Protein AF-A0A2D7NIS0-F1 (afdb_monomer_lite)

Secondary structure (DSSP, 8-state):
--SSTTSHHHHTTTTSSSSS-SS-------------BSS--EEEEEEEEEEEEEEETTEEEEEEEEEEEE-BSSPEE--TTSS-S-EEEEEEEEEETTEEEEEEE-PEEEP-----B-SSSS-----BTTEE-TT-EEEEPHHHHT-GGGEE-GGG--TTT----SSPTTTT---STTTTSEEEEHHHHTT--EEEEEEEEE-HHHHHTT-TTS-EEEEEEEEEEETTEEEEEE-S--BTT--TTHHHHHH-TT-EEEEEEPTTS-EEEEEEEEEEEETTEEEEEEEEEESS-SS-EEEEEEE--TT--EEEEEEE-PPP-TT-----PPPEEEE-SSEEEEE---TTT-TTS--B-TTEEEEEEEEESSPEEEEEEEEEESS--SS-SEEEEEEEEET--------S-SSS-HHHHHHHTSS--TT-SSS-GGGS--------EEEEE---SSEEEEEEPTT-SS-EEEEETTTEEEEEETTTTEEEEEEE-TTTB--BTTBSEEEEEE-TTBTTTB-EEEEEEEBTTS-EEEEEEE-SBTTB--GGG-EEEEEE--SSSS--EEEEEE-TTSPEEEEE---S-GGGTT-TTT-TT--SSEEEEE-TTSTTT---TT-TTTT-TTS-TTEEEE--S---EEEE-TTT--EEEEE--SSSEEEEEEE-TT--S--B--TTTEETTEES--TT---GGGSPPPSEEEE--TT---EEEEEE---SS-GGGTT-EEEEETTT--EEEE-TTT--EEE-TTTTT-SS-S-SEEEEEE-TT--EEEEETTS-EEEE---------S-S---TT-SS--S-S-TT---S------TTSSGGGPEEPPSEEEEEETTS-B--SPPPPGGGSTT-----TT--BEEEEE--SS-EEEEEE---TT---EEEEEEESSSGGG-EEEEEES---S-SSPPTT--EEEEEEE-TT--EEEEEEEGGG---EEEEEEEEEEPPP-SS-SSS-HHHHHHTTSS--TTSSSS-HHHHHHHT-----S-S------S-----------SS-TT-----------GGG--HHHHHHHHT-TTS-TT-------HHHHHHHHHHHHHSS--B-TTSSBGGGSSSP-TT-SSS-HHHHHHHTSS--SS-SSS-GGG---S-TT--SSSSEESHHHHHHHHHTTTSSSTT-TT-SSS--HHHHHHHHHS-EEPP-

Foldseek 3Di:
DPPDVPPVVVVVVVVVPPPPPVPPPPDDDPDLQLDDAEFWAWAFQFQDAKDWLWDDDQKTFMFTKTKIWGSYPFWQFQDQQFLRWKKKKKWKWFAPPLDIATFWIFFIFTGHFAPFAQPRHPDTPDDGRGIRTRNGIRIDGRCSRQPQLRGAGPLQAQQLQRDGGPPGPPRHDDDPSRARGTMGGLVVLVVDGKMKMKMFMGGRRNSVSVNSQQHMKMFTWDWDDHDRDIDIDTDDTIDMSDHCVVVSCVVPVQKDKDWDQDDVFGIKIKIWHWDPPDQLKIKIKIKIAQARGAQFFFKKKFWAAFPKDKADKDKDWYDDDNDQQADPDTWDWDDDRTIIMTGWDACVVPVRYPTNHHPIMMMIMIMISFDKDKEWMKTATRHDDPADRIDIDIDIGGHDDYPPPVQLPPPARLQRCCVVVVADPLVRNSGGLQRPDDPLWFFAWAFQDFDAAQWFDWAADAPDQFKIWTDHQQAWIKIAGSVVRDIDTADHPNVFFDHDAQFGWHEKEFQNCPPPPFPKIWTWGQGPQRWTWIWIFGGPDPGYGDNVRIDTQDTADAPANYLQATAWDQFPVRWIKGAGALRDDQLSPVPQLVQQQHPHQAIFTFQPVPPPVRADPLALCPPPPRHDSRGQEGAAHRQRYWDAAPRFRKIWTWGWDDDWWTAIAIHGPPNSGYAHQQRPCDDALHGRDVPPDDDSVRHDGGPDIHTCDPQAHGKAFAYQAPASQNSNSHRWGWIAGFGVRWIWTAHSSPGDIGTSCVSNVDPPPFHGFNHWYAYNRRWIWTQGNSRIIITGGIRPPDDDQADPDDDDQDPDTDRDDDPDPDDDDPDDPDQFQDQVRAAEDDAFKDKDWQPPHQDDDDDDDCPQPPPAQQACAQWGKGKHKYAAQFKWFKKKWQFALPDAQKKKWKWWDDGPVGTDTDHIHRADDDDPRGDGRITMDTRDIDHHRIMMMMMMIHHNNDIGITIIRMHIDGDAPPQVPPPAHLQRCPVVVVFDDPPPPSGGVLNVVVVPHDDDPPPDDDDDDDDDDDDDDDDDDDPDPDPDDDDDDDDDDDPVPDDPVVVVVVVPDDPDDPPDDPPDDDPVNVVVVVVCVPPVHDADDPVPAHPVQQDDDPQVPPRGHLQVCPVVVVADDPPPPSGGPVNDPQQQLQPLVPPQFLDPVSLVVLVVQAQAQDSLCSVNPGGRDPVSNCSSVVRGTGHDD

Structure (mmCIF, N/CA/C/O backbone):
data_AF-A0A2D7NIS0-F1
#
_entry.id   AF-A0A2D7NIS0-F1
#
loop_
_atom_site.group_PDB
_atom_site.id
_atom_site.type_symbol
_atom_site.label_atom_id
_atom_site.label_alt_id
_atom_site.label_comp_id
_atom_site.label_asym_id
_atom_site.label_entity_id
_atom_site.label_seq_id
_atom_site.pdbx_PDB_ins_code
_atom_site.Cartn_x
_atom_site.Cartn_y
_atom_site.Cartn_z
_atom_site.occupancy
_atom_site.B_iso_or_equiv
_atom_site.auth_seq_id
_atom_site.auth_comp_id
_atom_site.auth_asym_id
_atom_site.auth_atom_id
_atom_site.pdbx_PDB_model_num
ATOM 1 N N . MET A 1 1 ? 32.900 6.017 43.086 1.00 39.84 1 MET A N 1
ATOM 2 C CA . MET A 1 1 ? 31.545 5.816 42.530 1.00 39.84 1 MET A CA 1
ATOM 3 C C . MET A 1 1 ? 31.538 6.342 41.102 1.00 39.84 1 MET A C 1
ATOM 5 O O . MET A 1 1 ? 30.977 7.388 40.827 1.00 39.84 1 MET A O 1
ATOM 9 N N . THR A 1 2 ? 32.268 5.654 40.222 1.00 32.59 2 THR A N 1
ATOM 10 C CA . THR A 1 2 ? 32.568 6.103 38.845 1.00 32.59 2 THR A CA 1
ATOM 11 C C . THR A 1 2 ? 32.889 4.880 37.969 1.00 32.59 2 THR A C 1
ATOM 13 O O . THR A 1 2 ? 33.807 4.901 37.162 1.00 32.59 2 THR A O 1
ATOM 16 N N . LYS A 1 3 ? 32.211 3.753 38.244 1.00 28.80 3 LYS A N 1
ATOM 17 C CA . LYS A 1 3 ? 32.426 2.429 37.626 1.00 28.80 3 LYS A CA 1
ATOM 18 C C . LYS A 1 3 ? 31.173 1.533 37.748 1.00 28.80 3 LYS A C 1
ATOM 20 O O . LYS A 1 3 ? 31.287 0.417 38.225 1.00 28.80 3 LYS A O 1
ATOM 25 N N . ILE A 1 4 ? 29.977 2.039 37.420 1.00 31.33 4 ILE A N 1
ATOM 26 C CA . ILE A 1 4 ? 28.753 1.208 37.232 1.00 31.33 4 ILE A CA 1
ATOM 27 C C . ILE A 1 4 ? 27.891 1.704 36.041 1.00 31.33 4 ILE A C 1
ATOM 29 O O . ILE A 1 4 ? 27.097 0.945 35.507 1.00 31.33 4 ILE A O 1
ATOM 33 N N . ILE A 1 5 ? 28.102 2.922 35.523 1.00 33.69 5 ILE A N 1
ATOM 34 C CA . ILE A 1 5 ? 27.289 3.479 34.418 1.00 33.69 5 ILE A CA 1
ATOM 35 C C . ILE A 1 5 ? 27.761 3.023 33.013 1.00 33.69 5 ILE A C 1
ATOM 37 O O . ILE A 1 5 ? 26.996 3.094 32.063 1.00 33.69 5 ILE A O 1
ATOM 41 N N . SER A 1 6 ? 28.957 2.439 32.866 1.00 34.81 6 SER A N 1
ATOM 42 C CA . SER A 1 6 ? 29.473 1.975 31.557 1.00 34.81 6 SER A CA 1
ATOM 43 C C . SER A 1 6 ? 29.146 0.518 31.189 1.00 34.81 6 SER A C 1
ATOM 45 O O . SER A 1 6 ? 29.735 0.006 30.249 1.00 34.81 6 SER A O 1
ATOM 47 N N . ILE A 1 7 ? 28.248 -0.170 31.908 1.00 32.56 7 ILE A N 1
ATOM 48 C CA . ILE A 1 7 ? 27.888 -1.573 31.596 1.00 32.56 7 ILE A CA 1
ATOM 49 C C . ILE A 1 7 ? 26.500 -1.696 30.938 1.00 32.56 7 ILE A C 1
ATOM 51 O O . ILE A 1 7 ? 26.264 -2.658 30.218 1.00 32.56 7 ILE A O 1
ATOM 55 N N . ARG A 1 8 ? 25.609 -0.696 31.057 1.00 32.91 8 ARG A N 1
ATOM 56 C CA . ARG A 1 8 ? 24.325 -0.700 30.321 1.00 32.91 8 ARG A CA 1
ATOM 57 C C . ARG A 1 8 ? 24.449 -0.279 28.851 1.00 32.91 8 ARG A C 1
ATOM 59 O O . ARG A 1 8 ? 23.704 -0.789 28.032 1.00 32.91 8 ARG A O 1
ATOM 66 N N . ALA A 1 9 ? 25.445 0.534 28.495 1.00 32.91 9 ALA A N 1
ATOM 67 C CA . ALA A 1 9 ? 25.721 0.886 27.096 1.00 32.91 9 ALA A CA 1
ATOM 68 C C . ALA A 1 9 ? 26.443 -0.227 26.303 1.00 32.91 9 ALA A C 1
ATOM 70 O O . ALA A 1 9 ? 26.541 -0.143 25.088 1.00 32.91 9 ALA A O 1
ATOM 71 N N . MET A 1 10 ? 26.953 -1.268 26.975 1.00 31.58 10 MET A N 1
ATOM 72 C CA . MET A 1 10 ? 27.679 -2.376 26.334 1.00 31.58 10 MET A CA 1
ATOM 73 C C . MET A 1 10 ? 26.841 -3.656 26.193 1.00 31.58 10 MET A C 1
ATOM 75 O O . MET A 1 10 ? 27.258 -4.559 25.480 1.00 31.58 10 MET A O 1
ATOM 79 N N . LEU A 1 11 ? 25.672 -3.736 26.846 1.00 30.30 11 LEU A N 1
ATOM 80 C CA . LEU A 1 11 ? 24.775 -4.895 26.747 1.00 30.30 11 LEU A CA 1
ATOM 81 C C . LEU A 1 11 ? 23.692 -4.727 25.666 1.00 30.30 11 LEU A C 1
ATOM 83 O O . LEU A 1 11 ? 23.258 -5.724 25.108 1.00 30.30 11 LEU A O 1
ATOM 87 N N . CYS A 1 12 ? 23.325 -3.493 25.295 1.00 30.47 12 CYS A N 1
ATOM 88 C CA . CYS A 1 12 ? 22.476 -3.242 24.118 1.00 30.47 12 CYS A CA 1
ATOM 89 C C . CYS A 1 12 ? 23.267 -3.247 22.796 1.00 30.47 12 CYS A C 1
ATOM 91 O O . CYS A 1 12 ? 22.673 -3.382 21.738 1.00 30.47 12 CYS A O 1
ATOM 93 N N . LEU A 1 13 ? 24.604 -3.175 22.844 1.00 30.67 13 LEU A N 1
ATOM 94 C CA . LEU A 1 13 ? 25.460 -3.233 21.651 1.00 30.67 13 LEU A CA 1
ATOM 95 C C . LEU A 1 13 ? 25.815 -4.670 21.218 1.00 30.67 13 LEU A C 1
ATOM 97 O O . LEU A 1 13 ? 26.502 -4.839 20.223 1.00 30.67 13 LEU A O 1
ATOM 101 N N . PHE A 1 14 ? 25.388 -5.700 21.959 1.00 28.09 14 PHE A N 1
ATOM 102 C CA . PHE A 1 14 ? 25.659 -7.109 21.626 1.00 28.09 14 PHE A CA 1
ATOM 103 C C . PHE A 1 14 ? 24.420 -7.898 21.175 1.00 28.09 14 PHE A C 1
ATOM 105 O O . PHE A 1 14 ? 24.591 -8.995 20.660 1.00 28.09 14 PHE A O 1
ATOM 112 N N . LEU A 1 15 ? 23.203 -7.352 21.314 1.00 29.92 15 LEU A N 1
ATOM 113 C CA . LEU A 1 15 ? 21.987 -7.944 20.727 1.00 29.92 15 LEU A CA 1
ATOM 114 C C . LEU A 1 15 ? 21.587 -7.325 19.377 1.00 29.92 15 LEU A C 1
ATOM 116 O O . LEU A 1 15 ? 20.781 -7.909 18.670 1.00 29.92 15 LEU A O 1
ATOM 120 N N . ALA A 1 16 ? 22.191 -6.202 18.978 1.00 30.14 16 ALA A N 1
ATOM 121 C CA . ALA A 1 16 ? 21.988 -5.588 17.661 1.00 30.14 16 ALA A CA 1
ATOM 122 C C . ALA A 1 16 ? 23.038 -6.026 16.611 1.00 30.14 16 ALA A C 1
ATOM 124 O O . ALA A 1 16 ? 23.167 -5.403 15.566 1.00 30.14 16 ALA A O 1
ATOM 125 N N . LEU A 1 17 ? 23.828 -7.071 16.892 1.00 27.75 17 LEU A N 1
ATOM 126 C CA . LEU A 1 17 ? 24.929 -7.537 16.030 1.00 27.75 17 LEU A CA 1
ATOM 127 C C . LEU A 1 17 ? 24.734 -8.956 15.464 1.00 27.75 17 LEU A C 1
ATOM 129 O O . LEU A 1 17 ? 25.684 -9.530 14.942 1.00 27.75 17 LEU A O 1
ATOM 133 N N . THR A 1 18 ? 23.522 -9.518 15.516 1.00 30.12 18 THR A N 1
ATOM 134 C CA . THR A 1 18 ? 23.212 -10.827 14.899 1.00 30.12 18 THR A CA 1
ATOM 135 C C . THR A 1 18 ? 22.091 -10.798 13.856 1.00 30.12 18 THR A C 1
ATOM 137 O O . THR A 1 18 ? 21.735 -11.853 13.356 1.00 30.12 18 THR A O 1
ATOM 140 N N . PHE A 1 19 ? 21.591 -9.624 13.453 1.00 31.38 19 PHE A N 1
ATOM 141 C CA . PHE A 1 19 ? 20.615 -9.488 12.353 1.00 31.38 19 PHE A CA 1
ATOM 142 C C . PHE A 1 19 ? 21.029 -8.446 11.296 1.00 31.38 19 PHE A C 1
ATOM 144 O O . PHE A 1 19 ? 20.211 -7.736 10.725 1.00 31.38 19 PHE A O 1
ATOM 151 N N . SER A 1 20 ? 22.332 -8.346 11.012 1.00 27.92 20 SER A N 1
ATOM 152 C CA . SER A 1 20 ? 22.842 -7.556 9.871 1.00 27.92 20 SER A CA 1
ATOM 153 C C . SER A 1 20 ? 24.064 -8.191 9.193 1.00 27.92 20 SER A C 1
ATOM 155 O O . SER A 1 20 ? 24.899 -7.496 8.624 1.00 27.92 20 SER A O 1
ATOM 157 N N . GLN A 1 21 ? 24.195 -9.522 9.243 1.00 25.72 21 GLN A N 1
ATOM 158 C CA . GLN A 1 21 ? 25.261 -10.264 8.547 1.00 25.72 21 GLN A CA 1
ATOM 159 C C . GLN A 1 21 ? 24.745 -11.222 7.461 1.00 25.72 21 GLN A C 1
ATOM 161 O O . GLN A 1 21 ? 25.315 -12.288 7.267 1.00 25.72 21 GLN A O 1
ATOM 166 N N . ILE A 1 22 ? 23.725 -10.816 6.695 1.00 31.45 22 ILE A N 1
ATOM 167 C CA . ILE A 1 22 ? 23.471 -11.397 5.356 1.00 31.45 22 ILE A CA 1
ATOM 168 C C . ILE A 1 22 ? 23.626 -10.359 4.222 1.00 31.45 22 ILE A C 1
ATOM 170 O O . ILE A 1 22 ? 23.687 -10.723 3.059 1.00 31.45 22 ILE A O 1
ATOM 174 N N . ALA A 1 23 ? 23.883 -9.081 4.523 1.00 31.22 23 ALA A N 1
ATOM 175 C CA . ALA A 1 23 ? 24.160 -8.067 3.496 1.00 31.22 23 ALA A CA 1
ATOM 176 C C . ALA A 1 23 ? 25.385 -7.203 3.841 1.00 31.22 23 ALA A C 1
ATOM 178 O O . ALA A 1 23 ? 25.325 -5.980 3.864 1.00 31.22 23 ALA A O 1
ATOM 179 N N . ALA A 1 24 ? 26.516 -7.830 4.175 1.00 27.89 24 ALA A N 1
ATOM 180 C CA . ALA A 1 24 ? 27.789 -7.120 4.334 1.00 27.89 24 ALA A CA 1
ATOM 181 C C . ALA A 1 24 ? 28.987 -8.072 4.208 1.00 27.89 24 ALA A C 1
ATOM 183 O O . ALA A 1 24 ? 29.762 -8.253 5.144 1.00 27.89 24 ALA A O 1
ATOM 184 N N . ASN A 1 25 ? 29.154 -8.671 3.030 1.00 24.33 25 ASN A N 1
ATOM 185 C CA . ASN A 1 25 ? 30.441 -9.221 2.598 1.00 24.33 25 ASN A CA 1
ATOM 186 C C . ASN A 1 25 ? 30.782 -8.738 1.178 1.00 24.33 25 ASN A C 1
ATOM 188 O O . ASN A 1 25 ? 31.209 -9.498 0.321 1.00 24.33 25 ASN A O 1
ATOM 192 N N . GLY A 1 26 ? 30.648 -7.429 0.938 1.00 28.77 26 GLY A N 1
ATOM 193 C CA . GLY A 1 26 ? 31.236 -6.740 -0.218 1.00 28.77 26 GLY A CA 1
ATOM 194 C C . GLY A 1 26 ? 32.748 -6.557 -0.048 1.00 28.77 26 GLY A C 1
ATOM 195 O O . GLY A 1 26 ? 33.260 -5.440 -0.044 1.00 28.77 26 GLY A O 1
ATOM 196 N N . GLY A 1 27 ? 33.466 -7.653 0.193 1.00 23.77 27 GLY A N 1
ATOM 197 C CA . GLY A 1 27 ? 34.920 -7.700 0.167 1.00 23.77 27 GLY A CA 1
ATOM 198 C C . GLY A 1 27 ? 35.365 -8.123 -1.223 1.00 23.77 27 GLY A C 1
ATOM 199 O O . GLY A 1 27 ? 35.201 -9.283 -1.581 1.00 23.77 27 GLY A O 1
ATOM 200 N N . GLY A 1 28 ? 35.938 -7.190 -1.986 1.00 32.56 28 GLY A N 1
ATOM 201 C CA . GLY A 1 28 ? 36.455 -7.433 -3.331 1.00 32.56 28 GLY A CA 1
ATOM 202 C C . GLY A 1 28 ? 37.303 -8.705 -3.422 1.00 32.56 28 GLY A C 1
ATOM 203 O O . GLY A 1 28 ? 38.434 -8.764 -2.935 1.00 32.56 28 GLY A O 1
ATOM 204 N N . GLY A 1 29 ? 36.749 -9.708 -4.091 1.00 24.38 29 GLY A N 1
ATOM 205 C CA . GLY A 1 29 ? 37.425 -10.923 -4.505 1.00 24.38 29 GLY A CA 1
ATOM 206 C C . GLY A 1 29 ? 37.015 -11.212 -5.938 1.00 24.38 29 GLY A C 1
ATOM 207 O O . GLY A 1 29 ? 35.857 -11.498 -6.200 1.00 24.38 29 GLY A O 1
ATOM 208 N N . GLY A 1 30 ? 37.960 -11.125 -6.876 1.00 35.66 30 GLY A N 1
ATOM 209 C CA . GLY A 1 30 ? 37.760 -11.674 -8.214 1.00 35.66 30 GLY A CA 1
ATOM 210 C C . GLY A 1 30 ? 37.543 -13.182 -8.093 1.00 35.66 30 GLY A C 1
ATOM 211 O O . GLY A 1 30 ? 38.508 -13.917 -7.881 1.00 35.66 30 GLY A O 1
ATOM 212 N N . GLY A 1 31 ? 36.285 -13.610 -8.165 1.00 33.28 31 GLY A N 1
ATOM 213 C CA . GLY A 1 31 ? 35.837 -14.989 -8.014 1.00 33.28 31 GLY A CA 1
ATOM 214 C C . GLY A 1 31 ? 35.049 -15.437 -9.239 1.00 33.28 31 GLY A C 1
ATOM 215 O O . GLY A 1 31 ? 34.304 -14.674 -9.841 1.00 33.28 31 GLY A O 1
ATOM 216 N N . THR A 1 32 ? 35.285 -16.672 -9.643 1.00 44.84 32 THR A N 1
ATOM 217 C CA . THR A 1 32 ? 34.716 -17.378 -10.795 1.00 44.84 32 THR A CA 1
ATOM 218 C C . THR A 1 32 ? 33.343 -17.995 -10.493 1.00 44.84 32 THR A C 1
ATOM 220 O O . THR A 1 32 ? 33.063 -19.067 -11.023 1.00 44.84 32 THR A O 1
ATOM 223 N N . ASP A 1 33 ? 32.535 -17.390 -9.616 1.00 58.03 33 ASP A N 1
ATOM 224 C CA . ASP A 1 33 ? 31.245 -17.974 -9.225 1.00 58.03 33 ASP A CA 1
ATOM 225 C C . ASP A 1 33 ? 30.223 -17.804 -10.348 1.00 58.03 33 ASP A C 1
ATOM 227 O O . ASP A 1 33 ? 30.035 -16.713 -10.893 1.00 58.03 33 ASP A O 1
ATOM 231 N N . CYS A 1 34 ? 29.637 -18.933 -10.729 1.00 69.00 34 CYS A N 1
ATOM 232 C CA . CYS A 1 34 ? 28.525 -19.062 -11.664 1.00 69.00 34 CYS A CA 1
ATOM 233 C C . CYS A 1 34 ? 27.409 -19.894 -11.032 1.00 69.00 34 CYS A C 1
ATOM 235 O O . CYS A 1 34 ? 26.770 -20.681 -11.715 1.00 69.00 34 CYS A O 1
ATOM 237 N N . ASP A 1 35 ? 27.238 -19.739 -9.723 1.00 60.69 35 ASP A N 1
ATOM 238 C CA . ASP A 1 35 ? 26.182 -20.360 -8.939 1.00 60.69 35 ASP A CA 1
ATOM 239 C C . ASP A 1 35 ? 25.510 -19.232 -8.151 1.00 60.69 35 ASP A C 1
ATOM 241 O O . ASP A 1 35 ? 26.180 -18.648 -7.298 1.00 60.69 35 ASP A O 1
ATOM 245 N N . ALA A 1 36 ? 24.237 -18.906 -8.422 1.00 60.88 36 ALA A N 1
ATOM 246 C CA . ALA A 1 36 ? 23.403 -18.185 -7.445 1.00 60.88 36 ALA A CA 1
ATOM 247 C C . ALA A 1 36 ? 21.906 -18.076 -7.790 1.00 60.88 36 ALA A C 1
ATOM 249 O O . ALA A 1 36 ? 21.095 -18.145 -6.870 1.00 60.88 36 ALA A O 1
ATOM 250 N N . ALA A 1 37 ? 21.516 -17.885 -9.054 1.00 69.12 37 ALA A N 1
ATOM 251 C CA . ALA A 1 37 ? 20.153 -17.452 -9.379 1.00 69.12 37 ALA A CA 1
ATOM 252 C C . ALA A 1 37 ? 19.314 -18.531 -10.081 1.00 69.12 37 ALA A C 1
ATOM 254 O O . ALA A 1 37 ? 19.756 -19.148 -11.050 1.00 69.12 37 ALA A O 1
ATOM 255 N N . THR A 1 38 ? 18.087 -18.747 -9.598 1.00 87.81 38 THR A N 1
ATOM 256 C CA . THR A 1 38 ? 17.116 -19.639 -10.253 1.00 87.81 38 THR A CA 1
ATOM 257 C C . THR A 1 38 ? 16.611 -18.991 -11.543 1.00 87.81 38 THR A C 1
ATOM 259 O O . THR A 1 38 ? 16.344 -17.792 -11.571 1.00 87.81 38 THR A O 1
ATOM 262 N N . GLY A 1 39 ? 16.458 -19.785 -12.603 1.00 93.56 39 GLY A N 1
ATOM 263 C CA . GLY A 1 39 ? 15.984 -19.317 -13.907 1.00 93.56 39 GLY A CA 1
ATOM 264 C C . GLY A 1 39 ? 17.111 -18.808 -14.805 1.00 93.56 39 GLY A C 1
ATOM 265 O O . GLY A 1 39 ? 18.270 -19.196 -14.645 1.00 93.56 39 GLY A O 1
ATOM 266 N N . ALA A 1 40 ? 16.768 -17.990 -15.797 1.00 94.06 40 ALA A N 1
ATOM 267 C CA . ALA A 1 40 ? 17.757 -17.385 -16.683 1.00 94.06 40 ALA A CA 1
ATOM 268 C C . ALA A 1 40 ? 18.361 -16.136 -16.012 1.00 94.06 40 ALA A C 1
ATOM 270 O O . ALA A 1 40 ? 17.632 -15.376 -15.379 1.00 94.06 40 ALA A O 1
ATOM 271 N N . ASP A 1 41 ? 19.677 -15.931 -16.122 1.00 95.06 41 ASP A N 1
ATOM 272 C CA . ASP A 1 41 ? 20.371 -14.795 -15.484 1.00 95.06 41 ASP A CA 1
ATOM 273 C C . ASP A 1 41 ? 21.512 -14.298 -16.380 1.00 95.06 41 ASP A C 1
ATOM 275 O O . ASP A 1 41 ? 22.512 -15.002 -16.562 1.00 95.06 41 ASP A O 1
ATOM 279 N N . VAL A 1 42 ? 21.358 -13.108 -16.973 1.00 95.31 42 VAL A N 1
ATOM 280 C CA . VAL A 1 42 ? 22.334 -12.508 -17.887 1.00 95.31 42 VAL A CA 1
ATOM 281 C C . VAL A 1 42 ? 23.078 -11.325 -17.285 1.00 95.31 42 VAL A C 1
ATOM 283 O O . VAL A 1 42 ? 22.613 -10.191 -17.227 1.00 95.31 42 VAL A O 1
ATOM 286 N N . ILE A 1 43 ? 24.368 -11.537 -17.059 1.00 95.56 43 ILE A N 1
ATOM 287 C CA . ILE A 1 43 ? 25.254 -10.498 -16.534 1.00 95.56 43 ILE A CA 1
ATOM 288 C C . ILE A 1 43 ? 26.267 -10.010 -17.573 1.00 95.56 43 ILE A C 1
ATOM 290 O O . ILE A 1 43 ? 26.601 -10.686 -18.557 1.00 95.56 43 ILE A O 1
ATOM 294 N N . VAL A 1 44 ? 26.866 -8.847 -17.306 1.00 97.12 44 VAL A N 1
ATOM 295 C CA . VAL A 1 44 ? 28.100 -8.418 -17.979 1.00 97.12 44 VAL A CA 1
ATOM 296 C C . VAL A 1 44 ? 29.311 -9.018 -17.256 1.00 97.12 44 VAL A C 1
ATOM 298 O O . VAL A 1 44 ? 29.788 -8.472 -16.263 1.00 97.12 44 VAL A O 1
ATOM 301 N N . GLY A 1 45 ? 29.875 -10.117 -17.757 1.00 94.12 45 GLY A N 1
ATOM 302 C CA . GLY A 1 45 ? 31.016 -10.763 -17.088 1.00 94.12 45 GLY A CA 1
ATOM 303 C C . GLY A 1 45 ? 32.372 -10.093 -17.298 1.00 94.12 45 GLY A C 1
ATOM 304 O O . GLY A 1 45 ? 33.242 -10.189 -16.436 1.00 94.12 45 GLY A O 1
ATOM 305 N N . ASP A 1 46 ? 32.590 -9.415 -18.428 1.00 96.38 46 ASP A N 1
ATOM 306 C CA . ASP A 1 46 ? 33.787 -8.590 -18.635 1.00 96.38 46 ASP A CA 1
ATOM 307 C C . ASP A 1 46 ? 33.544 -7.493 -19.678 1.00 96.38 46 ASP A C 1
ATOM 309 O O . ASP A 1 46 ? 32.880 -7.708 -20.694 1.00 96.38 46 ASP A O 1
ATOM 313 N N . LEU A 1 47 ? 34.154 -6.332 -19.444 1.00 97.75 47 LEU A N 1
ATOM 314 C CA . LEU A 1 47 ? 34.295 -5.231 -20.390 1.00 97.75 47 LEU A CA 1
ATOM 315 C C . LEU A 1 47 ? 35.713 -5.268 -20.973 1.00 97.75 47 LEU A C 1
ATOM 317 O O . LEU A 1 47 ? 36.645 -4.742 -20.361 1.00 97.75 47 LEU A O 1
ATOM 321 N N . TYR A 1 48 ? 35.910 -5.957 -22.100 1.00 96.12 48 TYR A N 1
ATOM 322 C CA . TYR A 1 48 ? 37.210 -6.569 -22.434 1.00 96.12 48 TYR A CA 1
ATOM 323 C C . TYR A 1 48 ? 37.997 -5.914 -23.586 1.00 96.12 48 TYR A C 1
ATOM 325 O O . TYR A 1 48 ? 39.212 -6.114 -23.691 1.00 96.12 48 TYR A O 1
ATOM 333 N N . ASP A 1 49 ? 37.355 -5.120 -24.447 1.00 97.75 49 ASP A N 1
ATOM 334 C CA . ASP A 1 49 ? 38.028 -4.312 -25.473 1.00 97.75 49 ASP A CA 1
ATOM 335 C C . ASP A 1 49 ? 37.342 -2.948 -25.687 1.00 97.75 49 ASP A C 1
ATOM 337 O O . ASP A 1 49 ? 36.287 -2.677 -25.122 1.00 97.75 49 ASP A O 1
ATOM 341 N N . VAL A 1 50 ? 37.974 -2.048 -26.453 1.00 98.12 50 VAL A N 1
ATOM 342 C CA . VAL A 1 50 ? 37.459 -0.695 -26.750 1.00 98.12 50 VAL A CA 1
ATOM 343 C C . VAL A 1 50 ? 37.696 -0.316 -28.208 1.00 98.12 50 VAL A C 1
ATOM 345 O O . VAL A 1 50 ? 38.644 -0.785 -28.840 1.00 98.12 50 VAL A O 1
ATOM 348 N N . THR A 1 51 ? 36.849 0.550 -28.762 1.00 97.81 51 THR A N 1
ATOM 349 C CA . THR A 1 51 ? 37.012 1.125 -30.107 1.00 97.81 51 THR A CA 1
ATOM 350 C C . THR A 1 51 ? 36.667 2.613 -30.112 1.00 97.81 51 THR A C 1
ATOM 352 O O . THR A 1 51 ? 35.585 3.002 -29.681 1.00 97.81 51 THR A O 1
ATOM 355 N N . ASP A 1 52 ? 37.561 3.436 -30.668 1.00 96.19 52 ASP A N 1
ATOM 356 C CA . ASP A 1 52 ? 37.349 4.873 -30.871 1.00 96.19 52 ASP A CA 1
ATOM 357 C C . ASP A 1 52 ? 36.781 5.141 -32.279 1.00 96.19 52 ASP A C 1
ATOM 359 O O . ASP A 1 52 ? 37.337 4.680 -33.281 1.00 96.19 52 ASP A O 1
ATOM 363 N N . TYR A 1 53 ? 35.717 5.942 -32.389 1.00 96.25 53 TYR A N 1
ATOM 364 C CA . TYR A 1 53 ? 35.058 6.263 -33.670 1.00 96.25 53 TYR A CA 1
ATOM 365 C C . TYR A 1 53 ? 35.283 7.709 -34.146 1.00 96.25 53 TYR A C 1
ATOM 367 O O . TYR A 1 53 ? 34.667 8.177 -35.111 1.00 96.25 53 TYR A O 1
ATOM 375 N N . GLY A 1 54 ? 36.212 8.416 -33.500 1.00 94.62 54 GLY A N 1
ATOM 376 C CA . GLY A 1 54 ? 36.552 9.802 -33.809 1.00 94.62 54 GLY A CA 1
ATOM 377 C C . GLY A 1 54 ? 35.537 10.798 -33.251 1.00 94.62 54 GLY A C 1
ATOM 378 O O . GLY A 1 54 ? 34.827 10.516 -32.286 1.00 94.62 54 GLY A O 1
ATOM 379 N N . SER A 1 55 ? 35.491 11.985 -33.856 1.00 96.19 55 SER A N 1
ATOM 380 C CA . SER A 1 55 ? 34.695 13.110 -33.362 1.00 96.19 55 SER A CA 1
ATOM 381 C C . SER A 1 55 ? 33.824 13.742 -34.442 1.00 96.19 55 SER A C 1
ATOM 383 O O . SER A 1 55 ? 34.232 13.848 -35.601 1.00 96.19 55 SER A O 1
ATOM 385 N N . VAL A 1 56 ? 32.656 14.239 -34.039 1.00 96.44 56 VAL A N 1
ATOM 386 C CA . VAL A 1 56 ? 31.812 15.139 -34.836 1.00 96.44 56 VAL A CA 1
ATOM 387 C C . VAL A 1 56 ? 31.408 16.300 -33.935 1.00 96.44 56 VAL A C 1
ATOM 389 O O . VAL A 1 56 ? 30.848 16.091 -32.865 1.00 96.44 56 VAL A O 1
ATOM 392 N N . GLY A 1 57 ? 31.714 17.527 -34.360 1.00 94.19 57 GLY A N 1
ATOM 393 C CA . GLY A 1 57 ? 31.497 18.707 -33.523 1.00 94.19 57 GLY A CA 1
ATOM 394 C C . GLY A 1 57 ? 32.356 18.673 -32.257 1.00 94.19 57 GLY A C 1
ATOM 395 O O . GLY A 1 57 ? 33.564 18.439 -32.333 1.00 94.19 57 GLY A O 1
ATOM 396 N N . ASP A 1 58 ? 31.724 18.917 -31.115 1.00 94.94 58 ASP A N 1
ATOM 397 C CA . ASP A 1 58 ? 32.309 18.916 -29.772 1.00 94.94 58 ASP A CA 1
ATOM 398 C C . ASP A 1 58 ? 32.210 17.553 -29.067 1.00 94.94 58 ASP A C 1
ATOM 400 O O . ASP A 1 58 ? 32.467 17.476 -27.869 1.00 94.94 58 ASP A O 1
ATOM 404 N N . ARG A 1 59 ? 31.848 16.477 -29.780 1.00 96.44 59 ARG A N 1
ATOM 405 C CA . ARG A 1 59 ? 31.694 15.132 -29.209 1.00 96.44 59 ARG A CA 1
ATOM 406 C C . ARG A 1 59 ? 32.650 14.121 -29.820 1.00 96.44 59 ARG A C 1
ATOM 408 O O . ARG A 1 59 ? 33.001 14.201 -31.000 1.00 96.44 59 ARG A O 1
ATOM 415 N N . SER A 1 60 ? 33.046 13.144 -29.013 1.00 96.62 60 SER A N 1
ATOM 416 C CA . SER A 1 60 ? 33.738 11.925 -29.444 1.00 96.62 60 SER A CA 1
ATOM 417 C C . SER A 1 60 ? 32.886 10.708 -29.139 1.00 96.62 60 SER A C 1
ATOM 419 O O . SER A 1 60 ? 32.163 10.727 -28.145 1.00 96.62 60 SER A O 1
ATOM 421 N N . ALA A 1 61 ? 32.994 9.665 -29.965 1.00 97.56 61 ALA A N 1
ATOM 422 C CA . ALA A 1 61 ? 32.333 8.393 -29.698 1.00 97.56 61 ALA A CA 1
ATOM 423 C C . ALA A 1 61 ? 33.296 7.238 -29.461 1.00 97.56 61 ALA A C 1
ATOM 425 O O . ALA A 1 61 ? 34.338 7.120 -30.114 1.00 97.56 61 ALA A O 1
ATOM 426 N N . PHE A 1 62 ? 32.849 6.350 -28.584 1.00 98.12 62 PHE A N 1
ATOM 427 C CA . PHE A 1 62 ? 33.526 5.136 -28.170 1.00 98.12 62 PHE A CA 1
ATOM 428 C C . PHE A 1 62 ? 32.566 3.942 -28.266 1.00 98.12 62 PHE A C 1
ATOM 430 O O . PHE A 1 62 ? 31.368 4.099 -28.508 1.00 98.12 62 PHE A O 1
ATOM 437 N N . ALA A 1 63 ? 33.105 2.744 -28.095 1.00 98.19 63 ALA A N 1
ATOM 438 C CA . ALA A 1 63 ? 32.359 1.543 -27.746 1.00 98.19 63 ALA A CA 1
ATOM 439 C C . ALA A 1 63 ? 33.272 0.615 -26.945 1.00 98.19 63 ALA A C 1
ATOM 441 O O . ALA A 1 63 ? 34.498 0.683 -27.081 1.00 98.19 63 ALA A O 1
ATOM 442 N N . VAL A 1 64 ? 32.665 -0.258 -26.155 1.00 98.00 64 VAL A N 1
ATOM 443 C CA . VAL A 1 64 ? 33.313 -1.224 -25.274 1.00 98.00 64 VAL A CA 1
ATOM 444 C C . VAL A 1 64 ? 32.759 -2.609 -25.599 1.00 98.00 64 VAL A C 1
ATOM 446 O O . VAL A 1 64 ? 31.562 -2.758 -25.855 1.00 98.00 64 VAL A O 1
ATOM 449 N N . GLY A 1 65 ? 33.622 -3.618 -25.662 1.00 97.62 65 GLY A N 1
ATOM 450 C CA . GLY A 1 65 ? 33.199 -5.002 -25.844 1.00 97.62 65 GLY A CA 1
ATOM 451 C C . GLY A 1 65 ? 32.733 -5.619 -24.540 1.00 97.62 65 GLY A C 1
ATOM 452 O O . GLY A 1 65 ? 33.282 -5.317 -23.484 1.00 97.62 65 GLY A O 1
ATOM 453 N N . THR A 1 66 ? 31.744 -6.498 -24.626 1.00 97.12 66 THR A N 1
ATOM 454 C CA . THR A 1 66 ? 31.076 -7.138 -23.492 1.00 97.12 66 THR A CA 1
ATOM 455 C C . THR A 1 66 ? 31.138 -8.655 -23.624 1.00 97.12 66 THR A C 1
ATOM 457 O O . THR A 1 66 ? 30.992 -9.201 -24.718 1.00 97.12 66 THR A O 1
ATOM 460 N N . TYR A 1 67 ? 31.311 -9.357 -22.509 1.00 95.19 67 TYR A N 1
ATOM 461 C CA . TYR A 1 67 ? 30.888 -10.752 -22.385 1.00 95.19 67 TYR A CA 1
ATOM 462 C C . TYR A 1 67 ? 29.507 -10.758 -21.743 1.00 95.19 67 TYR A C 1
ATOM 464 O O . TYR A 1 67 ? 29.368 -10.294 -20.616 1.00 95.19 67 TYR A O 1
ATOM 472 N N . SER A 1 68 ? 28.493 -11.222 -22.470 1.00 94.12 68 SER A N 1
ATOM 473 C CA . SER A 1 68 ? 27.270 -11.698 -21.811 1.00 94.12 68 SER A CA 1
ATOM 474 C C . SER A 1 68 ? 27.574 -13.048 -21.202 1.00 94.12 68 SER A C 1
ATOM 476 O O . SER A 1 68 ? 28.243 -13.850 -21.854 1.00 94.12 68 SER A O 1
ATOM 478 N N . CYS A 1 69 ? 27.122 -13.294 -19.985 1.00 94.25 69 CYS A N 1
ATOM 479 C CA . CYS A 1 69 ? 27.277 -14.587 -19.340 1.00 94.25 69 CYS A CA 1
ATOM 480 C C . CYS A 1 69 ? 25.926 -14.995 -18.797 1.00 94.25 69 CYS A C 1
ATOM 482 O O . CYS A 1 69 ? 25.323 -14.204 -18.082 1.00 94.25 69 CYS A O 1
ATOM 484 N N . ASN A 1 70 ? 25.493 -16.207 -19.126 1.00 94.81 70 ASN A N 1
ATOM 485 C CA . ASN A 1 70 ? 24.368 -16.806 -18.440 1.00 94.81 70 ASN A CA 1
ATOM 486 C C . ASN A 1 70 ? 24.892 -17.510 -17.183 1.00 94.81 70 ASN A C 1
ATOM 488 O O . ASN A 1 70 ? 25.570 -18.532 -17.312 1.00 94.81 70 ASN A O 1
ATOM 492 N N . ILE A 1 71 ? 24.655 -16.938 -16.004 1.00 93.38 71 ILE A N 1
ATOM 493 C CA . ILE A 1 71 ? 25.084 -17.511 -14.714 1.00 93.38 71 ILE A CA 1
ATOM 494 C C . ILE A 1 71 ? 23.929 -18.161 -13.937 1.00 93.38 71 ILE A C 1
ATOM 496 O O . ILE A 1 71 ? 24.130 -18.591 -12.803 1.00 93.38 71 ILE A O 1
ATOM 500 N N . GLY A 1 72 ? 22.745 -18.230 -14.551 1.00 92.50 72 GLY A N 1
ATOM 501 C CA . GLY A 1 72 ? 21.545 -18.814 -13.963 1.00 92.50 72 GLY A CA 1
ATOM 502 C C . GLY A 1 72 ? 21.489 -20.329 -14.125 1.00 92.50 72 GLY A C 1
ATOM 503 O O . GLY A 1 72 ? 22.432 -20.964 -14.600 1.00 92.50 72 GLY A O 1
ATOM 504 N N . THR A 1 73 ? 20.355 -20.920 -13.760 1.00 92.19 73 THR A N 1
ATOM 505 C CA . THR A 1 73 ? 20.117 -22.367 -13.865 1.00 92.19 73 THR A CA 1
ATOM 506 C C . THR A 1 73 ? 19.447 -22.795 -15.169 1.00 92.19 73 THR A C 1
ATOM 508 O O . THR A 1 73 ? 19.424 -23.989 -15.455 1.00 92.19 73 THR A O 1
ATOM 511 N N . GLU A 1 74 ? 18.927 -21.859 -15.970 1.00 93.62 74 GLU A N 1
ATOM 512 C CA . GLU A 1 74 ? 18.218 -22.148 -17.226 1.00 93.62 74 GLU A CA 1
ATOM 513 C C . GLU A 1 74 ? 18.846 -21.440 -18.442 1.00 93.62 74 GLU A C 1
ATOM 515 O O . GLU A 1 74 ? 19.466 -20.384 -18.295 1.00 93.62 74 GLU A O 1
ATOM 520 N N . PRO A 1 75 ? 18.720 -21.984 -19.670 1.00 94.12 75 PRO A N 1
ATOM 521 C CA . PRO A 1 75 ? 19.192 -21.314 -20.882 1.00 94.12 75 PRO A CA 1
ATOM 522 C C . PRO A 1 75 ? 18.478 -19.977 -21.136 1.00 94.12 75 PRO A C 1
ATOM 524 O O . PRO A 1 75 ? 17.253 -19.928 -21.148 1.00 94.12 75 PRO A O 1
ATOM 527 N N . LEU A 1 76 ? 19.245 -18.931 -21.455 1.00 94.94 76 LEU A N 1
ATOM 528 C CA . LEU A 1 76 ? 18.727 -17.603 -21.796 1.00 94.94 76 LEU A CA 1
ATOM 529 C C . LEU A 1 76 ? 18.393 -17.504 -23.294 1.00 94.94 76 LEU A C 1
ATOM 531 O O . LEU A 1 76 ? 19.169 -17.950 -24.145 1.00 94.94 76 LEU A O 1
ATOM 535 N N . GLU A 1 77 ? 17.279 -16.882 -23.649 1.00 96.56 77 GLU A N 1
ATOM 536 C CA . GLU A 1 77 ? 16.803 -16.703 -25.015 1.00 96.56 77 GLU A CA 1
ATOM 537 C C . GLU A 1 77 ? 17.659 -15.711 -25.827 1.00 96.56 77 GLU A C 1
ATOM 539 O O . GLU A 1 77 ? 18.079 -14.646 -25.377 1.00 96.56 77 GLU A O 1
ATOM 544 N N . TRP A 1 78 ? 17.944 -16.076 -27.083 1.00 96.06 78 TRP A N 1
ATOM 545 C CA . TRP A 1 78 ? 18.786 -15.308 -28.012 1.00 96.06 78 TRP A CA 1
ATOM 546 C C . TRP A 1 78 ? 18.230 -15.305 -29.445 1.00 96.06 78 TRP A C 1
ATOM 548 O O . TRP A 1 78 ? 18.950 -15.418 -30.448 1.00 96.06 78 TRP A O 1
ATOM 558 N N . ILE A 1 79 ? 16.909 -15.235 -29.563 1.00 94.75 79 ILE A N 1
ATOM 559 C CA . ILE A 1 79 ? 16.161 -15.413 -30.802 1.00 94.75 79 ILE A CA 1
ATOM 560 C C . ILE A 1 79 ? 16.146 -14.101 -31.602 1.00 94.75 79 ILE A C 1
ATOM 562 O O . ILE A 1 79 ? 15.393 -13.168 -31.350 1.00 94.75 79 ILE A O 1
ATOM 566 N N . SER A 1 80 ? 16.955 -14.040 -32.661 1.00 90.12 80 SER A N 1
ATOM 567 C CA . SER A 1 80 ? 17.080 -12.836 -33.509 1.00 90.12 80 SER A CA 1
ATOM 568 C C . SER A 1 80 ? 15.839 -12.484 -34.348 1.00 90.12 80 SER A C 1
ATOM 570 O O . SER A 1 80 ? 15.779 -11.404 -34.946 1.00 90.12 80 SER A O 1
ATOM 572 N N . SER A 1 81 ? 14.861 -13.391 -34.442 1.00 90.06 81 SER A N 1
ATOM 573 C CA . SER A 1 81 ? 13.645 -13.229 -35.251 1.00 90.06 81 SER A CA 1
ATOM 574 C C . SER A 1 81 ? 12.441 -12.647 -34.500 1.00 90.06 81 SER A C 1
ATOM 576 O O . SER A 1 81 ? 11.379 -12.514 -35.104 1.00 90.06 81 SER A O 1
ATOM 578 N N . ASN A 1 82 ? 12.579 -12.336 -33.211 1.00 93.94 82 ASN A N 1
ATOM 579 C CA . ASN A 1 82 ? 11.566 -11.690 -32.370 1.00 93.94 82 ASN A CA 1
ATOM 580 C C . ASN A 1 82 ? 12.262 -10.828 -31.290 1.00 93.94 82 ASN A C 1
ATOM 582 O O . ASN A 1 82 ? 13.462 -10.583 -31.393 1.00 93.94 82 ASN A O 1
ATOM 586 N N . ASN A 1 83 ? 11.527 -10.341 -30.289 1.00 93.00 83 ASN A N 1
ATOM 587 C CA . ASN A 1 83 ? 12.058 -9.571 -29.152 1.00 93.00 83 ASN A CA 1
ATOM 588 C C . ASN A 1 83 ? 12.648 -10.433 -28.016 1.00 93.00 83 ASN A C 1
ATOM 590 O O . ASN A 1 83 ? 13.080 -9.879 -27.013 1.00 93.00 83 ASN A O 1
ATOM 594 N N . LEU A 1 84 ? 12.730 -11.758 -28.173 1.00 94.75 84 LEU A N 1
ATOM 595 C CA . LEU A 1 84 ? 13.306 -12.669 -27.175 1.00 94.75 84 LEU A CA 1
ATOM 596 C C . LEU A 1 84 ? 14.822 -12.790 -27.371 1.00 94.75 84 LEU A C 1
ATOM 598 O O . LEU A 1 84 ? 15.361 -13.843 -27.715 1.00 94.75 84 LEU A O 1
ATOM 602 N N . HIS A 1 85 ? 15.507 -11.656 -27.255 1.00 94.81 85 HIS A N 1
ATOM 603 C CA . HIS A 1 85 ? 16.963 -11.579 -27.198 1.00 94.81 85 HIS A CA 1
ATOM 604 C C . HIS A 1 85 ? 17.397 -10.346 -26.401 1.00 94.81 85 HIS A C 1
ATOM 606 O O . HIS A 1 85 ? 16.709 -9.320 -26.436 1.00 94.81 85 HIS A O 1
ATOM 612 N N . PRO A 1 86 ? 18.564 -10.392 -25.743 1.00 96.50 86 PRO A N 1
ATOM 613 C CA . PRO A 1 86 ? 19.018 -9.286 -24.924 1.00 96.50 86 PRO A CA 1
ATOM 614 C C . PRO A 1 86 ? 19.409 -8.058 -25.741 1.00 96.50 86 PRO A C 1
ATOM 616 O O . PRO A 1 86 ? 19.901 -8.141 -26.878 1.00 96.50 86 PRO A O 1
ATOM 619 N N . VAL A 1 87 ? 19.278 -6.908 -25.091 1.00 97.06 87 VAL A N 1
ATOM 620 C CA . VAL A 1 87 ? 19.790 -5.621 -25.556 1.00 97.06 87 VAL A CA 1
ATOM 621 C C . VAL A 1 87 ? 20.872 -5.102 -24.612 1.00 97.06 87 VAL A C 1
ATOM 623 O O . VAL A 1 87 ? 20.823 -5.342 -23.409 1.00 97.06 87 VAL A O 1
ATOM 626 N N . ILE A 1 88 ? 21.874 -4.411 -25.161 1.00 97.00 88 ILE A N 1
ATOM 627 C CA . ILE A 1 88 ? 23.072 -3.991 -24.417 1.00 97.00 88 ILE A CA 1
ATOM 628 C C . ILE A 1 88 ? 23.207 -2.476 -24.442 1.00 97.00 88 ILE A C 1
ATOM 630 O O . ILE A 1 88 ? 23.384 -1.893 -25.518 1.00 97.00 88 ILE A O 1
ATOM 634 N N . SER A 1 89 ? 23.195 -1.848 -23.270 1.00 96.25 89 SER A N 1
ATOM 635 C CA . SER A 1 89 ? 23.526 -0.433 -23.111 1.00 96.25 89 SER A CA 1
ATOM 636 C C . SER A 1 89 ? 24.990 -0.260 -22.688 1.00 96.25 89 SER A C 1
ATOM 638 O O . SER A 1 89 ? 25.597 -1.156 -22.099 1.00 96.25 89 SER A O 1
ATOM 640 N N . GLN A 1 90 ? 25.583 0.883 -23.036 1.00 98.06 90 GLN A N 1
ATOM 641 C CA . GLN A 1 90 ? 26.911 1.289 -22.566 1.00 98.06 90 GLN A CA 1
ATOM 642 C C . GLN A 1 90 ? 26.886 2.744 -22.113 1.00 98.06 90 GLN A C 1
ATOM 644 O O . GLN A 1 90 ? 26.379 3.598 -22.851 1.00 98.06 90 GLN A O 1
ATOM 649 N N . ASN A 1 91 ? 27.520 3.026 -20.975 1.00 98.38 91 ASN A N 1
ATOM 650 C CA . ASN A 1 91 ? 27.588 4.356 -20.369 1.00 98.38 91 ASN A CA 1
ATOM 651 C C . ASN A 1 91 ? 29.032 4.727 -19.990 1.00 98.38 91 ASN A C 1
ATOM 653 O O . ASN A 1 91 ? 29.873 3.859 -19.750 1.00 98.38 91 ASN A O 1
ATOM 657 N N . LEU A 1 92 ? 29.336 6.028 -19.946 1.00 98.56 92 LEU A N 1
ATOM 658 C CA . LEU A 1 92 ? 30.627 6.572 -19.508 1.00 98.56 92 LEU A CA 1
ATOM 659 C C . LEU A 1 92 ? 30.408 7.526 -18.341 1.00 98.56 92 LEU A C 1
ATOM 661 O O . LEU A 1 92 ? 29.641 8.478 -18.465 1.00 98.56 92 LEU A O 1
ATOM 665 N N . TYR A 1 93 ? 31.170 7.341 -17.269 1.00 98.62 93 TYR A N 1
ATOM 666 C CA . TYR A 1 93 ? 31.113 8.180 -16.079 1.00 98.62 93 TYR A CA 1
ATOM 667 C C . TYR A 1 93 ? 32.478 8.784 -15.755 1.00 98.62 93 TYR A C 1
ATOM 669 O O . TYR A 1 93 ? 33.531 8.229 -16.090 1.00 98.62 93 TYR A O 1
ATOM 677 N N . GLN A 1 94 ? 32.458 9.924 -15.071 1.00 98.00 94 GLN A N 1
ATOM 678 C CA . GLN A 1 94 ? 33.628 10.574 -14.495 1.00 98.00 94 GLN A CA 1
ATOM 679 C C . GLN A 1 94 ? 33.419 10.782 -13.001 1.00 98.00 94 GLN A C 1
ATOM 681 O O . GLN A 1 94 ? 32.406 11.328 -12.579 1.00 98.00 94 GLN A O 1
ATOM 686 N N . ILE A 1 95 ? 34.421 10.398 -12.216 1.00 97.69 95 ILE A N 1
ATOM 687 C CA . ILE A 1 95 ? 34.489 10.651 -10.782 1.00 97.69 95 ILE A CA 1
ATOM 688 C C . ILE A 1 95 ? 35.570 11.696 -10.546 1.00 97.69 95 ILE A C 1
ATOM 690 O O . ILE A 1 95 ? 36.756 11.487 -10.848 1.00 97.69 95 ILE A O 1
ATOM 694 N N . LYS A 1 96 ? 35.151 12.852 -10.039 1.00 94.62 96 LYS A N 1
ATOM 695 C CA . LYS A 1 96 ? 36.016 14.010 -9.839 1.00 94.62 96 LYS A CA 1
ATOM 696 C C . LYS A 1 96 ? 35.450 14.924 -8.760 1.00 94.62 96 LYS A C 1
ATOM 698 O O . LYS A 1 96 ? 34.246 15.119 -8.671 1.00 94.62 96 LYS A O 1
ATOM 703 N N . ASP A 1 97 ? 36.346 15.492 -7.952 1.00 90.12 97 ASP A N 1
ATOM 704 C CA . ASP A 1 97 ? 36.025 16.501 -6.934 1.00 90.12 97 ASP A CA 1
ATOM 705 C C . ASP A 1 97 ? 34.889 16.079 -5.980 1.00 90.12 97 ASP A C 1
ATOM 707 O O . ASP A 1 97 ? 34.150 16.905 -5.459 1.00 90.12 97 ASP A O 1
ATOM 711 N N . GLY A 1 98 ? 34.787 14.772 -5.716 1.00 89.12 98 GLY A N 1
ATOM 712 C CA . GLY A 1 98 ? 33.795 14.199 -4.815 1.00 89.12 98 GLY A CA 1
ATOM 713 C C . GLY A 1 98 ? 32.439 13.884 -5.435 1.00 89.12 98 GLY A C 1
ATOM 714 O O . GLY A 1 98 ? 31.583 13.457 -4.682 1.00 89.12 98 GLY A O 1
ATOM 715 N N . SER A 1 99 ? 32.255 14.027 -6.746 1.00 95.12 99 SER A N 1
ATOM 716 C CA . SER A 1 99 ? 31.017 13.698 -7.463 1.00 95.12 99 SER A CA 1
ATOM 717 C C . SER A 1 99 ? 31.274 12.621 -8.521 1.00 95.12 99 SER A C 1
ATOM 719 O O . SER A 1 99 ? 32.377 12.557 -9.079 1.00 95.12 99 SER A O 1
ATOM 721 N N . ILE A 1 100 ? 30.267 11.793 -8.800 1.00 98.00 100 ILE A N 1
ATOM 722 C CA . ILE A 1 100 ? 30.199 10.923 -9.979 1.00 98.00 100 ILE A CA 1
ATOM 723 C C . ILE A 1 100 ? 29.197 11.504 -10.972 1.00 98.00 100 ILE A C 1
ATOM 725 O O . ILE A 1 100 ? 28.084 11.822 -10.583 1.00 98.00 100 ILE A O 1
ATOM 729 N N . LYS A 1 101 ? 29.571 11.625 -12.247 1.00 98.06 101 LYS A N 1
ATOM 730 C CA . LYS A 1 101 ? 28.704 12.175 -13.300 1.00 98.06 101 LYS A CA 1
ATOM 731 C C . LYS A 1 101 ? 28.685 11.275 -14.520 1.00 98.06 101 LYS A C 1
ATOM 733 O O . LYS A 1 101 ? 29.754 10.870 -14.985 1.00 98.06 101 LYS A O 1
ATOM 738 N N . GLN A 1 102 ? 27.504 11.005 -15.070 1.00 98.44 102 GLN A N 1
ATOM 739 C CA . GLN A 1 102 ? 27.377 10.321 -16.355 1.00 98.44 102 GLN A CA 1
ATOM 740 C C . GLN A 1 102 ? 27.642 11.303 -17.495 1.00 98.44 102 GLN A C 1
ATOM 742 O O . GLN A 1 102 ? 26.909 12.261 -17.692 1.00 98.44 102 GLN A O 1
ATOM 747 N N . LEU A 1 103 ? 28.705 11.073 -18.258 1.00 97.62 103 LEU A N 1
ATOM 748 C CA . LEU A 1 103 ? 29.129 11.958 -19.347 1.00 97.62 103 LEU A CA 1
ATOM 749 C C . LEU A 1 103 ? 28.566 11.560 -20.711 1.00 97.62 103 LEU A C 1
ATOM 751 O O . LEU A 1 103 ? 28.654 12.328 -21.671 1.00 97.62 103 LEU A O 1
ATOM 755 N N . GLY A 1 104 ? 28.091 10.324 -20.832 1.00 97.00 104 GLY A N 1
ATOM 756 C CA . GLY A 1 104 ? 27.630 9.786 -22.096 1.00 97.00 104 GLY A CA 1
ATOM 757 C C . GLY A 1 104 ? 26.901 8.467 -21.941 1.00 97.00 104 GLY A C 1
ATOM 758 O O . GLY A 1 104 ? 27.167 7.691 -21.022 1.00 97.00 104 GLY A O 1
ATOM 759 N N . GLN A 1 105 ? 26.029 8.216 -22.904 1.00 97.31 105 GLN A N 1
ATOM 760 C CA . GLN A 1 105 ? 25.277 6.981 -23.070 1.00 97.31 105 GLN A CA 1
ATOM 761 C C . GLN A 1 105 ? 25.314 6.551 -24.538 1.00 97.31 105 GLN A C 1
ATOM 763 O O . GLN A 1 105 ? 25.748 7.311 -25.405 1.00 97.31 105 GLN A O 1
ATOM 768 N N . SER A 1 106 ? 24.904 5.319 -24.814 1.00 97.31 106 SER A N 1
ATOM 769 C CA . SER A 1 106 ? 24.762 4.769 -26.164 1.00 97.31 106 SER A CA 1
ATOM 770 C C . SER A 1 106 ? 23.340 4.279 -26.402 1.00 97.31 106 SER A C 1
ATOM 772 O O . SER A 1 106 ? 22.586 4.027 -25.466 1.00 97.31 106 SER A O 1
ATOM 774 N N . TRP A 1 107 ? 22.990 4.121 -27.676 1.00 96.69 107 TRP A N 1
ATOM 775 C CA . TRP A 1 107 ? 21.849 3.301 -28.071 1.00 96.69 107 TRP A CA 1
ATOM 776 C C . TRP A 1 107 ? 22.165 1.815 -27.865 1.00 96.69 107 TRP A C 1
ATOM 778 O O . TRP A 1 107 ? 23.314 1.434 -27.631 1.00 96.69 107 TRP A O 1
ATOM 788 N N . LEU A 1 108 ? 21.150 0.967 -27.992 1.00 96.75 108 LEU A N 1
ATOM 789 C CA . LEU A 1 108 ? 21.206 -0.413 -27.536 1.00 96.75 108 LEU A CA 1
ATOM 790 C C . LEU A 1 108 ? 21.668 -1.385 -28.610 1.00 96.75 108 LEU A C 1
ATOM 792 O O . LEU A 1 108 ? 21.068 -1.474 -29.680 1.00 96.75 108 LEU A O 1
ATOM 796 N N . LYS A 1 109 ? 22.698 -2.179 -28.324 1.00 95.75 109 LYS A N 1
ATOM 797 C CA . LYS A 1 109 ? 23.085 -3.285 -29.202 1.00 95.75 109 LYS A CA 1
ATOM 798 C C . LYS A 1 109 ? 22.091 -4.434 -29.052 1.00 95.75 109 LYS A C 1
ATOM 800 O O . LYS A 1 109 ? 21.967 -4.979 -27.970 1.00 95.75 109 LYS A O 1
ATOM 805 N N . HIS A 1 110 ? 21.463 -4.857 -30.145 1.00 95.38 110 HIS A N 1
ATOM 806 C CA . HIS A 1 110 ? 20.634 -6.068 -30.154 1.00 95.38 110 HIS A CA 1
ATOM 807 C C . HIS A 1 110 ? 21.479 -7.334 -30.342 1.00 95.38 110 HIS A C 1
ATOM 809 O O . HIS A 1 110 ? 22.311 -7.408 -31.270 1.00 95.38 110 HIS A O 1
ATOM 815 N N . GLY A 1 111 ? 21.249 -8.326 -29.479 1.00 92.81 111 GLY A N 1
ATOM 816 C CA . GLY A 1 111 ? 21.736 -9.693 -29.634 1.00 92.81 111 GLY A CA 1
ATOM 817 C C . GLY A 1 111 ? 21.249 -10.323 -30.942 1.00 92.81 111 GLY A C 1
ATOM 818 O O . GLY A 1 111 ? 20.180 -10.000 -31.450 1.00 92.81 111 GLY A O 1
ATOM 819 N N . PHE A 1 112 ? 22.064 -11.181 -31.558 1.00 91.19 112 PHE A N 1
ATOM 820 C CA . PHE A 1 112 ? 21.671 -11.824 -32.823 1.00 91.19 112 PHE A CA 1
ATOM 821 C C . PHE A 1 112 ? 22.106 -13.283 -32.966 1.00 91.19 112 PHE A C 1
ATOM 823 O O . PHE A 1 112 ? 21.584 -13.987 -33.833 1.00 91.19 112 PHE A O 1
ATOM 830 N N . PHE A 1 113 ? 23.093 -13.719 -32.181 1.00 92.69 113 PHE A N 1
ATOM 831 C CA . PHE A 1 113 ? 23.630 -15.072 -32.235 1.00 92.69 113 PHE A CA 1
ATOM 832 C C . PHE A 1 113 ? 24.454 -15.357 -30.978 1.00 92.69 113 PHE A C 1
ATOM 834 O O . PHE A 1 113 ? 25.445 -14.667 -30.776 1.00 92.69 113 PHE A O 1
ATOM 841 N N . ALA A 1 114 ? 24.120 -16.402 -30.219 1.00 95.19 114 ALA A N 1
ATOM 842 C CA . ALA A 1 114 ? 24.864 -16.791 -29.020 1.00 95.19 114 ALA A CA 1
ATOM 843 C C . ALA A 1 114 ? 26.036 -17.756 -29.327 1.00 95.19 114 ALA A C 1
ATOM 845 O O . ALA A 1 114 ? 25.823 -18.871 -29.814 1.00 95.19 114 ALA A O 1
ATOM 846 N N . LEU A 1 115 ? 27.286 -17.354 -29.042 1.00 93.12 115 LEU A N 1
ATOM 847 C CA . LEU A 1 115 ? 28.510 -18.112 -29.377 1.00 93.12 115 LEU A CA 1
ATOM 848 C C . LEU A 1 115 ? 28.890 -19.270 -28.426 1.00 93.12 115 LEU A C 1
ATOM 850 O O . LEU A 1 115 ? 29.766 -20.054 -28.792 1.00 93.12 115 LEU A O 1
ATOM 854 N N . GLN A 1 116 ? 28.249 -19.418 -27.260 1.00 93.69 116 GLN A N 1
ATOM 855 C CA . GLN A 1 116 ? 28.460 -20.528 -26.304 1.00 93.69 116 GLN A CA 1
ATOM 856 C C . GLN A 1 116 ? 29.910 -20.704 -25.792 1.00 93.69 116 GLN A C 1
ATOM 858 O O . GLN A 1 116 ? 30.423 -21.820 -25.709 1.00 93.69 116 GLN A O 1
ATOM 863 N N . ASN A 1 117 ? 30.629 -19.620 -25.491 1.00 92.19 117 ASN A N 1
ATOM 864 C CA . ASN A 1 117 ? 32.009 -19.714 -25.007 1.00 92.19 117 ASN A CA 1
ATOM 865 C C . ASN A 1 117 ? 32.093 -19.914 -23.489 1.00 92.19 117 ASN A C 1
ATOM 867 O O . ASN A 1 117 ? 31.303 -19.376 -22.733 1.00 92.19 117 ASN A O 1
ATOM 871 N N . ASN A 1 118 ? 33.142 -20.585 -23.020 1.00 90.00 118 ASN A N 1
ATOM 872 C CA . ASN A 1 118 ? 33.408 -20.779 -21.592 1.00 90.00 118 ASN A CA 1
ATOM 873 C C . ASN A 1 118 ? 34.321 -19.669 -21.029 1.00 90.00 118 ASN A C 1
ATOM 875 O O . ASN A 1 118 ? 35.469 -19.934 -20.667 1.00 90.00 118 ASN A O 1
ATOM 879 N N . LEU A 1 119 ? 33.884 -18.404 -21.110 1.00 89.94 119 LEU A N 1
ATOM 880 C CA . LEU A 1 119 ? 34.709 -17.236 -20.741 1.00 89.94 119 LEU A CA 1
ATOM 881 C C . LEU A 1 119 ? 34.444 -16.712 -19.328 1.00 89.94 119 LEU A C 1
ATOM 883 O O . LEU A 1 119 ? 35.353 -16.131 -18.738 1.00 89.94 119 LEU A O 1
ATOM 887 N N . CYS A 1 120 ? 33.231 -16.900 -18.812 1.00 83.88 120 CYS A N 1
ATOM 888 C CA . CYS A 1 120 ? 32.820 -16.373 -17.510 1.00 83.88 120 CYS A CA 1
ATOM 889 C C . CYS A 1 120 ? 32.841 -17.451 -16.427 1.00 83.88 120 CYS A C 1
ATOM 891 O O . CYS A 1 120 ? 33.260 -17.181 -15.303 1.00 83.88 120 CYS A O 1
ATOM 893 N N . CYS A 1 121 ? 32.466 -18.675 -16.801 1.00 85.62 121 CYS A N 1
ATOM 894 C CA . CYS A 1 121 ? 32.335 -19.805 -15.896 1.00 85.62 121 CYS A CA 1
ATOM 895 C C . CYS A 1 121 ? 33.398 -20.876 -16.155 1.00 85.62 121 CYS A C 1
ATOM 897 O O . CYS A 1 121 ? 33.999 -20.918 -17.234 1.00 85.62 121 CYS A O 1
ATOM 899 N N . PRO A 1 122 ? 33.669 -21.755 -15.173 1.00 83.75 122 PRO A N 1
ATOM 900 C CA . PRO A 1 122 ? 34.537 -22.912 -15.376 1.00 83.75 122 PRO A CA 1
ATOM 901 C C . PRO A 1 122 ? 33.963 -23.923 -16.376 1.00 83.75 122 PRO A C 1
ATOM 903 O O . PRO A 1 122 ? 34.734 -24.611 -17.054 1.00 83.75 122 PRO A O 1
ATOM 906 N N . THR A 1 123 ? 32.636 -24.006 -16.473 1.00 85.88 123 THR A N 1
ATOM 907 C CA . THR A 1 123 ? 31.885 -24.908 -17.352 1.00 85.88 123 THR A CA 1
ATOM 908 C C . THR A 1 123 ? 30.801 -24.147 -18.108 1.00 85.88 123 THR A C 1
ATOM 910 O O . THR A 1 123 ? 30.198 -23.234 -17.562 1.00 85.88 123 THR A O 1
ATOM 913 N N . CYS A 1 124 ? 30.550 -24.563 -19.349 1.00 91.06 124 CYS A N 1
ATOM 914 C CA . CYS A 1 124 ? 29.494 -24.039 -20.210 1.00 91.06 124 CYS A CA 1
ATOM 915 C C . CYS A 1 124 ? 28.718 -25.236 -20.760 1.00 91.06 124 CYS A C 1
ATOM 917 O O . CYS A 1 124 ? 29.290 -26.065 -21.481 1.00 91.06 124 CYS A O 1
ATOM 919 N N . ASP A 1 125 ? 27.446 -25.334 -20.381 1.00 91.50 125 ASP A N 1
ATOM 920 C CA . ASP A 1 125 ? 26.506 -26.288 -20.951 1.00 91.50 125 ASP A CA 1
ATOM 921 C C . ASP A 1 125 ? 25.931 -25.698 -22.236 1.00 91.50 125 ASP A C 1
ATOM 923 O O . ASP A 1 125 ? 25.047 -24.846 -22.230 1.00 91.50 125 ASP A O 1
ATOM 927 N N . SER A 1 126 ? 26.537 -26.067 -23.363 1.00 86.19 126 SER A N 1
ATOM 928 C CA . SER A 1 126 ? 26.311 -25.385 -24.632 1.00 86.19 126 SER A CA 1
ATOM 929 C C . SER A 1 126 ? 24.863 -25.512 -25.109 1.00 86.19 126 SER A C 1
ATOM 931 O O . SER A 1 126 ? 24.408 -26.614 -25.418 1.00 86.19 126 SER A O 1
ATOM 933 N N . GLY A 1 127 ? 24.201 -24.368 -25.286 1.00 85.62 127 GLY A N 1
ATOM 934 C CA . GLY A 1 127 ? 22.890 -24.261 -25.918 1.00 85.62 127 GLY A CA 1
ATOM 935 C C . GLY A 1 127 ? 22.972 -24.243 -27.449 1.00 85.62 127 GLY A C 1
ATOM 936 O O . GLY A 1 127 ? 23.615 -25.076 -28.091 1.00 85.62 127 GLY A O 1
ATOM 937 N N . SER A 1 128 ? 22.320 -23.261 -28.072 1.00 92.00 128 SER A N 1
ATOM 938 C CA . SER A 1 128 ? 22.295 -23.102 -29.534 1.00 92.00 128 SER A CA 1
ATOM 939 C C . SER A 1 128 ? 22.579 -21.657 -29.945 1.00 92.00 128 SER A C 1
ATOM 941 O O . SER A 1 128 ? 22.781 -20.787 -29.110 1.00 92.00 128 SER A O 1
ATOM 943 N N . SER A 1 129 ? 22.549 -21.346 -31.241 1.00 90.44 129 SER A N 1
ATOM 944 C CA . SER A 1 129 ? 22.640 -19.948 -31.689 1.00 90.44 129 SER A CA 1
ATOM 945 C C . SER A 1 129 ? 21.513 -19.051 -31.168 1.00 90.44 129 SER A C 1
ATOM 947 O O . SER A 1 129 ? 21.659 -17.833 -31.198 1.00 90.44 129 SER A O 1
ATOM 949 N N . SER A 1 130 ? 20.397 -19.659 -30.761 1.00 95.25 130 SER A N 1
ATOM 950 C CA . SER A 1 130 ? 19.173 -18.996 -30.310 1.00 95.25 130 SER A CA 1
ATOM 951 C C . SER A 1 130 ? 18.961 -19.083 -28.799 1.00 95.25 130 SER A C 1
ATOM 953 O O . SER A 1 130 ? 17.953 -18.578 -28.332 1.00 95.25 130 SER A O 1
ATOM 955 N N . TYR A 1 131 ? 19.880 -19.717 -28.064 1.00 95.25 131 TYR A N 1
ATOM 956 C CA . TYR A 1 131 ? 19.810 -19.866 -26.609 1.00 95.25 131 TYR A CA 1
ATOM 957 C C . TYR A 1 131 ? 21.223 -19.853 -26.026 1.00 95.25 131 TYR A C 1
ATOM 959 O O . TYR A 1 131 ? 22.021 -20.721 -26.392 1.00 95.25 131 TYR A O 1
ATOM 967 N N . LEU A 1 132 ? 21.551 -18.910 -25.144 1.00 96.44 132 LEU A N 1
ATOM 968 C CA . LEU A 1 132 ? 22.803 -18.916 -24.390 1.00 96.44 132 LEU A CA 1
ATOM 969 C C . LEU A 1 132 ? 22.689 -19.911 -23.234 1.00 96.44 132 LEU A C 1
ATOM 971 O O . LEU A 1 132 ? 21.939 -19.702 -22.287 1.00 96.44 132 LEU A O 1
ATOM 975 N N . GLY A 1 133 ? 23.416 -21.019 -23.345 1.00 94.31 133 GLY A N 1
ATOM 976 C CA . GLY A 1 133 ? 23.360 -22.094 -22.364 1.00 94.31 133 GLY A CA 1
ATOM 977 C C . GLY A 1 133 ? 23.948 -21.710 -21.007 1.00 94.31 133 GLY A C 1
ATOM 978 O O . GLY A 1 133 ? 24.658 -20.710 -20.882 1.00 94.31 133 GLY A O 1
ATOM 979 N N . VAL A 1 134 ? 23.645 -22.515 -19.995 1.00 93.06 134 VAL A N 1
ATOM 980 C CA . VAL A 1 134 ? 24.049 -22.277 -18.605 1.00 93.06 134 VAL A CA 1
ATOM 981 C C . VAL A 1 134 ? 25.572 -22.268 -18.474 1.00 93.06 134 VAL A C 1
ATOM 983 O O . VAL A 1 134 ? 26.277 -23.130 -19.007 1.00 93.06 134 VAL A O 1
ATOM 986 N N . GLY A 1 135 ? 26.100 -21.250 -17.802 1.00 91.62 135 GLY A N 1
ATOM 987 C CA . GLY A 1 135 ? 27.533 -21.005 -17.652 1.00 91.62 135 GLY A CA 1
ATOM 988 C C . GLY A 1 135 ? 28.242 -20.550 -18.937 1.00 91.62 135 GLY A C 1
ATOM 989 O O . GLY A 1 135 ? 29.461 -20.338 -18.956 1.00 91.62 135 GLY A O 1
ATOM 990 N N . CYS A 1 136 ? 27.516 -20.399 -20.045 1.00 94.38 136 CYS A N 1
ATOM 991 C CA . CYS A 1 136 ? 28.087 -19.977 -21.313 1.00 94.38 136 CYS A CA 1
ATOM 992 C C . CYS A 1 136 ? 28.116 -18.458 -21.459 1.00 94.38 136 CYS A C 1
ATOM 994 O O . CYS A 1 136 ? 27.362 -17.714 -20.838 1.00 94.38 136 CYS A O 1
ATOM 996 N N . ALA A 1 137 ? 28.992 -18.003 -22.351 1.00 94.81 137 ALA A N 1
ATOM 997 C CA . ALA A 1 137 ? 29.212 -16.603 -22.644 1.00 94.81 137 ALA A CA 1
ATOM 998 C C . ALA A 1 137 ? 29.136 -16.295 -24.141 1.00 94.81 137 ALA A C 1
ATOM 1000 O O . ALA A 1 137 ? 29.711 -17.018 -24.964 1.00 94.81 137 ALA A O 1
ATOM 1001 N N . ASP A 1 138 ? 28.510 -15.176 -24.498 1.00 95.31 138 ASP A N 1
ATOM 1002 C CA . ASP A 1 138 ? 28.539 -14.630 -25.854 1.00 95.31 138 ASP A CA 1
ATOM 1003 C C . ASP A 1 138 ? 29.325 -13.299 -25.894 1.00 95.31 138 ASP A C 1
ATOM 1005 O O . ASP A 1 138 ? 28.857 -12.271 -25.386 1.00 95.31 138 ASP A O 1
ATOM 1009 N N . PRO A 1 139 ? 30.565 -13.299 -26.434 1.00 93.81 139 PRO A N 1
ATOM 1010 C CA . PRO A 1 139 ? 31.404 -12.112 -26.494 1.00 93.81 139 PRO A CA 1
ATOM 1011 C C . PRO A 1 139 ? 31.067 -11.210 -27.688 1.00 93.81 139 PRO A C 1
ATOM 1013 O O . PRO A 1 139 ? 31.304 -11.560 -28.849 1.00 93.81 139 PRO A O 1
ATOM 1016 N N . TYR A 1 140 ? 30.646 -9.980 -27.402 1.00 94.75 140 TYR A N 1
ATOM 1017 C CA . TYR A 1 140 ? 30.531 -8.910 -28.387 1.00 94.75 140 TYR A CA 1
ATOM 1018 C C . TYR A 1 140 ? 31.746 -7.992 -28.323 1.00 94.75 140 TYR A C 1
ATOM 1020 O O . TYR A 1 140 ? 31.978 -7.320 -27.326 1.00 94.75 140 TYR A O 1
ATOM 1028 N N . SER A 1 141 ? 32.499 -7.889 -29.419 1.00 96.50 141 SER A N 1
ATOM 1029 C CA . SER A 1 141 ? 33.566 -6.877 -29.513 1.00 96.50 141 SER A CA 1
ATOM 1030 C C . SER A 1 141 ? 33.009 -5.454 -29.507 1.00 96.50 141 SER A C 1
ATOM 1032 O O . SER A 1 141 ? 31.906 -5.214 -30.006 1.00 96.50 141 SER A O 1
ATOM 1034 N N . ALA A 1 142 ? 33.818 -4.481 -29.088 1.00 97.25 142 ALA A N 1
ATOM 1035 C CA . ALA A 1 142 ? 33.515 -3.053 -29.196 1.00 97.25 142 ALA A CA 1
ATOM 1036 C C . ALA A 1 142 ? 33.125 -2.631 -30.628 1.00 97.25 142 ALA A C 1
ATOM 1038 O O . ALA A 1 142 ? 32.330 -1.713 -30.837 1.00 97.25 142 ALA A O 1
ATOM 1039 N N . GLY A 1 143 ? 33.648 -3.320 -31.647 1.00 96.19 143 GLY A N 1
ATOM 1040 C CA . GLY A 1 143 ? 33.241 -3.131 -33.040 1.00 96.19 143 GLY A CA 1
ATOM 1041 C C . GLY A 1 143 ? 31.778 -3.509 -33.302 1.00 96.19 143 GLY A C 1
ATOM 1042 O O . GLY A 1 143 ? 31.071 -2.790 -34.007 1.00 96.19 143 GLY A O 1
ATOM 1043 N N . LEU A 1 144 ? 31.315 -4.621 -32.723 1.00 95.00 144 LEU A N 1
ATOM 1044 C CA . LEU A 1 144 ? 29.927 -5.083 -32.828 1.00 95.00 144 LEU A CA 1
ATOM 1045 C C . LEU A 1 144 ? 28.989 -4.220 -31.983 1.00 95.00 144 LEU A C 1
ATOM 1047 O O . LEU A 1 144 ? 27.953 -3.795 -32.493 1.00 95.00 144 LEU A O 1
ATOM 1051 N N . ASN A 1 145 ? 29.385 -3.913 -30.747 1.00 96.62 145 ASN A N 1
ATOM 1052 C CA . ASN A 1 145 ? 28.642 -3.045 -29.831 1.00 96.62 145 ASN A CA 1
ATOM 1053 C C . ASN A 1 145 ? 28.554 -1.598 -30.332 1.00 96.62 145 ASN A C 1
ATOM 1055 O O . ASN A 1 145 ? 27.603 -0.893 -30.031 1.00 96.62 145 ASN A O 1
ATOM 1059 N N . GLY A 1 146 ? 29.513 -1.145 -31.142 1.00 95.75 146 GLY A N 1
ATOM 1060 C CA . GLY A 1 146 ? 29.473 0.155 -31.814 1.00 95.75 146 GLY A CA 1
ATOM 1061 C C . GLY A 1 146 ? 28.937 0.109 -33.250 1.00 95.75 146 GLY A C 1
ATOM 1062 O O . GLY A 1 146 ? 29.069 1.099 -33.980 1.00 95.75 146 GLY A O 1
ATOM 1063 N N . SER A 1 147 ? 28.391 -1.012 -33.724 1.00 95.25 147 SER A N 1
ATOM 1064 C CA . SER A 1 147 ? 27.911 -1.124 -35.105 1.00 95.25 147 SER A CA 1
ATOM 1065 C C . SER A 1 147 ? 26.534 -0.482 -35.264 1.00 95.25 147 SER A C 1
ATOM 1067 O O . SER A 1 147 ? 25.537 -1.042 -34.824 1.00 95.25 147 SER A O 1
ATOM 1069 N N . GLN A 1 148 ? 26.459 0.653 -35.967 1.00 94.38 148 GLN A N 1
ATOM 1070 C CA . GLN A 1 148 ? 25.219 1.432 -36.137 1.00 94.38 148 GLN A CA 1
ATOM 1071 C C . GLN A 1 148 ? 24.032 0.620 -36.659 1.00 94.38 148 GLN A C 1
ATOM 1073 O O . GLN A 1 148 ? 22.902 0.884 -36.272 1.00 94.38 148 GLN A O 1
ATOM 1078 N N . THR A 1 149 ? 24.272 -0.389 -37.500 1.00 89.75 149 THR A N 1
ATOM 1079 C CA . THR A 1 149 ? 23.184 -1.202 -38.052 1.00 89.75 149 THR A CA 1
ATOM 1080 C C . THR A 1 149 ? 22.522 -2.116 -37.018 1.00 89.75 149 THR A C 1
ATOM 1082 O O . THR A 1 149 ? 21.437 -2.615 -37.274 1.00 89.75 149 THR A O 1
ATOM 1085 N N . GLY A 1 150 ? 23.153 -2.345 -35.864 1.00 88.38 150 GLY A N 1
ATOM 1086 C CA . GLY A 1 150 ? 22.612 -3.159 -34.775 1.00 88.38 150 GLY A CA 1
ATOM 1087 C C . GLY A 1 150 ? 22.239 -2.363 -33.527 1.00 88.38 150 GLY A C 1
ATOM 1088 O O . GLY A 1 150 ? 22.102 -2.992 -32.483 1.00 88.38 150 GLY A O 1
ATOM 1089 N N . LEU A 1 151 ? 22.151 -1.028 -33.626 1.00 95.19 151 LEU A N 1
ATOM 1090 C CA . LEU A 1 151 ? 21.830 -0.136 -32.511 1.00 95.19 151 LEU A CA 1
ATOM 1091 C C . LEU A 1 151 ? 20.372 0.348 -32.578 1.00 95.19 151 LEU A C 1
ATOM 1093 O O . LEU A 1 151 ? 20.019 1.118 -33.481 1.00 95.19 151 LEU A O 1
ATOM 1097 N N . GLY A 1 152 ? 19.556 -0.108 -31.629 1.00 94.81 152 GLY A N 1
ATOM 1098 C CA . GLY A 1 152 ? 18.152 0.261 -31.434 1.00 94.81 152 GLY A CA 1
ATOM 1099 C C . GLY A 1 152 ? 17.959 1.332 -30.349 1.00 94.81 152 GLY A C 1
ATOM 1100 O O . GLY A 1 152 ? 18.875 1.586 -29.562 1.00 94.81 152 GLY A O 1
ATOM 1101 N N . PRO A 1 153 ? 16.813 2.022 -30.336 1.00 93.81 153 PRO A N 1
ATOM 1102 C CA . PRO A 1 153 ? 16.521 3.092 -29.389 1.00 93.81 153 PRO A CA 1
ATOM 1103 C C . PRO A 1 153 ? 16.373 2.573 -27.958 1.00 93.81 153 PRO A C 1
ATOM 1105 O O . PRO A 1 153 ? 15.776 1.529 -27.715 1.00 93.81 153 PRO A O 1
ATOM 1108 N N . LYS A 1 154 ? 16.879 3.348 -26.996 1.00 93.00 154 LYS A N 1
ATOM 1109 C CA . LYS A 1 154 ? 16.779 3.023 -25.568 1.00 93.00 154 LYS A CA 1
ATOM 1110 C C . LYS A 1 154 ? 15.353 3.172 -25.024 1.00 93.00 154 LYS A C 1
ATOM 1112 O O . LYS A 1 154 ? 14.928 2.398 -24.178 1.00 93.00 154 LYS A O 1
ATOM 1117 N N . PHE A 1 155 ? 14.614 4.148 -25.547 1.00 92.06 155 PHE A N 1
ATOM 1118 C CA . PHE A 1 155 ? 13.285 4.540 -25.071 1.00 92.06 155 PHE A CA 1
ATOM 1119 C C . PHE A 1 155 ? 12.145 3.571 -25.416 1.00 92.06 155 PHE A C 1
ATOM 1121 O O . PHE A 1 155 ? 11.036 3.770 -24.939 1.00 92.06 155 PHE A O 1
ATOM 1128 N N . GLU A 1 156 ? 12.387 2.563 -26.256 1.00 93.62 156 GLU A N 1
ATOM 1129 C CA . GLU A 1 156 ? 11.378 1.549 -26.609 1.00 93.62 156 GLU A CA 1
ATOM 1130 C C . GLU A 1 156 ? 11.417 0.321 -25.699 1.00 93.62 156 GLU A C 1
ATOM 1132 O O . GLU A 1 156 ? 10.573 -0.565 -25.823 1.00 93.62 156 GLU A O 1
ATOM 1137 N N . VAL A 1 157 ? 12.421 0.243 -24.827 1.00 95.19 157 VAL A N 1
ATOM 1138 C CA . VAL A 1 157 ? 12.627 -0.892 -23.935 1.00 95.19 157 VAL A CA 1
ATOM 1139 C C . VAL A 1 157 ? 12.047 -0.556 -22.580 1.00 95.19 157 VAL A C 1
ATOM 1141 O O . VAL A 1 157 ? 12.477 0.421 -21.968 1.00 95.19 157 VAL A O 1
ATOM 1144 N N . ASN A 1 158 ? 11.127 -1.398 -22.115 1.00 95.88 158 ASN A N 1
ATOM 1145 C CA . ASN A 1 158 ? 10.761 -1.459 -20.713 1.00 95.88 158 ASN A CA 1
ATOM 1146 C C . ASN A 1 158 ? 11.884 -2.221 -19.980 1.00 95.88 158 ASN A C 1
ATOM 1148 O O . ASN A 1 158 ? 12.042 -3.426 -20.182 1.00 95.88 158 ASN A O 1
ATOM 1152 N N . PRO A 1 159 ? 12.699 -1.540 -19.166 1.00 94.50 159 PRO A N 1
ATOM 1153 C CA . PRO A 1 159 ? 13.881 -2.119 -18.535 1.00 94.50 159 PRO A CA 1
ATOM 1154 C C . PRO A 1 159 ? 13.554 -3.061 -17.371 1.00 94.50 159 PRO A C 1
ATOM 1156 O O . PRO A 1 159 ? 14.387 -3.898 -17.041 1.00 94.50 159 PRO A O 1
ATOM 1159 N N . HIS A 1 160 ? 12.368 -2.937 -16.767 1.00 94.44 160 HIS A N 1
ATOM 1160 C CA . HIS A 1 160 ? 11.936 -3.776 -15.652 1.00 94.44 160 HIS A CA 1
ATOM 1161 C C . HIS A 1 160 ? 11.511 -5.165 -16.134 1.00 94.44 160 HIS A C 1
ATOM 1163 O O . HIS A 1 160 ? 11.831 -6.160 -15.500 1.00 94.44 160 HIS A O 1
ATOM 1169 N N . THR A 1 161 ? 10.824 -5.229 -17.278 1.00 95.19 161 THR A N 1
ATOM 1170 C CA . THR A 1 161 ? 10.308 -6.483 -17.865 1.00 95.19 161 THR A CA 1
ATOM 1171 C C . THR A 1 161 ? 11.170 -7.029 -19.001 1.00 95.19 161 THR A C 1
ATOM 1173 O O . THR A 1 161 ? 10.949 -8.139 -19.470 1.00 95.19 161 THR A O 1
ATOM 1176 N N . GLY A 1 162 ? 12.091 -6.223 -19.526 1.00 94.44 162 GLY A N 1
ATOM 1177 C CA . GLY A 1 162 ? 12.883 -6.532 -20.713 1.00 94.44 162 GLY A CA 1
ATOM 1178 C C . GLY A 1 162 ? 12.121 -6.507 -22.041 1.00 94.44 162 GLY A C 1
ATOM 1179 O O . GLY A 1 162 ? 12.705 -6.812 -23.081 1.00 94.44 162 GLY A O 1
ATOM 1180 N N . VAL A 1 163 ? 10.842 -6.120 -22.040 1.00 95.50 163 VAL A N 1
ATOM 1181 C CA . VAL A 1 163 ? 9.989 -6.110 -23.235 1.00 95.50 163 VAL A CA 1
ATOM 1182 C C . VAL A 1 163 ? 10.271 -4.888 -24.110 1.00 95.50 163 VAL A C 1
ATOM 1184 O O . VAL A 1 163 ? 10.382 -3.759 -23.632 1.00 95.50 163 VAL A O 1
ATOM 1187 N N . TYR A 1 164 ? 10.325 -5.107 -25.425 1.00 95.38 164 TYR A N 1
ATOM 1188 C CA . TYR A 1 164 ? 10.422 -4.055 -26.439 1.00 95.38 164 TYR A CA 1
ATOM 1189 C C . TYR A 1 164 ? 9.744 -4.477 -27.757 1.00 95.38 164 TYR A C 1
ATOM 1191 O O . TYR A 1 164 ? 9.558 -5.678 -28.002 1.00 95.38 164 TYR A O 1
ATOM 1199 N N . PRO A 1 165 ? 9.351 -3.523 -28.626 1.00 94.06 165 PRO A N 1
ATOM 1200 C CA . PRO A 1 165 ? 8.720 -3.821 -29.908 1.00 94.06 165 PRO A CA 1
ATOM 1201 C C . PRO A 1 165 ? 9.682 -4.519 -30.878 1.00 94.06 165 PRO A C 1
ATOM 1203 O O . PRO A 1 165 ? 10.857 -4.167 -30.984 1.00 94.06 165 PRO A O 1
ATOM 1206 N N . TYR A 1 166 ? 9.165 -5.478 -31.654 1.00 90.94 166 TYR A N 1
ATOM 1207 C CA . TYR A 1 166 ? 9.925 -6.145 -32.713 1.00 90.94 166 TYR A CA 1
ATOM 1208 C C . TYR A 1 166 ? 9.307 -5.942 -34.108 1.00 90.94 166 TYR A C 1
ATOM 1210 O O . TYR A 1 166 ? 8.120 -6.213 -34.296 1.00 90.94 166 TYR A O 1
ATOM 1218 N N . PRO A 1 167 ? 10.111 -5.575 -35.126 1.00 89.25 167 PRO A N 1
ATOM 1219 C CA . PRO A 1 167 ? 11.501 -5.127 -35.014 1.00 89.25 167 PRO A CA 1
ATOM 1220 C C . PRO A 1 167 ? 11.588 -3.757 -34.320 1.00 89.25 167 PRO A C 1
ATOM 1222 O O . PRO A 1 167 ? 10.722 -2.912 -34.542 1.00 89.25 167 PRO A O 1
ATOM 1225 N N . ALA A 1 168 ? 12.650 -3.529 -33.539 1.00 88.12 168 ALA A N 1
ATOM 1226 C CA . ALA A 1 168 ? 12.914 -2.226 -32.924 1.00 88.12 168 ALA A CA 1
ATOM 1227 C C . ALA A 1 168 ? 12.987 -1.127 -33.994 1.00 88.12 168 ALA A C 1
ATOM 1229 O O . ALA A 1 168 ? 13.489 -1.362 -35.109 1.00 88.12 168 ALA A O 1
ATOM 1230 N N . THR A 1 169 ? 12.495 0.074 -33.685 1.00 88.31 169 THR A N 1
ATOM 1231 C CA . THR A 1 169 ? 12.503 1.144 -34.684 1.00 88.31 169 THR A CA 1
ATOM 1232 C C . THR A 1 169 ? 13.921 1.624 -34.959 1.00 88.31 169 THR A C 1
ATOM 1234 O O . THR A 1 169 ? 14.850 1.435 -34.175 1.00 88.31 169 THR A O 1
ATOM 1237 N N . ASP A 1 170 ? 14.127 2.192 -36.150 1.00 85.06 170 ASP A N 1
ATOM 1238 C CA . ASP A 1 170 ? 15.411 2.764 -36.574 1.00 85.06 170 ASP A CA 1
ATOM 1239 C C . ASP A 1 170 ? 16.603 1.766 -36.564 1.00 85.06 170 ASP A C 1
ATOM 1241 O O . ASP A 1 170 ? 17.753 2.129 -36.842 1.00 85.06 170 ASP A O 1
ATOM 1245 N N . LEU A 1 171 ? 16.344 0.478 -36.320 1.00 85.00 171 LEU A N 1
ATOM 1246 C CA . LEU A 1 171 ? 17.309 -0.604 -36.446 1.00 85.00 171 LEU A CA 1
ATOM 1247 C C . LEU A 1 171 ? 17.776 -0.688 -37.908 1.00 85.00 171 LEU A C 1
ATOM 1249 O O . LEU A 1 171 ? 16.985 -0.568 -38.843 1.00 85.00 171 LEU A O 1
ATOM 1253 N N . ASN A 1 172 ? 19.072 -0.913 -38.129 1.00 85.31 172 ASN A N 1
ATOM 1254 C CA . ASN A 1 172 ? 19.744 -0.876 -39.439 1.00 85.31 172 ASN A CA 1
ATOM 1255 C C . ASN A 1 172 ? 19.993 0.511 -40.064 1.00 85.31 172 ASN A C 1
ATOM 1257 O O . ASN A 1 172 ? 20.644 0.573 -41.112 1.00 85.31 172 ASN A O 1
ATOM 1261 N N . ASN A 1 173 ? 19.586 1.616 -39.433 1.00 87.94 173 ASN A N 1
ATOM 1262 C CA . ASN A 1 173 ? 19.910 2.953 -39.936 1.00 87.94 173 ASN A CA 1
ATOM 1263 C C . ASN A 1 173 ? 21.303 3.435 -39.502 1.00 87.94 173 ASN A C 1
ATOM 1265 O O . ASN A 1 173 ? 21.778 3.179 -38.396 1.00 87.94 173 ASN A O 1
ATOM 1269 N N . THR A 1 174 ? 21.976 4.157 -40.403 1.00 92.62 174 THR A N 1
ATOM 1270 C CA . THR A 1 174 ? 23.334 4.689 -40.201 1.00 92.62 174 THR A CA 1
ATOM 1271 C C . THR A 1 174 ? 23.381 6.196 -40.413 1.00 92.62 174 THR A C 1
ATOM 1273 O O . THR A 1 174 ? 22.653 6.727 -41.251 1.00 92.62 174 THR A O 1
ATOM 1276 N N . GLY A 1 175 ? 24.302 6.871 -39.729 1.00 93.06 175 GLY A N 1
ATOM 1277 C CA . GLY A 1 175 ? 24.473 8.320 -39.765 1.00 93.06 175 GLY A CA 1
ATOM 1278 C C . GLY A 1 175 ? 25.938 8.736 -39.882 1.00 93.06 175 GLY A C 1
ATOM 1279 O O . GLY A 1 175 ? 26.741 8.108 -40.572 1.00 93.06 175 GLY A O 1
ATOM 1280 N N . ASN A 1 176 ? 26.300 9.834 -39.215 1.00 95.56 176 ASN A N 1
ATOM 1281 C CA . ASN A 1 176 ? 27.697 10.265 -39.121 1.00 95.56 176 ASN A CA 1
ATOM 1282 C C . ASN A 1 176 ? 28.544 9.257 -38.309 1.00 95.56 176 ASN A C 1
ATOM 1284 O O . ASN A 1 176 ? 28.028 8.285 -37.764 1.00 95.56 176 ASN A O 1
ATOM 1288 N N . SER A 1 177 ? 29.855 9.480 -38.194 1.00 94.38 177 SER A N 1
ATOM 1289 C CA . SER A 1 177 ? 30.765 8.528 -37.541 1.00 94.38 177 SER A CA 1
ATOM 1290 C C . SER A 1 177 ? 30.550 8.337 -36.036 1.00 94.38 177 SER A C 1
ATOM 1292 O O . SER A 1 177 ? 31.111 7.397 -35.490 1.00 94.38 177 SER A O 1
ATOM 1294 N N . ILE A 1 178 ? 29.759 9.162 -35.352 1.00 96.69 178 ILE A N 1
ATOM 1295 C CA . ILE A 1 178 ? 29.491 9.015 -33.910 1.00 96.69 178 ILE A CA 1
ATOM 1296 C C . ILE A 1 178 ? 28.043 8.613 -33.603 1.00 96.69 178 ILE A C 1
ATOM 1298 O O . ILE A 1 178 ? 27.741 8.256 -32.473 1.00 96.69 178 ILE A O 1
ATOM 1302 N N . TYR A 1 179 ? 27.172 8.623 -34.615 1.00 96.81 179 TYR A N 1
ATOM 1303 C CA . TYR A 1 179 ? 25.743 8.331 -34.505 1.00 96.81 179 TYR A CA 1
ATOM 1304 C C . TYR A 1 179 ? 25.468 7.024 -33.746 1.00 96.81 179 TYR A C 1
ATOM 1306 O O . TYR A 1 179 ? 26.114 6.012 -34.041 1.00 96.81 179 TYR A O 1
ATOM 1314 N N . LYS A 1 180 ? 24.526 7.080 -32.789 1.00 96.44 180 LYS A N 1
ATOM 1315 C CA . LYS A 1 180 ? 24.054 6.001 -31.892 1.00 96.44 180 LYS A CA 1
ATOM 1316 C C . LYS A 1 180 ? 25.070 5.426 -30.897 1.00 96.44 180 LYS A C 1
ATOM 1318 O O . LYS A 1 180 ? 24.694 4.707 -29.981 1.00 96.44 180 LYS A O 1
ATOM 1323 N N . ARG A 1 181 ? 26.356 5.724 -31.055 1.00 97.50 181 ARG A N 1
ATOM 1324 C CA . ARG A 1 181 ? 27.429 5.190 -30.202 1.00 97.50 181 ARG A CA 1
ATOM 1325 C C . ARG A 1 181 ? 27.505 5.932 -28.872 1.00 97.50 181 ARG A C 1
ATOM 1327 O O . ARG A 1 181 ? 26.886 6.980 -28.733 1.00 97.50 181 ARG A O 1
ATOM 1334 N N . LEU A 1 182 ? 28.326 5.422 -27.953 1.00 98.00 182 LEU A N 1
ATOM 1335 C CA . LEU A 1 182 ? 28.618 6.066 -26.673 1.00 98.00 182 LEU A CA 1
ATOM 1336 C C . LEU A 1 182 ? 29.310 7.410 -26.913 1.00 98.00 182 LEU A C 1
ATOM 1338 O O . LEU A 1 182 ? 30.497 7.432 -27.244 1.00 98.00 182 LEU A O 1
ATOM 1342 N N . GLN A 1 183 ? 28.574 8.516 -26.794 1.00 97.44 183 GLN A N 1
ATOM 1343 C CA . GLN A 1 183 ? 29.073 9.862 -27.090 1.00 97.44 183 GLN A CA 1
ATOM 1344 C C . GLN A 1 183 ? 29.324 10.670 -25.819 1.00 97.44 183 GLN A C 1
ATOM 1346 O O . GLN A 1 183 ? 28.463 10.742 -24.954 1.00 97.44 183 GLN A O 1
ATOM 1351 N N . ALA A 1 184 ? 30.459 11.368 -25.761 1.00 96.19 184 ALA A N 1
ATOM 1352 C CA . ALA A 1 184 ? 30.792 12.289 -24.672 1.00 96.19 184 ALA A CA 1
ATOM 1353 C C . ALA A 1 184 ? 31.374 13.605 -25.210 1.00 96.19 184 ALA A C 1
ATOM 1355 O O . ALA A 1 184 ? 32.058 13.617 -26.246 1.00 96.19 184 ALA A O 1
ATOM 1356 N N . ARG A 1 185 ? 31.115 14.722 -24.516 1.00 95.62 185 ARG A N 1
ATOM 1357 C CA . ARG A 1 185 ? 31.605 16.050 -24.919 1.00 95.62 185 ARG A CA 1
ATOM 1358 C C . ARG A 1 185 ? 33.092 16.221 -24.623 1.00 95.62 185 ARG A C 1
ATOM 1360 O O . ARG A 1 185 ? 33.608 15.806 -23.589 1.00 95.62 185 ARG A O 1
ATOM 1367 N N . HIS A 1 186 ? 33.799 16.920 -25.508 1.00 95.88 186 HIS A N 1
ATOM 1368 C CA . HIS A 1 186 ? 35.221 17.243 -25.347 1.00 95.88 186 HIS A CA 1
ATOM 1369 C C . HIS A 1 186 ? 35.490 18.084 -24.100 1.00 95.88 186 HIS A C 1
ATOM 1371 O O . HIS A 1 186 ? 36.569 17.960 -23.521 1.00 95.88 186 HIS A O 1
ATOM 1377 N N . SER A 1 187 ? 34.535 18.932 -23.698 1.00 94.00 187 SER A N 1
ATOM 1378 C CA . SER A 1 187 ? 34.628 19.729 -22.474 1.00 94.00 187 SER A CA 1
ATOM 1379 C C . SER A 1 187 ? 34.798 18.849 -21.247 1.00 94.00 187 SER A C 1
ATOM 1381 O O . SER A 1 187 ? 35.632 19.174 -20.412 1.00 94.00 187 SER A O 1
ATOM 1383 N N . ASP A 1 188 ? 34.089 17.726 -21.172 1.00 93.75 188 ASP A N 1
ATOM 1384 C CA . ASP A 1 188 ? 34.039 16.884 -19.974 1.00 93.75 188 ASP A CA 1
ATOM 1385 C C . ASP A 1 188 ? 35.215 15.911 -19.943 1.00 93.75 188 ASP A C 1
ATOM 1387 O O . ASP A 1 188 ? 35.881 15.752 -18.918 1.00 93.75 188 ASP A O 1
ATOM 1391 N N . LEU A 1 189 ? 35.589 15.369 -21.108 1.00 94.25 189 LEU A N 1
ATOM 1392 C CA . LEU A 1 189 ? 36.796 14.549 -21.253 1.00 94.25 189 LEU A CA 1
ATOM 1393 C C . LEU A 1 189 ? 38.073 15.339 -20.904 1.00 94.25 189 LEU A C 1
ATOM 1395 O O . LEU A 1 189 ? 39.015 14.788 -20.333 1.00 94.25 189 LEU A O 1
ATOM 1399 N N . ALA A 1 190 ? 38.112 16.641 -21.208 1.00 92.81 190 ALA A N 1
ATOM 1400 C CA . ALA A 1 190 ? 39.259 17.503 -20.916 1.00 92.81 190 ALA A CA 1
ATOM 1401 C C . ALA A 1 190 ? 39.427 17.848 -19.428 1.00 92.81 190 ALA A C 1
ATOM 1403 O O . ALA A 1 190 ? 40.496 18.322 -19.037 1.00 92.81 190 ALA A O 1
ATOM 1404 N N . GLN A 1 191 ? 38.409 17.615 -18.594 1.00 87.69 191 GLN A N 1
ATOM 1405 C CA . GLN A 1 191 ? 38.453 17.947 -17.170 1.00 87.69 191 GLN A CA 1
ATOM 1406 C C . GLN A 1 191 ? 39.355 17.015 -16.346 1.00 87.69 191 GLN A C 1
ATOM 1408 O O . GLN A 1 191 ? 39.753 17.405 -15.243 1.00 87.69 191 GLN A O 1
ATOM 1413 N N . GLY A 1 192 ? 39.705 15.834 -16.873 1.00 87.75 192 GLY A N 1
ATOM 1414 C CA . GLY A 1 192 ? 40.422 14.787 -16.136 1.00 87.75 192 GLY A CA 1
ATOM 1415 C C . GLY A 1 192 ? 39.577 14.170 -15.012 1.00 87.75 192 GLY A C 1
ATOM 1416 O O . GLY A 1 192 ? 38.417 14.514 -14.855 1.00 87.75 192 GLY A O 1
ATOM 1417 N N . GLY A 1 193 ? 40.149 13.262 -14.221 1.00 93.06 193 GLY A N 1
ATOM 1418 C CA . GLY A 1 193 ? 39.426 12.514 -13.179 1.00 93.06 193 GLY A CA 1
ATOM 1419 C C . GLY A 1 193 ? 39.626 11.008 -13.330 1.00 93.06 193 GLY A C 1
ATOM 1420 O O . GLY A 1 193 ? 40.425 10.577 -14.166 1.00 93.06 193 GLY A O 1
ATOM 1421 N N . GLN A 1 194 ? 38.925 10.221 -12.514 1.00 97.06 194 GLN A N 1
ATOM 1422 C CA . GLN A 1 194 ? 38.786 8.785 -12.763 1.00 97.06 194 GLN A CA 1
ATOM 1423 C C . GLN A 1 194 ? 37.619 8.584 -13.723 1.00 97.06 194 GLN A C 1
ATOM 1425 O O . GLN A 1 194 ? 36.573 9.199 -13.542 1.00 97.06 194 GLN A O 1
ATOM 1430 N N . PHE A 1 195 ? 37.797 7.755 -14.745 1.00 98.19 195 PHE A N 1
ATOM 1431 C CA . PHE A 1 195 ? 36.728 7.424 -15.679 1.00 98.19 195 PHE A CA 1
ATOM 1432 C C . PHE A 1 195 ? 36.393 5.947 -15.546 1.00 98.19 195 PHE A C 1
ATOM 1434 O O . PHE A 1 195 ? 37.296 5.116 -15.423 1.00 98.19 195 PHE A O 1
ATOM 1441 N N . VAL A 1 196 ? 35.106 5.628 -15.602 1.00 98.56 196 VAL A N 1
ATOM 1442 C CA . VAL A 1 196 ? 34.616 4.250 -15.642 1.00 98.56 196 VAL A CA 1
ATOM 1443 C C . VAL A 1 196 ? 33.619 4.109 -16.781 1.00 98.56 196 VAL A C 1
ATOM 1445 O O . VAL A 1 196 ? 32.882 5.047 -17.085 1.00 98.56 196 VAL A O 1
ATOM 1448 N N . VAL A 1 197 ? 33.628 2.956 -17.435 1.00 98.56 197 VAL A N 1
ATOM 1449 C CA . VAL A 1 197 ? 32.598 2.568 -18.404 1.00 98.56 197 VAL A CA 1
ATOM 1450 C C . VAL A 1 197 ? 31.740 1.478 -17.806 1.00 98.56 197 VAL A C 1
ATOM 1452 O O . VAL A 1 197 ? 32.241 0.648 -17.054 1.00 98.56 197 VAL A O 1
ATOM 1455 N N . GLU A 1 198 ? 30.471 1.491 -18.166 1.00 98.62 198 GLU A N 1
ATOM 1456 C CA . GLU A 1 198 ? 29.472 0.517 -17.750 1.00 98.62 198 GLU A CA 1
ATOM 1457 C C . GLU A 1 198 ? 28.919 -0.183 -18.983 1.00 98.62 198 GLU A C 1
ATOM 1459 O O . GLU A 1 198 ? 28.756 0.452 -20.031 1.00 98.62 198 GLU A O 1
ATOM 1464 N N . GLY A 1 199 ? 28.632 -1.470 -18.847 1.00 98.12 199 GLY A N 1
ATOM 1465 C CA . GLY A 1 199 ? 27.718 -2.180 -19.729 1.00 98.12 199 GLY A CA 1
ATOM 1466 C C . GLY A 1 199 ? 26.548 -2.706 -18.910 1.00 98.12 199 GLY A C 1
ATOM 1467 O O . GLY A 1 199 ? 26.748 -3.071 -17.754 1.00 98.12 199 GLY A O 1
ATOM 1468 N N . GLN A 1 200 ? 25.369 -2.788 -19.518 1.00 97.88 200 GLN A N 1
ATOM 1469 C CA . GLN A 1 200 ? 24.190 -3.391 -18.898 1.00 97.88 200 GLN A CA 1
ATOM 1470 C C . GLN A 1 200 ? 23.419 -4.209 -19.932 1.00 97.88 200 GLN A C 1
ATOM 1472 O O . GLN A 1 200 ? 23.198 -3.726 -21.049 1.00 97.88 200 GLN A O 1
ATOM 1477 N N . TYR A 1 201 ? 23.013 -5.420 -19.556 1.00 97.56 201 TYR A N 1
ATOM 1478 C CA . TYR A 1 201 ? 22.076 -6.233 -20.329 1.00 97.56 201 TYR A CA 1
ATOM 1479 C C . TYR A 1 201 ? 20.644 -6.045 -19.831 1.00 97.56 201 TYR A C 1
ATOM 1481 O O . TYR A 1 201 ? 20.406 -5.847 -18.646 1.00 97.56 201 TYR A O 1
ATOM 1489 N N . ILE A 1 202 ? 19.691 -6.116 -20.754 1.00 97.62 202 ILE A N 1
ATOM 1490 C CA . ILE A 1 202 ? 18.262 -6.213 -20.458 1.00 97.62 202 ILE A CA 1
ATOM 1491 C C . ILE A 1 202 ? 17.720 -7.384 -21.281 1.00 97.62 202 ILE A C 1
ATOM 1493 O O . ILE A 1 202 ? 17.917 -7.404 -22.502 1.00 97.62 202 ILE A O 1
ATOM 1497 N N . ALA A 1 203 ? 17.075 -8.348 -20.625 1.00 96.62 203 ALA A N 1
ATOM 1498 C CA . ALA A 1 203 ? 16.461 -9.523 -21.241 1.00 96.62 203 ALA A CA 1
ATOM 1499 C C . ALA A 1 203 ? 15.145 -9.874 -20.535 1.00 96.62 203 ALA A C 1
ATOM 1501 O O . ALA A 1 203 ? 14.978 -9.600 -19.350 1.00 96.62 203 ALA A O 1
ATOM 1502 N N . GLN A 1 204 ? 14.195 -10.431 -21.285 1.00 96.62 204 GLN A N 1
ATOM 1503 C CA . GLN A 1 204 ? 12.829 -10.641 -20.803 1.00 96.62 204 GLN A CA 1
ATOM 1504 C C . GLN A 1 204 ? 12.702 -11.856 -19.878 1.00 96.62 204 GLN A C 1
ATOM 1506 O O . GLN A 1 204 ? 12.005 -11.802 -18.874 1.00 96.62 204 GLN A O 1
ATOM 1511 N N . ASP A 1 205 ? 13.364 -12.952 -20.220 1.00 95.94 205 ASP A N 1
ATOM 1512 C CA . ASP A 1 205 ? 13.420 -14.198 -19.455 1.00 95.94 205 ASP A CA 1
ATOM 1513 C C . ASP A 1 205 ? 14.269 -14.074 -18.182 1.00 95.94 205 ASP A C 1
ATOM 1515 O O . ASP A 1 205 ? 13.935 -14.662 -17.155 1.00 95.94 205 ASP A O 1
ATOM 1519 N N . ASP A 1 206 ? 15.306 -13.242 -18.229 1.00 95.81 206 ASP A N 1
ATOM 1520 C CA . ASP A 1 206 ? 16.061 -12.786 -17.060 1.00 95.81 206 ASP A CA 1
ATOM 1521 C C . ASP A 1 206 ? 15.187 -11.992 -16.073 1.00 95.81 206 ASP A C 1
ATOM 1523 O O . ASP A 1 206 ? 15.093 -12.334 -14.893 1.00 95.81 206 ASP A O 1
ATOM 1527 N N . ALA A 1 207 ? 14.457 -10.991 -16.577 1.00 94.00 207 ALA A N 1
ATOM 1528 C CA . ALA A 1 207 ? 13.523 -10.204 -15.779 1.00 94.00 207 ALA A CA 1
ATOM 1529 C C . ALA A 1 207 ? 12.356 -11.039 -15.232 1.00 94.00 207 ALA A C 1
ATOM 1531 O O . ALA A 1 207 ? 11.969 -10.889 -14.075 1.00 94.00 207 ALA A O 1
ATOM 1532 N N . ALA A 1 208 ? 11.813 -11.958 -16.034 1.00 94.12 208 ALA A N 1
ATOM 1533 C CA . ALA A 1 208 ? 10.775 -12.890 -15.598 1.00 94.12 208 ALA A CA 1
ATOM 1534 C C . ALA A 1 208 ? 11.271 -13.858 -14.509 1.00 94.12 208 ALA A C 1
ATOM 1536 O O . ALA A 1 208 ? 10.468 -14.332 -13.708 1.00 94.12 208 ALA A O 1
ATOM 1537 N N . SER A 1 209 ? 12.580 -14.125 -14.466 1.00 93.00 209 SER A N 1
ATOM 1538 C CA . SER A 1 209 ? 13.228 -14.927 -13.422 1.00 93.00 209 SER A CA 1
ATOM 1539 C C . SER A 1 209 ? 13.591 -14.108 -12.174 1.00 93.00 209 SER A C 1
ATOM 1541 O O . SER A 1 209 ? 14.056 -14.679 -11.193 1.00 93.00 209 SER A O 1
ATOM 1543 N N . GLY A 1 210 ? 13.366 -12.788 -12.181 1.00 92.38 210 GLY A N 1
ATOM 1544 C CA . GLY A 1 210 ? 13.667 -11.899 -11.056 1.00 92.38 210 GLY A CA 1
ATOM 1545 C C . GLY A 1 210 ? 15.139 -11.484 -10.940 1.00 92.38 210 GLY A C 1
ATOM 1546 O O . GLY A 1 210 ? 15.538 -10.974 -9.892 1.00 92.38 210 GLY A O 1
ATOM 1547 N N . ASN A 1 211 ? 15.943 -11.683 -11.991 1.00 94.19 211 ASN A N 1
ATOM 1548 C CA . ASN A 1 211 ? 17.396 -11.476 -11.954 1.00 94.19 211 ASN A CA 1
ATOM 1549 C C . ASN A 1 211 ? 17.854 -10.111 -12.501 1.00 94.19 211 ASN A C 1
ATOM 1551 O O . ASN A 1 211 ? 19.003 -9.730 -12.328 1.00 94.19 211 ASN A O 1
ATOM 1555 N N . GLN A 1 212 ? 16.944 -9.274 -13.004 1.00 92.44 212 GLN A N 1
ATOM 1556 C CA . GLN A 1 212 ? 17.226 -8.021 -13.723 1.00 92.44 212 GLN A CA 1
ATOM 1557 C C . GLN A 1 212 ? 18.089 -6.965 -13.002 1.00 92.44 212 GLN A C 1
ATOM 1559 O O . GLN A 1 212 ? 18.501 -5.972 -13.615 1.00 92.44 212 GLN A O 1
ATOM 1564 N N . ASN A 1 213 ? 18.326 -7.111 -11.697 1.00 93.81 213 ASN A N 1
ATOM 1565 C CA . ASN A 1 213 ? 19.044 -6.144 -10.866 1.00 93.81 213 ASN A CA 1
ATOM 1566 C C . ASN A 1 213 ? 20.573 -6.342 -10.849 1.00 93.81 213 ASN A C 1
ATOM 1568 O O . ASN A 1 213 ? 21.282 -5.417 -10.446 1.00 93.81 213 ASN A O 1
ATOM 1572 N N . ASN A 1 214 ? 21.103 -7.487 -11.300 1.00 93.62 214 ASN A N 1
ATOM 1573 C CA . ASN A 1 214 ? 22.550 -7.769 -11.335 1.00 93.62 214 ASN A CA 1
ATOM 1574 C C . ASN A 1 214 ? 23.171 -7.599 -12.748 1.00 93.62 214 ASN A C 1
ATOM 1576 O O . ASN A 1 214 ? 24.370 -7.795 -12.941 1.00 93.62 214 ASN A O 1
ATOM 1580 N N . ASN A 1 215 ? 22.398 -7.146 -13.740 1.00 94.56 215 ASN A N 1
ATOM 1581 C CA . ASN A 1 215 ? 22.803 -7.163 -15.155 1.00 94.56 215 ASN A CA 1
ATOM 1582 C C . ASN A 1 215 ? 23.825 -6.091 -15.574 1.00 94.56 215 ASN A C 1
ATOM 1584 O O . ASN A 1 215 ? 24.160 -5.983 -16.761 1.00 94.56 215 ASN A O 1
ATOM 1588 N N . SER A 1 216 ? 24.289 -5.251 -14.646 1.00 97.06 216 SER A N 1
ATOM 1589 C CA . SER A 1 216 ? 25.219 -4.148 -14.916 1.00 97.06 216 SER A CA 1
ATOM 1590 C C . SER A 1 216 ? 26.602 -4.434 -14.346 1.00 97.06 216 SER A C 1
ATOM 1592 O O . SER A 1 216 ? 26.725 -4.999 -13.269 1.00 97.06 216 SER A O 1
ATOM 1594 N N . SER A 1 217 ? 27.646 -4.014 -15.056 1.00 98.12 217 SER A N 1
ATOM 1595 C CA . SER A 1 217 ? 29.034 -4.104 -14.592 1.00 98.12 217 SER A CA 1
ATOM 1596 C C . SER A 1 217 ? 29.822 -2.886 -15.040 1.00 98.12 217 SER A C 1
ATOM 1598 O O . SER A 1 217 ? 29.622 -2.388 -16.155 1.00 98.12 217 SER A O 1
ATOM 1600 N N . TRP A 1 218 ? 30.798 -2.453 -14.240 1.00 98.44 218 TRP A N 1
ATOM 1601 C CA . TRP A 1 218 ? 31.661 -1.320 -14.581 1.00 98.44 218 TRP A CA 1
ATOM 1602 C C . TRP A 1 218 ? 33.152 -1.669 -14.613 1.00 98.44 218 TRP A C 1
ATOM 1604 O O . TRP A 1 218 ? 33.636 -2.591 -13.959 1.00 98.44 218 TRP A O 1
ATOM 1614 N N . ARG A 1 219 ? 33.931 -0.908 -15.392 1.00 98.38 219 ARG A N 1
ATOM 1615 C CA . ARG A 1 219 ? 35.394 -1.040 -15.467 1.00 98.38 219 ARG A CA 1
ATOM 1616 C C . ARG A 1 219 ? 36.088 0.321 -15.538 1.00 98.38 219 ARG A C 1
ATOM 1618 O O . ARG A 1 219 ? 35.656 1.182 -16.308 1.00 98.38 219 ARG A O 1
ATOM 1625 N N . PRO A 1 220 ? 37.207 0.526 -14.815 1.00 98.44 220 PRO A N 1
ATOM 1626 C CA . PRO A 1 220 ? 38.045 1.707 -14.993 1.00 98.44 220 PRO A CA 1
ATOM 1627 C C . PRO A 1 220 ? 38.559 1.865 -16.430 1.00 98.44 220 PRO A C 1
ATOM 1629 O O . PRO A 1 220 ? 39.002 0.906 -17.065 1.00 98.44 220 PRO A O 1
ATOM 1632 N N . VAL A 1 221 ? 38.600 3.100 -16.929 1.00 98.19 221 VAL A N 1
ATOM 1633 C CA . VAL A 1 221 ? 39.208 3.435 -18.224 1.00 98.19 221 VAL A CA 1
ATOM 1634 C C . VAL A 1 221 ? 40.108 4.661 -18.133 1.00 98.19 221 VAL A C 1
ATOM 1636 O O . VAL A 1 221 ? 39.895 5.589 -17.359 1.00 98.19 221 VAL A O 1
ATOM 1639 N N . GLY A 1 222 ? 41.145 4.675 -18.961 1.00 97.00 222 GLY A N 1
ATOM 1640 C CA . GLY A 1 222 ? 41.966 5.844 -19.218 1.00 97.00 222 GLY A CA 1
ATOM 1641 C C . GLY A 1 222 ? 41.448 6.574 -20.448 1.00 97.00 222 GLY A C 1
ATOM 1642 O O . GLY A 1 222 ? 41.471 6.010 -21.542 1.00 97.00 222 GLY A O 1
ATOM 1643 N N . ILE A 1 223 ? 41.047 7.832 -20.275 1.00 96.31 223 ILE A N 1
ATOM 1644 C CA . ILE A 1 223 ? 40.733 8.749 -21.371 1.00 96.31 223 ILE A CA 1
ATOM 1645 C C . ILE A 1 223 ? 41.924 9.674 -21.599 1.00 96.31 223 ILE A C 1
ATOM 1647 O O . ILE A 1 223 ? 42.406 10.335 -20.678 1.00 96.31 223 ILE A O 1
ATOM 1651 N N . SER A 1 224 ? 42.405 9.740 -22.839 1.00 94.38 224 SER A N 1
ATOM 1652 C CA . SER A 1 224 ? 43.472 10.667 -23.215 1.00 94.38 224 SER A CA 1
ATOM 1653 C C . SER A 1 224 ? 43.240 11.258 -24.599 1.00 94.38 224 SER A C 1
ATOM 1655 O O . SER A 1 224 ? 42.722 10.593 -25.498 1.00 94.38 224 SER A O 1
ATOM 1657 N N . GLY A 1 225 ? 43.607 12.524 -24.780 1.00 91.94 225 GLY A N 1
ATOM 1658 C CA . GLY A 1 225 ? 43.368 13.217 -26.037 1.00 91.94 225 GLY A CA 1
ATOM 1659 C C . GLY A 1 225 ? 43.326 14.730 -25.905 1.00 91.94 225 GLY A C 1
ATOM 1660 O O . GLY A 1 225 ? 43.525 15.288 -24.828 1.00 91.94 225 GLY A O 1
ATOM 1661 N N . SER A 1 226 ? 43.113 15.397 -27.037 1.00 89.50 226 SER A N 1
ATOM 1662 C CA . SER A 1 226 ? 42.790 16.827 -27.099 1.00 89.50 226 SER A CA 1
ATOM 1663 C C . SER A 1 226 ? 42.193 17.187 -28.462 1.00 89.50 226 SER A C 1
ATOM 1665 O O . SER A 1 226 ? 42.444 16.513 -29.467 1.00 89.50 226 SER A O 1
ATOM 1667 N N . GLY A 1 227 ? 41.427 18.281 -28.518 1.00 87.38 227 GLY A N 1
ATOM 1668 C CA . GLY A 1 227 ? 40.754 18.708 -29.747 1.00 87.38 227 GLY A CA 1
ATOM 1669 C C . GLY A 1 227 ? 39.785 17.632 -30.242 1.00 87.38 227 GLY A C 1
ATOM 1670 O O . GLY A 1 227 ? 38.929 17.198 -29.489 1.00 87.38 227 GLY A O 1
ATOM 1671 N N . THR A 1 228 ? 39.944 17.176 -31.485 1.00 88.75 228 THR A N 1
ATOM 1672 C CA . THR A 1 228 ? 39.107 16.130 -32.108 1.00 88.75 228 THR A CA 1
ATOM 1673 C C . THR A 1 228 ? 39.729 14.729 -32.054 1.00 88.75 228 THR A C 1
ATOM 1675 O O . THR A 1 228 ? 39.320 13.853 -32.810 1.00 88.75 228 THR A O 1
ATOM 1678 N N . ASN A 1 229 ? 40.788 14.528 -31.262 1.00 92.19 229 ASN A N 1
ATOM 1679 C CA . ASN A 1 229 ? 41.492 13.249 -31.162 1.00 92.19 229 ASN A CA 1
ATOM 1680 C C . ASN A 1 229 ? 41.456 12.778 -29.709 1.00 92.19 229 ASN A C 1
ATOM 1682 O O . ASN A 1 229 ? 42.289 13.199 -28.902 1.00 92.19 229 ASN A O 1
ATOM 1686 N N . TRP A 1 230 ? 40.489 11.921 -29.400 1.00 95.75 230 TRP A N 1
ATOM 1687 C CA . TRP A 1 230 ? 40.301 11.302 -28.092 1.00 95.75 230 TRP A CA 1
ATOM 1688 C C . TRP A 1 230 ? 40.397 9.789 -28.216 1.00 95.75 230 TRP A C 1
ATOM 1690 O O . TRP A 1 230 ? 39.992 9.233 -29.233 1.00 95.75 230 TRP A O 1
ATOM 1700 N N . SER A 1 231 ? 40.953 9.157 -27.189 1.00 95.81 231 SER A N 1
ATOM 1701 C CA . SER A 1 231 ? 41.159 7.714 -27.123 1.00 95.81 231 SER A CA 1
ATOM 1702 C C . SER A 1 231 ? 40.790 7.175 -25.750 1.00 95.81 231 SER A C 1
ATOM 1704 O O . SER A 1 231 ? 41.106 7.807 -24.733 1.00 95.81 231 SER A O 1
ATOM 1706 N N . MET A 1 232 ? 40.146 6.011 -25.744 1.00 97.31 232 MET A N 1
ATOM 1707 C CA . MET A 1 232 ? 39.836 5.236 -24.548 1.00 97.31 232 MET A CA 1
ATOM 1708 C C . MET A 1 232 ? 40.781 4.035 -24.428 1.00 97.31 232 MET A C 1
ATOM 1710 O O . MET A 1 232 ? 41.194 3.432 -25.416 1.00 97.31 232 MET A O 1
ATOM 1714 N N . SER A 1 233 ? 41.143 3.676 -23.198 1.00 97.19 233 SER A N 1
ATOM 1715 C CA . SER A 1 233 ? 41.942 2.486 -22.895 1.00 97.19 233 SER A CA 1
ATOM 1716 C C . SER A 1 233 ? 41.426 1.810 -21.631 1.00 97.19 233 SER A C 1
ATOM 1718 O O . SER A 1 233 ? 41.158 2.491 -20.648 1.00 97.19 233 SER A O 1
ATOM 1720 N N . LEU A 1 234 ? 41.309 0.484 -21.629 1.00 96.94 234 LEU A N 1
ATOM 1721 C CA . LEU A 1 234 ? 40.881 -0.255 -20.440 1.00 96.94 234 LEU A CA 1
ATOM 1722 C C . LEU A 1 234 ? 41.934 -0.200 -19.332 1.00 96.94 234 LEU A C 1
ATOM 1724 O O . LEU A 1 234 ? 43.136 -0.281 -19.597 1.00 96.94 234 LEU A O 1
ATOM 1728 N N . GLN A 1 235 ? 41.475 -0.085 -18.091 1.00 96.00 235 GLN A N 1
ATOM 1729 C CA . GLN A 1 235 ? 42.289 -0.100 -16.880 1.00 96.00 235 GLN A CA 1
ATOM 1730 C C . GLN A 1 235 ? 41.658 -1.064 -15.862 1.00 96.00 235 GLN A C 1
ATOM 1732 O O . GLN A 1 235 ? 40.459 -1.326 -15.899 1.00 96.00 235 GLN A O 1
ATOM 1737 N N . GLY A 1 236 ? 42.464 -1.618 -14.953 1.00 93.38 236 GLY A N 1
ATOM 1738 C CA . GLY A 1 236 ? 41.962 -2.523 -13.906 1.00 93.38 236 GLY A CA 1
ATOM 1739 C C . GLY A 1 236 ? 41.218 -3.755 -14.444 1.00 93.38 236 GLY A C 1
ATOM 1740 O O . GLY A 1 236 ? 41.395 -4.134 -15.604 1.00 93.38 236 GLY A O 1
ATOM 1741 N N . SER A 1 237 ? 40.414 -4.387 -13.591 1.00 94.50 237 SER A N 1
ATOM 1742 C CA . SER A 1 237 ? 39.460 -5.450 -13.932 1.00 94.50 237 SER A CA 1
ATOM 1743 C C . SER A 1 237 ? 38.029 -4.910 -13.907 1.00 94.50 237 SER A C 1
ATOM 1745 O O . SER A 1 237 ? 37.761 -3.914 -13.233 1.00 94.50 237 SER A O 1
ATOM 1747 N N . THR A 1 238 ? 37.121 -5.578 -14.616 1.00 96.81 238 THR A N 1
ATOM 1748 C CA . THR A 1 238 ? 35.676 -5.336 -14.494 1.00 96.81 238 THR A CA 1
ATOM 1749 C C . THR A 1 238 ? 35.216 -5.692 -13.081 1.00 96.81 238 THR A C 1
ATOM 1751 O O . THR A 1 238 ? 35.646 -6.712 -12.541 1.00 96.81 238 THR A O 1
ATOM 1754 N N . GLN A 1 239 ? 34.398 -4.833 -12.480 1.00 96.94 239 GLN A N 1
ATOM 1755 C CA . GLN A 1 239 ? 33.583 -5.169 -11.318 1.00 96.94 239 GLN A CA 1
ATOM 1756 C C . GLN A 1 239 ? 32.273 -5.733 -11.864 1.00 96.94 239 GLN A C 1
ATOM 1758 O O . GLN A 1 239 ? 31.548 -5.019 -12.555 1.00 96.94 239 GLN A O 1
ATOM 1763 N N . ARG A 1 240 ? 32.073 -7.040 -11.680 1.00 94.12 240 ARG A N 1
ATOM 1764 C CA . ARG A 1 240 ? 30.919 -7.776 -12.208 1.00 94.12 240 ARG A CA 1
ATOM 1765 C C . ARG A 1 240 ? 29.697 -7.540 -11.329 1.00 94.12 240 ARG A C 1
ATOM 1767 O O . ARG A 1 240 ? 29.878 -7.448 -10.119 1.00 94.12 240 ARG A O 1
ATOM 1774 N N . GLU A 1 241 ? 28.514 -7.503 -11.943 1.00 94.50 241 GLU A N 1
ATOM 1775 C CA . GLU A 1 241 ? 27.217 -7.412 -11.245 1.00 94.50 241 GLU A CA 1
ATOM 1776 C C . GLU A 1 241 ? 27.118 -6.168 -10.351 1.00 94.50 241 GLU A C 1
ATOM 1778 O O . GLU A 1 241 ? 26.418 -6.121 -9.342 1.00 94.50 241 GLU A O 1
ATOM 1783 N N . ASP A 1 242 ? 27.880 -5.144 -10.728 1.00 95.69 242 ASP A N 1
ATOM 1784 C CA . ASP A 1 242 ? 28.056 -3.921 -9.984 1.00 95.69 242 ASP A CA 1
ATOM 1785 C C . ASP A 1 242 ? 27.751 -2.719 -10.896 1.00 95.69 242 ASP A C 1
ATOM 1787 O O . ASP A 1 242 ? 28.469 -2.501 -11.881 1.00 95.69 242 ASP A O 1
ATOM 1791 N N . PRO A 1 243 ? 26.701 -1.923 -10.618 1.00 97.19 243 PRO A N 1
ATOM 1792 C CA . PRO A 1 243 ? 26.383 -0.733 -11.396 1.00 97.19 243 PRO A CA 1
ATOM 1793 C C . PRO A 1 243 ? 27.374 0.408 -11.132 1.00 97.19 243 PRO A C 1
ATOM 1795 O O . PRO A 1 243 ? 27.935 0.566 -10.045 1.00 97.19 243 PRO A O 1
ATOM 1798 N N . ALA A 1 244 ? 27.597 1.257 -12.136 1.00 97.56 244 ALA A N 1
ATOM 1799 C CA . ALA A 1 244 ? 28.685 2.232 -12.115 1.00 97.56 244 ALA A CA 1
ATOM 1800 C C . ALA A 1 244 ? 28.582 3.297 -11.016 1.00 97.56 244 ALA A C 1
ATOM 1802 O O . ALA A 1 244 ? 29.620 3.848 -10.636 1.00 97.56 244 ALA A O 1
ATOM 1803 N N . ILE A 1 245 ? 27.397 3.574 -10.454 1.00 98.38 245 ILE A N 1
ATOM 1804 C CA . ILE A 1 245 ? 27.278 4.454 -9.282 1.00 98.38 245 ILE A CA 1
ATOM 1805 C C . ILE A 1 245 ? 28.119 3.960 -8.097 1.00 98.38 245 ILE A C 1
ATOM 1807 O O . ILE A 1 245 ? 28.695 4.776 -7.371 1.00 98.38 245 ILE A O 1
ATOM 1811 N N . ARG A 1 246 ? 28.307 2.641 -7.941 1.00 98.19 246 ARG A N 1
ATOM 1812 C CA . ARG A 1 246 ? 29.134 2.076 -6.862 1.00 98.19 246 ARG A CA 1
ATOM 1813 C C . ARG A 1 246 ? 30.622 2.347 -7.036 1.00 98.19 246 ARG A C 1
ATOM 1815 O O . ARG A 1 246 ? 31.355 2.383 -6.044 1.00 98.19 246 ARG A O 1
ATOM 1822 N N . ALA A 1 247 ? 31.071 2.673 -8.251 1.00 98.06 247 ALA A N 1
ATOM 1823 C CA . ALA A 1 247 ? 32.426 3.163 -8.473 1.00 98.06 247 ALA A CA 1
ATOM 1824 C C . ALA A 1 247 ? 32.702 4.452 -7.677 1.00 98.06 247 ALA A C 1
ATOM 1826 O O . ALA A 1 247 ? 33.838 4.689 -7.263 1.00 98.06 247 ALA A O 1
ATOM 1827 N N . TRP A 1 248 ? 31.678 5.274 -7.412 1.00 98.25 248 TRP A N 1
ATOM 1828 C CA . TRP A 1 248 ? 31.821 6.474 -6.587 1.00 98.25 248 TRP A CA 1
ATOM 1829 C C . TRP A 1 248 ? 32.296 6.127 -5.177 1.00 98.25 248 TRP A C 1
ATOM 1831 O O . TRP A 1 248 ? 33.303 6.674 -4.729 1.00 98.25 248 TRP A O 1
ATOM 1841 N N . LYS A 1 249 ? 31.643 5.149 -4.539 1.00 96.88 249 LYS A N 1
ATOM 1842 C CA . LYS A 1 249 ? 32.035 4.627 -3.227 1.00 96.88 249 LYS A CA 1
ATOM 1843 C C . LYS A 1 249 ? 33.367 3.887 -3.270 1.00 96.88 249 LYS A C 1
ATOM 1845 O O . LYS A 1 249 ? 34.176 4.052 -2.368 1.00 96.88 249 LYS A O 1
ATOM 1850 N N . TYR A 1 250 ? 33.641 3.138 -4.340 1.00 96.19 250 TYR A N 1
ATOM 1851 C CA . TYR A 1 250 ? 34.928 2.459 -4.524 1.00 96.19 250 TYR A CA 1
ATOM 1852 C C . TYR A 1 250 ? 36.124 3.430 -4.517 1.00 96.19 250 TYR A C 1
ATOM 1854 O O . TYR A 1 250 ? 37.185 3.116 -3.977 1.00 96.19 250 TYR A O 1
ATOM 1862 N N . TYR A 1 251 ? 35.982 4.608 -5.135 1.00 96.00 251 TYR A N 1
ATOM 1863 C CA . TYR A 1 251 ? 37.037 5.628 -5.148 1.00 96.00 251 TYR A CA 1
ATOM 1864 C C . TYR A 1 251 ? 36.975 6.593 -3.957 1.00 96.00 251 TYR A C 1
ATOM 1866 O O . TYR A 1 251 ? 37.950 7.313 -3.714 1.00 96.00 251 TYR A O 1
ATOM 1874 N N . ASP A 1 252 ? 35.859 6.619 -3.229 1.00 95.25 252 ASP A N 1
ATOM 1875 C CA . ASP A 1 252 ? 35.631 7.493 -2.088 1.00 95.25 252 ASP A CA 1
ATOM 1876 C C . ASP A 1 252 ? 34.733 6.828 -1.033 1.00 95.25 252 ASP A C 1
ATOM 1878 O O . ASP A 1 252 ? 33.506 6.902 -1.086 1.00 95.25 252 ASP A O 1
ATOM 1882 N N . ASP A 1 253 ? 35.361 6.223 -0.022 1.00 93.38 253 ASP A N 1
ATOM 1883 C CA . ASP A 1 253 ? 34.669 5.474 1.035 1.00 93.38 253 ASP A CA 1
ATOM 1884 C C . ASP A 1 253 ? 33.650 6.310 1.837 1.00 93.38 253 ASP A C 1
ATOM 1886 O O . ASP A 1 253 ? 32.798 5.735 2.518 1.00 93.38 253 ASP A O 1
ATOM 1890 N N . SER A 1 254 ? 33.729 7.650 1.773 1.00 93.69 254 SER A N 1
ATOM 1891 C CA . SER A 1 254 ? 32.799 8.558 2.462 1.00 93.69 254 SER A CA 1
ATOM 1892 C C . SER A 1 254 ? 31.425 8.673 1.799 1.00 93.69 254 SER A C 1
ATOM 1894 O O . SER A 1 254 ? 30.526 9.271 2.384 1.00 93.69 254 SER A O 1
ATOM 1896 N N . VAL A 1 255 ? 31.263 8.112 0.601 1.00 97.12 255 VAL A N 1
ATOM 1897 C CA . VAL A 1 255 ? 29.986 8.067 -0.115 1.00 97.12 255 VAL A CA 1
ATOM 1898 C C . VAL A 1 255 ? 29.052 7.048 0.537 1.00 97.12 255 VAL A C 1
ATOM 1900 O O . VAL A 1 255 ? 29.431 5.897 0.792 1.00 97.12 255 VAL A O 1
ATOM 1903 N N . GLU A 1 256 ? 27.813 7.462 0.765 1.00 95.19 256 GLU A N 1
ATOM 1904 C CA . GLU A 1 256 ? 26.697 6.596 1.139 1.00 95.19 256 GLU A CA 1
ATOM 1905 C C . GLU A 1 256 ? 25.908 6.222 -0.118 1.00 95.19 256 GLU A C 1
ATOM 1907 O O . GLU A 1 256 ? 25.739 7.059 -1.002 1.00 95.19 256 GLU A O 1
ATOM 1912 N N . LEU A 1 257 ? 25.470 4.966 -0.215 1.00 95.81 257 LEU A N 1
ATOM 1913 C CA . LEU A 1 257 ? 24.653 4.449 -1.313 1.00 95.81 257 LEU A CA 1
ATOM 1914 C C . LEU A 1 257 ? 23.512 3.634 -0.717 1.00 95.81 257 LEU A C 1
ATOM 1916 O O . LEU A 1 257 ? 23.756 2.833 0.187 1.00 95.81 257 LEU A O 1
ATOM 1920 N N . VAL A 1 258 ? 22.314 3.827 -1.252 1.00 93.31 258 VAL A N 1
ATOM 1921 C CA . VAL A 1 258 ? 21.096 3.128 -0.853 1.00 93.31 258 VAL A CA 1
ATOM 1922 C C . VAL A 1 258 ? 20.420 2.586 -2.101 1.00 93.31 258 VAL A C 1
ATOM 1924 O O . VAL A 1 258 ? 20.146 3.335 -3.040 1.00 93.31 258 VAL A O 1
ATOM 1927 N N . ASP A 1 259 ? 20.184 1.281 -2.095 1.00 93.94 259 ASP A N 1
ATOM 1928 C CA . ASP A 1 259 ? 19.422 0.577 -3.118 1.00 93.94 259 ASP A CA 1
ATOM 1929 C C . ASP A 1 259 ? 17.936 0.690 -2.754 1.00 93.94 259 ASP A C 1
ATOM 1931 O O . ASP A 1 259 ? 17.545 0.308 -1.652 1.00 93.94 259 ASP A O 1
ATOM 1935 N N . HIS A 1 260 ? 17.121 1.238 -3.654 1.00 91.75 260 HIS A N 1
ATOM 1936 C CA . HIS A 1 260 ? 15.690 1.464 -3.447 1.00 91.75 260 HIS A CA 1
ATOM 1937 C C . HIS A 1 260 ? 14.876 0.740 -4.520 1.00 91.75 260 HIS A C 1
ATOM 1939 O O . HIS A 1 260 ? 14.846 1.160 -5.681 1.00 91.75 260 HIS A O 1
ATOM 1945 N N . GLN A 1 261 ? 14.256 -0.377 -4.141 1.00 90.69 261 GLN A N 1
ATOM 1946 C CA . GLN A 1 261 ? 13.403 -1.166 -5.028 1.00 90.69 261 GLN A CA 1
ATOM 1947 C C . GLN A 1 261 ? 12.004 -0.549 -5.076 1.00 90.69 261 GLN A C 1
ATOM 1949 O O . GLN A 1 261 ? 11.337 -0.474 -4.048 1.00 90.69 261 GLN A O 1
ATOM 1954 N N . LEU A 1 262 ? 11.548 -0.147 -6.262 1.00 83.69 262 LEU A N 1
ATOM 1955 C CA . LEU A 1 262 ? 10.186 0.352 -6.444 1.00 83.69 262 LEU A CA 1
ATOM 1956 C C . LEU A 1 262 ? 9.182 -0.804 -6.467 1.00 83.69 262 LEU A C 1
ATOM 1958 O O . LEU A 1 262 ? 9.459 -1.874 -7.019 1.00 83.69 262 LEU A O 1
ATOM 1962 N N . GLN A 1 263 ? 8.004 -0.594 -5.878 1.00 75.12 263 GLN A N 1
ATOM 1963 C CA . GLN A 1 263 ? 6.966 -1.620 -5.808 1.00 75.12 263 GLN A CA 1
ATOM 1964 C C . GLN A 1 263 ? 6.502 -2.019 -7.216 1.00 75.12 263 GLN A C 1
ATOM 1966 O O . GLN A 1 263 ? 6.028 -1.183 -7.979 1.00 75.12 263 GLN A O 1
ATOM 1971 N N . GLN A 1 264 ? 6.634 -3.310 -7.549 1.00 77.31 264 GLN A N 1
ATOM 1972 C CA . GLN A 1 264 ? 6.307 -3.857 -8.878 1.00 77.31 264 GLN A CA 1
ATOM 1973 C C . GLN A 1 264 ? 6.967 -3.092 -10.053 1.00 77.31 264 GLN A C 1
ATOM 1975 O O . GLN A 1 264 ? 6.436 -3.062 -11.162 1.00 77.31 264 GLN A O 1
ATOM 1980 N N . ASP A 1 265 ? 8.123 -2.465 -9.814 1.00 90.06 265 ASP A N 1
ATOM 1981 C CA . ASP A 1 265 ? 8.944 -1.798 -10.829 1.00 90.06 265 ASP A CA 1
ATOM 1982 C C . ASP A 1 265 ? 10.438 -2.013 -10.500 1.00 90.06 265 ASP A C 1
ATOM 1984 O O . ASP A 1 265 ? 10.797 -2.867 -9.688 1.00 90.06 265 ASP A O 1
ATOM 1988 N N . GLY A 1 266 ? 11.344 -1.330 -11.198 1.00 91.75 266 GLY A N 1
ATOM 1989 C CA . GLY A 1 266 ? 12.788 -1.517 -11.078 1.00 91.75 266 GLY A CA 1
ATOM 1990 C C . GLY A 1 266 ? 13.476 -0.851 -9.879 1.00 91.75 266 GLY A C 1
ATOM 1991 O O . GLY A 1 266 ? 12.882 -0.175 -9.043 1.00 91.75 266 GLY A O 1
ATOM 1992 N N . LEU A 1 267 ? 14.789 -1.047 -9.834 1.00 95.75 267 LEU A N 1
ATOM 1993 C CA . LEU A 1 267 ? 15.738 -0.540 -8.858 1.00 95.75 267 LEU A CA 1
ATOM 1994 C C . LEU A 1 267 ? 16.240 0.867 -9.219 1.00 95.75 267 LEU A C 1
ATOM 1996 O O . LEU A 1 267 ? 16.704 1.141 -10.335 1.00 95.75 267 LEU A O 1
ATOM 2000 N N . VAL A 1 268 ? 16.235 1.742 -8.217 1.00 97.75 268 VAL A N 1
ATOM 2001 C CA . VAL A 1 268 ? 16.891 3.052 -8.229 1.00 97.75 268 VAL A CA 1
ATOM 2002 C C . VAL A 1 268 ? 17.946 3.075 -7.128 1.00 97.75 268 VAL A C 1
ATOM 2004 O O . VAL A 1 268 ? 17.709 2.600 -6.025 1.00 97.75 268 VAL A O 1
ATOM 2007 N N . ILE A 1 269 ? 19.124 3.627 -7.406 1.00 98.25 269 ILE A N 1
ATOM 2008 C CA . ILE A 1 269 ? 20.211 3.726 -6.425 1.00 98.25 269 ILE A CA 1
ATOM 2009 C C . ILE A 1 269 ? 20.462 5.198 -6.123 1.00 98.25 269 ILE A C 1
ATOM 2011 O O . ILE A 1 269 ? 20.821 5.970 -7.018 1.00 98.25 269 ILE A O 1
ATOM 2015 N N . VAL A 1 270 ? 20.291 5.583 -4.858 1.00 98.44 270 VAL A N 1
ATOM 2016 C CA . VAL A 1 270 ? 20.512 6.948 -4.369 1.00 98.44 270 VAL A CA 1
ATOM 2017 C C . VAL A 1 270 ? 21.842 7.005 -3.634 1.00 98.44 270 VAL A C 1
ATOM 2019 O O . VAL A 1 270 ? 22.091 6.255 -2.695 1.00 98.44 270 VAL A O 1
ATOM 2022 N N . GLY A 1 271 ? 22.710 7.915 -4.055 1.00 97.69 271 GLY A N 1
ATOM 2023 C CA . GLY A 1 271 ? 23.993 8.176 -3.426 1.00 97.69 271 GLY A CA 1
ATOM 2024 C C . GLY A 1 271 ? 24.088 9.575 -2.848 1.00 97.69 271 GLY A C 1
ATOM 2025 O O . GLY A 1 271 ? 23.575 10.526 -3.439 1.00 97.69 271 GLY A O 1
ATOM 2026 N N . SER A 1 272 ? 24.802 9.716 -1.732 1.00 97.44 272 SER A N 1
ATOM 2027 C CA . SER A 1 272 ? 25.125 11.015 -1.145 1.00 97.44 272 SER A CA 1
ATOM 2028 C C . SER A 1 272 ? 26.585 11.116 -0.725 1.00 97.44 272 SER A C 1
ATOM 2030 O O . SER A 1 272 ? 27.246 10.138 -0.361 1.00 97.44 272 SER A O 1
ATOM 2032 N N . LYS A 1 273 ? 27.082 12.350 -0.737 1.00 96.44 273 LYS A N 1
ATOM 2033 C CA . LYS A 1 273 ? 28.345 12.729 -0.127 1.00 96.44 273 LYS A CA 1
ATOM 2034 C C . LYS A 1 273 ? 28.235 14.113 0.483 1.00 96.44 273 LYS A C 1
ATOM 2036 O O . LYS A 1 273 ? 27.806 15.064 -0.172 1.00 96.44 273 LYS A O 1
ATOM 2041 N N . VAL A 1 274 ? 28.736 14.249 1.708 1.00 95.75 274 VAL A N 1
ATOM 2042 C CA . VAL A 1 274 ? 28.787 15.538 2.394 1.00 95.75 274 VAL A CA 1
ATOM 2043 C C . VAL A 1 274 ? 30.221 16.040 2.535 1.00 95.75 274 VAL A C 1
ATOM 2045 O O . VAL A 1 274 ? 31.109 15.342 3.022 1.00 95.75 274 VAL A O 1
ATOM 2048 N N . ILE A 1 275 ? 30.457 17.277 2.098 1.00 93.69 275 ILE A N 1
ATOM 2049 C CA . ILE A 1 275 ? 31.769 17.928 2.091 1.00 93.69 275 ILE A CA 1
ATOM 2050 C C . ILE A 1 275 ? 31.722 19.138 3.024 1.00 93.69 275 ILE A C 1
ATOM 2052 O O . ILE A 1 275 ? 31.040 20.121 2.747 1.00 93.69 275 ILE A O 1
ATOM 2056 N N . GLU A 1 276 ? 32.478 19.109 4.120 1.00 93.62 276 GLU A N 1
ATOM 2057 C CA . GLU A 1 276 ? 32.650 20.291 4.971 1.00 93.62 276 GLU A CA 1
ATOM 2058 C C . GLU A 1 276 ? 33.605 21.292 4.292 1.00 93.62 276 GLU A C 1
ATOM 2060 O O . GLU A 1 276 ? 34.804 21.043 4.156 1.00 93.62 276 GLU A O 1
ATOM 2065 N N . ASN A 1 277 ? 33.079 22.444 3.866 1.00 91.25 277 ASN A N 1
ATOM 2066 C CA . ASN A 1 277 ? 33.863 23.489 3.194 1.00 91.25 277 ASN A CA 1
ATOM 2067 C C . ASN A 1 277 ? 34.660 24.334 4.199 1.00 91.25 277 ASN A C 1
ATOM 2069 O O . ASN A 1 277 ? 35.783 24.775 3.941 1.00 91.25 277 ASN A O 1
ATOM 2073 N N . SER A 1 278 ? 34.026 24.616 5.337 1.00 88.50 278 SER A N 1
ATOM 2074 C CA . SER A 1 278 ? 34.555 25.355 6.484 1.00 88.50 278 SER A CA 1
ATOM 2075 C C . SER A 1 278 ? 33.618 25.147 7.675 1.00 88.50 278 SER A C 1
ATOM 2077 O O . SER A 1 278 ? 32.490 24.702 7.489 1.00 88.50 278 SER A O 1
ATOM 2079 N N . THR A 1 279 ? 34.043 25.510 8.887 1.00 86.06 279 THR A N 1
ATOM 2080 C CA . THR A 1 279 ? 33.193 25.389 10.080 1.00 86.06 279 THR A CA 1
ATOM 2081 C C . THR A 1 279 ? 31.852 26.104 9.882 1.00 86.06 279 THR A C 1
ATOM 2083 O O . THR A 1 279 ? 31.829 27.330 9.756 1.00 86.06 279 THR A O 1
ATOM 2086 N N . GLY A 1 280 ? 30.753 25.344 9.889 1.00 86.19 280 GLY A N 1
ATOM 2087 C CA . GLY A 1 280 ? 29.402 25.873 9.678 1.00 86.19 280 GLY A CA 1
ATOM 2088 C C . GLY A 1 280 ? 28.968 25.978 8.211 1.00 86.19 280 GLY A C 1
ATOM 2089 O O . GLY A 1 280 ? 28.055 26.741 7.923 1.00 86.19 280 GLY A O 1
ATOM 2090 N N . SER A 1 281 ? 29.634 25.294 7.274 1.00 94.25 281 SER A N 1
ATOM 2091 C CA . SER A 1 281 ? 29.223 25.241 5.866 1.00 94.25 281 SER A CA 1
ATOM 2092 C C . SER A 1 281 ? 29.550 23.889 5.235 1.00 94.25 281 SER A C 1
ATOM 2094 O O . SER A 1 281 ? 30.715 23.485 5.182 1.00 94.25 281 SER A O 1
ATOM 2096 N N . TRP A 1 282 ? 28.526 23.242 4.683 1.00 96.00 282 TRP A N 1
ATOM 2097 C CA . TRP A 1 282 ? 28.587 21.915 4.077 1.00 96.00 282 TRP A CA 1
ATOM 2098 C C . TRP A 1 282 ? 28.022 21.942 2.660 1.00 96.00 282 TRP A C 1
ATOM 2100 O O . TRP A 1 282 ? 27.033 22.621 2.397 1.00 96.00 282 TRP A O 1
ATOM 2110 N N . THR A 1 283 ? 28.656 21.216 1.745 1.00 96.56 283 THR A N 1
ATOM 2111 C CA . THR A 1 283 ? 28.106 20.907 0.423 1.00 96.56 283 THR A CA 1
ATOM 2112 C C . THR A 1 283 ? 27.563 19.489 0.446 1.00 96.56 283 THR A C 1
ATOM 2114 O O . THR A 1 283 ? 28.300 18.569 0.796 1.00 96.56 283 THR A O 1
ATOM 2117 N N . TYR A 1 284 ? 26.302 19.334 0.058 1.00 96.88 284 TYR A N 1
ATOM 2118 C CA . TYR A 1 284 ? 25.665 18.042 -0.162 1.00 96.88 284 TYR A CA 1
ATOM 2119 C C . TYR A 1 284 ? 25.685 17.777 -1.660 1.00 96.88 284 TYR A C 1
ATOM 2121 O O . TYR A 1 284 ? 25.242 18.621 -2.440 1.00 96.88 284 TYR A O 1
ATOM 2129 N N . GLU A 1 285 ? 26.244 16.638 -2.042 1.00 98.06 285 GLU A N 1
ATOM 2130 C CA . GLU A 1 285 ? 26.253 16.121 -3.404 1.00 98.06 285 GLU A CA 1
ATOM 2131 C C . GLU A 1 285 ? 25.441 14.829 -3.409 1.00 98.06 285 GLU A C 1
ATOM 2133 O O . GLU A 1 285 ? 25.752 13.913 -2.650 1.00 98.06 285 GLU A O 1
ATOM 2138 N N . TYR A 1 286 ? 24.428 14.757 -4.263 1.00 98.56 286 TYR A N 1
ATOM 2139 C CA . TYR A 1 286 ? 23.629 13.561 -4.493 1.00 98.56 286 TYR A CA 1
ATOM 2140 C C . TYR A 1 286 ? 23.800 13.083 -5.932 1.00 98.56 286 TYR A C 1
ATOM 2142 O O . TYR A 1 286 ? 23.989 13.885 -6.853 1.00 98.56 286 TYR A O 1
ATOM 2150 N N . ALA A 1 287 ? 23.716 11.773 -6.119 1.00 98.69 287 ALA A N 1
ATOM 2151 C CA . ALA A 1 287 ? 23.663 11.120 -7.418 1.00 98.69 287 ALA A CA 1
ATOM 2152 C C . ALA A 1 287 ? 22.559 10.067 -7.380 1.00 98.69 287 ALA A C 1
ATOM 2154 O O . ALA A 1 287 ? 22.510 9.288 -6.435 1.00 98.69 287 ALA A O 1
ATOM 2155 N N . ILE A 1 288 ? 21.689 10.030 -8.382 1.00 98.81 288 ILE A N 1
ATOM 2156 C CA . ILE A 1 288 ? 20.616 9.035 -8.463 1.00 98.81 288 ILE A CA 1
ATOM 2157 C C . ILE A 1 288 ? 20.769 8.306 -9.783 1.00 98.81 288 ILE A C 1
ATOM 2159 O O . ILE A 1 288 ? 20.675 8.946 -10.828 1.00 98.81 288 ILE A O 1
ATOM 2163 N N . GLN A 1 289 ? 21.020 6.998 -9.736 1.00 98.69 289 GLN A N 1
ATOM 2164 C CA . GLN A 1 289 ? 21.024 6.134 -10.914 1.00 98.69 289 GLN A CA 1
ATOM 2165 C C . GLN A 1 289 ? 19.696 5.382 -10.974 1.00 98.69 289 GLN A C 1
ATOM 2167 O O . GLN A 1 289 ? 19.395 4.593 -10.083 1.00 98.69 289 GLN A O 1
ATOM 2172 N N . ASN A 1 290 ? 18.918 5.596 -12.033 1.00 98.38 290 ASN A N 1
ATOM 2173 C CA . ASN A 1 290 ? 17.814 4.698 -12.355 1.00 98.38 290 ASN A CA 1
ATOM 2174 C C . ASN A 1 290 ? 18.411 3.497 -13.099 1.00 98.38 290 ASN A C 1
ATOM 2176 O O . ASN A 1 290 ? 18.853 3.646 -14.240 1.00 98.38 290 ASN A O 1
ATOM 2180 N N . LEU A 1 291 ? 18.484 2.330 -12.453 1.00 97.06 291 LEU A N 1
ATOM 2181 C CA . LEU A 1 291 ? 19.094 1.151 -13.062 1.00 97.06 291 LEU A CA 1
ATOM 2182 C C . LEU A 1 291 ? 18.149 0.528 -14.092 1.00 97.06 291 LEU A C 1
ATOM 2184 O O . LEU A 1 291 ? 18.549 0.323 -15.241 1.00 97.06 291 LEU A O 1
ATOM 2188 N N . ASN A 1 292 ? 16.909 0.246 -13.688 1.00 96.62 292 ASN A N 1
ATOM 2189 C CA . ASN A 1 292 ? 15.933 -0.469 -14.512 1.00 96.62 292 ASN A CA 1
ATOM 2190 C C . ASN A 1 292 ? 14.457 -0.170 -14.156 1.00 96.62 292 ASN A C 1
ATOM 2192 O O . ASN A 1 292 ? 13.593 -0.985 -14.462 1.00 96.62 292 ASN A O 1
ATOM 2196 N N . SER A 1 293 ? 14.139 0.978 -13.545 1.00 95.75 293 SER A N 1
ATOM 2197 C CA . SER A 1 293 ? 12.747 1.418 -13.348 1.00 95.75 293 SER A CA 1
ATOM 2198 C C . SER A 1 293 ? 12.168 2.024 -14.625 1.00 95.75 293 SER A C 1
ATOM 2200 O O . SER A 1 293 ? 12.741 2.956 -15.210 1.00 95.75 293 SER A O 1
ATOM 2202 N N . GLU A 1 294 ? 10.992 1.534 -15.019 1.00 94.44 294 GLU A N 1
ATOM 2203 C CA . GLU A 1 294 ? 10.224 2.079 -16.137 1.00 94.44 294 GLU A CA 1
ATOM 2204 C C . GLU A 1 294 ? 9.454 3.344 -15.742 1.00 94.44 294 GLU A C 1
ATOM 2206 O O . GLU A 1 294 ? 9.271 4.235 -16.590 1.00 94.44 294 GLU A O 1
ATOM 2211 N N . ARG A 1 295 ? 9.041 3.460 -14.467 1.00 93.75 295 ARG A N 1
ATOM 2212 C CA . ARG A 1 295 ? 8.309 4.631 -13.964 1.00 93.75 295 ARG A CA 1
ATOM 2213 C C . ARG A 1 295 ? 9.146 5.904 -13.982 1.00 93.75 295 ARG A C 1
ATOM 2215 O O . ARG A 1 295 ? 8.579 6.969 -14.213 1.00 93.75 295 ARG A O 1
ATOM 2222 N N . ALA A 1 296 ? 10.474 5.796 -13.867 1.00 96.69 296 ALA A N 1
ATOM 2223 C CA . ALA A 1 296 ? 11.423 6.917 -13.902 1.00 96.69 296 ALA A CA 1
ATOM 2224 C C . ALA A 1 296 ? 11.166 7.989 -12.818 1.00 96.69 296 ALA A C 1
ATOM 2226 O O . ALA A 1 296 ? 10.152 7.971 -12.130 1.00 96.69 296 ALA A O 1
ATOM 2227 N N . ILE A 1 297 ? 12.092 8.941 -12.644 1.00 98.12 297 ILE A N 1
ATOM 2228 C CA . ILE A 1 297 ? 11.975 9.998 -11.615 1.00 98.12 297 ILE A CA 1
ATOM 2229 C C . ILE A 1 297 ? 11.799 11.370 -12.276 1.00 98.12 297 ILE A C 1
ATOM 2231 O O . ILE A 1 297 ? 12.517 11.695 -13.224 1.00 98.12 297 ILE A O 1
ATOM 2235 N N . ARG A 1 298 ? 10.880 12.193 -11.758 1.00 95.81 298 ARG A N 1
ATOM 2236 C CA . ARG A 1 298 ? 10.630 13.582 -12.201 1.00 95.81 298 ARG A CA 1
ATOM 2237 C C . ARG A 1 298 ? 10.978 14.653 -11.176 1.00 95.81 298 ARG A C 1
ATOM 2239 O O . ARG A 1 298 ? 11.073 15.829 -11.529 1.00 95.81 298 ARG A O 1
ATOM 2246 N N . SER A 1 299 ? 11.096 14.280 -9.905 1.00 95.56 299 SER A N 1
ATOM 2247 C CA . SER A 1 299 ? 11.448 15.230 -8.856 1.00 95.56 299 SER A CA 1
ATOM 2248 C C . SER A 1 299 ? 12.315 14.616 -7.776 1.00 95.56 299 SER A C 1
ATOM 2250 O O . SER A 1 299 ? 12.168 13.445 -7.442 1.00 95.56 299 SER A O 1
ATOM 2252 N N . PHE A 1 300 ? 13.183 15.441 -7.202 1.00 98.00 300 PHE A N 1
ATOM 2253 C CA . PHE A 1 300 ? 14.034 15.084 -6.078 1.00 98.00 300 PHE A CA 1
ATOM 2254 C C . PHE A 1 300 ? 13.930 16.160 -5.005 1.00 98.00 300 PHE A C 1
ATOM 2256 O O . PHE A 1 300 ? 14.187 17.330 -5.291 1.00 98.00 300 PHE A O 1
ATOM 2263 N N . THR A 1 301 ? 13.552 15.777 -3.788 1.00 94.25 301 THR A N 1
ATOM 2264 C CA . THR A 1 301 ? 13.355 16.703 -2.668 1.00 94.25 301 THR A CA 1
ATOM 2265 C C . THR A 1 301 ? 14.253 16.321 -1.505 1.00 94.25 301 THR A C 1
ATOM 2267 O O . THR A 1 301 ? 14.201 15.199 -1.012 1.00 94.25 301 THR A O 1
ATOM 2270 N N . VAL A 1 302 ? 15.050 17.276 -1.037 1.00 94.25 302 VAL A N 1
ATOM 2271 C CA . VAL A 1 302 ? 15.928 17.122 0.122 1.00 94.25 302 VAL A CA 1
ATOM 2272 C C . VAL A 1 302 ? 15.395 17.996 1.254 1.00 94.25 302 VAL A C 1
ATOM 2274 O O . VAL A 1 302 ? 15.343 19.218 1.077 1.00 94.25 302 VAL A O 1
ATOM 2277 N N . PRO A 1 303 ? 15.005 17.433 2.411 1.00 85.25 303 PRO A N 1
ATOM 2278 C CA . PRO A 1 303 ? 14.585 18.236 3.553 1.00 85.25 303 PRO A CA 1
ATOM 2279 C C . PRO A 1 303 ? 15.762 19.041 4.113 1.00 85.25 303 PRO A C 1
ATOM 2281 O O . PRO A 1 303 ? 16.911 18.607 4.063 1.00 85.25 303 PRO A O 1
ATOM 2284 N N . ILE A 1 304 ? 15.478 20.224 4.654 1.00 80.75 304 ILE A N 1
ATOM 2285 C CA . ILE A 1 304 ? 16.454 21.084 5.331 1.00 80.75 304 ILE A CA 1
ATOM 2286 C C . ILE A 1 304 ? 15.857 21.669 6.609 1.00 80.75 304 ILE A C 1
ATOM 2288 O O . ILE A 1 304 ? 14.659 21.950 6.680 1.00 80.75 304 ILE A O 1
ATOM 2292 N N . THR A 1 305 ? 16.695 21.931 7.614 1.00 76.06 305 THR A N 1
ATOM 2293 C CA . THR A 1 305 ? 16.244 22.639 8.821 1.00 76.06 305 THR A CA 1
ATOM 2294 C C . THR A 1 305 ? 15.629 24.001 8.472 1.00 76.06 305 THR A C 1
ATOM 2296 O O . THR A 1 305 ? 16.255 24.789 7.751 1.00 76.06 305 THR A O 1
ATOM 2299 N N . PRO A 1 306 ? 14.461 24.350 9.047 1.00 76.06 306 PRO A N 1
ATOM 2300 C CA . PRO A 1 306 ? 13.868 25.664 8.870 1.00 76.06 306 PRO A CA 1
ATOM 2301 C C . PRO A 1 306 ? 14.823 26.820 9.172 1.00 76.06 306 PRO A C 1
ATOM 2303 O O . PRO A 1 306 ? 15.362 26.945 10.272 1.00 76.06 306 PRO A O 1
ATOM 2306 N N . GLY A 1 307 ? 15.006 27.698 8.183 1.00 75.06 307 GLY A N 1
ATOM 2307 C CA . GLY A 1 307 ? 15.885 28.866 8.282 1.00 75.06 307 GLY A CA 1
ATOM 2308 C C . GLY A 1 307 ? 17.353 28.615 7.923 1.00 75.06 307 GLY A C 1
ATOM 2309 O O . GLY A 1 307 ? 18.150 29.549 8.038 1.00 75.06 307 GLY A O 1
ATOM 2310 N N . ALA A 1 308 ? 17.710 27.408 7.469 1.00 86.00 308 ALA A N 1
ATOM 2311 C CA . ALA A 1 308 ? 19.017 27.137 6.882 1.00 86.00 308 ALA A CA 1
ATOM 2312 C C . ALA A 1 308 ? 19.236 27.977 5.611 1.00 86.00 308 ALA A C 1
ATOM 2314 O O . ALA A 1 308 ? 18.341 28.158 4.782 1.00 86.00 308 ALA A O 1
ATOM 2315 N N . ASN A 1 309 ? 20.446 28.500 5.440 1.00 92.25 309 ASN A N 1
ATOM 2316 C CA . ASN A 1 309 ? 20.832 29.238 4.246 1.00 92.25 309 ASN A CA 1
ATOM 2317 C C . ASN A 1 309 ? 21.245 28.246 3.159 1.00 92.25 309 ASN A C 1
ATOM 2319 O O . ASN A 1 309 ? 22.204 27.505 3.352 1.00 92.25 309 ASN A O 1
ATOM 2323 N N . VAL A 1 310 ? 20.584 28.261 2.002 1.00 94.62 310 VAL A N 1
ATOM 2324 C CA . VAL A 1 310 ? 20.925 27.418 0.842 1.00 94.62 310 VAL A CA 1
ATOM 2325 C C . VAL A 1 310 ? 21.511 28.271 -0.278 1.00 94.62 310 VAL A C 1
ATOM 2327 O O . VAL A 1 310 ? 20.969 29.317 -0.624 1.00 94.62 310 VAL A O 1
ATOM 2330 N N . ASN A 1 311 ? 22.632 27.833 -0.848 1.00 95.19 311 ASN A N 1
ATOM 2331 C CA . ASN A 1 311 ? 23.325 28.489 -1.957 1.00 95.19 311 ASN A CA 1
ATOM 2332 C C . ASN A 1 311 ? 23.927 27.446 -2.911 1.00 95.19 311 ASN A C 1
ATOM 2334 O O . ASN A 1 311 ? 23.990 26.268 -2.583 1.00 95.19 311 ASN A O 1
ATOM 2338 N N . ASN A 1 312 ? 24.443 27.892 -4.061 1.00 94.75 312 ASN A N 1
ATOM 2339 C CA . ASN A 1 312 ? 25.168 27.048 -5.024 1.00 94.75 312 ASN A CA 1
ATOM 2340 C C . ASN A 1 312 ? 24.378 25.809 -5.484 1.00 94.75 312 ASN A C 1
ATOM 2342 O O . ASN A 1 312 ? 24.936 24.717 -5.525 1.00 94.75 312 ASN A O 1
ATOM 2346 N N . LEU A 1 313 ? 23.094 25.986 -5.811 1.00 96.88 313 LEU A N 1
ATOM 2347 C CA . LEU A 1 313 ? 22.267 24.928 -6.394 1.00 96.88 313 LEU A CA 1
ATOM 2348 C C . LEU A 1 313 ? 22.925 24.413 -7.684 1.00 96.88 313 LEU A C 1
ATOM 2350 O O . LEU A 1 313 ? 23.223 25.197 -8.589 1.00 96.88 313 LEU A O 1
ATOM 2354 N N . GLY A 1 314 ? 23.165 23.111 -7.736 1.00 96.31 314 GLY A N 1
ATOM 2355 C CA . GLY A 1 314 ? 23.745 22.383 -8.850 1.00 96.31 314 GLY A CA 1
ATOM 2356 C C . GLY A 1 314 ? 22.785 21.310 -9.345 1.00 96.31 314 GLY A C 1
ATOM 2357 O O . GLY A 1 314 ? 22.070 20.688 -8.561 1.00 96.31 314 GLY A O 1
ATOM 2358 N N . PHE A 1 315 ? 22.781 21.118 -10.657 1.00 98.00 315 PHE A N 1
ATOM 2359 C CA . PHE A 1 315 ? 22.095 20.039 -11.354 1.00 98.00 315 PHE A CA 1
ATOM 2360 C C . PHE A 1 315 ? 22.996 19.569 -12.499 1.00 98.00 315 PHE A C 1
ATOM 2362 O O . PHE A 1 315 ? 23.756 20.372 -13.055 1.00 98.00 315 PHE A O 1
ATOM 2369 N N . HIS A 1 316 ? 22.962 18.279 -12.811 1.00 96.75 316 HIS A N 1
ATOM 2370 C CA . HIS A 1 316 ? 23.614 17.724 -13.991 1.00 96.75 316 HIS A CA 1
ATOM 2371 C C . HIS A 1 316 ? 22.889 16.455 -14.438 1.00 96.75 316 HIS A C 1
ATOM 2373 O O . HIS A 1 316 ? 22.702 15.537 -13.641 1.00 96.75 316 HIS A O 1
ATOM 2379 N N . ASP A 1 317 ? 22.578 16.384 -15.722 1.00 96.44 317 ASP A N 1
ATOM 2380 C CA . ASP A 1 317 ? 22.009 15.250 -16.438 1.00 96.44 317 ASP A CA 1
ATOM 2381 C C . ASP A 1 317 ? 22.941 14.787 -17.574 1.00 96.44 317 ASP A C 1
ATOM 2383 O O . ASP A 1 317 ? 23.969 15.401 -17.870 1.00 96.44 317 ASP A O 1
ATOM 2387 N N . VAL A 1 318 ? 22.607 13.658 -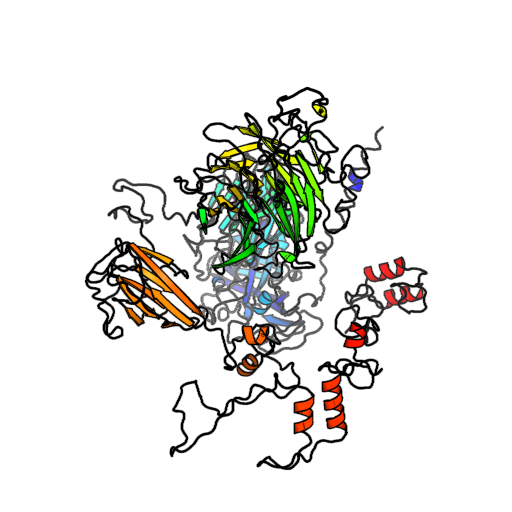18.200 1.00 95.38 318 VAL A N 1
ATOM 2388 C CA . VAL A 1 318 ? 23.304 13.167 -19.396 1.00 95.38 318 VAL A CA 1
ATOM 2389 C C . VAL A 1 318 ? 22.585 13.655 -20.652 1.00 95.38 318 VAL A C 1
ATOM 2391 O O . VAL A 1 318 ? 21.363 13.620 -20.735 1.00 95.38 318 VAL A O 1
ATOM 2394 N N . ASP A 1 319 ? 23.334 14.059 -21.680 1.00 91.69 319 ASP A N 1
ATOM 2395 C CA . ASP A 1 319 ? 22.710 14.486 -22.933 1.00 91.69 319 ASP A CA 1
ATOM 2396 C C . ASP A 1 319 ? 22.073 13.308 -23.693 1.00 91.69 319 ASP A C 1
ATOM 2398 O O . ASP A 1 319 ? 22.736 12.304 -23.987 1.00 91.69 319 ASP A O 1
ATOM 2402 N N . TYR A 1 320 ? 20.835 13.499 -24.146 1.00 94.25 320 TYR A N 1
ATOM 2403 C CA . TYR A 1 320 ? 20.233 12.691 -25.204 1.00 94.25 320 TYR A CA 1
ATOM 2404 C C . TYR A 1 320 ? 20.815 13.051 -26.574 1.00 94.25 320 TYR A C 1
ATOM 2406 O O . TYR A 1 320 ? 21.239 14.185 -26.838 1.00 94.25 320 TYR A O 1
ATOM 2414 N N . HIS A 1 321 ? 20.883 12.078 -27.481 1.00 94.56 321 HIS A N 1
ATOM 2415 C CA . HIS A 1 321 ? 21.515 12.297 -28.778 1.00 94.56 321 HIS A CA 1
ATOM 2416 C C . HIS A 1 321 ? 20.974 11.394 -29.879 1.00 94.56 321 HIS A C 1
ATOM 2418 O O . HIS A 1 321 ? 20.286 10.408 -29.653 1.00 94.56 321 HIS A O 1
ATOM 2424 N N . SER A 1 322 ? 21.409 11.650 -31.113 1.00 93.00 322 SER A N 1
ATOM 2425 C CA . SER A 1 322 ? 21.080 10.795 -32.264 1.00 93.00 322 SER A CA 1
ATOM 2426 C C . SER A 1 322 ? 19.578 10.724 -32.579 1.00 93.00 322 SER A C 1
ATOM 2428 O O . SER A 1 322 ? 19.158 9.807 -33.274 1.00 93.00 322 SER A O 1
ATOM 2430 N N . GLY A 1 323 ? 18.805 11.733 -32.158 1.00 88.00 323 GLY A N 1
ATOM 2431 C CA . GLY A 1 323 ? 17.382 11.865 -32.482 1.00 88.00 323 GLY A CA 1
ATOM 2432 C C . GLY A 1 323 ? 16.432 11.235 -31.466 1.00 88.00 323 GLY A C 1
ATOM 2433 O O . GLY A 1 323 ? 15.292 10.973 -31.827 1.00 88.00 323 GLY A O 1
ATOM 2434 N N . GLU A 1 324 ? 16.889 10.981 -30.237 1.00 91.38 324 GLU A N 1
ATOM 2435 C CA . GLU A 1 324 ? 15.990 10.674 -29.118 1.00 91.38 324 GLU A CA 1
ATOM 2436 C C . GLU A 1 324 ? 14.970 11.813 -28.916 1.00 91.38 324 GLU A C 1
ATOM 2438 O O . GLU A 1 324 ? 15.337 12.977 -29.108 1.00 91.38 324 GLU A O 1
ATOM 2443 N N . PRO A 1 325 ? 13.705 11.490 -28.582 1.00 92.50 325 PRO A N 1
ATOM 2444 C CA . PRO A 1 325 ? 12.606 12.459 -28.581 1.00 92.50 325 PRO A CA 1
ATOM 2445 C C . PRO A 1 325 ? 12.602 13.382 -27.357 1.00 92.50 325 PRO A C 1
ATOM 2447 O O . PRO A 1 325 ? 11.864 14.358 -27.345 1.00 92.50 325 PRO A O 1
ATOM 2450 N N . PHE A 1 326 ? 13.422 13.081 -26.351 1.00 95.12 326 PHE A N 1
ATOM 2451 C CA . PHE A 1 326 ? 13.344 13.716 -25.045 1.00 95.12 326 PHE A CA 1
ATOM 2452 C C . PHE A 1 326 ? 13.894 15.140 -25.016 1.00 95.12 326 PHE A C 1
ATOM 2454 O O . PHE A 1 326 ? 14.909 15.465 -25.646 1.00 95.12 326 PHE A O 1
ATOM 2461 N N . ASP A 1 327 ? 13.247 15.960 -24.199 1.00 93.44 327 ASP A N 1
ATOM 2462 C CA . ASP A 1 327 ? 13.674 17.307 -23.886 1.00 93.44 327 ASP A CA 1
ATOM 2463 C C . ASP A 1 327 ? 15.023 17.314 -23.171 1.00 93.44 327 ASP A C 1
ATOM 2465 O O . ASP A 1 327 ? 15.345 16.463 -22.344 1.00 93.44 327 ASP A O 1
ATOM 2469 N N . THR A 1 328 ? 15.811 18.343 -23.466 1.00 90.69 328 THR A N 1
ATOM 2470 C CA . THR A 1 328 ? 17.134 18.568 -22.866 1.00 90.69 328 THR A CA 1
ATOM 2471 C C . THR A 1 328 ? 17.111 19.748 -21.893 1.00 90.69 328 THR A C 1
ATOM 2473 O O . THR A 1 328 ? 18.095 20.479 -21.788 1.00 90.69 328 THR A O 1
ATOM 2476 N N . ALA A 1 329 ? 15.949 20.052 -21.311 1.00 93.44 329 ALA A N 1
ATOM 2477 C CA . ALA A 1 329 ? 15.802 21.144 -20.358 1.00 93.44 329 ALA A CA 1
ATOM 2478 C C . ALA A 1 329 ? 16.201 20.670 -18.955 1.00 93.44 329 ALA A C 1
ATOM 2480 O O . ALA A 1 329 ? 15.611 19.728 -18.424 1.00 93.44 329 ALA A O 1
ATOM 2481 N N . ASP A 1 330 ? 17.195 21.327 -18.359 1.00 95.00 330 ASP A N 1
ATOM 2482 C CA . ASP A 1 330 ? 17.632 21.066 -16.986 1.00 95.00 330 ASP A CA 1
ATOM 2483 C C . ASP A 1 330 ? 16.481 21.235 -15.979 1.00 95.00 330 ASP A C 1
ATOM 2485 O O . ASP A 1 330 ? 15.617 22.106 -16.136 1.00 95.00 330 ASP A O 1
ATOM 2489 N N . TRP A 1 331 ? 16.503 20.448 -14.899 1.00 97.44 331 TRP A N 1
ATOM 2490 C CA . TRP A 1 331 ? 15.485 20.536 -13.851 1.00 97.44 331 TRP A CA 1
ATOM 2491 C C . TRP A 1 331 ? 15.551 21.873 -13.123 1.00 97.44 331 TRP A C 1
ATOM 2493 O O . TRP A 1 331 ? 16.623 22.388 -12.789 1.00 97.44 331 TRP A O 1
ATOM 2503 N N . SER A 1 332 ? 14.378 22.417 -12.814 1.00 93.62 332 SER A N 1
ATOM 2504 C CA . SER A 1 332 ? 14.278 23.659 -12.063 1.00 93.62 332 SER A CA 1
ATOM 2505 C C . SER A 1 332 ? 14.414 23.384 -10.567 1.00 93.62 332 SER A C 1
ATOM 2507 O O . SER A 1 332 ? 13.756 22.494 -10.033 1.00 93.62 332 SER A O 1
ATOM 2509 N N . ALA A 1 333 ? 15.276 24.146 -9.893 1.00 94.69 333 ALA A N 1
ATOM 2510 C CA . ALA A 1 333 ? 15.481 24.044 -8.453 1.00 94.69 333 ALA A CA 1
ATOM 2511 C C . ALA A 1 333 ? 14.673 25.118 -7.711 1.00 94.69 333 ALA A C 1
ATOM 2513 O O . ALA A 1 333 ? 14.760 26.304 -8.041 1.00 94.69 333 ALA A O 1
ATOM 2514 N N . GLN A 1 334 ? 13.941 24.717 -6.677 1.00 91.62 334 GLN A N 1
ATOM 2515 C CA . GLN A 1 334 ? 13.211 25.584 -5.757 1.00 91.62 334 GLN A CA 1
ATOM 2516 C C . GLN A 1 334 ? 13.686 25.335 -4.325 1.00 91.62 334 GLN A C 1
ATOM 2518 O O . GLN A 1 334 ? 13.897 24.199 -3.911 1.00 91.62 334 GLN A O 1
ATOM 2523 N N . VAL A 1 335 ? 13.857 26.412 -3.558 1.00 90.44 335 VAL A N 1
ATOM 2524 C CA . VAL A 1 335 ? 14.190 26.344 -2.129 1.00 90.44 335 VAL A CA 1
ATOM 2525 C C . VAL A 1 335 ? 12.981 26.839 -1.351 1.00 90.44 335 VAL A C 1
ATOM 2527 O O . VAL A 1 335 ? 12.587 27.999 -1.493 1.00 90.44 335 VAL A O 1
ATOM 2530 N N . THR A 1 336 ? 12.399 25.972 -0.530 1.00 80.75 336 THR A N 1
ATOM 2531 C CA . THR A 1 336 ? 11.329 26.327 0.407 1.00 80.75 336 THR A CA 1
ATOM 2532 C C . THR A 1 336 ? 11.913 26.587 1.797 1.00 80.75 336 THR A C 1
ATOM 2534 O O . THR A 1 336 ? 13.125 26.549 2.008 1.00 80.75 336 THR A O 1
ATOM 2537 N N . SER A 1 337 ? 11.060 26.868 2.785 1.00 75.56 337 SER A N 1
ATOM 2538 C CA . SER A 1 337 ? 11.517 27.015 4.170 1.00 75.56 337 SER A CA 1
ATOM 2539 C C . SER A 1 337 ? 12.072 25.724 4.770 1.00 75.56 337 SER A C 1
ATOM 2541 O O . SER A 1 337 ? 12.811 25.817 5.739 1.00 75.56 337 SER A O 1
ATOM 2543 N N . ASN A 1 338 ? 11.699 24.558 4.243 1.00 78.81 338 ASN A N 1
ATOM 2544 C CA . ASN A 1 338 ? 11.976 23.238 4.817 1.00 78.81 338 ASN A CA 1
ATOM 2545 C C . ASN A 1 338 ? 12.573 22.236 3.816 1.00 78.81 338 ASN A C 1
ATOM 2547 O O . ASN A 1 338 ? 12.826 21.099 4.195 1.00 78.81 338 ASN A O 1
ATOM 2551 N N . SER A 1 339 ? 12.787 22.611 2.553 1.00 87.38 339 SER A N 1
ATOM 2552 C CA . SER A 1 339 ? 13.339 21.696 1.551 1.00 87.38 339 SER A CA 1
ATOM 2553 C C . SER A 1 339 ? 14.068 22.410 0.414 1.00 87.38 339 SER A C 1
ATOM 2555 O O . SER A 1 339 ? 13.887 23.607 0.174 1.00 87.38 339 SER A O 1
ATOM 2557 N N . VAL A 1 340 ? 14.875 21.642 -0.310 1.00 92.44 340 VAL A N 1
ATOM 2558 C CA . VAL A 1 340 ? 15.372 21.974 -1.644 1.00 92.44 340 VAL A CA 1
ATOM 2559 C C . VAL A 1 340 ? 14.823 20.932 -2.605 1.00 92.44 340 VAL A C 1
ATOM 2561 O O . VAL A 1 340 ? 15.041 19.740 -2.401 1.00 92.44 340 VAL A O 1
ATOM 2564 N N . GLN A 1 341 ? 14.117 21.369 -3.640 1.00 94.31 341 GLN A N 1
ATOM 2565 C CA . GLN A 1 341 ? 13.456 20.488 -4.593 1.00 94.31 341 GLN A CA 1
ATOM 2566 C C . GLN A 1 341 ? 13.905 20.795 -6.019 1.00 94.31 341 GLN A C 1
ATOM 2568 O O . GLN A 1 341 ? 13.909 21.953 -6.429 1.00 94.31 341 GLN A O 1
ATOM 2573 N N . TRP A 1 342 ? 14.226 19.758 -6.789 1.00 98.31 342 TRP A N 1
ATOM 2574 C CA . TRP A 1 342 ? 14.397 19.828 -8.238 1.00 98.31 342 TRP A CA 1
ATOM 2575 C C . TRP A 1 342 ? 13.230 19.128 -8.918 1.00 98.31 342 TRP A C 1
ATOM 2577 O O . TRP A 1 342 ? 12.842 18.044 -8.490 1.00 98.31 342 TRP A O 1
ATOM 2587 N N . THR A 1 343 ? 12.682 19.733 -9.969 1.00 95.44 343 THR A N 1
ATOM 2588 C CA . THR A 1 343 ? 11.528 19.207 -10.715 1.00 95.44 343 THR A CA 1
ATOM 2589 C C . THR A 1 343 ? 11.688 19.415 -12.219 1.00 95.44 343 THR A C 1
ATOM 2591 O O . THR A 1 343 ? 12.254 20.419 -12.667 1.00 95.44 343 THR A O 1
ATOM 2594 N N . THR A 1 344 ? 11.142 18.474 -12.987 1.00 96.19 344 THR A N 1
ATOM 2595 C CA . THR A 1 344 ? 10.781 18.638 -14.402 1.00 96.19 344 THR A CA 1
ATOM 2596 C C . THR A 1 344 ? 9.260 18.541 -14.576 1.00 96.19 344 THR A C 1
ATOM 2598 O O . THR A 1 344 ? 8.531 18.395 -13.589 1.00 96.19 344 THR A O 1
ATOM 2601 N N . ASP A 1 345 ? 8.781 18.654 -15.814 1.00 91.94 345 ASP A N 1
ATOM 2602 C CA . ASP A 1 345 ? 7.358 18.545 -16.142 1.00 91.94 345 ASP A CA 1
ATOM 2603 C C . ASP A 1 345 ? 6.791 17.168 -15.745 1.00 91.94 345 ASP A C 1
ATOM 2605 O O . ASP A 1 345 ? 7.508 16.170 -15.626 1.00 91.94 345 ASP A O 1
ATOM 2609 N N . THR A 1 346 ? 5.478 17.098 -15.527 1.00 88.06 346 THR A N 1
ATOM 2610 C CA . THR A 1 346 ? 4.786 15.826 -15.281 1.00 88.06 346 THR A CA 1
ATOM 2611 C C . THR A 1 346 ? 4.638 15.032 -16.578 1.00 88.06 346 THR A C 1
ATOM 2613 O O . THR A 1 346 ? 4.623 15.605 -17.669 1.00 88.06 346 THR A O 1
ATOM 2616 N N . TYR A 1 347 ? 4.467 13.711 -16.470 1.00 88.56 347 TYR A N 1
ATOM 2617 C CA . TYR A 1 347 ? 4.248 12.862 -17.645 1.00 88.56 347 TYR A CA 1
ATOM 2618 C C . TYR A 1 347 ? 2.989 13.254 -18.427 1.00 88.56 347 TYR A C 1
ATOM 2620 O O . TYR A 1 347 ? 3.012 13.249 -19.654 1.00 88.56 347 TYR A O 1
ATOM 2628 N N . ALA A 1 348 ? 1.921 13.655 -17.729 1.00 83.50 348 ALA A N 1
ATOM 2629 C CA . ALA A 1 348 ? 0.681 14.114 -18.354 1.00 83.50 348 ALA A CA 1
ATOM 2630 C C . ALA A 1 348 ? 0.877 15.390 -19.190 1.00 83.50 348 ALA A C 1
ATOM 2632 O O . ALA A 1 348 ? 0.331 15.494 -20.287 1.00 83.50 348 ALA A O 1
ATOM 2633 N N . SER A 1 349 ? 1.677 16.344 -18.701 1.00 90.50 349 SER A N 1
ATOM 2634 C CA . SER A 1 349 ? 1.946 17.593 -19.420 1.00 90.50 349 SER A CA 1
ATOM 2635 C C . SER A 1 349 ? 2.945 17.407 -20.559 1.00 90.50 349 SER A C 1
ATOM 2637 O O . SER A 1 349 ? 2.818 18.039 -21.608 1.00 90.50 349 SER A O 1
ATOM 2639 N N . ASN A 1 350 ? 3.962 16.571 -20.347 1.00 94.69 350 ASN A N 1
ATOM 2640 C CA . ASN A 1 350 ? 5.048 16.374 -21.294 1.00 94.69 350 ASN A CA 1
ATOM 2641 C C . ASN A 1 350 ? 5.660 14.966 -21.144 1.00 94.69 350 ASN A C 1
ATOM 2643 O O . ASN A 1 350 ? 6.588 14.770 -20.355 1.00 94.69 350 ASN A O 1
ATOM 2647 N N . PRO A 1 351 ? 5.194 13.975 -21.926 1.00 92.38 351 PRO A N 1
ATOM 2648 C CA . PRO A 1 351 ? 5.749 12.619 -21.909 1.00 92.38 351 PRO A CA 1
ATOM 2649 C C . PRO A 1 351 ? 7.237 12.556 -22.278 1.00 92.38 351 PRO A C 1
ATOM 2651 O O . PRO A 1 351 ? 7.946 11.638 -21.844 1.00 92.38 351 PRO A O 1
ATOM 2654 N N . ASP A 1 352 ? 7.702 13.544 -23.047 1.00 95.81 352 ASP A N 1
ATOM 2655 C CA . ASP A 1 352 ? 9.076 13.695 -23.518 1.00 95.81 352 ASP A CA 1
ATOM 2656 C C . ASP A 1 352 ? 9.948 14.518 -22.559 1.00 95.81 352 ASP A C 1
ATOM 2658 O O . ASP A 1 352 ? 11.122 14.742 -22.852 1.00 95.81 352 ASP A O 1
ATOM 2662 N N . ALA A 1 353 ? 9.429 14.913 -21.390 1.00 96.00 353 ALA A N 1
ATOM 2663 C CA . ALA A 1 353 ? 10.188 15.654 -20.392 1.00 96.00 353 ALA A CA 1
ATOM 2664 C C . ALA A 1 353 ? 11.502 14.950 -20.028 1.00 96.00 353 ALA A C 1
ATOM 2666 O O . ALA A 1 353 ? 11.658 13.724 -20.154 1.00 96.00 353 ALA A O 1
ATOM 2667 N N . ASN A 1 354 ? 12.438 15.749 -19.517 1.00 96.38 354 ASN A N 1
ATOM 2668 C CA . ASN A 1 354 ? 13.770 15.318 -19.116 1.00 96.38 354 ASN A CA 1
ATOM 2669 C C . ASN A 1 354 ? 13.754 14.477 -17.821 1.00 96.38 354 ASN A C 1
ATOM 2671 O O . ASN A 1 354 ? 14.454 14.784 -16.866 1.00 96.38 354 ASN A O 1
ATOM 2675 N N . ALA A 1 355 ? 12.932 13.436 -17.734 1.00 97.44 355 ALA A N 1
ATOM 2676 C CA . ALA A 1 355 ? 12.889 12.543 -16.582 1.00 97.44 355 ALA A CA 1
ATOM 2677 C C . ALA A 1 355 ? 14.193 11.731 -16.443 1.00 97.44 355 ALA A C 1
ATOM 2679 O O . ALA A 1 355 ? 14.859 11.426 -17.436 1.00 97.44 355 ALA A O 1
ATOM 2680 N N . LEU A 1 356 ? 14.529 11.316 -15.217 1.00 98.06 356 LEU A N 1
ATOM 2681 C CA . LEU A 1 356 ? 15.619 10.375 -14.937 1.00 98.06 356 LEU A CA 1
ATOM 2682 C C . LEU A 1 356 ? 15.191 8.962 -15.366 1.00 98.06 356 LEU A C 1
ATOM 2684 O O . LEU A 1 356 ? 14.618 8.188 -14.590 1.00 98.06 356 LEU A O 1
ATOM 2688 N N . ARG A 1 357 ? 15.409 8.658 -16.645 1.00 96.75 357 ARG A N 1
ATOM 2689 C CA . ARG A 1 357 ? 15.057 7.381 -17.281 1.00 96.75 357 ARG A CA 1
ATOM 2690 C C . ARG A 1 357 ? 16.086 6.293 -16.991 1.00 96.75 357 ARG A C 1
ATOM 2692 O O . ARG A 1 357 ? 17.183 6.561 -16.520 1.00 96.75 357 ARG A O 1
ATOM 2699 N N . TRP A 1 358 ? 15.733 5.050 -17.288 1.00 96.69 358 TRP A N 1
ATOM 2700 C CA . TRP A 1 358 ? 16.589 3.912 -16.980 1.00 96.69 358 TRP A CA 1
ATOM 2701 C C . TRP A 1 358 ? 17.963 3.983 -17.648 1.00 96.69 358 TRP A C 1
ATOM 2703 O O . TRP A 1 358 ? 18.147 4.555 -18.731 1.00 96.69 358 TRP A O 1
ATOM 2713 N N . GLY A 1 359 ? 18.951 3.396 -16.980 1.00 95.44 359 GLY A N 1
ATOM 2714 C CA . GLY A 1 359 ? 20.354 3.431 -17.363 1.00 95.44 359 GLY A CA 1
ATOM 2715 C C . GLY A 1 359 ? 20.932 4.848 -17.433 1.00 95.44 359 GLY A C 1
ATOM 2716 O O . GLY A 1 359 ? 21.859 5.067 -18.222 1.00 95.44 359 GLY A O 1
ATOM 2717 N N . THR A 1 360 ? 20.352 5.823 -16.722 1.00 97.69 360 THR A N 1
ATOM 2718 C CA . THR A 1 360 ? 20.927 7.166 -16.572 1.00 97.69 360 THR A CA 1
ATOM 2719 C C . THR A 1 360 ? 21.123 7.559 -15.105 1.00 97.69 360 THR A C 1
ATOM 2721 O O . THR A 1 360 ? 20.550 6.948 -14.201 1.00 97.69 360 THR A O 1
ATOM 2724 N N . LEU A 1 361 ? 21.997 8.543 -14.868 1.00 98.56 361 LEU A N 1
ATOM 2725 C CA . LEU A 1 361 ? 22.364 9.053 -13.549 1.00 98.56 361 LEU A CA 1
ATOM 2726 C C . LEU A 1 361 ? 22.360 10.578 -13.539 1.00 98.56 361 LEU A C 1
ATOM 2728 O O . LEU A 1 361 ? 23.092 11.198 -14.317 1.00 98.56 361 LEU A O 1
ATOM 2732 N N . TYR A 1 362 ? 21.563 11.177 -12.649 1.00 98.56 362 TYR A N 1
ATOM 2733 C CA . TYR A 1 362 ? 21.485 12.635 -12.468 1.00 98.56 362 TYR A CA 1
ATOM 2734 C C . TYR A 1 362 ? 22.102 13.042 -11.132 1.00 98.56 362 TYR A C 1
ATOM 2736 O O . TYR A 1 362 ? 22.094 12.277 -10.165 1.00 98.56 362 TYR A O 1
ATOM 2744 N N . ASN A 1 363 ? 22.635 14.260 -11.077 1.00 98.56 363 ASN A N 1
ATOM 2745 C CA . ASN A 1 363 ? 23.257 14.820 -9.885 1.00 98.56 363 ASN A CA 1
ATOM 2746 C C . ASN A 1 363 ? 22.532 16.064 -9.395 1.00 98.56 363 ASN A C 1
ATOM 2748 O O . ASN A 1 363 ? 22.117 16.912 -10.186 1.00 98.56 363 ASN A O 1
ATOM 2752 N N . PHE A 1 364 ? 22.504 16.212 -8.075 1.00 98.44 364 PHE A N 1
ATOM 2753 C CA . PHE A 1 364 ? 21.889 17.335 -7.381 1.00 98.44 364 PHE A CA 1
ATOM 2754 C C . PHE A 1 364 ? 22.839 17.814 -6.297 1.00 98.44 364 PHE A C 1
ATOM 2756 O O . PHE A 1 364 ? 23.384 17.002 -5.549 1.00 98.44 364 PHE A O 1
ATOM 2763 N N . SER A 1 365 ? 23.056 19.120 -6.186 1.00 97.62 365 SER A N 1
ATOM 2764 C CA . SER A 1 365 ? 23.923 19.626 -5.127 1.00 97.62 365 SER A CA 1
ATOM 2765 C C . SER A 1 365 ? 23.579 21.013 -4.648 1.00 97.62 365 SER A C 1
ATOM 2767 O O . SER A 1 365 ? 22.929 21.799 -5.332 1.00 97.62 365 SER A O 1
ATOM 2769 N N . PHE A 1 366 ? 23.992 21.307 -3.422 1.00 97.44 366 PHE A N 1
ATOM 2770 C CA . PHE A 1 366 ? 23.863 22.629 -2.832 1.00 97.44 366 PHE A CA 1
ATOM 2771 C C . PHE A 1 366 ? 24.787 22.785 -1.633 1.00 97.44 366 PHE A C 1
ATOM 2773 O O . PHE A 1 366 ? 25.228 21.818 -1.012 1.00 97.44 366 PHE A O 1
ATOM 2780 N N . THR A 1 367 ? 25.073 24.034 -1.286 1.00 96.94 367 THR A N 1
ATOM 2781 C CA . THR A 1 367 ? 25.800 24.403 -0.074 1.00 96.94 367 THR A CA 1
ATOM 2782 C C . THR A 1 367 ? 24.835 24.976 0.954 1.00 96.94 367 THR A C 1
ATOM 2784 O O . THR A 1 367 ? 24.062 25.881 0.637 1.00 96.94 367 THR A O 1
ATOM 2787 N N . THR A 1 368 ? 24.930 24.520 2.200 1.00 95.19 368 THR A N 1
ATOM 2788 C CA . THR A 1 368 ? 24.148 25.054 3.317 1.00 95.19 368 THR A CA 1
ATOM 2789 C C . THR A 1 368 ? 24.951 25.182 4.611 1.00 95.19 368 THR A C 1
ATOM 2791 O O . THR A 1 368 ? 26.053 24.646 4.731 1.00 95.19 368 THR A O 1
ATOM 2794 N N . ASP A 1 369 ? 24.436 25.959 5.560 1.00 93.06 369 ASP A N 1
ATOM 2795 C CA . ASP A 1 369 ? 24.948 26.095 6.926 1.00 93.06 369 ASP A CA 1
ATOM 2796 C C . ASP A 1 369 ? 24.273 25.140 7.929 1.00 93.06 369 ASP A C 1
ATOM 2798 O O . ASP A 1 369 ? 24.518 25.242 9.132 1.00 93.06 369 ASP A O 1
ATOM 2802 N N . ALA A 1 370 ? 23.473 24.188 7.444 1.00 90.00 370 ALA A N 1
ATOM 2803 C CA . ALA A 1 370 ? 22.953 23.070 8.224 1.00 90.00 370 ALA A CA 1
ATOM 2804 C C . ALA A 1 370 ? 23.924 21.872 8.211 1.00 90.00 370 ALA A C 1
ATOM 2806 O O . ALA A 1 370 ? 24.372 21.412 7.153 1.00 90.00 370 ALA A O 1
ATOM 2807 N N . SER A 1 371 ? 24.265 21.377 9.405 1.00 88.00 371 SER A N 1
ATOM 2808 C CA . SER A 1 371 ? 25.195 20.257 9.592 1.00 88.00 371 SER A CA 1
ATOM 2809 C C . SER A 1 371 ? 24.593 18.921 9.149 1.00 88.00 371 SER A C 1
ATOM 2811 O O . SER A 1 371 ? 23.384 18.775 9.261 1.00 88.00 371 SER A O 1
ATOM 2813 N N . PRO A 1 372 ? 25.392 17.931 8.728 1.00 89.50 372 PRO A N 1
ATOM 2814 C CA . PRO A 1 372 ? 24.874 16.650 8.243 1.00 89.50 372 PRO A CA 1
ATOM 2815 C C . PRO A 1 372 ? 24.214 15.842 9.349 1.00 89.50 372 PRO A C 1
ATOM 2817 O O . PRO A 1 372 ? 24.689 15.871 10.487 1.00 89.50 372 PRO A O 1
ATOM 2820 N N . ASP A 1 373 ? 23.158 15.120 8.992 1.00 82.56 373 ASP A N 1
ATOM 2821 C CA . ASP A 1 373 ? 22.532 14.081 9.809 1.00 82.56 373 ASP A CA 1
ATOM 2822 C C . ASP A 1 373 ? 21.727 13.115 8.922 1.00 82.56 373 ASP A C 1
ATOM 2824 O O . ASP A 1 373 ? 21.595 13.337 7.721 1.00 82.56 373 ASP A O 1
ATOM 2828 N N . ASN A 1 374 ? 21.152 12.068 9.504 1.00 74.19 374 ASN A N 1
ATOM 2829 C CA . ASN A 1 374 ? 20.280 11.133 8.800 1.00 74.19 374 ASN A CA 1
ATOM 2830 C C . ASN A 1 374 ? 18.876 11.734 8.606 1.00 74.19 374 ASN A C 1
ATOM 2832 O O . ASN A 1 374 ? 18.285 12.258 9.551 1.00 74.19 374 ASN A O 1
ATOM 2836 N N . GLY A 1 375 ? 18.322 11.619 7.399 1.00 69.88 375 GLY A N 1
ATOM 2837 C CA . GLY A 1 375 ? 16.930 11.969 7.097 1.00 69.88 375 GLY A CA 1
ATOM 2838 C C . GLY A 1 375 ? 16.467 11.352 5.778 1.00 69.88 375 GLY A C 1
ATOM 2839 O O . GLY A 1 375 ? 17.247 10.686 5.107 1.00 69.88 375 GLY A O 1
ATOM 2840 N N . SER A 1 376 ? 15.210 11.562 5.393 1.00 79.50 376 SER A N 1
ATOM 2841 C CA . SER A 1 376 ? 14.660 10.964 4.169 1.00 79.50 376 SER A CA 1
ATOM 2842 C C . SER A 1 376 ? 14.566 11.983 3.041 1.00 79.50 376 SER A C 1
ATOM 2844 O O . SER A 1 376 ? 13.985 13.055 3.208 1.00 79.50 376 SER A O 1
ATOM 2846 N N . VAL A 1 377 ? 15.132 11.656 1.883 1.00 87.75 377 VAL A N 1
ATOM 2847 C CA . VAL A 1 377 ? 14.891 12.389 0.632 1.00 87.75 377 VAL A CA 1
ATOM 2848 C C . VAL A 1 377 ? 13.674 11.800 -0.077 1.00 87.75 377 VAL A C 1
ATOM 2850 O O . VAL A 1 377 ? 13.381 10.621 0.096 1.00 87.75 377 VAL A O 1
ATOM 2853 N N . LEU A 1 378 ? 12.972 12.608 -0.874 1.00 87.00 378 LEU A N 1
ATOM 2854 C CA . LEU A 1 378 ? 11.782 12.173 -1.613 1.00 87.00 378 LEU A CA 1
ATOM 2855 C C . LEU A 1 378 ? 12.059 12.128 -3.115 1.00 87.00 378 LEU A C 1
ATOM 2857 O O . LEU A 1 378 ? 12.542 13.114 -3.688 1.00 87.00 378 LEU A O 1
ATOM 2861 N N . LEU A 1 379 ? 11.714 11.014 -3.755 1.00 92.56 379 LEU A N 1
ATOM 2862 C CA . LEU A 1 379 ? 11.753 10.822 -5.201 1.00 92.56 379 LEU A CA 1
ATOM 2863 C C . LEU A 1 379 ? 10.317 10.856 -5.728 1.00 92.56 379 LEU A C 1
ATOM 2865 O O . LEU A 1 379 ? 9.517 10.011 -5.362 1.00 92.56 379 LEU A O 1
ATOM 2869 N N . GLY A 1 380 ? 9.973 11.814 -6.585 1.00 87.88 380 GLY A N 1
ATOM 2870 C CA . GLY A 1 380 ? 8.672 11.793 -7.264 1.00 87.88 380 GLY A CA 1
ATOM 2871 C C . GLY A 1 380 ? 8.777 11.018 -8.566 1.00 87.88 380 GLY A C 1
ATOM 2872 O O . GLY A 1 380 ? 9.617 11.361 -9.407 1.00 87.88 380 GLY A O 1
ATOM 2873 N N . LEU A 1 381 ? 7.935 10.004 -8.740 1.00 91.19 381 LEU A N 1
ATOM 2874 C CA . LEU A 1 381 ? 7.913 9.156 -9.925 1.00 91.19 381 LEU A CA 1
ATOM 2875 C C . LEU A 1 381 ? 7.302 9.899 -11.118 1.00 91.19 381 LEU A C 1
ATOM 2877 O O . LEU A 1 381 ? 6.465 10.797 -10.975 1.00 91.19 381 LEU A O 1
ATOM 2881 N N . PHE A 1 382 ? 7.813 9.603 -12.313 1.00 95.00 382 PHE A N 1
ATOM 2882 C CA . PHE A 1 382 ? 7.433 10.316 -13.529 1.00 95.00 382 PHE A CA 1
ATOM 2883 C C . PHE A 1 382 ? 6.176 9.727 -14.164 1.00 95.00 382 PHE A C 1
ATOM 2885 O O . PHE A 1 382 ? 5.231 10.475 -14.408 1.00 95.00 382 PHE A O 1
ATOM 2892 N N . LYS A 1 383 ? 6.159 8.415 -14.424 1.00 89.06 383 LYS A N 1
ATOM 2893 C CA . LYS A 1 383 ? 4.993 7.708 -14.962 1.00 89.06 383 LYS A CA 1
ATOM 2894 C C . LYS A 1 383 ? 4.134 7.134 -13.827 1.00 89.06 383 LYS A C 1
ATOM 2896 O O . LYS A 1 383 ? 4.692 6.638 -12.842 1.00 89.06 383 LYS A O 1
ATOM 2901 N N . PRO A 1 384 ? 2.801 7.129 -13.996 1.00 79.12 384 PRO A N 1
ATOM 2902 C CA . PRO A 1 384 ? 1.913 6.425 -13.079 1.00 79.12 384 PRO A CA 1
ATOM 2903 C C . PRO A 1 384 ? 2.195 4.917 -13.111 1.00 79.12 384 PRO A C 1
ATOM 2905 O O . PRO A 1 384 ? 2.687 4.386 -14.111 1.00 79.12 384 PRO A O 1
ATOM 2908 N N . GLY A 1 385 ? 1.881 4.227 -12.022 1.00 72.12 385 GLY A N 1
ATOM 2909 C CA . GLY A 1 385 ? 2.054 2.783 -11.894 1.00 72.12 385 GLY A CA 1
ATOM 2910 C C . GLY A 1 385 ? 1.597 2.282 -10.523 1.00 72.12 385 GLY A C 1
ATOM 2911 O O . GLY A 1 385 ? 1.173 3.095 -9.705 1.00 72.12 385 GLY A O 1
ATOM 2912 N N . PRO A 1 386 ? 1.662 0.964 -10.273 1.00 55.34 386 PRO A N 1
ATOM 2913 C CA . PRO A 1 386 ? 1.379 0.395 -8.958 1.00 55.34 386 PRO A CA 1
ATOM 2914 C C . PRO A 1 386 ? 2.354 0.941 -7.903 1.00 55.34 386 PRO A C 1
ATOM 2916 O O . PRO A 1 386 ? 3.538 1.130 -8.189 1.00 55.34 386 PRO A O 1
ATOM 2919 N N . GLY A 1 387 ? 1.850 1.176 -6.692 1.00 58.19 387 GLY A N 1
ATOM 2920 C CA . GLY A 1 387 ? 2.601 1.775 -5.585 1.00 58.19 387 GLY A CA 1
ATOM 2921 C C . GLY A 1 387 ? 2.574 3.308 -5.572 1.00 58.19 387 GLY A C 1
ATOM 2922 O O . GLY A 1 387 ? 1.978 3.931 -6.456 1.00 58.19 387 GLY A O 1
ATOM 2923 N N . PRO A 1 388 ? 3.217 3.940 -4.578 1.00 56.16 388 PRO A N 1
ATOM 2924 C CA . PRO A 1 388 ? 3.117 5.379 -4.368 1.00 56.16 388 PRO A CA 1
ATOM 2925 C C . PRO A 1 388 ? 3.740 6.170 -5.529 1.00 56.16 388 PRO A C 1
ATOM 2927 O O . PRO A 1 388 ? 4.628 5.696 -6.235 1.00 56.16 388 PRO A O 1
ATOM 2930 N N . ASP A 1 389 ? 3.272 7.401 -5.754 1.00 73.81 389 ASP A N 1
ATOM 2931 C CA . ASP A 1 389 ? 3.872 8.334 -6.728 1.00 73.81 389 ASP A CA 1
ATOM 2932 C C . ASP A 1 389 ? 5.090 9.083 -6.162 1.00 73.81 389 ASP A C 1
ATOM 2934 O O . ASP A 1 389 ? 5.799 9.788 -6.892 1.00 73.81 389 ASP A O 1
ATOM 2938 N N . VAL A 1 390 ? 5.336 8.947 -4.857 1.00 74.44 390 VAL A N 1
ATOM 2939 C CA . VAL A 1 390 ? 6.468 9.537 -4.148 1.00 74.44 390 VAL A CA 1
ATOM 2940 C C . VAL A 1 390 ? 7.102 8.487 -3.248 1.00 74.44 390 VAL A C 1
ATOM 2942 O O . VAL A 1 390 ? 6.433 7.857 -2.444 1.00 74.44 390 VAL A O 1
ATOM 2945 N N . GLU A 1 391 ? 8.413 8.344 -3.366 1.00 81.00 391 GLU A N 1
ATOM 2946 C CA . GLU A 1 391 ? 9.210 7.330 -2.686 1.00 81.00 391 GLU A CA 1
ATOM 2947 C C . GLU A 1 391 ? 10.172 7.996 -1.706 1.00 81.00 391 GLU A C 1
ATOM 2949 O O . GLU A 1 391 ? 10.793 9.012 -2.036 1.00 81.00 391 GLU A O 1
ATOM 2954 N N . SER A 1 392 ? 10.318 7.433 -0.508 1.00 81.44 392 SER A N 1
ATOM 2955 C CA . SER A 1 392 ? 11.206 7.977 0.522 1.00 81.44 392 SER A CA 1
ATOM 2956 C C . SER A 1 392 ? 12.480 7.141 0.662 1.00 81.44 392 SER A C 1
ATOM 2958 O O . SER A 1 392 ? 12.432 5.915 0.698 1.00 81.44 392 SER A O 1
ATOM 2960 N N . VAL A 1 393 ? 13.640 7.803 0.731 1.00 82.00 393 VAL A N 1
ATOM 2961 C CA . VAL A 1 393 ? 14.947 7.132 0.837 1.00 82.00 393 VAL A CA 1
ATOM 2962 C C . VAL A 1 393 ? 15.763 7.737 1.972 1.00 82.00 393 VAL A C 1
ATOM 2964 O O . VAL A 1 393 ? 16.078 8.928 1.955 1.00 82.00 393 VAL A O 1
ATOM 2967 N N . LEU A 1 394 ? 16.131 6.917 2.959 1.00 82.62 394 LEU A N 1
ATOM 2968 C CA . LEU A 1 394 ? 16.926 7.340 4.113 1.00 82.62 394 LEU A CA 1
ATOM 2969 C C . LEU A 1 394 ? 18.395 7.542 3.719 1.00 82.62 394 LEU A C 1
ATOM 2971 O O . LEU A 1 394 ? 19.062 6.595 3.320 1.00 82.62 394 LEU A O 1
ATOM 2975 N N . ILE A 1 395 ? 18.916 8.761 3.855 1.00 88.50 395 ILE A N 1
ATOM 2976 C CA . ILE A 1 395 ? 20.295 9.112 3.493 1.00 88.50 395 ILE A CA 1
ATOM 2977 C C . ILE A 1 395 ? 20.775 10.358 4.270 1.00 88.50 395 ILE A C 1
ATOM 2979 O O . ILE A 1 395 ? 20.006 10.984 5.002 1.00 88.50 395 ILE A O 1
ATOM 2983 N N . GLN A 1 396 ? 22.048 10.758 4.163 1.00 89.00 396 GLN A N 1
ATOM 2984 C CA . GLN A 1 396 ? 22.493 12.039 4.739 1.00 89.00 396 GLN A CA 1
ATOM 2985 C C . GLN A 1 396 ? 21.686 13.235 4.199 1.00 89.00 396 GLN A C 1
ATOM 2987 O O . GLN A 1 396 ? 21.648 13.457 2.993 1.00 89.00 396 GLN A O 1
ATOM 2992 N N . THR A 1 397 ? 21.147 14.069 5.093 1.00 90.44 397 THR A N 1
ATOM 2993 C CA . THR A 1 397 ? 20.440 15.329 4.804 1.00 90.44 397 THR A CA 1
ATOM 2994 C C . THR A 1 397 ? 20.926 16.478 5.711 1.00 90.44 397 THR A C 1
ATOM 2996 O O . THR A 1 397 ? 21.580 16.241 6.733 1.00 90.44 397 THR A O 1
ATOM 2999 N N . PRO A 1 398 ? 20.671 17.756 5.362 1.00 89.12 398 PRO A N 1
ATOM 3000 C CA . PRO A 1 398 ? 21.070 18.880 6.199 1.00 89.12 398 PRO A CA 1
ATOM 3001 C C . PRO A 1 398 ? 20.183 19.119 7.420 1.00 89.12 398 PRO A C 1
ATOM 3003 O O . PRO A 1 398 ? 19.083 19.665 7.336 1.00 89.12 398 PRO A O 1
ATOM 3006 N N . GLY A 1 399 ? 20.778 18.879 8.584 1.00 68.69 399 GLY A N 1
ATOM 3007 C CA . GLY A 1 399 ? 20.396 19.509 9.836 1.00 68.69 399 GLY A CA 1
ATOM 3008 C C . GLY A 1 399 ? 19.470 18.693 10.716 1.00 68.69 399 GLY A C 1
ATOM 3009 O O . GLY A 1 399 ? 18.658 19.267 11.442 1.00 68.69 399 GLY A O 1
ATOM 3010 N N . GLY A 1 400 ? 19.661 17.378 10.721 1.00 52.28 400 GLY A N 1
ATOM 3011 C CA . GLY A 1 400 ? 19.556 16.606 11.954 1.00 52.28 400 GLY A CA 1
ATOM 3012 C C . GLY A 1 400 ? 18.381 16.875 12.831 1.00 52.28 400 GLY A C 1
ATOM 3013 O O . GLY A 1 400 ? 18.490 17.133 14.027 1.00 52.28 400 GLY A O 1
ATOM 3014 N N . THR A 1 401 ? 17.243 16.851 12.178 1.00 39.22 401 THR A N 1
ATOM 3015 C CA . THR A 1 401 ? 15.987 16.608 12.826 1.00 39.22 401 THR A CA 1
ATOM 3016 C C . THR A 1 401 ? 15.501 15.411 12.052 1.00 39.22 401 THR A C 1
ATOM 3018 O O . THR A 1 401 ? 15.176 15.543 10.873 1.00 39.22 401 THR A O 1
ATOM 3021 N N . ILE A 1 402 ? 15.573 14.242 12.693 1.00 38.94 402 ILE A N 1
ATOM 3022 C CA . ILE A 1 402 ? 14.778 13.073 12.321 1.00 38.94 402 ILE A CA 1
ATOM 3023 C C . ILE A 1 402 ? 13.453 13.623 11.803 1.00 38.94 402 ILE A C 1
ATOM 3025 O O . ILE A 1 402 ? 12.899 14.532 12.437 1.00 38.94 402 ILE A O 1
ATOM 3029 N N . GLY A 1 403 ? 13.018 13.153 10.637 1.00 41.53 403 GLY A N 1
ATOM 3030 C CA . GLY A 1 403 ? 11.655 13.351 10.183 1.00 41.53 403 GLY A CA 1
ATOM 3031 C C . GLY A 1 403 ? 10.719 12.798 11.249 1.00 41.53 403 GLY A C 1
ATOM 3032 O O . GLY A 1 403 ? 10.283 11.667 11.163 1.00 41.53 403 GLY A O 1
ATOM 3033 N N . PHE A 1 404 ? 10.461 13.588 12.287 1.00 43.06 404 PHE A N 1
ATOM 3034 C CA . PHE A 1 404 ? 9.266 13.517 13.091 1.00 43.06 404 PHE A CA 1
ATOM 3035 C C . PHE A 1 404 ? 8.200 14.154 12.213 1.00 43.06 404 PHE A C 1
ATOM 3037 O O . PHE A 1 404 ? 7.844 15.322 12.376 1.00 43.06 404 PHE A O 1
ATOM 3044 N N . ILE A 1 405 ? 7.751 13.397 11.221 1.00 53.84 405 ILE A N 1
ATOM 3045 C CA . ILE A 1 405 ? 6.315 13.234 11.180 1.00 53.84 405 ILE A CA 1
ATOM 3046 C C . ILE A 1 405 ? 6.109 12.126 12.229 1.00 53.84 405 ILE A C 1
ATOM 3048 O O . ILE A 1 405 ? 6.596 11.010 12.086 1.00 53.84 405 ILE A O 1
ATOM 3052 N N . ASP A 1 406 ? 5.780 12.602 13.428 1.00 53.28 406 ASP A N 1
ATOM 3053 C CA . ASP A 1 406 ? 5.157 11.864 14.533 1.00 53.28 406 ASP A CA 1
ATOM 3054 C C . ASP A 1 406 ? 3.868 12.648 14.727 1.00 53.28 406 ASP A C 1
ATOM 3056 O O . ASP A 1 406 ? 3.749 13.565 15.550 1.00 53.28 406 ASP A O 1
ATOM 3060 N N . CYS A 1 407 ? 3.002 12.473 13.749 1.00 54.12 407 CYS A N 1
ATOM 3061 C CA . CYS A 1 407 ? 1.798 13.265 13.598 1.00 54.12 407 CYS A CA 1
ATOM 3062 C C . CYS A 1 407 ? 0.782 12.962 14.707 1.00 54.12 407 CYS A C 1
ATOM 3064 O O . CYS A 1 407 ? 0.049 13.863 15.120 1.00 54.12 407 CYS A O 1
ATOM 3066 N N . ASN A 1 408 ? 0.791 11.732 15.231 1.00 56.50 408 ASN A N 1
ATOM 3067 C CA . ASN A 1 408 ? -0.052 11.290 16.339 1.00 56.50 408 ASN A CA 1
ATOM 3068 C C . ASN A 1 408 ? 0.560 11.628 17.723 1.00 56.50 408 ASN A C 1
ATOM 3070 O O . ASN A 1 408 ? -0.124 11.549 18.746 1.00 56.50 408 ASN A O 1
ATOM 3074 N N . GLY A 1 409 ? 1.816 12.086 17.770 1.00 50.66 409 GLY A N 1
ATOM 3075 C CA . GLY A 1 409 ? 2.501 12.580 18.963 1.00 50.66 409 GLY A CA 1
ATOM 3076 C C . GLY A 1 409 ? 2.843 11.495 19.986 1.00 50.66 409 GLY A C 1
ATOM 3077 O O . GLY A 1 409 ? 3.015 11.811 21.173 1.00 50.66 409 GLY A O 1
ATOM 3078 N N . ASN A 1 410 ? 2.895 10.228 19.569 1.00 57.28 410 ASN A N 1
ATOM 3079 C CA . ASN A 1 410 ? 3.071 9.085 20.461 1.00 57.28 410 ASN A CA 1
ATOM 3080 C C . ASN A 1 410 ? 4.551 8.820 20.824 1.00 57.28 410 ASN A C 1
ATOM 3082 O O . ASN A 1 410 ? 4.840 8.040 21.739 1.00 57.28 410 ASN A O 1
ATOM 3086 N N . GLY A 1 411 ? 5.492 9.531 20.189 1.00 46.31 411 GLY A N 1
ATOM 3087 C CA . GLY A 1 411 ? 6.930 9.418 20.425 1.00 46.31 411 GLY A CA 1
ATOM 3088 C C . GLY A 1 411 ? 7.638 8.326 19.613 1.00 46.31 411 GLY A C 1
ATOM 3089 O O . GLY A 1 411 ? 8.844 8.136 19.815 1.00 46.31 411 GLY A O 1
ATOM 3090 N N . THR A 1 412 ? 6.916 7.646 18.723 1.00 53.34 412 THR A N 1
ATOM 3091 C CA . THR A 1 412 ? 7.385 6.785 17.628 1.00 53.34 412 THR A CA 1
ATOM 3092 C C . THR A 1 412 ? 7.312 7.600 16.326 1.00 53.34 412 THR A C 1
ATOM 3094 O O . THR A 1 412 ? 6.557 8.561 16.247 1.00 53.34 412 THR A O 1
ATOM 3097 N N . SER A 1 413 ? 8.159 7.325 15.328 1.00 56.91 413 SER A N 1
ATOM 3098 C CA . SER A 1 413 ? 8.019 8.016 14.034 1.00 56.91 413 SER A CA 1
ATOM 3099 C C . SER A 1 413 ? 6.903 7.372 13.219 1.00 56.91 413 SER A C 1
ATOM 3101 O O . SER A 1 413 ? 6.735 6.166 13.308 1.00 56.91 413 SER A O 1
ATOM 3103 N N . ASP A 1 414 ? 6.212 8.134 12.380 1.00 56.22 414 ASP A N 1
ATOM 3104 C CA . ASP A 1 414 ? 5.174 7.651 11.461 1.00 56.22 414 ASP A CA 1
ATOM 3105 C C . ASP A 1 414 ? 5.592 6.399 10.675 1.00 56.22 414 ASP A C 1
ATOM 3107 O O . ASP A 1 414 ? 4.863 5.416 10.589 1.00 56.22 414 ASP A O 1
ATOM 3111 N N . PHE A 1 415 ? 6.823 6.395 10.160 1.00 53.09 415 PHE A N 1
ATOM 3112 C CA . PHE A 1 415 ? 7.393 5.245 9.461 1.00 53.09 415 PHE A CA 1
ATOM 3113 C C . PHE A 1 415 ? 7.636 4.046 10.394 1.00 53.09 415 PHE A C 1
ATOM 3115 O O . PHE A 1 415 ? 7.378 2.900 10.021 1.00 53.09 415 PHE A O 1
ATOM 3122 N N . ASP A 1 416 ? 8.143 4.284 11.607 1.00 56.78 416 ASP A N 1
ATOM 3123 C CA . ASP A 1 416 ? 8.322 3.229 12.612 1.00 56.78 416 ASP A CA 1
ATOM 3124 C C . ASP A 1 416 ? 6.963 2.704 13.114 1.00 56.78 416 ASP A C 1
ATOM 3126 O O . ASP A 1 416 ? 6.838 1.518 13.407 1.00 56.78 416 ASP A O 1
ATOM 3130 N N . ASP A 1 417 ? 5.936 3.551 13.173 1.00 63.84 417 ASP A N 1
ATOM 3131 C CA . ASP A 1 417 ? 4.562 3.204 13.538 1.00 63.84 417 ASP A CA 1
ATOM 3132 C C . ASP A 1 417 ? 3.922 2.323 12.461 1.00 63.84 417 ASP A C 1
ATOM 3134 O O . ASP A 1 417 ? 3.414 1.251 12.781 1.00 63.84 417 ASP A O 1
ATOM 3138 N N . ILE A 1 418 ? 4.028 2.694 11.184 1.00 58.91 418 ILE A N 1
ATOM 3139 C CA . ILE A 1 418 ? 3.529 1.882 10.062 1.00 58.91 418 ILE A CA 1
ATOM 3140 C C . ILE A 1 418 ? 4.277 0.544 9.991 1.00 58.91 418 ILE A C 1
ATOM 3142 O O . ILE A 1 418 ? 3.670 -0.526 9.966 1.00 58.91 418 ILE A O 1
ATOM 3146 N N . SER A 1 419 ? 5.614 0.575 10.020 1.00 51.62 419 SER A N 1
ATOM 3147 C CA . SER A 1 419 ? 6.438 -0.636 9.878 1.00 51.62 419 SER A CA 1
ATOM 3148 C C . SER A 1 419 ? 6.358 -1.589 11.076 1.00 51.62 419 SER A C 1
ATOM 3150 O O . SER A 1 419 ? 6.618 -2.785 10.924 1.00 51.62 419 SER A O 1
ATOM 3152 N N . SER A 1 420 ? 5.981 -1.094 12.259 1.00 54.19 420 SER A N 1
ATOM 3153 C CA . SER A 1 420 ? 5.725 -1.922 13.444 1.00 54.19 420 SER A CA 1
ATOM 3154 C C . SER A 1 420 ? 4.258 -2.338 13.608 1.00 54.19 420 SER A C 1
ATOM 3156 O O . SER A 1 420 ? 3.961 -3.124 14.511 1.00 54.19 420 SER A O 1
ATOM 3158 N N . GLY A 1 421 ? 3.355 -1.854 12.744 1.00 55.22 421 GLY A N 1
ATOM 3159 C CA . GLY A 1 421 ? 1.908 -2.079 12.833 1.00 55.22 421 GLY A CA 1
ATOM 3160 C C . GLY A 1 421 ? 1.204 -1.260 13.925 1.00 55.22 421 GLY A C 1
ATOM 3161 O O . GLY A 1 421 ? 0.070 -1.572 14.291 1.00 55.22 421 GLY A O 1
ATOM 3162 N N . GLY A 1 422 ? 1.870 -0.241 14.474 1.00 55.50 422 GLY A N 1
ATOM 3163 C CA . GLY A 1 422 ? 1.308 0.727 15.420 1.00 55.50 422 GLY A CA 1
ATOM 3164 C C . GLY A 1 422 ? 0.277 1.667 14.788 1.00 55.50 422 GLY A C 1
ATOM 3165 O O . GLY A 1 422 ? -0.708 2.007 15.447 1.00 55.50 422 GLY A O 1
ATOM 3166 N N . SER A 1 423 ? 0.447 1.982 13.502 1.00 65.50 423 SER A N 1
ATOM 3167 C CA . SER A 1 423 ? -0.469 2.805 12.704 1.00 65.50 423 SER A CA 1
ATOM 3168 C C . SER A 1 423 ? -0.779 2.156 11.360 1.00 65.50 423 SER A C 1
ATOM 3170 O O . SER A 1 423 ? 0.005 1.356 10.852 1.00 65.50 423 SER A O 1
ATOM 3172 N N . SER A 1 424 ? -1.952 2.466 10.805 1.00 65.12 424 SER A N 1
ATOM 3173 C CA . SER A 1 424 ? -2.352 2.011 9.467 1.00 65.12 424 SER A CA 1
ATOM 3174 C C . SER A 1 424 ? -1.888 3.025 8.420 1.00 65.12 424 SER A C 1
ATOM 3176 O O . SER A 1 424 ? -1.864 4.218 8.697 1.00 65.12 424 SER A O 1
ATOM 3178 N N . ASP A 1 425 ? -1.455 2.529 7.264 1.00 57.72 425 ASP A N 1
ATOM 3179 C CA . ASP A 1 425 ? -1.121 3.312 6.066 1.00 57.72 425 ASP A CA 1
ATOM 3180 C C . ASP A 1 425 ? -1.797 2.615 4.891 1.00 57.72 425 ASP A C 1
ATOM 3182 O O . ASP A 1 425 ? -1.200 1.879 4.100 1.00 57.72 425 ASP A O 1
ATOM 3186 N N . CYS A 1 426 ? -3.115 2.721 4.892 1.00 55.44 426 CYS A N 1
ATOM 3187 C CA . CYS A 1 426 ? -3.985 1.968 4.016 1.00 55.44 426 CYS A CA 1
ATOM 3188 C C . CYS A 1 426 ? -3.888 2.410 2.555 1.00 55.44 426 CYS A C 1
ATOM 3190 O O . CYS A 1 426 ? -4.155 1.612 1.654 1.00 55.44 426 CYS A O 1
ATOM 3192 N N . ASN A 1 427 ? -3.477 3.655 2.305 1.00 47.62 427 ASN A N 1
ATOM 3193 C CA . ASN A 1 427 ? -3.199 4.154 0.960 1.00 47.62 427 ASN A CA 1
ATOM 3194 C C . ASN A 1 427 ? -1.711 4.036 0.560 1.00 47.62 427 ASN A C 1
ATOM 3196 O O . ASN A 1 427 ? -1.343 4.443 -0.547 1.00 47.62 427 ASN A O 1
ATOM 3200 N N . ALA A 1 428 ? -0.886 3.427 1.422 1.00 47.19 428 ALA A N 1
ATOM 3201 C CA . ALA A 1 428 ? 0.538 3.167 1.232 1.00 47.19 428 ALA A CA 1
ATOM 3202 C C . ALA A 1 428 ? 1.361 4.419 0.875 1.00 47.19 428 ALA A C 1
ATOM 3204 O O . ALA A 1 428 ? 2.363 4.332 0.154 1.00 47.19 428 ALA A O 1
ATOM 3205 N N . ASN A 1 429 ? 0.938 5.596 1.339 1.00 50.00 429 ASN A N 1
ATOM 3206 C CA . ASN A 1 429 ? 1.621 6.858 1.070 1.00 50.00 429 ASN A CA 1
ATOM 3207 C C . ASN A 1 429 ? 2.703 7.194 2.113 1.00 50.00 429 ASN A C 1
ATOM 3209 O O . ASN A 1 429 ? 3.351 8.242 2.011 1.00 50.00 429 ASN A O 1
ATOM 3213 N N . SER A 1 430 ? 2.938 6.289 3.071 1.00 51.06 430 SER A N 1
ATOM 3214 C CA . SER A 1 430 ? 3.921 6.409 4.152 1.00 51.06 430 SER A CA 1
ATOM 3215 C C . SER A 1 430 ? 3.632 7.529 5.156 1.00 51.06 430 SER A C 1
ATOM 3217 O O . SER A 1 430 ? 4.542 7.974 5.863 1.00 51.06 430 SER A O 1
ATOM 3219 N N . VAL A 1 431 ? 2.376 7.970 5.230 1.00 58.28 431 VAL A N 1
ATOM 3220 C CA . VAL A 1 431 ? 1.809 8.810 6.286 1.00 58.28 431 VAL A CA 1
ATOM 3221 C C . VAL A 1 431 ? 0.749 7.970 7.007 1.00 58.28 431 VAL A C 1
ATOM 3223 O O . VAL A 1 431 ? -0.106 7.397 6.345 1.00 58.28 431 VAL A O 1
ATOM 3226 N N . PRO A 1 432 ? 0.781 7.862 8.345 1.00 66.00 432 PRO A N 1
ATOM 3227 C CA . PRO A 1 432 ? -0.270 7.207 9.099 1.00 66.00 432 PRO A CA 1
ATOM 3228 C C . PRO A 1 432 ? -1.627 7.788 8.720 1.00 66.00 432 PRO A C 1
ATOM 3230 O O . PRO A 1 432 ? -1.788 9.009 8.702 1.00 66.00 432 PRO A O 1
ATOM 3233 N N . ASP A 1 433 ? -2.604 6.931 8.450 1.00 60.03 433 ASP A N 1
ATOM 3234 C CA . ASP A 1 433 ? -3.944 7.338 8.026 1.00 60.03 433 ASP A CA 1
ATOM 3235 C C . ASP A 1 433 ? -4.560 8.341 9.025 1.00 60.03 433 ASP A C 1
ATOM 3237 O O . ASP A 1 433 ? -5.182 9.329 8.641 1.00 60.03 433 ASP A O 1
ATOM 3241 N N . GLU A 1 434 ? -4.306 8.159 10.330 1.00 59.09 434 GLU A N 1
ATOM 3242 C CA . GLU A 1 434 ? -4.751 9.067 11.404 1.00 59.09 434 GLU A CA 1
ATOM 3243 C C . GLU A 1 434 ? -4.137 10.483 11.358 1.00 59.09 434 GLU A C 1
ATOM 3245 O O . GLU A 1 434 ? -4.478 11.355 12.164 1.00 59.09 434 GLU A O 1
ATOM 3250 N N . CYS A 1 435 ? -3.202 10.702 10.443 1.00 55.72 435 CYS A N 1
ATOM 3251 C CA . CYS A 1 435 ? -2.404 11.908 10.297 1.00 55.72 435 CYS A CA 1
ATOM 3252 C C . CYS A 1 435 ? -2.558 12.593 8.953 1.00 55.72 435 CYS A C 1
ATOM 3254 O O . CYS A 1 435 ? -1.976 13.659 8.713 1.00 55.72 435 CYS A O 1
ATOM 3256 N N . GLU A 1 436 ? -3.377 12.005 8.099 1.00 55.31 436 GLU A N 1
ATOM 3257 C CA . GLU A 1 436 ? -3.834 12.632 6.886 1.00 55.31 436 GLU A CA 1
ATOM 3258 C C . GLU A 1 436 ? -4.792 13.760 7.265 1.00 55.31 436 GLU A C 1
ATOM 3260 O O . GLU A 1 436 ? -5.810 13.575 7.934 1.00 55.31 436 GLU A O 1
ATOM 3265 N N . GLY A 1 437 ? -4.406 14.988 6.915 1.00 42.53 437 GLY A N 1
ATOM 3266 C CA . GLY A 1 437 ? -5.228 16.158 7.178 1.00 42.53 437 GLY A CA 1
ATOM 3267 C C . GLY A 1 437 ? -6.573 16.037 6.468 1.00 42.53 437 GLY A C 1
ATOM 3268 O O . GLY A 1 437 ? -6.625 15.699 5.290 1.00 42.53 437 GLY A O 1
ATOM 3269 N N . VAL A 1 438 ? -7.641 16.371 7.190 1.00 36.31 438 VAL A N 1
ATOM 3270 C CA . VAL A 1 438 ? -9.012 16.439 6.679 1.00 36.31 438 VAL A CA 1
ATOM 3271 C C . VAL A 1 438 ? -9.078 17.484 5.556 1.00 36.31 438 VAL A C 1
ATOM 3273 O O . VAL A 1 438 ? -9.154 18.686 5.824 1.00 36.31 438 VAL A O 1
ATOM 3276 N N . GLU A 1 439 ? -9.024 17.064 4.292 1.00 38.00 439 GLU A N 1
ATOM 3277 C CA . GLU A 1 439 ? -9.827 17.766 3.294 1.00 38.00 439 GLU A CA 1
ATOM 3278 C C . GLU A 1 439 ? -11.274 17.374 3.600 1.00 38.00 439 GLU A C 1
ATOM 3280 O O . GLU A 1 439 ? -11.565 16.184 3.684 1.00 38.00 439 GLU A O 1
ATOM 3285 N N . ASP A 1 440 ? -12.126 18.366 3.900 1.00 42.88 440 ASP A N 1
ATOM 3286 C CA . ASP A 1 440 ? -13.567 18.210 4.166 1.00 42.88 440 ASP A CA 1
ATOM 3287 C C . ASP A 1 440 ? -14.163 17.232 3.140 1.00 42.88 440 ASP A C 1
ATOM 3289 O O . ASP A 1 440 ? -14.408 17.606 1.991 1.00 42.88 440 ASP A O 1
ATOM 3293 N N . GLY A 1 441 ? -14.337 15.978 3.548 1.00 52.12 441 GLY A N 1
ATOM 3294 C CA . GLY A 1 441 ? -14.812 14.894 2.703 1.00 52.12 441 GLY A CA 1
ATOM 3295 C C . GLY A 1 441 ? -16.105 14.364 3.285 1.00 52.12 441 GLY A C 1
ATOM 3296 O O . GLY A 1 441 ? -16.175 14.054 4.477 1.00 52.12 441 GLY A O 1
ATOM 3297 N N . LEU A 1 442 ? -17.146 14.282 2.464 1.00 62.59 442 LEU A N 1
ATOM 3298 C CA . LEU A 1 442 ? -18.367 13.605 2.863 1.00 62.59 442 LEU A CA 1
ATOM 3299 C C . LEU A 1 442 ? -18.047 12.115 3.120 1.00 62.59 442 LEU A C 1
ATOM 3301 O O . LEU A 1 442 ? -17.145 11.517 2.535 1.00 62.59 442 LEU A O 1
ATOM 3305 N N . LEU A 1 443 ? -18.805 11.499 4.015 1.00 72.31 443 LEU A N 1
ATOM 3306 C CA . LEU A 1 443 ? -18.786 10.081 4.360 1.00 72.31 443 LEU A CA 1
ATOM 3307 C C . LEU A 1 443 ? -20.112 9.441 3.915 1.00 72.31 443 LEU A C 1
ATOM 3309 O O . LEU A 1 443 ? -20.938 9.095 4.763 1.00 72.31 443 LEU A O 1
ATOM 3313 N N . PRO A 1 444 ? -20.406 9.350 2.604 1.00 74.25 444 PRO A N 1
ATOM 3314 C CA . PRO A 1 444 ? -21.693 8.861 2.141 1.00 74.25 444 PRO A CA 1
ATOM 3315 C C . PRO A 1 444 ? -22.041 7.479 2.708 1.00 74.25 444 PRO A C 1
ATOM 3317 O O . PRO A 1 444 ? -21.192 6.678 3.102 1.00 74.25 444 PRO A O 1
ATOM 3320 N N . LEU A 1 445 ? -23.343 7.210 2.758 1.00 81.06 445 LEU A N 1
ATOM 3321 C CA . LEU A 1 445 ? -23.888 5.962 3.270 1.00 81.06 445 LEU A CA 1
ATOM 3322 C C . LEU A 1 445 ? -24.399 5.104 2.117 1.00 81.06 445 LEU A C 1
ATOM 3324 O O . LEU A 1 445 ? -25.366 5.461 1.444 1.00 81.06 445 LEU A O 1
ATOM 3328 N N . GLU A 1 446 ? -23.772 3.949 1.927 1.00 83.88 446 GLU A N 1
ATOM 3329 C CA . GLU A 1 446 ? -24.188 2.940 0.958 1.00 83.88 446 GLU A CA 1
ATOM 3330 C C . GLU A 1 446 ? -25.217 1.997 1.612 1.00 83.88 446 GLU A C 1
ATOM 3332 O O . GLU A 1 446 ? -24.910 1.364 2.625 1.00 83.88 446 GLU A O 1
ATOM 3337 N N . PRO A 1 447 ? -26.455 1.882 1.099 1.00 84.56 447 PRO A N 1
ATOM 3338 C CA . PRO A 1 447 ? -27.445 0.959 1.647 1.00 84.56 447 PRO A CA 1
ATOM 3339 C C . PRO A 1 447 ? -27.070 -0.498 1.343 1.00 84.56 447 PRO A C 1
ATOM 3341 O O . PRO A 1 447 ? -26.935 -0.883 0.188 1.00 84.56 447 PRO A O 1
ATOM 3344 N N . VAL A 1 448 ? -26.979 -1.327 2.384 1.00 83.94 448 VAL A N 1
ATOM 3345 C CA . VAL A 1 448 ? -26.561 -2.740 2.290 1.00 83.94 448 VAL A CA 1
ATOM 3346 C C . VAL A 1 448 ? -27.744 -3.688 2.446 1.00 83.94 448 VAL A C 1
ATOM 3348 O O . VAL A 1 448 ? -27.901 -4.643 1.693 1.00 83.94 448 VAL A O 1
ATOM 3351 N N . ALA A 1 449 ? -28.602 -3.431 3.434 1.00 83.56 449 ALA A N 1
ATOM 3352 C CA . ALA A 1 449 ? -29.782 -4.247 3.698 1.00 83.56 449 ALA A CA 1
ATOM 3353 C C . ALA A 1 449 ? -30.932 -3.383 4.218 1.00 83.56 449 ALA A C 1
ATOM 3355 O O . ALA A 1 449 ? -30.720 -2.334 4.828 1.00 83.56 449 ALA A O 1
ATOM 3356 N N . SER A 1 450 ? -32.169 -3.829 4.002 1.00 86.62 450 SER A N 1
ATOM 3357 C CA . SER A 1 450 ? -33.369 -3.145 4.490 1.00 86.62 450 SER A CA 1
ATOM 3358 C C . SER A 1 450 ? -34.469 -4.133 4.886 1.00 86.62 450 SER A C 1
ATOM 3360 O O . SER A 1 450 ? -34.397 -5.327 4.596 1.00 86.62 450 SER A O 1
ATOM 3362 N N . GLY A 1 451 ? -35.509 -3.641 5.565 1.00 85.69 451 GLY A N 1
ATOM 3363 C CA . GLY A 1 451 ? -36.658 -4.458 5.968 1.00 85.69 451 GLY A CA 1
ATOM 3364 C C . GLY A 1 451 ? -36.434 -5.310 7.221 1.00 85.69 451 GLY A C 1
ATOM 3365 O O . GLY A 1 451 ? -37.238 -6.205 7.492 1.00 85.69 451 GLY A O 1
ATOM 3366 N N . LEU A 1 452 ? -35.382 -5.028 7.995 1.00 90.19 452 LEU A N 1
ATOM 3367 C CA . LEU A 1 452 ? -35.107 -5.690 9.270 1.00 90.19 452 LEU A CA 1
ATOM 3368 C C . LEU A 1 452 ? -36.076 -5.225 10.366 1.00 90.19 452 LEU A C 1
ATOM 3370 O O . LEU A 1 452 ? -36.488 -4.066 10.428 1.00 90.19 452 LEU A O 1
ATOM 3374 N N . SER A 1 453 ? -36.428 -6.129 11.273 1.00 91.44 453 SER A N 1
ATOM 3375 C CA . SER A 1 453 ? -37.343 -5.871 12.387 1.00 91.44 453 SER A CA 1
ATOM 3376 C C . SER A 1 453 ? -36.586 -5.553 13.677 1.00 91.44 453 SER A C 1
ATOM 3378 O O . SER A 1 453 ? -36.336 -6.439 14.491 1.00 91.44 453 SER A O 1
ATOM 3380 N N . PHE A 1 454 ? -36.277 -4.269 13.888 1.00 90.25 454 PHE A N 1
ATOM 3381 C CA . PHE A 1 454 ? -35.520 -3.767 15.048 1.00 90.25 454 PHE A CA 1
ATOM 3382 C C . PHE A 1 454 ? -34.164 -4.492 15.206 1.00 90.25 454 PHE A C 1
ATOM 3384 O O . PHE A 1 454 ? -33.979 -5.276 16.148 1.00 90.25 454 PHE A O 1
ATOM 3391 N N . PRO A 1 455 ? -33.236 -4.297 14.250 1.00 93.12 455 PRO A N 1
ATOM 3392 C CA . PRO A 1 455 ? -31.938 -4.958 14.268 1.00 93.12 455 PRO A CA 1
ATOM 3393 C C . PRO A 1 455 ? -31.099 -4.474 15.453 1.00 93.12 455 PRO A C 1
ATOM 3395 O O . PRO A 1 455 ? -30.932 -3.280 15.674 1.00 93.12 455 PRO A O 1
ATOM 3398 N N . THR A 1 456 ? -30.574 -5.401 16.243 1.00 92.88 456 THR A N 1
ATOM 3399 C CA . THR A 1 456 ? -29.856 -5.084 17.478 1.00 92.88 456 THR A CA 1
ATOM 3400 C C . THR A 1 456 ? -28.350 -5.064 17.296 1.00 92.88 456 THR A C 1
ATOM 3402 O O . THR A 1 456 ? -27.699 -4.233 17.908 1.00 92.88 456 THR A O 1
ATOM 3405 N N . HIS A 1 457 ? -27.768 -5.943 16.487 1.00 94.00 457 HIS A N 1
ATOM 3406 C CA . HIS A 1 457 ? -26.315 -6.114 16.351 1.00 94.00 457 HIS A CA 1
ATOM 3407 C C . HIS A 1 457 ? -25.975 -6.662 14.970 1.00 94.00 457 HIS A C 1
ATOM 3409 O O . HIS A 1 457 ? -26.731 -7.492 14.459 1.00 94.00 457 HIS A O 1
ATOM 3415 N N . LEU A 1 458 ? -24.826 -6.251 14.440 1.00 93.62 458 LEU A N 1
ATOM 3416 C CA . LEU A 1 458 ? -24.227 -6.757 13.211 1.00 93.62 458 LEU A CA 1
ATOM 3417 C C . LEU A 1 458 ? -22.869 -7.370 13.558 1.00 93.62 458 LEU A C 1
ATOM 3419 O O . LEU A 1 458 ? -22.069 -6.739 14.241 1.00 93.62 458 LEU A O 1
ATOM 3423 N N . SER A 1 459 ? -22.637 -8.597 13.102 1.00 91.38 459 SER A N 1
ATOM 3424 C CA . SER A 1 459 ? -21.358 -9.301 13.208 1.00 91.38 459 SER A CA 1
ATOM 3425 C C . SER A 1 459 ? -20.940 -9.813 11.835 1.00 91.38 459 SER A C 1
ATOM 3427 O O . SER A 1 459 ? -21.786 -10.246 11.057 1.00 91.38 459 SER A O 1
ATOM 3429 N N . SER A 1 460 ? -19.643 -9.834 11.573 1.00 89.06 460 SER A N 1
ATOM 3430 C CA . SER A 1 460 ? -19.024 -10.548 10.452 1.00 89.06 460 SER A CA 1
ATOM 3431 C C . SER A 1 460 ? -18.382 -11.847 10.942 1.00 89.06 460 SER A C 1
ATOM 3433 O O . SER A 1 460 ? -18.206 -12.040 12.153 1.00 89.06 460 SER A O 1
ATOM 3435 N N . LEU A 1 461 ? -18.089 -12.761 10.014 1.00 83.00 461 LEU A N 1
ATOM 3436 C CA . LEU A 1 461 ? -17.344 -13.984 10.301 1.00 83.00 461 LEU A CA 1
ATOM 3437 C C . LEU A 1 461 ? -15.852 -13.750 10.000 1.00 83.00 461 LEU A C 1
ATOM 3439 O O . LEU A 1 461 ? -15.543 -13.330 8.887 1.00 83.00 461 LEU A O 1
ATOM 3443 N N . PRO A 1 462 ? -14.920 -14.032 10.931 1.00 67.69 462 PRO A N 1
ATOM 3444 C CA . PRO A 1 462 ? -13.490 -13.898 10.655 1.00 67.69 462 PRO A CA 1
ATOM 3445 C C . PRO A 1 462 ? -13.066 -14.715 9.423 1.00 67.69 462 PRO A C 1
ATOM 3447 O O . PRO A 1 462 ? -13.330 -15.914 9.360 1.00 67.69 462 PRO A O 1
ATOM 3450 N N . GLY A 1 463 ? -12.419 -14.072 8.445 1.00 62.16 463 GLY A N 1
ATOM 3451 C CA . GLY A 1 463 ? -11.916 -14.723 7.225 1.00 62.16 463 GLY A CA 1
ATOM 3452 C C . GLY A 1 463 ? -12.939 -14.945 6.099 1.00 62.16 463 GLY A C 1
ATOM 3453 O O . GLY A 1 463 ? -12.565 -15.474 5.056 1.00 62.16 463 GLY A O 1
ATOM 3454 N N . ASP A 1 464 ? -14.201 -14.536 6.269 1.00 69.81 464 ASP A N 1
ATOM 3455 C CA . ASP A 1 464 ? -15.214 -14.505 5.203 1.00 69.81 464 ASP A CA 1
ATOM 3456 C C . ASP A 1 464 ? -15.515 -13.041 4.854 1.00 69.81 464 ASP A C 1
ATOM 3458 O O . ASP A 1 464 ? -16.269 -12.370 5.559 1.00 69.81 464 ASP A O 1
ATOM 3462 N N . ALA A 1 465 ? -14.905 -12.555 3.769 1.00 56.03 465 ALA A N 1
ATOM 3463 C CA . ALA A 1 465 ? -14.952 -11.150 3.359 1.00 56.03 465 ALA A CA 1
ATOM 3464 C C . ALA A 1 465 ? -16.336 -10.670 2.873 1.00 56.03 465 ALA A C 1
ATOM 3466 O O . ALA A 1 465 ? -16.494 -9.505 2.525 1.00 56.03 465 ALA A O 1
ATOM 3467 N N . GLY A 1 466 ? -17.348 -11.548 2.817 1.00 69.06 466 GLY A N 1
ATOM 3468 C CA . GLY A 1 466 ? -18.626 -11.226 2.179 1.00 69.06 466 GLY A CA 1
ATOM 3469 C C . GLY A 1 466 ? -19.859 -11.232 3.077 1.00 69.06 466 GLY A C 1
ATOM 3470 O O . GLY A 1 466 ? -20.828 -10.561 2.750 1.00 69.06 466 GLY A O 1
ATOM 3471 N N . ARG A 1 467 ? -19.910 -11.985 4.185 1.00 86.25 467 ARG A N 1
ATOM 3472 C CA . ARG A 1 467 ? -21.187 -12.217 4.902 1.00 86.25 467 ARG A CA 1
ATOM 3473 C C . ARG A 1 467 ? -21.351 -11.453 6.205 1.00 86.25 467 ARG A C 1
ATOM 3475 O O . ARG A 1 467 ? -20.540 -11.542 7.126 1.00 86.25 467 ARG A O 1
ATOM 3482 N N . LEU A 1 468 ? -22.511 -10.812 6.323 1.00 91.50 468 LEU A N 1
ATOM 3483 C CA . LEU A 1 468 ? -22.967 -10.086 7.501 1.00 91.50 468 LEU A CA 1
ATOM 3484 C C . LEU A 1 468 ? -24.079 -10.867 8.205 1.00 91.50 468 LEU A C 1
ATOM 3486 O O . LEU A 1 468 ? -25.022 -11.339 7.572 1.00 91.50 468 LEU A O 1
ATOM 3490 N N . TYR A 1 469 ? -24.003 -10.961 9.530 1.00 94.94 469 TYR A N 1
ATOM 3491 C CA . TYR A 1 469 ? -24.997 -11.608 10.382 1.00 94.94 469 TYR A CA 1
ATOM 3492 C C . TYR A 1 469 ? -25.654 -10.582 11.300 1.00 94.94 469 TYR A C 1
ATOM 3494 O O . TYR A 1 469 ? -24.996 -9.850 12.039 1.00 94.94 469 TYR A O 1
ATOM 3502 N N . LEU A 1 470 ? -26.980 -10.537 11.255 1.00 95.31 470 LEU A N 1
ATOM 3503 C CA . LEU A 1 470 ? -27.797 -9.459 11.793 1.00 95.31 470 LEU A CA 1
ATOM 3504 C C . LEU A 1 470 ? -28.775 -10.024 12.811 1.00 95.31 470 LEU A C 1
ATOM 3506 O O . LEU A 1 470 ? -29.669 -10.798 12.472 1.00 95.31 470 LEU A O 1
ATOM 3510 N N . THR A 1 471 ? -28.624 -9.632 14.069 1.00 96.12 471 THR A N 1
ATOM 3511 C CA . THR A 1 471 ? -29.587 -9.994 15.117 1.00 96.12 471 THR A CA 1
ATOM 3512 C C . THR A 1 471 ? -30.789 -9.057 15.067 1.00 96.12 471 THR A C 1
ATOM 3514 O O . THR A 1 471 ? -30.628 -7.846 14.962 1.00 96.12 471 THR A O 1
ATOM 3517 N N . GLU A 1 472 ? -31.992 -9.602 15.186 1.00 95.94 472 GLU A N 1
ATOM 3518 C CA . GLU A 1 472 ? -33.237 -8.859 15.363 1.00 95.94 472 GLU A CA 1
ATOM 3519 C C . GLU A 1 472 ? -33.770 -9.094 16.775 1.00 95.94 472 GLU A C 1
ATOM 3521 O O . GLU A 1 472 ? -33.818 -10.238 17.245 1.00 95.94 472 GLU A O 1
ATOM 3526 N N . LEU A 1 473 ? -34.253 -8.030 17.428 1.00 94.94 473 LEU A N 1
ATOM 3527 C CA . LEU A 1 473 ? -34.713 -8.059 18.824 1.00 94.94 473 LEU A CA 1
ATOM 3528 C C . LEU A 1 473 ? -35.701 -9.205 19.111 1.00 94.94 473 LEU A C 1
ATOM 3530 O O . LEU A 1 473 ? -35.722 -9.755 20.214 1.00 94.94 473 LEU A O 1
ATOM 3534 N N . GLY A 1 474 ? -36.505 -9.575 18.109 1.00 96.00 474 GLY A N 1
ATOM 3535 C CA . GLY A 1 474 ? -37.506 -10.641 18.165 1.00 96.00 474 GLY A CA 1
ATOM 3536 C C . GLY A 1 474 ? -36.968 -12.063 18.355 1.00 96.00 474 GLY A C 1
ATOM 3537 O O . GLY A 1 474 ? -37.761 -12.949 18.666 1.00 96.00 474 GLY A O 1
ATOM 3538 N N . GLY A 1 475 ? -35.661 -12.293 18.202 1.00 97.50 475 GLY A N 1
ATOM 3539 C CA . GLY A 1 475 ? -35.057 -13.625 18.303 1.00 97.50 475 GLY A CA 1
ATOM 3540 C C . GLY A 1 475 ? -34.702 -14.267 16.964 1.00 97.50 475 GLY A C 1
ATOM 3541 O O . GLY A 1 475 ? -34.622 -15.492 16.894 1.00 97.50 475 GLY A O 1
ATOM 3542 N N . LEU A 1 476 ? -34.505 -13.462 15.918 1.00 97.88 476 LEU A N 1
ATOM 3543 C CA . LEU A 1 476 ? -33.999 -13.924 14.627 1.00 97.88 476 LEU A CA 1
ATOM 3544 C C . LEU A 1 476 ? -32.550 -13.473 14.441 1.00 97.88 476 LEU A C 1
ATOM 3546 O O . LEU A 1 476 ? -32.193 -12.361 14.817 1.00 97.88 476 LEU A O 1
ATOM 3550 N N . ILE A 1 477 ? -31.730 -14.325 13.833 1.00 97.81 477 ILE A N 1
ATOM 3551 C CA . ILE A 1 477 ? -30.470 -13.919 13.209 1.00 97.81 477 ILE A CA 1
ATOM 3552 C C . ILE A 1 477 ? -30.651 -14.097 11.713 1.00 97.81 477 ILE A C 1
ATOM 3554 O O . ILE A 1 477 ? -30.974 -15.198 11.264 1.00 97.81 477 ILE A O 1
ATOM 3558 N N . ARG A 1 478 ? -30.465 -13.026 10.951 1.00 95.25 478 ARG A N 1
ATOM 3559 C CA . ARG A 1 478 ? -30.425 -13.048 9.490 1.00 95.25 478 ARG A CA 1
ATOM 3560 C C . ARG A 1 478 ? -28.984 -13.058 9.013 1.00 95.25 478 ARG A C 1
ATOM 3562 O O . ARG A 1 478 ? -28.112 -12.586 9.735 1.00 95.25 478 ARG A O 1
ATOM 3569 N N . TYR A 1 479 ? -28.748 -13.593 7.826 1.00 92.94 479 TYR A N 1
ATOM 3570 C CA . TYR A 1 479 ? -27.498 -13.368 7.112 1.00 92.94 479 TYR A CA 1
ATOM 3571 C C . TYR A 1 479 ? -27.795 -12.623 5.812 1.00 92.94 479 TYR A C 1
ATOM 3573 O O . TYR A 1 479 ? -28.853 -12.832 5.211 1.00 92.94 479 TYR A O 1
ATOM 3581 N N . GLU A 1 480 ? -26.860 -11.777 5.407 1.00 89.00 480 GLU A N 1
ATOM 3582 C CA . GLU A 1 480 ? -26.862 -11.031 4.154 1.00 89.00 480 GLU A CA 1
ATOM 3583 C C . GLU A 1 480 ? -25.450 -11.129 3.563 1.00 89.00 480 GLU A C 1
ATOM 3585 O O . GLU A 1 480 ? -24.459 -10.980 4.278 1.00 89.00 480 GLU A O 1
ATOM 3590 N N . ASP A 1 481 ? -25.358 -11.419 2.274 1.00 83.88 481 ASP A N 1
ATOM 3591 C CA . ASP A 1 481 ? -24.119 -11.465 1.502 1.00 83.88 481 ASP A CA 1
ATOM 3592 C C . ASP A 1 481 ? -24.212 -10.383 0.419 1.00 83.88 481 ASP A C 1
ATOM 3594 O O . ASP A 1 481 ? -24.878 -10.608 -0.597 1.00 83.88 481 ASP A O 1
ATOM 3598 N N . PRO A 1 482 ? -23.618 -9.193 0.622 1.00 72.88 482 PRO A N 1
ATOM 3599 C CA . PRO A 1 482 ? -23.731 -8.090 -0.326 1.00 72.88 482 PRO A CA 1
ATOM 3600 C C . PRO A 1 482 ? -23.126 -8.419 -1.696 1.00 72.88 482 PRO A C 1
ATOM 3602 O O . PRO A 1 482 ? -23.591 -7.893 -2.701 1.00 72.88 482 PRO A O 1
ATOM 3605 N N . SER A 1 483 ? -22.142 -9.326 -1.756 1.00 70.44 483 SER A N 1
ATOM 3606 C CA . SER A 1 483 ? -21.463 -9.696 -3.004 1.00 70.44 483 SER A CA 1
ATOM 3607 C C . SER A 1 483 ? -22.331 -10.567 -3.917 1.00 70.44 483 SER A C 1
ATOM 3609 O O . SER A 1 483 ? -22.372 -10.367 -5.130 1.00 70.44 483 SER A O 1
ATOM 3611 N N . SER A 1 484 ? -23.057 -11.526 -3.336 1.00 72.81 484 SER A N 1
ATOM 3612 C CA . SER A 1 484 ? -23.916 -12.454 -4.082 1.00 72.81 484 SER A CA 1
ATOM 3613 C C . SER A 1 484 ? -25.399 -12.074 -4.052 1.00 72.81 484 SER A C 1
ATOM 3615 O O . SER A 1 484 ? -26.207 -12.670 -4.768 1.00 72.81 484 SER A O 1
ATOM 3617 N N . GLY A 1 485 ? -25.782 -11.120 -3.200 1.00 76.88 485 GLY A N 1
ATOM 3618 C CA . GLY A 1 485 ? -27.171 -10.784 -2.885 1.00 76.88 485 GLY A CA 1
ATOM 3619 C C . GLY A 1 485 ? -27.907 -11.878 -2.100 1.00 76.88 485 GLY A C 1
ATOM 3620 O O . GLY A 1 485 ? -29.131 -11.819 -1.951 1.00 76.88 485 GLY A O 1
ATOM 3621 N N . ALA A 1 486 ? -27.204 -12.914 -1.628 1.00 80.88 486 ALA A N 1
ATOM 3622 C CA . ALA A 1 486 ? -27.818 -14.014 -0.900 1.00 80.88 486 ALA A CA 1
ATOM 3623 C C . ALA A 1 486 ? -28.239 -13.573 0.507 1.00 80.88 486 ALA A C 1
ATOM 3625 O O . ALA A 1 486 ? -27.450 -13.011 1.261 1.00 80.88 486 ALA A O 1
ATOM 3626 N N . SER A 1 487 ? -29.470 -13.901 0.899 1.00 90.94 487 SER A N 1
ATOM 3627 C CA . SER A 1 487 ? -29.986 -13.556 2.222 1.00 90.94 487 SER A CA 1
ATOM 3628 C C . SER A 1 487 ? -30.948 -14.589 2.788 1.00 90.94 487 SER A C 1
ATOM 3630 O O . SER A 1 487 ? -31.584 -15.358 2.058 1.00 90.94 487 SER A O 1
ATOM 3632 N N . GLY A 1 488 ? -31.070 -14.631 4.115 1.00 93.31 488 GLY A N 1
ATOM 3633 C CA . GLY A 1 488 ? -31.935 -15.604 4.775 1.00 93.31 488 GLY A CA 1
ATOM 3634 C C . GLY A 1 488 ? -31.934 -15.540 6.298 1.00 93.31 488 GLY A C 1
ATOM 3635 O O . GLY A 1 488 ? -31.336 -14.661 6.910 1.00 93.31 488 GLY A O 1
ATOM 3636 N N . VAL A 1 489 ? -32.641 -16.486 6.923 1.00 96.50 489 VAL A N 1
ATOM 3637 C CA . VAL A 1 489 ? -32.674 -16.652 8.385 1.00 96.50 489 VAL A CA 1
ATOM 3638 C C . VAL A 1 489 ? -31.639 -17.697 8.789 1.00 96.50 489 VAL A C 1
ATOM 3640 O O . VAL A 1 489 ? -31.811 -18.883 8.514 1.00 96.50 489 VAL A O 1
ATOM 3643 N N . PHE A 1 490 ? -30.599 -17.245 9.482 1.00 97.56 490 PHE A N 1
ATOM 3644 C CA . PHE A 1 490 ? -29.538 -18.075 10.035 1.00 97.56 490 PHE A CA 1
ATOM 3645 C C . PHE A 1 490 ? -29.973 -18.803 11.316 1.00 97.56 490 PHE A C 1
ATOM 3647 O O . PHE A 1 490 ? -29.712 -19.994 11.465 1.00 97.56 490 PHE A O 1
ATOM 3654 N N . LEU A 1 491 ? -30.674 -18.126 12.233 1.00 98.50 491 LEU A N 1
ATOM 3655 C CA . LEU A 1 491 ? -31.182 -18.712 13.481 1.00 98.50 491 LEU A CA 1
ATOM 3656 C C . LEU A 1 491 ? -32.570 -18.155 13.816 1.00 98.50 491 LEU A C 1
ATOM 3658 O O . LEU A 1 491 ? -32.793 -16.953 13.712 1.00 98.50 491 LEU A O 1
ATOM 3662 N N . ASP A 1 492 ? -33.475 -19.020 14.281 1.00 98.31 492 ASP A N 1
ATOM 3663 C CA . ASP A 1 492 ? -34.785 -18.632 14.818 1.00 98.31 492 ASP A CA 1
ATOM 3664 C C . ASP A 1 492 ? -34.986 -19.219 16.221 1.00 98.31 492 ASP A C 1
ATOM 3666 O O . ASP A 1 492 ? -35.122 -20.432 16.394 1.00 98.31 492 ASP A O 1
ATOM 3670 N N . ILE A 1 493 ? -34.995 -18.338 17.223 1.00 98.31 493 ILE A N 1
ATOM 3671 C CA . ILE A 1 493 ? -35.277 -18.638 18.635 1.00 98.31 493 ILE A CA 1
ATOM 3672 C C . ILE A 1 493 ? -36.432 -17.779 19.174 1.00 98.31 493 ILE A C 1
ATOM 3674 O O . ILE A 1 493 ? -36.551 -17.537 20.378 1.00 98.31 493 ILE A O 1
ATOM 3678 N N . THR A 1 494 ? -37.317 -17.318 18.289 1.00 97.75 494 THR A N 1
ATOM 3679 C CA . THR A 1 494 ? -38.481 -16.479 18.635 1.00 97.75 494 THR A CA 1
ATOM 3680 C C . THR A 1 494 ? -39.421 -17.135 19.659 1.00 97.75 494 THR A C 1
ATOM 3682 O O . THR A 1 494 ? -40.185 -16.453 20.341 1.00 97.75 494 THR A O 1
ATOM 3685 N N . ASP A 1 495 ? -39.360 -18.462 19.815 1.00 96.62 495 ASP A N 1
ATOM 3686 C CA . ASP A 1 495 ? -40.174 -19.247 20.746 1.00 96.62 495 ASP A CA 1
ATOM 3687 C C . ASP A 1 495 ? -39.780 -19.093 22.226 1.00 96.62 495 ASP A C 1
ATOM 3689 O O . ASP A 1 495 ? -40.592 -19.399 23.107 1.00 96.62 495 ASP A O 1
ATOM 3693 N N . ARG A 1 496 ? -38.554 -18.634 22.508 1.00 95.06 496 ARG A N 1
ATOM 3694 C CA . ARG A 1 496 ? -37.992 -18.542 23.869 1.00 95.06 496 ARG A CA 1
ATOM 3695 C C . ARG A 1 496 ? -37.484 -17.156 24.258 1.00 95.06 496 ARG A C 1
ATOM 3697 O O . ARG A 1 496 ? -37.204 -16.942 25.439 1.00 95.06 496 ARG A O 1
ATOM 3704 N N . VAL A 1 497 ? -37.410 -16.226 23.306 1.00 97.38 497 VAL A N 1
ATOM 3705 C CA . VAL A 1 497 ? -37.009 -14.833 23.543 1.00 97.38 497 VAL A CA 1
ATOM 3706 C C . VAL A 1 497 ? -38.186 -14.006 24.069 1.00 97.38 497 VAL A C 1
ATOM 3708 O O . VAL A 1 497 ? -39.296 -14.032 23.539 1.00 97.38 497 VAL A O 1
ATOM 3711 N N . SER A 1 498 ? -37.940 -13.242 25.131 1.00 95.31 498 SER A N 1
ATOM 3712 C CA . SER A 1 498 ? -38.867 -12.248 25.671 1.00 95.31 498 SER A CA 1
ATOM 3713 C C . SER A 1 498 ? -38.518 -10.868 25.130 1.00 95.31 498 SER A C 1
ATOM 3715 O O . SER A 1 498 ? -37.387 -10.415 25.276 1.00 95.31 498 SER A O 1
ATOM 3717 N N . VAL A 1 499 ? -39.494 -10.193 24.520 1.00 94.25 499 VAL A N 1
ATOM 3718 C CA . VAL A 1 499 ? -39.301 -8.905 23.836 1.00 94.25 499 VAL A CA 1
ATOM 3719 C C . VAL A 1 499 ? -40.013 -7.784 24.590 1.00 94.25 499 VAL A C 1
ATOM 3721 O O . VAL A 1 499 ? -41.168 -7.932 25.000 1.00 94.25 499 VAL A O 1
ATOM 3724 N N . GLY A 1 500 ? -39.347 -6.638 24.735 1.00 88.31 500 GLY A N 1
ATOM 3725 C CA . GLY A 1 500 ? -39.942 -5.406 25.256 1.00 88.31 500 GLY A CA 1
ATOM 3726 C C . GLY A 1 500 ? -38.994 -4.618 26.154 1.00 88.31 500 GLY A C 1
ATOM 3727 O O . GLY A 1 500 ? -38.201 -5.198 26.894 1.00 88.31 500 GLY A O 1
ATOM 3728 N N . SER A 1 501 ? -39.107 -3.287 26.125 1.00 87.25 501 SER A N 1
ATOM 3729 C CA . SER A 1 501 ? -38.127 -2.395 26.760 1.00 87.25 501 SER A CA 1
ATOM 3730 C C . SER A 1 501 ? -36.716 -2.679 26.221 1.00 87.25 501 SER A C 1
ATOM 3732 O O . SER A 1 501 ? -36.512 -2.442 25.038 1.00 87.25 501 SER A O 1
ATOM 3734 N N . HIS A 1 502 ? -35.769 -3.179 27.026 1.00 89.81 502 HIS A N 1
ATOM 3735 C CA . HIS A 1 502 ? -34.414 -3.549 26.573 1.00 89.81 502 HIS A CA 1
ATOM 3736 C C . HIS A 1 502 ? -34.230 -5.077 26.459 1.00 89.81 502 HIS A C 1
ATOM 3738 O O . HIS A 1 502 ? -33.105 -5.564 26.395 1.00 89.81 502 HIS A O 1
ATOM 3744 N N . ARG A 1 503 ? -35.326 -5.849 26.482 1.00 95.25 503 ARG A N 1
ATOM 3745 C CA . ARG A 1 503 ? -35.306 -7.312 26.349 1.00 95.25 503 ARG A CA 1
ATOM 3746 C C . ARG A 1 503 ? -35.453 -7.737 24.894 1.00 95.25 503 ARG A C 1
ATOM 3748 O O . ARG A 1 503 ? -36.291 -7.187 24.176 1.00 95.25 503 ARG A O 1
ATOM 3755 N N . GLY A 1 504 ? -34.706 -8.766 24.517 1.00 96.75 504 GLY A N 1
ATOM 3756 C CA . GLY A 1 504 ? -34.772 -9.416 23.213 1.00 96.75 504 GLY A CA 1
ATOM 3757 C C . GLY A 1 504 ? -33.560 -10.310 22.989 1.00 96.75 504 GLY A C 1
ATOM 3758 O O . GLY A 1 504 ? -32.882 -10.673 23.953 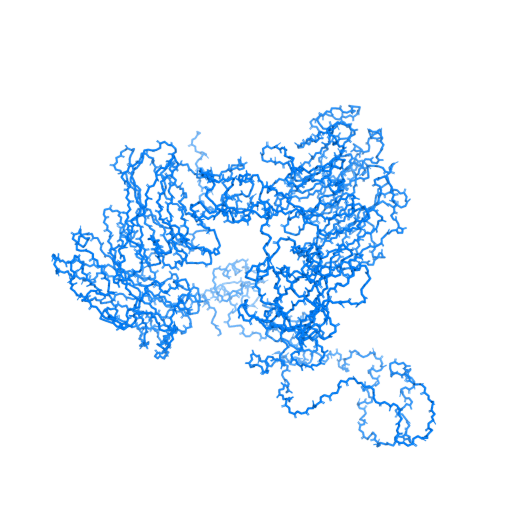1.00 96.75 504 GLY A O 1
ATOM 3759 N N . LEU A 1 505 ? -33.285 -10.650 21.732 1.00 98.00 505 LEU A N 1
ATOM 3760 C CA . LEU A 1 505 ? -31.959 -11.077 21.286 1.00 98.00 505 LEU A CA 1
ATOM 3761 C C . LEU A 1 505 ? -31.105 -9.820 21.106 1.00 98.00 505 LEU A C 1
ATOM 3763 O O . LEU A 1 505 ? -31.550 -8.882 20.459 1.00 98.00 505 LEU A O 1
ATOM 3767 N N . LEU A 1 506 ? -29.942 -9.766 21.754 1.00 95.56 506 LEU A N 1
ATOM 3768 C CA . LEU A 1 506 ? -29.209 -8.515 21.963 1.00 95.56 506 LEU A CA 1
ATOM 3769 C C . LEU A 1 506 ? -27.850 -8.488 21.277 1.00 95.56 506 LEU A C 1
ATOM 3771 O O . LEU A 1 506 ? -27.418 -7.416 20.868 1.00 95.56 506 LEU A O 1
ATOM 3775 N N . SER A 1 507 ? -27.151 -9.616 21.180 1.00 96.38 507 SER A N 1
ATOM 3776 C CA . SER A 1 507 ? -25.827 -9.682 20.556 1.00 96.38 507 SER A CA 1
ATOM 3777 C C . SER A 1 507 ? -25.495 -11.110 20.137 1.00 96.38 507 SER A C 1
ATOM 3779 O O . SER A 1 507 ? -26.108 -12.072 20.615 1.00 96.38 507 SER A O 1
ATOM 3781 N N . MET A 1 508 ? -24.507 -11.225 19.255 1.00 97.00 508 MET A N 1
ATOM 3782 C CA . MET A 1 508 ? -23.902 -12.479 18.836 1.00 97.00 508 MET A CA 1
ATOM 3783 C C . MET A 1 508 ? -22.396 -12.301 18.654 1.00 97.00 508 MET A C 1
ATOM 3785 O O . MET A 1 508 ? -21.955 -11.197 18.341 1.00 97.00 508 MET A O 1
ATOM 3789 N N . ALA A 1 509 ? -21.641 -13.385 18.808 1.00 96.19 509 ALA A N 1
ATOM 3790 C CA . ALA A 1 509 ? -20.219 -13.445 18.491 1.00 96.19 509 ALA A CA 1
ATOM 3791 C C . ALA A 1 509 ? -19.865 -14.841 17.963 1.00 96.19 509 ALA A C 1
ATOM 3793 O O . ALA A 1 509 ? -20.283 -15.846 18.549 1.00 96.19 509 ALA A O 1
ATOM 3794 N N . PHE A 1 510 ? -19.111 -14.911 16.868 1.00 94.94 510 PHE A N 1
ATOM 3795 C CA . PHE A 1 510 ? -18.527 -16.168 16.402 1.00 94.94 510 PHE A CA 1
ATOM 3796 C C . PHE A 1 510 ? -17.356 -16.570 17.292 1.00 94.94 510 PHE A C 1
ATOM 3798 O O . PHE A 1 510 ? -16.632 -15.711 17.792 1.00 94.94 510 PHE A O 1
ATOM 3805 N N . ASP A 1 511 ? -17.204 -17.874 17.507 1.00 93.94 511 ASP A N 1
ATOM 3806 C CA . ASP A 1 511 ? -15.986 -18.425 18.089 1.00 93.94 511 ASP A CA 1
ATOM 3807 C C . ASP A 1 511 ? -14.799 -18.106 17.158 1.00 93.94 511 ASP A C 1
ATOM 3809 O O . ASP A 1 511 ? -14.956 -18.253 15.943 1.00 93.94 511 ASP A O 1
ATOM 3813 N N . PRO A 1 512 ? -13.635 -17.664 17.670 1.00 92.19 512 PRO A N 1
ATOM 3814 C CA . PRO A 1 512 ? -12.453 -17.431 16.840 1.00 92.19 512 PRO A CA 1
ATOM 3815 C C . PRO A 1 512 ? -12.031 -18.660 16.022 1.00 92.19 512 PRO A C 1
ATOM 3817 O O . PRO A 1 512 ? -11.425 -18.509 14.969 1.00 92.19 512 PRO A O 1
ATOM 3820 N N . GLU A 1 513 ? -12.397 -19.862 16.478 1.00 89.56 513 GLU A N 1
ATOM 3821 C CA . GLU A 1 513 ? -12.123 -21.138 15.812 1.00 89.56 513 GLU A CA 1
ATOM 3822 C C . GLU A 1 513 ? -13.304 -21.667 14.964 1.00 89.56 513 GLU A C 1
ATOM 3824 O O . GLU A 1 513 ? -13.375 -22.857 14.616 1.00 89.56 513 GLU A O 1
ATOM 3829 N N . PHE A 1 514 ? -14.273 -20.802 14.647 1.00 91.12 514 PHE A N 1
ATOM 3830 C CA . PHE A 1 514 ? -15.386 -21.136 13.763 1.00 91.12 514 PHE A CA 1
ATOM 3831 C C . PHE A 1 514 ? -14.890 -21.388 12.334 1.00 91.12 514 PHE A C 1
ATOM 3833 O O . PHE A 1 514 ? -14.173 -20.581 11.753 1.00 91.12 514 PHE A O 1
ATOM 3840 N N . GLY A 1 515 ? -15.311 -22.499 11.733 1.00 85.00 515 GLY A N 1
ATOM 3841 C CA . GLY A 1 515 ? -14.918 -22.918 10.389 1.00 85.00 515 GLY A CA 1
ATOM 3842 C C . GLY A 1 515 ? -13.569 -23.645 10.328 1.00 85.00 515 GLY A C 1
ATOM 3843 O O . GLY A 1 515 ? -13.403 -24.492 9.454 1.00 85.00 515 GLY A O 1
ATOM 3844 N N . SER A 1 516 ? -12.645 -23.390 11.266 1.00 84.81 516 SER A N 1
ATOM 3845 C CA . SER A 1 516 ? -11.346 -24.078 11.352 1.00 84.81 516 SER A CA 1
ATOM 3846 C C . SER A 1 516 ? -11.456 -25.416 12.089 1.00 84.81 516 SER A C 1
ATOM 3848 O O . SER A 1 516 ? -11.173 -26.476 11.531 1.00 84.81 516 SER A O 1
ATOM 3850 N N . THR A 1 517 ? -11.885 -25.383 13.353 1.00 87.06 517 THR A N 1
ATOM 3851 C CA . THR A 1 517 ? -11.926 -26.561 14.234 1.00 87.06 517 THR A CA 1
ATOM 3852 C C . THR A 1 517 ? -13.309 -26.812 14.823 1.00 87.06 517 THR A C 1
ATOM 3854 O O . THR A 1 517 ? -13.617 -27.938 15.229 1.00 87.06 517 THR A O 1
ATOM 3857 N N . ASN A 1 518 ? -14.173 -25.794 14.845 1.00 91.12 518 ASN A N 1
ATOM 3858 C CA . ASN A 1 518 ? -15.542 -25.904 15.325 1.00 91.12 518 ASN A CA 1
ATOM 3859 C C . ASN A 1 518 ? -16.525 -25.113 14.443 1.00 91.12 518 ASN A C 1
ATOM 3861 O O . ASN A 1 518 ? -16.147 -24.491 13.464 1.00 91.12 518 ASN A O 1
ATOM 3865 N N . ASN A 1 519 ? -17.815 -25.168 14.779 1.00 93.56 519 ASN A N 1
ATOM 3866 C CA . ASN A 1 519 ? -18.865 -24.359 14.144 1.00 93.56 519 ASN A CA 1
ATOM 3867 C C . ASN A 1 519 ? -19.679 -23.636 15.225 1.00 93.56 519 ASN A C 1
ATOM 3869 O O . ASN A 1 519 ? -20.913 -23.666 15.222 1.00 93.56 519 ASN A O 1
ATOM 3873 N N . HIS A 1 520 ? -19.004 -23.095 16.237 1.00 95.44 520 HIS A N 1
ATOM 3874 C CA . HIS A 1 520 ? -19.635 -22.518 17.416 1.00 95.44 520 HIS A CA 1
ATOM 3875 C C . HIS A 1 520 ? -19.816 -21.006 17.313 1.00 95.44 520 HIS A C 1
ATOM 3877 O O . HIS A 1 520 ? -18.933 -20.257 16.921 1.00 95.44 520 HIS A O 1
ATOM 3883 N N . PHE A 1 521 ? -20.987 -20.534 17.714 1.00 97.38 521 PHE A N 1
ATOM 3884 C CA . PHE A 1 521 ? -21.226 -19.111 17.913 1.00 97.38 521 PHE A CA 1
ATOM 3885 C C . PHE A 1 521 ? -22.083 -18.913 19.153 1.00 97.38 521 PHE A C 1
ATOM 3887 O O . PHE A 1 521 ? -22.770 -19.831 19.615 1.00 97.38 521 PHE A O 1
ATOM 3894 N N . PHE A 1 522 ? -22.030 -17.714 19.707 1.00 98.31 522 PHE A N 1
ATOM 3895 C CA . PHE A 1 522 ? -22.623 -17.378 20.988 1.00 98.31 522 PHE A CA 1
ATOM 3896 C C . PHE A 1 522 ? -23.634 -16.266 20.807 1.00 98.31 522 PHE A C 1
ATOM 3898 O O . PHE A 1 522 ? -23.452 -15.375 19.983 1.00 98.31 522 PHE A O 1
ATOM 3905 N N . VAL A 1 523 ? -24.707 -16.326 21.585 1.00 98.44 523 VAL A N 1
ATOM 3906 C CA . VAL A 1 523 ? -25.778 -15.334 21.571 1.00 98.44 523 VAL A CA 1
ATOM 3907 C C . VAL A 1 523 ? -26.127 -14.913 22.988 1.00 98.44 523 VAL A C 1
ATOM 3909 O O . VAL A 1 523 ? -26.058 -15.708 23.929 1.00 98.44 523 VAL A O 1
ATOM 3912 N N . SER A 1 524 ? -26.530 -13.654 23.117 1.00 98.25 524 SER A N 1
ATOM 3913 C CA . SER A 1 524 ? -27.039 -13.061 24.348 1.00 98.25 524 SER A CA 1
ATOM 3914 C C . SER A 1 524 ? -28.490 -12.669 24.129 1.00 98.25 524 SER A C 1
ATOM 3916 O O . SER A 1 524 ? -28.790 -11.873 23.236 1.00 98.25 524 SER A O 1
ATOM 3918 N N . TYR A 1 525 ? -29.404 -13.239 24.910 1.00 98.25 525 TYR A N 1
ATOM 3919 C CA . TYR A 1 525 ? -30.830 -12.938 24.803 1.00 98.25 525 TYR A CA 1
ATOM 3920 C C . TYR A 1 525 ? -31.522 -12.928 26.167 1.00 98.25 525 TYR A C 1
ATOM 3922 O O . TYR A 1 525 ? -30.982 -13.399 27.163 1.00 98.25 525 TYR A O 1
ATOM 3930 N N . THR A 1 526 ? -32.732 -12.372 26.230 1.00 98.19 526 THR A N 1
ATOM 3931 C CA . THR A 1 526 ? -33.580 -12.442 27.427 1.00 98.19 526 THR A CA 1
ATOM 3932 C C . THR A 1 526 ? -34.613 -13.554 27.297 1.00 98.19 526 THR A C 1
ATOM 3934 O O . THR A 1 526 ? -35.384 -13.565 26.336 1.00 98.19 526 THR A O 1
ATOM 3937 N N . ASP A 1 527 ? -34.669 -14.469 28.262 1.00 97.44 527 ASP A N 1
ATOM 3938 C CA . ASP A 1 527 ? -35.617 -15.584 28.241 1.00 97.44 527 ASP A CA 1
ATOM 3939 C C . ASP A 1 527 ? -37.039 -15.176 28.680 1.00 97.44 527 ASP A C 1
ATOM 3941 O O . ASP A 1 527 ? -37.310 -14.056 29.124 1.00 97.44 527 ASP A O 1
ATOM 3945 N N . SER A 1 528 ? -37.977 -16.122 28.604 1.00 94.69 528 SER A N 1
ATOM 3946 C CA . SER A 1 528 ? -39.362 -15.925 29.060 1.00 94.69 528 SER A CA 1
ATOM 3947 C C . SER A 1 528 ? -39.516 -15.588 30.557 1.00 94.69 528 SER A C 1
ATOM 3949 O O . SER A 1 528 ? -40.528 -14.993 30.942 1.00 94.69 528 SER A O 1
ATOM 3951 N N . SER A 1 529 ? -38.532 -15.932 31.394 1.00 95.38 529 SER A N 1
ATOM 3952 C CA . SER A 1 529 ? -38.477 -15.577 32.820 1.00 95.38 529 SER A CA 1
ATOM 3953 C C . SER A 1 529 ? -38.017 -14.130 33.029 1.00 95.38 529 SER A C 1
ATOM 3955 O O . SER A 1 529 ? -38.327 -13.521 34.055 1.00 95.38 529 SER A O 1
ATOM 3957 N N . GLY A 1 530 ? -37.371 -13.548 32.018 1.00 94.50 530 GLY A N 1
ATOM 3958 C CA . GLY A 1 530 ? -36.757 -12.232 32.061 1.00 94.50 530 GLY A CA 1
ATOM 3959 C C . GLY A 1 530 ? -35.273 -12.261 32.416 1.00 94.50 530 GLY A C 1
ATOM 3960 O O . GLY A 1 530 ? -34.729 -11.189 32.664 1.00 94.50 530 GLY A O 1
ATOM 3961 N N . ASP A 1 531 ? -34.646 -13.436 32.449 1.00 97.12 531 ASP A N 1
ATOM 3962 C CA . ASP A 1 531 ? -33.231 -13.625 32.760 1.00 97.12 531 ASP A CA 1
ATOM 3963 C C . ASP A 1 531 ? -32.375 -13.341 31.515 1.00 97.12 531 ASP A C 1
ATOM 3965 O O . ASP A 1 531 ? -32.775 -13.657 30.393 1.00 97.12 531 ASP A O 1
ATOM 3969 N N . SER A 1 532 ? -31.185 -12.765 31.706 1.00 97.50 532 SER A N 1
ATOM 3970 C CA . SER A 1 532 ? -30.169 -12.646 30.654 1.00 97.50 532 SER A CA 1
ATOM 3971 C C . SER A 1 532 ? -29.481 -13.999 30.468 1.00 97.50 532 SER A C 1
ATOM 3973 O O . SER A 1 532 ? -28.862 -14.506 31.407 1.00 97.50 532 SER A O 1
ATOM 3975 N N . VAL A 1 533 ? -29.572 -14.571 29.271 1.00 98.31 533 VAL A N 1
ATOM 3976 C CA . VAL A 1 533 ? -29.048 -15.895 28.924 1.00 98.31 533 VAL A CA 1
ATOM 3977 C C . VAL A 1 533 ? -27.941 -15.772 27.890 1.00 98.31 533 VAL A C 1
ATOM 3979 O O . VAL A 1 533 ? -28.121 -15.131 26.855 1.00 98.31 533 VAL A O 1
ATOM 3982 N N . ILE A 1 534 ? -26.814 -16.425 28.173 1.00 98.25 534 ILE A N 1
ATOM 3983 C CA . ILE A 1 534 ? -25.694 -16.594 27.247 1.00 98.25 534 ILE A CA 1
ATOM 3984 C C . ILE A 1 534 ? -25.668 -18.050 26.805 1.00 98.25 534 ILE A C 1
ATOM 3986 O O . ILE A 1 534 ? -25.494 -18.955 27.630 1.00 98.25 534 ILE A O 1
ATOM 3990 N N . SER A 1 535 ? -25.833 -18.272 25.507 1.00 97.56 535 SER A N 1
ATOM 3991 C CA . SER A 1 535 ? -25.921 -19.608 24.922 1.00 97.56 535 SER A CA 1
ATOM 3992 C C . SER A 1 535 ? -24.964 -19.758 23.751 1.00 97.56 535 SER A C 1
ATOM 3994 O O . SER A 1 535 ? -24.795 -18.840 22.956 1.00 97.56 535 SER A O 1
ATOM 3996 N N . ARG A 1 536 ? -24.384 -20.950 23.626 1.00 97.75 536 ARG A N 1
ATOM 3997 C CA . ARG A 1 536 ? -23.649 -21.412 22.451 1.00 97.75 536 ARG A CA 1
ATOM 3998 C C . ARG A 1 536 ? -24.589 -22.184 21.537 1.00 97.75 536 ARG A C 1
ATOM 4000 O O . ARG A 1 536 ? -25.349 -23.030 22.005 1.00 97.75 536 ARG A O 1
ATOM 4007 N N . PHE A 1 537 ? -24.467 -21.972 20.240 1.00 98.25 537 PHE A N 1
ATOM 4008 C CA . PHE A 1 537 ? -25.105 -22.762 19.195 1.00 98.25 537 PHE A CA 1
ATOM 4009 C C . PHE A 1 537 ? -24.043 -23.428 18.323 1.00 98.25 537 PHE A C 1
ATOM 4011 O O . PHE A 1 537 ? -22.884 -23.019 18.311 1.00 98.25 537 PHE A O 1
ATOM 4018 N N . THR A 1 538 ? -24.429 -24.490 17.614 1.00 97.12 538 THR A N 1
ATOM 4019 C CA . THR A 1 538 ? -23.570 -25.112 16.597 1.00 97.12 538 THR A CA 1
ATOM 4020 C C . THR A 1 538 ? -24.202 -24.895 15.234 1.00 97.12 538 THR A C 1
ATOM 4022 O O . THR A 1 538 ? -25.266 -25.458 14.953 1.00 97.12 538 THR A O 1
ATOM 4025 N N . ALA A 1 539 ? -23.566 -24.068 14.406 1.00 96.12 539 ALA A N 1
ATOM 4026 C CA . ALA A 1 539 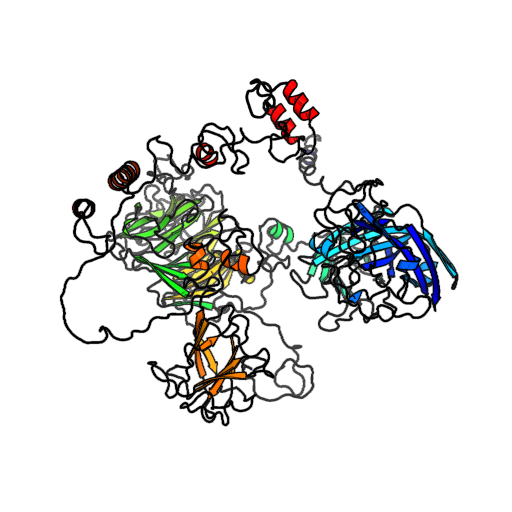? -24.032 -23.790 13.060 1.00 96.12 539 ALA A CA 1
ATOM 4027 C C . ALA A 1 539 ? -24.072 -25.079 12.237 1.00 96.12 539 ALA A C 1
ATOM 4029 O O . ALA A 1 539 ? -23.206 -25.947 12.354 1.00 96.12 539 ALA A O 1
ATOM 4030 N N . SER A 1 540 ? -25.124 -25.231 11.434 1.00 94.88 540 SER A N 1
ATOM 4031 C CA . SER A 1 540 ? -25.239 -26.375 10.522 1.00 94.88 540 SER A CA 1
ATOM 4032 C C . SER A 1 540 ? -24.517 -26.094 9.204 1.00 94.88 540 SER A C 1
ATOM 4034 O O . SER A 1 540 ? -23.992 -27.016 8.591 1.00 94.88 540 SER A O 1
ATOM 4036 N N . ASN A 1 541 ? -24.500 -24.827 8.790 1.00 91.25 541 ASN A N 1
ATOM 4037 C CA . ASN A 1 541 ? -23.683 -24.237 7.732 1.00 91.25 541 ASN A CA 1
ATOM 4038 C C . ASN A 1 541 ? -23.731 -22.701 7.884 1.00 91.25 541 ASN A C 1
ATOM 4040 O O . ASN A 1 541 ? -24.321 -22.203 8.840 1.00 91.25 541 ASN A O 1
ATOM 4044 N N . LEU A 1 542 ? -23.158 -21.960 6.933 1.00 89.75 542 LEU A N 1
ATOM 4045 C CA . LEU A 1 542 ? -23.076 -20.489 6.954 1.00 89.75 542 LEU A CA 1
ATOM 4046 C C . LEU A 1 542 ? -24.431 -19.779 6.760 1.00 89.75 542 LEU A C 1
ATOM 4048 O O . LEU A 1 542 ? -24.565 -18.599 7.049 1.00 89.75 542 LEU A O 1
ATOM 4052 N N . SER A 1 543 ? -25.469 -20.493 6.324 1.00 91.00 543 SER A N 1
ATOM 4053 C CA . SER A 1 543 ? -26.798 -19.928 6.048 1.00 91.00 543 SER A CA 1
ATOM 4054 C C . SER A 1 543 ? -27.886 -20.432 6.998 1.00 91.00 543 SER A C 1
ATOM 4056 O O . SER A 1 543 ? -29.009 -19.933 6.965 1.00 91.00 543 SER A O 1
ATOM 4058 N N . TYR A 1 544 ? -27.594 -21.432 7.836 1.00 95.06 544 TYR A N 1
ATOM 4059 C CA . TYR A 1 544 ? -28.587 -22.073 8.690 1.00 95.06 544 TYR A CA 1
ATOM 4060 C C . TYR A 1 544 ? -27.991 -22.712 9.948 1.00 95.06 544 TYR A C 1
ATOM 4062 O O . TYR A 1 544 ? -27.002 -23.449 9.916 1.00 95.06 544 TYR A O 1
ATOM 4070 N N . THR A 1 545 ? -28.707 -22.536 11.056 1.00 97.69 545 THR A N 1
ATOM 4071 C CA . THR A 1 545 ? -28.459 -23.180 12.341 1.00 97.69 545 THR A CA 1
ATOM 4072 C C . THR A 1 545 ? -29.719 -23.857 12.864 1.00 97.69 545 THR A C 1
ATOM 4074 O O . THR A 1 545 ? -30.783 -23.249 12.965 1.00 97.69 545 THR A O 1
ATOM 4077 N N . ASN A 1 546 ? -29.588 -25.115 13.292 1.00 95.44 546 ASN A N 1
ATOM 4078 C CA . ASN A 1 546 ? -30.635 -25.805 14.041 1.00 95.44 546 ASN A CA 1
ATOM 4079 C C . ASN A 1 546 ? -30.801 -25.187 15.452 1.00 95.44 546 ASN A C 1
ATOM 4081 O O . ASN A 1 546 ? -29.888 -25.339 16.275 1.00 95.44 546 ASN A O 1
ATOM 4085 N N . PRO A 1 547 ? -31.969 -24.604 15.806 1.00 96.81 547 PRO A N 1
ATOM 4086 C CA . PRO A 1 547 ? -32.202 -24.023 17.135 1.00 96.81 547 PRO A CA 1
ATOM 4087 C C . PRO A 1 547 ? -32.138 -25.041 18.285 1.00 96.81 547 PRO A C 1
ATOM 4089 O O . PRO A 1 547 ? -32.001 -24.678 19.450 1.00 96.81 547 PRO A O 1
ATOM 4092 N N . GLY A 1 548 ? -32.240 -26.339 17.980 1.00 96.94 548 GLY A N 1
ATOM 4093 C CA . GLY A 1 548 ? -32.056 -27.418 18.951 1.00 96.94 548 GLY A CA 1
ATOM 4094 C C . GLY A 1 548 ? -30.598 -27.706 19.328 1.00 96.94 548 GLY A C 1
ATOM 4095 O O . GLY A 1 548 ? -30.379 -28.537 20.204 1.00 96.94 548 GLY A O 1
ATOM 4096 N N . SER A 1 549 ? -29.614 -27.060 18.686 1.00 97.88 549 SER A N 1
ATOM 4097 C CA . SER A 1 549 ? -28.182 -27.191 19.025 1.00 97.88 549 SER A CA 1
ATOM 4098 C C . SER A 1 549 ? -27.747 -26.342 20.226 1.00 97.88 549 SER A C 1
ATOM 4100 O O . SER A 1 549 ? -26.574 -26.369 20.601 1.00 97.88 549 SER A O 1
ATOM 4102 N N . GLU A 1 550 ? -28.682 -25.597 20.819 1.00 97.81 550 GLU A N 1
ATOM 4103 C CA . GLU A 1 550 ? -28.426 -24.701 21.939 1.00 97.81 550 GLU A CA 1
ATOM 4104 C C . GLU A 1 550 ? -27.777 -25.409 23.135 1.00 97.81 550 GLU A C 1
ATOM 4106 O O . GLU A 1 550 ? -28.228 -26.459 23.605 1.00 97.81 550 GLU A O 1
ATOM 4111 N N . PHE A 1 551 ? -26.757 -24.760 23.686 1.00 96.12 551 PHE A N 1
ATOM 4112 C CA . PHE A 1 551 ? -26.150 -25.083 24.962 1.00 96.12 551 PHE A CA 1
ATOM 4113 C C . PHE A 1 551 ? -26.009 -23.802 25.797 1.00 96.12 551 PHE A C 1
ATOM 4115 O O . PHE A 1 551 ? -25.236 -22.914 25.447 1.00 96.12 551 PHE A O 1
ATOM 4122 N N . THR A 1 552 ? -26.737 -23.698 26.910 1.00 95.88 552 THR A N 1
ATOM 4123 C CA . THR A 1 552 ? -26.681 -22.525 27.797 1.00 95.88 552 THR A CA 1
ATOM 4124 C C . THR A 1 552 ? -25.427 -22.540 28.671 1.00 95.88 552 THR A C 1
ATOM 4126 O O . THR A 1 552 ? -25.222 -23.479 29.443 1.00 95.88 552 THR A O 1
ATOM 4129 N N . LEU A 1 553 ? -24.622 -21.478 28.586 1.00 95.88 553 LEU A N 1
ATOM 4130 C CA . LEU A 1 553 ? -23.418 -21.278 29.400 1.00 95.88 553 LEU A CA 1
ATOM 4131 C C . LEU A 1 553 ? -23.771 -20.641 30.744 1.00 95.88 553 LEU A C 1
ATOM 4133 O O . LEU A 1 553 ? -23.314 -21.089 31.794 1.00 95.88 553 LEU A O 1
ATOM 4137 N N . LEU A 1 554 ? -24.587 -19.586 30.705 1.00 95.62 554 LEU A N 1
ATOM 4138 C CA . LEU A 1 554 ? -24.887 -18.756 31.865 1.00 95.62 554 LEU A CA 1
ATOM 4139 C C . LEU A 1 554 ? -26.310 -18.197 31.779 1.00 95.62 554 LEU A C 1
ATOM 4141 O O . LEU A 1 554 ? -26.767 -17.805 30.709 1.00 95.62 554 LEU A O 1
ATOM 4145 N N . SER A 1 555 ? -26.987 -18.126 32.925 1.00 96.94 555 SER A N 1
ATOM 4146 C CA . SER A 1 555 ? -28.271 -17.438 33.086 1.00 96.94 555 SER A CA 1
ATOM 4147 C C . SER A 1 555 ? -28.198 -16.533 34.310 1.00 96.94 555 SER A C 1
ATOM 4149 O O . SER A 1 555 ? -27.903 -17.005 35.412 1.00 96.94 555 SER A O 1
ATOM 4151 N N . VAL A 1 556 ? -28.458 -15.240 34.125 1.00 97.12 556 VAL A N 1
ATOM 4152 C CA . VAL A 1 556 ? -28.417 -14.223 35.181 1.00 97.12 556 VAL A CA 1
ATOM 4153 C C . VAL A 1 556 ? -29.801 -13.613 35.345 1.00 97.12 556 VAL A C 1
ATOM 4155 O O . VAL A 1 556 ? -30.336 -13.000 34.423 1.00 97.12 556 VAL A O 1
ATOM 4158 N N . ALA A 1 557 ? -30.373 -13.755 36.539 1.00 95.62 557 ALA A N 1
ATOM 4159 C CA . ALA A 1 557 ? -31.664 -13.159 36.853 1.00 95.62 557 ALA A CA 1
ATOM 4160 C C . ALA A 1 557 ? -31.598 -11.629 36.797 1.00 95.62 557 ALA A C 1
ATOM 4162 O O . ALA A 1 557 ? -30.680 -11.030 37.361 1.00 95.62 557 ALA A O 1
ATOM 4163 N N . GLN A 1 558 ? -32.595 -11.012 36.160 1.00 93.81 558 GLN A N 1
ATOM 4164 C CA . GLN A 1 558 ? -32.711 -9.558 36.055 1.00 93.81 558 GLN A CA 1
ATOM 4165 C C . GLN A 1 558 ? -33.874 -9.029 36.891 1.00 93.81 558 GLN A C 1
ATOM 4167 O O . GLN A 1 558 ? -34.970 -9.592 36.906 1.00 93.81 558 GLN A O 1
ATOM 4172 N N . ASP A 1 559 ? -33.643 -7.911 37.580 1.00 91.88 559 ASP A N 1
ATOM 4173 C CA . ASP A 1 559 ? -34.638 -7.313 38.475 1.00 91.88 559 ASP A CA 1
ATOM 4174 C C . ASP A 1 559 ? -35.731 -6.534 37.692 1.00 91.88 559 ASP A C 1
ATOM 4176 O O . ASP A 1 559 ? -36.843 -6.344 38.198 1.00 91.88 559 ASP A O 1
ATOM 4180 N N . ALA A 1 560 ? -35.451 -6.115 36.449 1.00 91.75 560 ALA A N 1
ATOM 4181 C CA . ALA A 1 560 ? -36.366 -5.378 35.573 1.00 91.75 560 ALA A CA 1
ATOM 4182 C C . ALA A 1 560 ? -36.205 -5.747 34.077 1.00 91.75 560 ALA A C 1
ATOM 4184 O O . ALA A 1 560 ? -35.497 -6.682 33.705 1.00 91.75 560 ALA A O 1
ATOM 4185 N N . ALA A 1 561 ? -36.937 -5.044 33.206 1.00 92.00 561 ALA A N 1
ATOM 4186 C CA . ALA A 1 561 ? -36.882 -5.190 31.743 1.00 92.00 561 ALA A CA 1
ATOM 4187 C C . ALA A 1 561 ? -36.040 -4.105 31.044 1.00 92.00 561 ALA A C 1
ATOM 4189 O O . ALA A 1 561 ? -36.130 -3.934 29.832 1.00 92.00 561 ALA A O 1
ATOM 4190 N N . ILE A 1 562 ? -35.289 -3.332 31.825 1.00 90.56 562 ILE A N 1
ATOM 4191 C CA . ILE A 1 562 ? -34.373 -2.290 31.362 1.00 90.56 562 ILE A CA 1
ATOM 4192 C C . ILE A 1 562 ? -32.995 -2.564 31.964 1.00 90.56 562 ILE A C 1
ATOM 4194 O O . ILE A 1 562 ? -32.891 -3.284 32.958 1.00 90.56 562 ILE A O 1
ATOM 4198 N N . ASN A 1 563 ? -31.966 -1.952 31.385 1.00 91.69 563 ASN A N 1
ATOM 4199 C CA . ASN A 1 563 ? -30.560 -2.128 31.756 1.00 91.69 563 ASN A CA 1
ATOM 4200 C C . ASN A 1 563 ? -30.111 -3.600 31.774 1.00 91.69 563 ASN A C 1
ATOM 4202 O O . ASN A 1 563 ? -29.525 -4.081 32.744 1.00 91.69 563 ASN A O 1
ATOM 4206 N N . ASN A 1 564 ? -30.434 -4.339 30.712 1.00 92.50 564 ASN A N 1
ATOM 4207 C CA . ASN A 1 564 ? -30.047 -5.741 30.573 1.00 92.50 564 ASN A CA 1
ATOM 4208 C C . ASN A 1 564 ? -28.578 -5.913 30.135 1.00 92.50 564 ASN A C 1
ATOM 4210 O O . ASN A 1 564 ? -28.012 -6.985 30.354 1.00 92.50 564 ASN A O 1
ATOM 4214 N N . GLY A 1 565 ? -27.942 -4.878 29.572 1.00 92.38 565 GLY A N 1
ATOM 4215 C CA . GLY A 1 565 ? -26.659 -4.986 28.875 1.00 92.38 565 GLY A CA 1
ATOM 4216 C C . GLY A 1 565 ? -26.801 -5.852 27.625 1.00 92.38 565 GLY A C 1
ATOM 4217 O O . GLY A 1 565 ? -27.754 -5.691 26.867 1.00 92.38 565 GLY A O 1
ATOM 4218 N N . GLY A 1 566 ? -25.897 -6.813 27.457 1.00 92.31 566 GLY A N 1
ATOM 4219 C CA . GLY A 1 566 ? -26.052 -7.919 26.518 1.00 92.31 566 GLY A CA 1
ATOM 4220 C C . GLY A 1 566 ? -25.005 -7.990 25.414 1.00 92.31 566 GLY A C 1
ATOM 4221 O O . GLY A 1 566 ? -25.079 -8.931 24.629 1.00 92.31 566 GLY A O 1
ATOM 4222 N N . GLY A 1 567 ? -24.052 -7.055 25.347 1.00 95.00 567 GLY A N 1
ATOM 4223 C CA . GLY A 1 567 ? -22.934 -7.125 24.404 1.00 95.00 567 GLY A CA 1
ATOM 4224 C C . GLY A 1 567 ? -22.089 -8.390 24.592 1.00 95.00 567 GLY A C 1
ATOM 4225 O O . GLY A 1 567 ? -21.859 -8.823 25.727 1.00 95.00 567 GLY A O 1
ATOM 4226 N N . LEU A 1 568 ? -21.644 -8.965 23.475 1.00 97.19 568 LEU A N 1
ATOM 4227 C CA . LEU A 1 568 ? -20.716 -10.089 23.405 1.00 97.19 568 LEU A CA 1
ATOM 4228 C C . LEU A 1 568 ? -19.554 -9.732 22.482 1.00 97.19 568 LEU A C 1
ATOM 4230 O O . LEU A 1 568 ? -19.779 -9.202 21.398 1.00 97.19 568 LEU A O 1
ATOM 4234 N N . ALA A 1 569 ? -18.338 -10.082 22.886 1.00 95.88 569 ALA A N 1
ATOM 4235 C CA . ALA A 1 569 ? -17.176 -10.075 22.006 1.00 95.88 569 ALA A CA 1
ATOM 4236 C C . ALA A 1 569 ? -16.153 -11.102 22.496 1.00 95.88 569 ALA A C 1
ATOM 4238 O O . ALA A 1 569 ? -16.053 -11.353 23.700 1.00 95.88 569 ALA A O 1
ATOM 4239 N N . PHE A 1 570 ? -15.385 -11.673 21.573 1.00 95.69 570 PHE A N 1
ATOM 4240 C CA . PHE A 1 570 ? -14.175 -12.400 21.932 1.00 95.69 570 PHE A CA 1
ATOM 4241 C C . PHE A 1 570 ? -13.011 -11.425 22.072 1.00 95.69 570 PHE A C 1
ATOM 4243 O O . PHE A 1 570 ? -12.844 -10.533 21.240 1.00 95.69 570 PHE A O 1
ATOM 4250 N N . GLY A 1 571 ? -12.242 -11.585 23.147 1.00 94.06 571 GLY A N 1
ATOM 4251 C CA . GLY A 1 571 ? -10.985 -10.872 23.328 1.00 94.06 571 GLY A CA 1
ATOM 4252 C C . GLY A 1 571 ? -9.857 -11.485 22.495 1.00 94.06 571 GLY A C 1
ATOM 4253 O O . GLY A 1 571 ? -9.975 -12.625 22.035 1.00 94.06 571 GLY A O 1
ATOM 4254 N N . PRO A 1 572 ? -8.725 -10.774 22.349 1.00 92.31 572 PRO A N 1
ATOM 4255 C CA . PRO A 1 572 ? -7.525 -11.297 21.682 1.00 92.31 572 PRO A CA 1
ATOM 4256 C C . PRO A 1 572 ? -6.917 -12.514 22.402 1.00 92.31 572 PRO A C 1
ATOM 4258 O O . PRO A 1 572 ? -6.070 -13.216 21.863 1.00 92.31 572 PRO A O 1
ATOM 4261 N N . ASP A 1 573 ? -7.355 -12.782 23.630 1.00 92.62 573 ASP A N 1
ATOM 4262 C CA . ASP A 1 573 ? -7.011 -13.956 24.429 1.00 92.62 573 ASP A CA 1
ATOM 4263 C C . ASP A 1 573 ? -7.891 -15.188 24.136 1.00 92.62 573 ASP A C 1
ATOM 4265 O O . ASP A 1 573 ? -7.778 -16.211 24.821 1.00 92.62 573 ASP A O 1
ATOM 4269 N N . GLY A 1 574 ? -8.798 -15.087 23.159 1.00 93.06 574 GLY A N 1
ATOM 4270 C CA . GLY A 1 574 ? -9.725 -16.147 22.776 1.00 93.06 574 GLY A CA 1
ATOM 4271 C C . GLY A 1 574 ? -10.826 -16.412 23.806 1.00 93.06 574 GLY A C 1
ATOM 4272 O O . GLY A 1 574 ? -11.458 -17.467 23.766 1.00 93.06 574 GLY A O 1
ATOM 4273 N N . LYS A 1 575 ? -11.065 -15.503 24.763 1.00 96.62 575 LYS A N 1
ATOM 4274 C CA . LYS A 1 575 ? -12.119 -15.657 25.782 1.00 96.62 575 LYS A CA 1
ATOM 4275 C C . LYS A 1 575 ? -13.349 -14.822 25.454 1.00 96.62 575 LYS A C 1
ATOM 4277 O O . LYS A 1 575 ? -13.257 -13.762 24.843 1.00 96.62 575 LYS A O 1
ATOM 4282 N N . LEU A 1 576 ? -14.518 -15.310 25.872 1.00 98.06 576 LEU A N 1
ATOM 4283 C CA . LEU A 1 576 ? -15.798 -14.650 25.631 1.00 98.06 576 LEU A CA 1
ATOM 4284 C C . LEU A 1 576 ? -16.070 -13.625 26.731 1.00 98.06 576 LEU A C 1
ATOM 4286 O O . LEU A 1 576 ? -16.270 -13.986 27.894 1.00 98.06 576 LEU A O 1
ATOM 4290 N N . TYR A 1 577 ? -16.142 -12.355 26.356 1.00 98.38 577 TYR A N 1
ATOM 4291 C CA . TYR A 1 577 ? -16.531 -11.271 27.246 1.00 98.38 577 TYR A CA 1
ATOM 4292 C C . TYR A 1 577 ? -18.037 -11.030 27.152 1.00 98.38 577 TYR A C 1
ATOM 4294 O O . TYR A 1 577 ? -18.631 -11.101 26.075 1.00 98.38 577 TYR A O 1
ATOM 4302 N N . VAL A 1 578 ? -18.664 -10.754 28.297 1.00 98.38 578 VAL A N 1
ATOM 4303 C CA . VAL A 1 578 ? -20.119 -10.597 28.416 1.00 98.38 578 VAL A CA 1
ATOM 4304 C C . VAL A 1 578 ? -20.456 -9.362 29.240 1.00 98.38 578 VAL A C 1
ATOM 4306 O O . VAL A 1 578 ? -20.092 -9.269 30.413 1.00 98.38 578 VAL A O 1
ATOM 4309 N N . GLY A 1 579 ? -21.215 -8.438 28.656 1.00 97.06 579 GLY A N 1
ATOM 4310 C CA . GLY A 1 579 ? -21.733 -7.266 29.358 1.00 97.06 579 GLY A CA 1
ATOM 4311 C C . GLY A 1 579 ? -23.081 -7.562 30.006 1.00 97.06 579 GLY A C 1
ATOM 4312 O O . GLY A 1 579 ? -24.049 -7.848 29.304 1.00 97.06 579 GLY A O 1
ATOM 4313 N N . ILE A 1 580 ? -23.178 -7.455 31.332 1.00 97.50 580 ILE A N 1
ATOM 4314 C CA . ILE A 1 580 ? -24.437 -7.622 32.070 1.00 97.50 580 ILE A CA 1
ATOM 4315 C C . ILE A 1 580 ? -24.762 -6.322 32.805 1.00 97.50 580 ILE A C 1
ATOM 4317 O O . ILE A 1 580 ? -23.997 -5.872 33.659 1.00 97.50 580 ILE A O 1
ATOM 4321 N N . GLY A 1 581 ? -25.919 -5.729 32.506 1.00 95.69 581 GLY A N 1
ATOM 4322 C CA . GLY A 1 581 ? -26.369 -4.511 33.181 1.00 95.69 581 GLY A CA 1
ATOM 4323 C C . GLY A 1 581 ? -26.828 -4.733 34.627 1.00 95.69 581 GLY A C 1
ATOM 4324 O O . GLY A 1 581 ? -26.922 -5.862 35.116 1.00 95.69 581 GLY A O 1
ATOM 4325 N N . ASP A 1 582 ? -27.086 -3.637 35.336 1.00 94.56 582 ASP A N 1
ATOM 4326 C CA . ASP A 1 582 ? -27.422 -3.587 36.765 1.00 94.56 582 ASP A CA 1
ATOM 4327 C C . ASP A 1 582 ? -28.830 -4.107 37.106 1.00 94.56 582 ASP A C 1
ATOM 4329 O O . ASP A 1 582 ? -29.205 -4.204 38.278 1.00 94.56 582 ASP A O 1
ATOM 4333 N N . GLY A 1 583 ? -29.617 -4.456 36.086 1.00 91.00 583 GLY A N 1
ATOM 4334 C CA . GLY A 1 583 ? -30.976 -4.959 36.230 1.00 91.00 583 GLY A CA 1
ATOM 4335 C C . GLY A 1 583 ? -32.035 -3.883 36.420 1.00 91.00 583 GLY A C 1
ATOM 4336 O O . GLY A 1 583 ? -33.173 -4.213 36.757 1.00 91.00 583 GLY A O 1
ATOM 4337 N N . GLY A 1 584 ? -31.708 -2.607 36.198 1.00 87.56 584 GLY A N 1
ATOM 4338 C CA . GLY A 1 584 ? -32.703 -1.585 35.876 1.00 87.56 584 GLY A CA 1
ATOM 4339 C C . GLY A 1 584 ? -33.445 -0.983 37.062 1.00 87.56 584 GLY A C 1
ATOM 4340 O O . GLY A 1 584 ? -34.422 -0.249 36.886 1.00 87.56 584 GLY A O 1
ATOM 4341 N N . ILE A 1 585 ? -33.014 -1.279 38.287 1.00 86.25 585 ILE A N 1
ATOM 4342 C CA . ILE A 1 585 ? -33.557 -0.628 39.478 1.00 86.25 585 ILE A CA 1
ATOM 4343 C C . ILE A 1 585 ? -33.041 0.812 39.510 1.00 86.25 585 ILE A C 1
ATOM 4345 O O . ILE A 1 585 ? -31.844 1.051 39.420 1.00 86.25 585 ILE A O 1
ATOM 4349 N N . SER A 1 586 ? -33.946 1.781 39.685 1.00 86.75 586 SER A N 1
ATOM 4350 C CA . SER A 1 586 ? -33.608 3.212 39.732 1.00 86.75 586 SER A CA 1
ATOM 4351 C C . SER A 1 586 ? -32.407 3.495 40.645 1.00 86.75 586 SER A C 1
ATOM 4353 O O . SER A 1 586 ? -32.493 3.287 41.858 1.00 86.75 586 SER A O 1
ATOM 4355 N N . GLY A 1 587 ? -31.327 4.014 40.050 1.00 84.25 587 GLY A N 1
ATOM 4356 C CA . GLY A 1 587 ? -30.082 4.374 40.735 1.00 84.25 587 GLY A CA 1
ATOM 4357 C C . GLY A 1 587 ? -29.343 3.196 41.371 1.00 84.25 587 GLY A C 1
ATOM 4358 O O . GLY A 1 587 ? -28.612 3.419 42.328 1.00 84.25 587 GLY A O 1
ATOM 4359 N N . ASP A 1 588 ? -29.602 1.962 40.924 1.00 89.88 588 ASP A N 1
ATOM 4360 C CA . ASP A 1 588 ? -29.109 0.718 41.521 1.00 89.88 588 ASP A CA 1
ATOM 4361 C C . ASP A 1 588 ? -29.280 0.697 43.052 1.00 89.88 588 ASP A C 1
ATOM 4363 O O . ASP A 1 588 ? -28.344 0.514 43.829 1.00 89.88 588 ASP A O 1
ATOM 4367 N N . ALA A 1 589 ? -30.511 0.926 43.526 1.00 86.31 589 ALA A N 1
ATOM 4368 C CA . ALA A 1 589 ? -30.802 1.027 44.962 1.00 86.31 589 ALA A CA 1
ATOM 4369 C C . ALA A 1 589 ? -30.414 -0.231 45.776 1.00 86.31 589 ALA A C 1
ATOM 4371 O O . ALA A 1 589 ? -30.248 -0.150 46.995 1.00 86.31 589 ALA A O 1
ATOM 4372 N N . ASN A 1 590 ? -30.273 -1.386 45.113 1.00 88.81 590 ASN A N 1
ATOM 4373 C CA . ASN A 1 590 ? -29.805 -2.641 45.709 1.00 88.81 590 ASN A CA 1
ATOM 4374 C C . ASN A 1 590 ? -28.286 -2.845 45.589 1.00 88.81 590 ASN A C 1
ATOM 4376 O O . ASN A 1 590 ? -27.764 -3.781 46.194 1.00 88.81 590 ASN A O 1
ATOM 4380 N N . ARG A 1 591 ? -27.591 -1.963 44.866 1.00 90.75 591 ARG A N 1
ATOM 4381 C CA . ARG A 1 591 ? -26.136 -1.907 44.701 1.00 90.75 591 ARG A CA 1
ATOM 4382 C C . ARG A 1 591 ? -25.552 -3.163 44.075 1.00 90.75 591 ARG A C 1
ATOM 4384 O O . ARG A 1 591 ? -24.495 -3.637 44.490 1.00 90.75 591 ARG A O 1
ATOM 4391 N N . ARG A 1 592 ? -26.256 -3.702 43.084 1.00 93.62 592 ARG A N 1
ATOM 4392 C CA . ARG A 1 592 ? -25.868 -4.899 42.336 1.00 93.62 592 ARG A CA 1
ATOM 4393 C C . ARG A 1 592 ? -24.505 -4.728 41.674 1.00 93.62 592 ARG A C 1
ATOM 4395 O O . ARG A 1 592 ? -23.657 -5.614 41.768 1.00 93.62 592 ARG A O 1
ATOM 4402 N N . SER A 1 593 ? -24.257 -3.550 41.116 1.00 94.19 593 SER A N 1
ATOM 4403 C CA . SER A 1 593 ? -23.039 -3.212 40.372 1.00 94.19 593 SER A CA 1
ATOM 4404 C C . SER A 1 593 ? -21.794 -3.227 41.263 1.00 94.19 593 SER A C 1
ATOM 4406 O O . SER A 1 593 ? -20.724 -3.646 40.821 1.00 94.19 593 SER A O 1
ATOM 4408 N N . GLN A 1 594 ? -21.959 -2.897 42.550 1.00 94.31 594 GLN A N 1
ATOM 4409 C CA . GLN A 1 594 ? -20.904 -2.922 43.571 1.00 94.31 594 GLN A CA 1
ATOM 4410 C C . GLN A 1 594 ? -20.884 -4.203 44.422 1.00 94.31 594 GLN A C 1
ATOM 4412 O O . GLN A 1 594 ? -19.955 -4.388 45.206 1.00 94.31 594 GLN A O 1
ATOM 4417 N N . ASP A 1 595 ? -21.882 -5.083 44.306 1.00 94.19 595 ASP A N 1
ATOM 4418 C CA . ASP A 1 595 ? -21.907 -6.366 45.009 1.00 94.19 595 ASP A CA 1
ATOM 4419 C C . ASP A 1 595 ? -21.033 -7.392 44.260 1.00 94.19 595 ASP A C 1
ATOM 4421 O O . ASP A 1 595 ? -21.405 -7.827 43.166 1.00 94.19 595 ASP A O 1
ATOM 4425 N N . PRO A 1 596 ? -19.882 -7.815 44.820 1.00 94.50 596 PRO A N 1
ATOM 4426 C CA . PRO A 1 596 ? -18.986 -8.764 44.163 1.00 94.50 596 PRO A CA 1
ATOM 4427 C C . PRO A 1 596 ? -19.532 -10.200 44.150 1.00 94.50 596 PRO A C 1
ATOM 4429 O O . PRO A 1 596 ? -18.952 -11.069 43.502 1.00 94.50 596 PRO A O 1
ATOM 4432 N N . GLN A 1 597 ? -20.622 -10.479 44.875 1.00 95.69 597 GLN A N 1
ATOM 4433 C CA . GLN A 1 597 ? -21.313 -11.771 44.859 1.00 95.69 597 GLN A CA 1
ATOM 4434 C C . GLN A 1 597 ? -22.442 -11.828 43.817 1.00 95.69 597 GLN A C 1
ATOM 4436 O O . GLN A 1 597 ? -23.096 -12.865 43.682 1.00 95.69 597 GLN A O 1
ATOM 4441 N N . ASN A 1 598 ? -22.671 -10.737 43.083 1.00 95.38 598 ASN A N 1
ATOM 4442 C CA . ASN A 1 598 ? -23.694 -10.619 42.055 1.00 95.38 598 ASN A CA 1
ATOM 4443 C C . ASN A 1 598 ? -23.057 -10.415 40.667 1.00 95.38 598 ASN A C 1
ATOM 4445 O O . ASN A 1 598 ? -22.017 -9.774 40.551 1.00 95.38 598 ASN A O 1
ATOM 4449 N N . LEU A 1 599 ? -23.686 -10.959 39.622 1.00 97.06 599 LEU A N 1
ATOM 4450 C CA . LEU A 1 599 ? -23.211 -10.867 38.235 1.00 97.06 599 LEU A CA 1
ATOM 4451 C C . LEU A 1 599 ? -23.816 -9.687 37.451 1.00 97.06 599 LEU A C 1
ATOM 4453 O O . LEU A 1 599 ? -23.419 -9.454 36.318 1.00 97.06 599 LEU A O 1
ATOM 4457 N N . GLN A 1 600 ? -24.755 -8.941 38.035 1.00 97.31 600 GLN A N 1
ATOM 4458 C CA . GLN A 1 600 ? -25.339 -7.734 37.447 1.00 97.31 600 GLN A CA 1
ATOM 4459 C C . GLN A 1 600 ? -24.412 -6.522 37.612 1.00 97.31 600 GLN A C 1
ATOM 4461 O O . GLN A 1 600 ? -23.736 -6.379 38.638 1.00 97.31 600 GLN A O 1
ATOM 4466 N N . GLY A 1 601 ? -24.400 -5.641 36.613 1.00 96.50 601 GLY A N 1
ATOM 4467 C CA . GLY A 1 601 ? -23.533 -4.462 36.552 1.00 96.50 601 GLY A CA 1
ATOM 4468 C C . GLY A 1 601 ? -22.054 -4.841 36.470 1.00 96.50 601 GLY A C 1
ATOM 4469 O O . GLY A 1 601 ? -21.243 -4.351 37.265 1.00 96.50 601 GLY A O 1
ATOM 4470 N N . LYS A 1 602 ? -21.730 -5.796 35.585 1.00 97.69 602 LYS A N 1
ATOM 4471 C CA . LYS A 1 602 ? -20.399 -6.402 35.412 1.00 97.69 602 LYS A CA 1
ATOM 4472 C C . LYS A 1 602 ? -20.034 -6.551 33.933 1.00 97.69 602 LYS A C 1
ATOM 4474 O O . LYS A 1 602 ? -20.907 -6.767 33.093 1.00 97.69 602 LYS A O 1
ATOM 4479 N N . ILE A 1 603 ? -18.730 -6.556 33.664 1.00 98.44 603 ILE A N 1
ATOM 4480 C CA . ILE A 1 603 ? -18.164 -7.291 32.528 1.00 98.44 603 ILE A CA 1
ATOM 4481 C C . ILE A 1 603 ? -17.715 -8.652 33.059 1.00 98.44 603 ILE A C 1
ATOM 4483 O O . ILE A 1 603 ? -17.002 -8.727 34.065 1.00 98.44 603 ILE A O 1
ATOM 4487 N N . LEU A 1 604 ? -18.157 -9.728 32.419 1.00 98.38 604 LEU A N 1
ATOM 4488 C CA . LEU A 1 604 ? -17.741 -11.097 32.716 1.00 98.38 604 LEU A CA 1
ATOM 4489 C C . LEU A 1 604 ? -16.768 -11.577 31.639 1.00 98.38 604 LEU A C 1
ATOM 4491 O O . LEU A 1 604 ? -16.862 -11.127 30.501 1.00 98.38 604 LEU A O 1
ATOM 4495 N N . ARG A 1 605 ? -15.885 -12.514 31.986 1.00 98.00 605 ARG A N 1
ATOM 4496 C CA . ARG A 1 605 ? -14.985 -13.189 31.039 1.00 98.00 605 ARG A CA 1
ATOM 4497 C C . ARG A 1 605 ? -15.090 -14.694 31.242 1.00 98.00 605 ARG A C 1
ATOM 4499 O O . ARG A 1 605 ? -14.849 -15.186 32.347 1.00 98.00 605 ARG A O 1
ATOM 4506 N N . LEU A 1 606 ? -15.497 -15.400 30.194 1.00 98.06 606 LEU A N 1
ATOM 4507 C CA . LEU A 1 606 ? -15.801 -16.827 30.189 1.00 98.06 606 LEU A CA 1
ATOM 4508 C C . LEU A 1 606 ? -14.885 -17.573 29.213 1.00 98.06 606 LEU A C 1
ATOM 4510 O O . LEU A 1 606 ? -14.466 -17.031 28.196 1.00 98.06 606 LEU A O 1
ATOM 4514 N N . ASP A 1 607 ? -14.606 -18.836 29.519 1.00 96.31 607 ASP A N 1
ATOM 4515 C CA . ASP A 1 607 ? -13.832 -19.753 28.684 1.00 96.31 607 ASP A CA 1
ATOM 4516 C C . ASP A 1 607 ? -14.747 -20.859 28.142 1.00 96.31 607 ASP A C 1
ATOM 4518 O O . ASP A 1 607 ? -15.044 -21.805 28.884 1.00 96.31 607 ASP A O 1
ATOM 4522 N N . PRO A 1 608 ? -15.241 -20.756 26.894 1.00 92.75 608 PRO A N 1
ATOM 4523 C CA . PRO A 1 608 ? -16.171 -21.737 26.340 1.00 92.75 608 PRO A CA 1
ATOM 4524 C C . PRO A 1 608 ? -15.633 -23.174 26.307 1.00 92.75 608 PRO A C 1
ATOM 4526 O O . PRO A 1 608 ? -16.425 -24.115 26.425 1.00 92.75 608 PRO A O 1
ATOM 4529 N N . ASP A 1 609 ? -14.310 -23.345 26.237 1.00 88.00 609 ASP A N 1
ATOM 4530 C CA . ASP A 1 609 ? -13.650 -24.654 26.178 1.00 88.00 609 ASP A CA 1
ATOM 4531 C C . ASP A 1 609 ? -13.476 -25.304 27.554 1.00 88.00 609 ASP A C 1
ATOM 4533 O O . ASP A 1 609 ? -13.362 -26.526 27.675 1.00 88.00 609 ASP A O 1
ATOM 4537 N N . ASN A 1 610 ? -13.521 -24.516 28.631 1.00 89.75 610 ASN A N 1
ATOM 4538 C CA . ASN A 1 610 ? -13.314 -25.005 29.995 1.00 89.75 610 ASN A CA 1
ATOM 4539 C C . ASN A 1 610 ? -14.619 -25.485 30.662 1.00 89.75 610 ASN A C 1
ATOM 4541 O O . ASN A 1 610 ? -14.950 -25.140 31.809 1.00 89.75 610 ASN A O 1
ATOM 4545 N N . ALA A 1 611 ? -15.404 -26.274 29.928 1.00 85.19 611 ALA A N 1
ATOM 4546 C CA . ALA A 1 611 ? -16.642 -26.858 30.426 1.00 85.19 611 ALA A CA 1
ATOM 4547 C C . ALA A 1 611 ? -16.374 -27.848 31.588 1.00 85.19 611 ALA A C 1
ATOM 4549 O O . ALA A 1 611 ? -15.429 -28.635 31.529 1.00 85.19 611 ALA A O 1
ATOM 4550 N N . PRO A 1 612 ? -17.220 -27.896 32.640 1.00 86.06 612 PRO A N 1
ATOM 4551 C CA . PRO A 1 612 ? -18.488 -27.182 32.800 1.00 86.06 612 PRO A CA 1
ATOM 4552 C C . PRO A 1 612 ? -18.380 -25.869 33.595 1.00 86.06 612 PRO A C 1
ATOM 4554 O O . PRO A 1 612 ? -19.414 -25.282 33.900 1.00 86.06 612 PRO A O 1
ATOM 4557 N N . SER A 1 613 ? -17.183 -25.448 34.023 1.00 87.06 613 SER A N 1
ATOM 4558 C CA . SER A 1 613 ? -17.037 -24.218 34.815 1.00 87.06 613 SER A CA 1
ATOM 4559 C C . SER A 1 613 ? -17.130 -22.957 33.965 1.00 87.06 613 SER A C 1
ATOM 4561 O O . SER A 1 613 ? -17.639 -21.957 34.451 1.00 87.06 613 SER A O 1
ATOM 4563 N N . PHE A 1 614 ? -16.636 -23.006 32.726 1.00 94.88 614 PHE A N 1
ATOM 4564 C CA . PHE A 1 614 ? -16.519 -21.859 31.819 1.00 94.88 614 PHE A CA 1
ATOM 4565 C C . PHE A 1 614 ? -15.744 -20.670 32.402 1.00 94.88 614 PHE A C 1
ATOM 4567 O O . PHE A 1 614 ? -15.887 -19.546 31.935 1.00 94.88 614 PHE A O 1
ATOM 4574 N N . ILE A 1 615 ? -14.931 -20.901 33.435 1.00 96.06 615 ILE A N 1
ATOM 4575 C CA . ILE A 1 615 ? -14.129 -19.874 34.097 1.00 96.06 615 ILE A CA 1
ATOM 4576 C C . ILE A 1 615 ? -12.691 -19.977 33.580 1.00 96.06 615 ILE A C 1
ATOM 4578 O O . ILE A 1 615 ? -12.066 -21.023 33.786 1.00 96.06 615 ILE A O 1
ATOM 4582 N N . PRO A 1 616 ? -12.137 -18.924 32.962 1.00 96.25 616 PRO A N 1
ATOM 4583 C CA . PRO A 1 616 ? -10.709 -18.843 32.692 1.00 96.25 616 PRO A CA 1
ATOM 4584 C C . PRO A 1 616 ? -9.906 -18.895 33.998 1.00 96.25 616 PRO A C 1
ATOM 4586 O O . PRO A 1 616 ? -10.231 -18.215 34.972 1.00 96.25 616 PRO A O 1
ATOM 4589 N N . THR A 1 617 ? -8.834 -19.687 34.045 1.00 94.25 617 THR A N 1
ATOM 4590 C CA . THR A 1 617 ? -8.034 -19.861 35.275 1.00 94.25 617 THR A CA 1
ATOM 4591 C C . THR A 1 617 ? -7.295 -18.600 35.723 1.00 94.25 617 THR A C 1
ATOM 4593 O O . THR A 1 617 ? -6.856 -18.517 36.868 1.00 94.25 617 THR A O 1
ATOM 4596 N N . ASP A 1 618 ? -7.136 -17.648 34.812 1.00 94.19 618 ASP A N 1
ATOM 4597 C CA . ASP A 1 618 ? -6.448 -16.369 34.957 1.00 94.19 618 ASP A CA 1
ATOM 4598 C C . ASP A 1 618 ? -7.408 -15.188 35.200 1.00 94.19 618 ASP A C 1
ATOM 4600 O O . ASP A 1 618 ? -6.951 -14.050 35.269 1.00 94.19 618 ASP A O 1
ATOM 4604 N N . ASN A 1 619 ? -8.715 -15.428 35.378 1.00 96.81 619 ASN A N 1
ATOM 4605 C CA . ASN A 1 619 ? -9.638 -14.366 35.787 1.00 96.81 619 ASN A CA 1
ATOM 4606 C C . ASN A 1 619 ? -9.187 -13.714 37.119 1.00 96.81 619 ASN A C 1
ATOM 4608 O O . ASN A 1 619 ? -8.710 -14.407 38.028 1.00 96.81 619 ASN A O 1
ATOM 4612 N N . PRO A 1 620 ? -9.399 -12.395 37.297 1.00 96.75 620 PRO A N 1
ATOM 4613 C CA . PRO A 1 620 ? -8.784 -11.597 38.369 1.00 96.75 620 PRO A CA 1
ATOM 4614 C C . PRO A 1 620 ? -9.155 -12.037 39.789 1.00 96.75 620 PRO A C 1
ATOM 4616 O O . PRO A 1 620 ? -8.452 -11.725 40.755 1.00 96.75 620 PRO A O 1
ATOM 4619 N N . PHE A 1 621 ? -10.271 -12.750 39.939 1.00 96.06 621 PHE A N 1
ATOM 4620 C CA . PHE A 1 621 ? -10.826 -13.109 41.240 1.00 96.06 621 PHE A CA 1
ATOM 4621 C C . PHE A 1 621 ? -10.893 -14.610 41.515 1.00 96.06 621 PHE A C 1
ATOM 4623 O O . PHE A 1 621 ? -11.412 -14.990 42.566 1.00 96.06 621 PHE A O 1
ATOM 4630 N N . VAL A 1 622 ? -10.335 -15.449 40.635 1.00 95.38 622 VAL A N 1
ATOM 4631 C CA . VAL A 1 622 ? -10.423 -16.912 40.754 1.00 95.38 622 VAL A CA 1
ATOM 4632 C C . VAL A 1 622 ? -9.953 -17.390 42.126 1.00 95.38 622 VAL A C 1
ATOM 4634 O O . VAL A 1 622 ? -8.826 -17.139 42.563 1.00 95.38 622 VAL A O 1
ATOM 4637 N N . GLY A 1 623 ? -10.834 -18.108 42.824 1.00 90.81 623 GLY A N 1
ATOM 4638 C CA . GLY A 1 623 ? -10.543 -18.700 44.130 1.00 90.81 623 GLY A CA 1
ATOM 4639 C C . GLY A 1 623 ? -10.692 -17.737 45.312 1.00 90.81 623 GLY A C 1
ATOM 4640 O O . GLY A 1 623 ? -10.434 -18.133 46.456 1.00 90.81 623 GLY A O 1
ATOM 4641 N N . ASN A 1 624 ? -11.139 -16.500 45.083 1.00 94.56 624 ASN A N 1
ATOM 4642 C CA . ASN A 1 624 ? -11.515 -15.577 46.145 1.00 94.56 624 ASN A CA 1
ATOM 4643 C C . ASN A 1 624 ? -12.992 -15.782 46.530 1.00 94.56 624 ASN A C 1
ATOM 4645 O O . ASN A 1 624 ? -13.874 -15.311 45.823 1.00 94.56 624 ASN A O 1
ATOM 4649 N N . PRO A 1 625 ? -13.316 -16.364 47.701 1.00 93.00 625 PRO A N 1
ATOM 4650 C CA . PRO A 1 625 ? -14.705 -16.652 48.071 1.00 93.00 625 PRO A CA 1
ATOM 4651 C C . PRO A 1 625 ? -15.570 -15.398 48.291 1.00 93.00 625 PRO A C 1
ATOM 4653 O O . PRO A 1 625 ? -16.770 -15.524 48.521 1.00 93.00 625 PRO A O 1
ATOM 4656 N N . ALA A 1 626 ? -14.973 -14.201 48.295 1.00 94.12 626 ALA A N 1
ATOM 4657 C CA . ALA A 1 626 ? -15.684 -12.935 48.426 1.00 94.12 626 ALA A CA 1
ATOM 4658 C C . ALA A 1 626 ? -16.147 -12.350 47.083 1.00 94.12 626 ALA A C 1
ATOM 4660 O O . ALA A 1 626 ? -16.958 -11.425 47.094 1.00 94.12 626 ALA A O 1
ATOM 4661 N N . VAL A 1 627 ? -15.699 -12.888 45.945 1.00 96.06 627 VAL A N 1
ATOM 4662 C CA . VAL A 1 627 ? -16.047 -12.400 44.603 1.00 96.06 627 VAL A CA 1
ATOM 4663 C C . VAL A 1 627 ? -16.444 -13.583 43.715 1.00 96.06 627 VAL A C 1
ATOM 4665 O O . VAL A 1 627 ? -16.032 -14.711 43.964 1.00 96.06 627 VAL A O 1
ATOM 4668 N N . ARG A 1 628 ? -17.311 -13.361 42.731 1.00 97.12 628 ARG A N 1
ATOM 4669 C CA . ARG A 1 628 ? -17.648 -14.366 41.716 1.00 97.12 628 ARG A CA 1
ATOM 4670 C C . ARG A 1 628 ? -16.498 -14.530 40.721 1.00 97.12 628 ARG A C 1
ATOM 4672 O O . ARG A 1 628 ? -15.982 -13.532 40.226 1.00 97.12 628 ARG A O 1
ATOM 4679 N N . ASP A 1 629 ? -16.131 -15.774 40.422 1.00 96.69 629 ASP A N 1
ATOM 4680 C CA . ASP A 1 629 ? -14.984 -16.088 39.558 1.00 96.69 629 ASP A CA 1
ATOM 4681 C C . ASP A 1 629 ? -15.227 -15.693 38.082 1.00 96.69 629 ASP A C 1
ATOM 4683 O O . ASP A 1 629 ? -14.274 -15.507 37.329 1.00 96.69 629 ASP A O 1
ATOM 4687 N N . GLU A 1 630 ? -16.490 -15.518 37.667 1.00 97.50 630 GLU A N 1
ATOM 4688 C CA . GLU A 1 630 ? -16.874 -15.036 36.330 1.00 97.50 630 GLU A CA 1
ATOM 4689 C C . GLU A 1 630 ? -16.492 -13.568 36.071 1.00 97.50 630 GLU A C 1
ATOM 4691 O O . GLU A 1 630 ? -16.419 -13.139 34.919 1.00 97.50 630 GLU A O 1
ATOM 4696 N N . ILE A 1 631 ? -16.332 -12.770 37.133 1.00 98.50 631 ILE A N 1
ATOM 4697 C CA . ILE A 1 631 ? -16.228 -11.313 37.026 1.00 98.50 631 ILE A CA 1
ATOM 4698 C C . ILE A 1 631 ? -14.859 -10.921 36.470 1.00 98.50 631 ILE A C 1
ATOM 4700 O O . ILE A 1 631 ? -13.827 -11.233 37.063 1.00 98.50 631 ILE A O 1
ATOM 4704 N N . TRP A 1 632 ? -14.876 -10.150 35.383 1.00 98.12 632 TRP A N 1
ATOM 4705 C CA . TRP A 1 632 ? -13.711 -9.443 34.866 1.00 98.12 632 TRP A CA 1
ATOM 4706 C C . TRP A 1 632 ? -13.629 -8.029 35.444 1.00 98.12 632 TRP A C 1
ATOM 4708 O O . TRP A 1 632 ? -12.635 -7.681 36.074 1.00 98.12 632 TRP A O 1
ATOM 4718 N N . ALA A 1 633 ? -14.708 -7.249 35.331 1.00 97.62 633 ALA A N 1
ATOM 4719 C CA . ALA A 1 633 ? -14.795 -5.892 35.867 1.00 97.62 633 ALA A CA 1
ATOM 4720 C C . ALA A 1 633 ? -16.143 -5.624 36.555 1.00 97.62 633 ALA A C 1
ATOM 4722 O O . ALA A 1 633 ? -17.163 -6.254 36.261 1.00 97.62 633 ALA A O 1
ATOM 4723 N N . LEU A 1 634 ? -16.138 -4.680 37.497 1.00 95.88 634 LEU A N 1
ATOM 4724 C CA . LEU A 1 634 ? -17.288 -4.271 38.299 1.00 95.88 634 LEU A CA 1
ATOM 4725 C C . LEU A 1 634 ? -17.711 -2.833 37.998 1.00 95.88 634 LEU A C 1
ATOM 4727 O O . LEU A 1 634 ? -16.937 -2.043 37.468 1.00 95.88 634 LEU A O 1
ATOM 4731 N N . GLY A 1 635 ? -18.916 -2.471 38.436 1.00 95.00 635 GLY A N 1
ATOM 4732 C CA . GLY A 1 635 ? -19.327 -1.073 38.517 1.00 95.00 635 GLY A CA 1
ATOM 4733 C C . GLY A 1 635 ? -19.684 -0.435 37.180 1.00 95.00 635 GLY A C 1
ATOM 4734 O O . GLY A 1 635 ? -19.487 0.764 37.044 1.00 95.00 635 GLY A O 1
ATOM 4735 N N . VAL A 1 636 ? -20.206 -1.220 36.235 1.00 95.38 636 VAL A N 1
ATOM 4736 C CA . VAL A 1 636 ? -20.884 -0.719 35.025 1.00 95.38 636 VAL A CA 1
ATOM 4737 C C . VAL A 1 636 ? -22.399 -0.724 35.236 1.00 95.38 636 VAL A C 1
ATOM 4739 O O . VAL A 1 636 ? -22.904 -1.515 36.039 1.00 95.38 636 VAL A O 1
ATOM 4742 N N . ARG A 1 637 ? -23.142 0.130 34.531 1.00 94.38 637 ARG A N 1
ATOM 4743 C CA . ARG A 1 637 ? -24.600 0.258 34.668 1.00 94.38 637 ARG A CA 1
ATOM 4744 C C . ARG A 1 637 ? -25.368 -0.566 33.643 1.00 94.38 637 ARG A C 1
ATOM 4746 O O . ARG A 1 637 ? -26.243 -1.350 34.000 1.00 94.38 637 ARG A O 1
ATOM 4753 N N . ASN A 1 638 ? -25.089 -0.370 32.368 1.00 93.19 638 ASN A N 1
ATOM 4754 C CA . ASN A 1 638 ? -25.756 -0.991 31.238 1.00 93.19 638 ASN A CA 1
ATOM 4755 C C . ASN A 1 638 ? -24.796 -1.096 30.036 1.00 93.19 638 ASN A C 1
ATOM 4757 O O . ASN A 1 638 ? -25.057 -0.452 29.027 1.00 93.19 638 ASN A O 1
ATOM 4761 N N . PRO A 1 639 ? -23.733 -1.921 30.091 1.00 93.25 639 PRO A N 1
ATOM 4762 C CA . PRO A 1 639 ? -22.784 -2.073 28.985 1.00 93.25 639 PRO A CA 1
ATOM 4763 C C . PRO A 1 639 ? -23.495 -2.626 27.734 1.00 93.25 639 PRO A C 1
ATOM 4765 O O . PRO A 1 639 ? -23.654 -3.841 27.575 1.00 93.25 639 PRO A O 1
ATOM 4768 N N . TRP A 1 640 ? -23.997 -1.727 26.882 1.00 90.12 640 TRP A N 1
ATOM 4769 C CA . TRP A 1 640 ? -24.867 -2.054 25.747 1.00 90.12 640 TRP A CA 1
ATOM 4770 C C . TRP A 1 640 ? -24.046 -2.638 24.602 1.00 90.12 640 TRP A C 1
ATOM 4772 O O . TRP A 1 640 ? -24.363 -3.706 24.075 1.00 90.12 640 TRP A O 1
ATOM 4782 N N . ARG A 1 641 ? -22.942 -1.965 24.270 1.00 93.00 641 ARG A N 1
ATOM 4783 C CA . ARG A 1 641 ? -21.924 -2.415 23.322 1.00 93.00 641 ARG A CA 1
ATOM 4784 C C . ARG A 1 641 ? -20.547 -2.187 23.918 1.00 93.00 641 ARG A C 1
ATOM 4786 O O . ARG A 1 641 ? -20.308 -1.198 24.608 1.00 93.00 641 ARG A O 1
ATOM 4793 N N . PHE A 1 642 ? -19.664 -3.124 23.633 1.00 95.75 642 PHE A N 1
ATOM 4794 C CA . PHE A 1 642 ? -18.237 -2.988 23.837 1.00 95.75 642 PHE A CA 1
ATOM 4795 C C . PHE A 1 642 ? -17.536 -3.734 22.711 1.00 95.75 642 PHE A C 1
ATOM 4797 O O . PHE A 1 642 ? -18.124 -4.628 22.097 1.00 95.75 642 PHE A O 1
ATOM 4804 N N . SER A 1 643 ? -16.297 -3.363 22.441 1.00 95.75 643 SER A N 1
ATOM 4805 C CA . SER A 1 643 ? -15.497 -3.967 21.387 1.00 95.75 643 SER A CA 1
ATOM 4806 C C . SER A 1 643 ? -14.031 -4.006 21.792 1.00 95.75 643 SER A C 1
ATOM 4808 O O . SER A 1 643 ? -13.594 -3.268 22.677 1.00 95.75 643 SER A O 1
ATOM 4810 N N . PHE A 1 644 ? -13.289 -4.906 21.154 1.00 95.44 644 PHE A N 1
ATOM 4811 C CA . PHE A 1 644 ? -11.836 -4.923 21.224 1.00 95.44 644 PHE A CA 1
ATOM 4812 C C . PHE A 1 644 ? -11.261 -4.199 20.008 1.00 95.44 644 PHE A C 1
ATOM 4814 O O . PHE A 1 644 ? -11.713 -4.414 18.874 1.00 95.44 644 PHE A O 1
ATOM 4821 N N . ASP A 1 645 ? -10.259 -3.360 20.247 1.00 92.81 645 ASP A N 1
ATOM 4822 C CA . ASP A 1 645 ? -9.413 -2.841 19.178 1.00 92.81 645 ASP A CA 1
ATOM 4823 C C . ASP A 1 645 ? -8.608 -3.997 18.566 1.00 92.81 645 ASP A C 1
ATOM 4825 O O . ASP A 1 645 ? -7.960 -4.756 19.288 1.00 92.81 645 ASP A O 1
ATOM 4829 N N . GLY A 1 646 ? -8.678 -4.147 17.241 1.00 84.12 646 GLY A N 1
ATOM 4830 C CA . GLY A 1 646 ? -7.993 -5.219 16.516 1.00 84.12 646 GLY A CA 1
ATOM 4831 C C . GLY A 1 646 ? -6.468 -5.114 16.573 1.00 84.12 646 GLY A C 1
ATOM 4832 O O . GLY A 1 646 ? -5.806 -6.146 16.527 1.00 84.12 646 GLY A O 1
ATOM 4833 N N . ASN A 1 647 ? -5.926 -3.900 16.740 1.00 84.56 647 ASN A N 1
ATOM 4834 C CA . ASN A 1 647 ? -4.477 -3.677 16.749 1.00 84.56 647 ASN A CA 1
ATOM 4835 C C . ASN A 1 647 ? -3.908 -3.705 18.172 1.00 84.56 647 ASN A C 1
ATOM 4837 O O . ASN A 1 647 ? -2.943 -4.417 18.442 1.00 84.56 647 ASN A O 1
ATOM 4841 N N . THR A 1 648 ? -4.499 -2.949 19.106 1.00 85.88 648 THR A N 1
ATOM 4842 C CA . THR A 1 648 ? -3.958 -2.839 20.475 1.00 85.88 648 THR A CA 1
ATOM 4843 C C . THR A 1 648 ? -4.478 -3.915 21.424 1.00 85.88 648 THR A C 1
ATOM 4845 O O . THR A 1 648 ? -3.830 -4.215 22.426 1.00 85.88 648 THR A O 1
ATOM 4848 N N . GLY A 1 649 ? -5.641 -4.508 21.131 1.00 90.69 649 GLY A N 1
ATOM 4849 C CA . GLY A 1 649 ? -6.330 -5.433 22.028 1.00 90.69 649 GLY A CA 1
ATOM 4850 C C . GLY A 1 649 ? -7.043 -4.760 23.207 1.00 90.69 649 GLY A C 1
ATOM 4851 O O . GLY A 1 649 ? -7.458 -5.459 24.134 1.00 90.69 649 GLY A O 1
ATOM 4852 N N . ASP A 1 650 ? -7.179 -3.430 23.208 1.00 94.81 650 ASP A N 1
ATOM 4853 C CA . ASP A 1 650 ? -7.855 -2.692 24.279 1.00 94.81 650 ASP A CA 1
ATOM 4854 C C . ASP A 1 650 ? -9.373 -2.920 24.254 1.00 94.81 650 ASP A C 1
ATOM 4856 O O . ASP A 1 650 ? -9.996 -2.951 23.191 1.00 94.81 650 ASP A O 1
ATOM 4860 N N . LEU A 1 651 ? -9.982 -3.038 25.436 1.00 97.19 651 LEU A N 1
ATOM 4861 C CA . LEU A 1 651 ? -11.424 -3.216 25.609 1.00 97.19 651 LEU A CA 1
ATOM 4862 C C . LEU A 1 651 ? -12.116 -1.859 25.792 1.00 97.19 651 LEU A C 1
ATOM 4864 O O . LEU A 1 651 ? -11.938 -1.197 26.816 1.00 97.19 651 LEU A O 1
ATOM 4868 N N . TRP A 1 652 ? -12.962 -1.482 24.835 1.00 97.19 652 TRP A N 1
ATOM 4869 C CA . TRP A 1 652 ? -13.749 -0.248 24.839 1.00 97.19 652 TRP A CA 1
ATOM 4870 C C . TRP A 1 652 ? -15.186 -0.528 25.259 1.00 97.19 652 TRP A C 1
ATOM 4872 O O . TRP A 1 652 ? -15.901 -1.244 24.567 1.00 97.19 652 TRP A O 1
ATOM 4882 N N . ILE A 1 653 ? -15.628 0.041 26.380 1.00 96.94 653 ILE A N 1
ATOM 4883 C CA . ILE A 1 653 ? -16.926 -0.246 27.001 1.00 96.94 653 ILE A CA 1
ATOM 4884 C C . ILE A 1 653 ? -17.783 1.012 26.994 1.00 96.94 653 ILE A C 1
ATOM 4886 O O . ILE A 1 653 ? -17.498 1.957 27.730 1.00 96.94 653 ILE A O 1
ATOM 4890 N N . SER A 1 654 ? -18.866 1.003 26.221 1.00 94.19 654 SER A N 1
ATOM 4891 C CA . SER A 1 654 ? -19.868 2.068 26.256 1.00 94.19 654 SER A CA 1
ATOM 4892 C C . SER A 1 654 ? -20.956 1.743 27.274 1.00 94.19 654 SER A C 1
ATOM 4894 O O . SER A 1 654 ? -21.618 0.703 27.193 1.00 94.19 654 SER A O 1
ATOM 4896 N N . ASP A 1 655 ? -21.138 2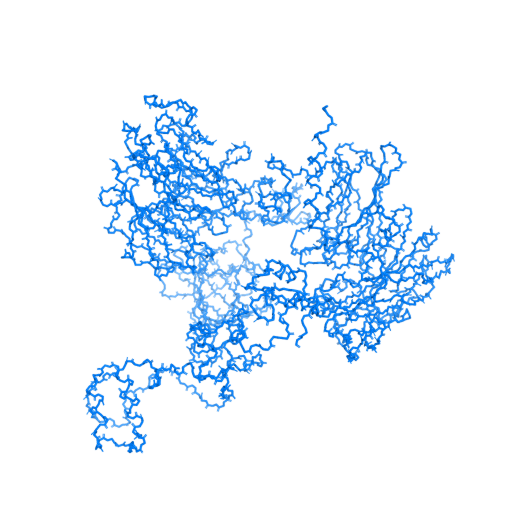.645 28.234 1.00 92.62 655 ASP A N 1
ATOM 4897 C CA . ASP A 1 655 ? -22.004 2.456 29.393 1.00 92.62 655 ASP A CA 1
ATOM 4898 C C . ASP A 1 655 ? -22.972 3.642 29.562 1.00 92.62 655 ASP A C 1
ATOM 4900 O O . ASP A 1 655 ? -22.612 4.663 30.157 1.00 92.62 655 ASP A O 1
ATOM 4904 N N . PRO A 1 656 ? -24.209 3.543 29.034 1.00 88.12 656 PRO A N 1
ATOM 4905 C CA . PRO A 1 656 ? -25.238 4.548 29.246 1.00 88.12 656 PRO A CA 1
ATOM 4906 C C . PRO A 1 656 ? -25.596 4.734 30.720 1.00 88.12 656 PRO A C 1
ATOM 4908 O O . PRO A 1 656 ? -25.922 3.770 31.428 1.00 88.12 656 PRO A O 1
ATOM 4911 N N . GLN A 1 657 ? -25.632 5.988 31.165 1.00 80.62 657 GLN A N 1
ATOM 4912 C CA . GLN A 1 657 ? -25.809 6.384 32.555 1.00 80.62 657 GLN A CA 1
ATOM 4913 C C . GLN A 1 657 ? -27.234 6.845 32.898 1.00 80.62 657 GLN A C 1
ATOM 4915 O O . GLN A 1 657 ? -28.191 6.664 32.141 1.00 80.62 657 GLN A O 1
ATOM 4920 N N . ALA A 1 658 ? -27.435 7.294 34.141 1.00 70.25 658 ALA A N 1
ATOM 4921 C CA . ALA A 1 658 ? -28.756 7.587 34.690 1.00 70.25 658 ALA A CA 1
ATOM 4922 C C . ALA A 1 658 ? -29.196 9.050 34.531 1.00 70.25 658 ALA A C 1
ATOM 4924 O O . ALA A 1 658 ? -30.406 9.303 34.580 1.00 70.25 658 ALA A O 1
ATOM 4925 N N . GLN A 1 659 ? -28.265 10.004 34.430 1.00 73.31 659 GLN A N 1
ATOM 4926 C CA . GLN A 1 659 ? -28.568 11.433 34.450 1.00 73.31 659 GLN A CA 1
ATOM 4927 C C . GLN A 1 659 ? -27.944 12.221 33.301 1.00 73.31 659 GLN A C 1
ATOM 4929 O O . GLN A 1 659 ? -28.657 12.516 32.347 1.00 73.31 659 GLN A O 1
ATOM 4934 N N . SER A 1 660 ? -26.713 12.715 33.454 1.00 72.31 660 SER A N 1
ATOM 4935 C CA . SER A 1 660 ? -26.241 13.868 32.668 1.00 72.31 660 SER A CA 1
ATOM 4936 C C . SER A 1 660 ? -25.219 13.536 31.595 1.00 72.31 660 SER A C 1
ATOM 4938 O O . SER A 1 660 ? -25.192 14.230 30.580 1.00 72.31 660 SER A O 1
ATOM 4940 N N . ASP A 1 661 ? -24.400 12.514 31.823 1.00 80.56 661 ASP A N 1
ATOM 4941 C CA . ASP A 1 661 ? -23.314 12.138 30.929 1.00 80.56 661 ASP A CA 1
ATOM 4942 C C . ASP A 1 661 ? -23.234 10.616 30.838 1.00 80.56 661 ASP A C 1
ATOM 4944 O O . ASP A 1 661 ? -23.121 9.953 31.867 1.00 80.56 661 ASP A O 1
ATOM 4948 N N . ASP A 1 662 ? -23.240 10.091 29.619 1.00 90.44 662 ASP A N 1
ATOM 4949 C CA . ASP A 1 662 ? -22.898 8.697 29.349 1.00 90.44 662 ASP A CA 1
ATOM 4950 C C . ASP A 1 662 ? -21.383 8.509 29.306 1.00 90.44 662 ASP A C 1
ATOM 4952 O O . ASP A 1 662 ? -20.627 9.469 29.126 1.00 90.44 662 ASP A O 1
ATOM 4956 N N . GLU A 1 663 ? -20.923 7.272 29.470 1.00 90.44 663 GLU A N 1
ATOM 4957 C CA . GLU A 1 663 ? -19.506 6.989 29.671 1.00 90.44 663 GLU A CA 1
ATOM 4958 C C . GLU A 1 663 ? -18.940 6.007 28.660 1.00 90.44 663 GLU A C 1
ATOM 4960 O O . GLU A 1 663 ? -19.593 5.040 28.261 1.00 90.44 663 GLU A O 1
ATOM 4965 N N . VAL A 1 664 ? -17.671 6.224 28.320 1.00 94.94 664 VAL A N 1
ATOM 4966 C CA . VAL A 1 664 ? -16.836 5.211 27.684 1.00 94.94 664 VAL A CA 1
ATOM 4967 C C . VAL A 1 664 ? -15.633 4.931 28.569 1.00 94.94 664 VAL A C 1
ATOM 4969 O O . VAL A 1 664 ? -14.851 5.825 28.905 1.00 94.94 664 VAL A O 1
ATOM 4972 N N . ASN A 1 665 ? -15.502 3.668 28.953 1.00 95.38 665 ASN A N 1
ATOM 4973 C CA . ASN A 1 665 ? -14.397 3.148 29.739 1.00 95.38 665 ASN A CA 1
ATOM 4974 C C . ASN A 1 665 ? -13.466 2.348 28.826 1.00 95.38 665 ASN A C 1
ATOM 4976 O O . ASN A 1 665 ? -13.944 1.538 28.037 1.00 95.38 665 ASN A O 1
ATOM 4980 N N . VAL A 1 666 ? -12.152 2.548 28.948 1.00 95.75 666 VAL A N 1
ATOM 4981 C CA . VAL A 1 666 ? -11.153 1.780 28.190 1.00 95.75 666 VAL A CA 1
ATOM 4982 C C . VAL A 1 666 ? -10.295 0.981 29.157 1.00 95.75 666 VAL A C 1
ATOM 4984 O O . VAL A 1 666 ? -9.715 1.535 30.094 1.00 95.75 666 VAL A O 1
ATOM 4987 N N . GLU A 1 667 ? -10.228 -0.328 28.946 1.00 95.31 667 GLU A N 1
ATOM 4988 C CA . GLU A 1 667 ? -9.330 -1.219 29.668 1.00 95.31 667 GLU A CA 1
ATOM 4989 C C . GLU A 1 667 ? -8.182 -1.645 28.755 1.00 95.31 667 GLU A C 1
ATOM 4991 O O . GLU A 1 667 ? -8.410 -2.297 27.738 1.00 95.31 667 GLU A O 1
ATOM 4996 N N . MET A 1 668 ? -6.953 -1.271 29.119 1.00 92.06 668 MET A N 1
ATOM 4997 C CA . MET A 1 668 ? -5.771 -1.578 28.311 1.00 92.06 668 MET A CA 1
ATOM 4998 C C . MET A 1 668 ? -5.518 -3.086 28.231 1.00 92.06 668 MET A C 1
ATOM 5000 O O . MET A 1 668 ? -5.667 -3.797 29.235 1.00 92.06 668 MET A O 1
ATOM 5004 N N . ALA A 1 669 ? -5.047 -3.560 27.080 1.00 88.19 669 ALA A N 1
ATOM 5005 C CA . ALA A 1 669 ? -4.622 -4.940 26.901 1.00 88.19 669 ALA A CA 1
ATOM 5006 C C . ALA A 1 669 ? -3.603 -5.356 27.980 1.00 88.19 669 ALA A C 1
ATOM 5008 O O . ALA A 1 669 ? -2.662 -4.635 28.320 1.00 88.19 669 ALA A O 1
ATOM 5009 N N . GLY A 1 670 ? -3.802 -6.539 28.567 1.00 86.31 670 GLY A N 1
ATOM 5010 C CA . GLY A 1 670 ? -2.914 -7.065 29.607 1.00 86.31 670 GLY A CA 1
ATOM 5011 C C . GLY A 1 670 ? -3.039 -6.408 30.992 1.00 86.31 670 GLY A C 1
ATOM 5012 O O . GLY A 1 670 ? -2.218 -6.702 31.862 1.00 86.31 670 GLY A O 1
ATOM 5013 N N . SER A 1 671 ? -4.063 -5.580 31.247 1.00 89.12 671 SER A N 1
ATOM 5014 C CA . SER A 1 671 ? -4.379 -5.002 32.574 1.00 89.12 671 SER A CA 1
ATOM 5015 C C . SER A 1 671 ? -4.477 -6.044 33.705 1.00 89.12 671 SER A C 1
ATOM 5017 O O . SER A 1 671 ? -4.255 -5.724 34.876 1.00 89.12 671 SER A O 1
ATOM 5019 N N . GLY A 1 672 ? -4.828 -7.288 33.356 1.00 90.56 672 GLY A N 1
ATOM 5020 C CA . GLY A 1 672 ? -5.147 -8.370 34.285 1.00 90.56 672 GLY A CA 1
ATOM 5021 C C . GLY A 1 672 ? -6.560 -8.297 34.875 1.00 90.56 672 GLY A C 1
ATOM 5022 O O . GLY A 1 672 ? -6.875 -9.099 35.753 1.00 90.56 672 GLY A O 1
ATOM 5023 N N . GLY A 1 673 ? -7.402 -7.364 34.418 1.00 93.81 673 GLY A N 1
ATOM 5024 C CA . GLY A 1 673 ? -8.780 -7.214 34.876 1.00 93.81 673 GLY A CA 1
ATOM 5025 C C . GLY A 1 673 ? -8.919 -6.662 36.294 1.00 93.81 673 GLY A C 1
ATOM 5026 O O . GLY A 1 673 ? -7.981 -6.182 36.933 1.00 93.81 673 GLY A O 1
ATOM 5027 N N . GLY A 1 674 ? -10.141 -6.735 36.816 1.00 95.75 674 GLY A N 1
ATOM 5028 C CA . GLY A 1 674 ? -10.486 -6.369 38.188 1.00 95.75 674 GLY A CA 1
ATOM 5029 C C . GLY A 1 674 ? -10.807 -4.890 38.400 1.00 95.75 674 GLY A C 1
ATOM 5030 O O . GLY A 1 674 ? -10.914 -4.453 39.551 1.00 95.75 674 GLY A O 1
ATOM 5031 N N . ALA A 1 675 ? -10.977 -4.124 37.319 1.00 96.31 675 ALA A N 1
ATOM 5032 C CA . ALA A 1 675 ? -11.399 -2.731 37.379 1.00 96.31 675 ALA A CA 1
ATOM 5033 C C . ALA A 1 675 ? -12.775 -2.583 38.054 1.00 96.31 675 ALA A C 1
ATOM 5035 O O . ALA A 1 675 ? -13.633 -3.467 37.988 1.00 96.31 675 ALA A O 1
ATOM 5036 N N . ASN A 1 676 ? -12.989 -1.444 38.713 1.00 95.81 676 ASN A N 1
ATOM 5037 C CA . ASN A 1 676 ? -14.291 -1.041 39.233 1.00 95.81 676 ASN A CA 1
ATOM 5038 C C . ASN A 1 676 ? -14.622 0.352 38.696 1.00 95.81 676 ASN A C 1
ATOM 5040 O O . ASN A 1 676 ? -14.057 1.335 39.175 1.00 95.81 676 ASN A O 1
ATOM 5044 N N . TYR A 1 677 ? -15.536 0.428 37.731 1.00 95.94 677 TYR A N 1
ATOM 5045 C CA . TYR A 1 677 ? -15.899 1.663 37.025 1.00 95.94 677 TYR A CA 1
ATOM 5046 C C . TYR A 1 677 ? -16.838 2.581 37.815 1.00 95.94 677 TYR A C 1
ATOM 5048 O O . TYR A 1 677 ? -17.205 3.664 37.382 1.00 95.94 677 TYR A O 1
ATOM 5056 N N . GLY A 1 678 ? -17.173 2.196 39.047 1.00 93.75 678 GLY A N 1
ATOM 5057 C CA . GLY A 1 678 ? -17.724 3.121 40.023 1.00 93.75 678 GLY A CA 1
ATOM 5058 C C . GLY A 1 678 ? -19.238 3.179 40.104 1.00 93.75 678 GLY A C 1
ATOM 5059 O O . GLY A 1 678 ? -19.709 3.573 41.169 1.00 93.75 678 GLY A O 1
ATOM 5060 N N . TRP A 1 679 ? -20.018 2.720 39.123 1.00 93.94 679 TRP A N 1
ATOM 5061 C CA . TRP A 1 679 ? -21.479 2.707 39.261 1.00 93.94 679 TRP A CA 1
ATOM 5062 C C . TRP A 1 679 ? -21.910 1.799 40.431 1.00 93.94 679 TRP A C 1
ATOM 5064 O O . TRP A 1 679 ? -21.469 0.656 40.532 1.00 93.94 679 TRP A O 1
ATOM 5074 N N . ASN A 1 680 ? -22.727 2.227 41.398 1.00 92.19 680 ASN A N 1
ATOM 5075 C CA . ASN A 1 680 ? -23.449 3.501 41.529 1.00 92.19 680 ASN A CA 1
ATOM 5076 C C . ASN A 1 680 ? -22.849 4.487 42.556 1.00 92.19 680 ASN A C 1
ATOM 5078 O O . ASN A 1 680 ? -23.519 5.408 43.021 1.00 92.19 680 ASN A O 1
ATOM 5082 N N . CYS A 1 681 ? -21.598 4.284 42.966 1.00 93.12 681 CYS A N 1
ATOM 5083 C CA . CYS A 1 681 ? -20.856 5.241 43.787 1.00 93.12 681 CYS A CA 1
ATOM 5084 C C . CYS A 1 681 ? -20.552 6.535 43.022 1.00 93.12 681 CYS A C 1
ATOM 5086 O O . CYS A 1 681 ? -20.608 7.631 43.598 1.00 93.12 681 CYS A O 1
ATOM 5088 N N . PHE A 1 682 ? -20.250 6.391 41.733 1.00 91.81 682 PHE A N 1
ATOM 5089 C CA . PHE A 1 682 ? -19.943 7.467 40.806 1.00 91.81 682 PHE A CA 1
ATOM 5090 C C . PHE A 1 682 ? -20.770 7.326 39.526 1.00 91.81 682 PHE A C 1
ATOM 5092 O O . PHE A 1 682 ? -21.126 6.217 39.136 1.00 91.81 682 PHE A O 1
ATOM 5099 N N . GLU A 1 683 ? -21.092 8.474 38.942 1.00 88.44 683 GLU A N 1
ATOM 5100 C CA . GLU A 1 683 ? -21.565 8.645 37.571 1.00 88.44 683 GLU A CA 1
ATOM 5101 C C . GLU A 1 683 ? -20.581 9.634 36.934 1.00 88.44 683 GLU A C 1
ATOM 5103 O O . GLU A 1 683 ? -20.409 10.768 37.394 1.00 88.44 683 GLU A O 1
ATOM 5108 N N . GLY A 1 684 ? -19.824 9.150 35.970 1.00 86.38 684 GLY A N 1
ATOM 5109 C CA . GLY A 1 684 ? -18.589 9.722 35.484 1.00 86.38 684 GLY A CA 1
ATOM 5110 C C . GLY A 1 684 ? -17.546 9.766 36.591 1.00 86.38 684 GLY A C 1
ATOM 5111 O O . GLY A 1 684 ? -17.291 8.807 37.317 1.00 86.38 684 GLY A O 1
ATOM 5112 N N . ASP A 1 685 ? -16.972 10.946 36.777 1.00 87.25 685 ASP A N 1
ATOM 5113 C CA . ASP A 1 685 ? -16.108 11.277 37.905 1.00 87.25 685 ASP A CA 1
ATOM 5114 C C . ASP A 1 685 ? -16.872 11.951 39.066 1.00 87.25 685 ASP A C 1
ATOM 5116 O O . ASP A 1 685 ? -16.279 12.337 40.082 1.00 87.25 685 ASP A O 1
ATOM 5120 N N . ALA A 1 686 ? -18.198 12.092 38.952 1.00 89.06 686 ALA A N 1
ATOM 5121 C CA . ALA A 1 686 ? -19.040 12.742 39.946 1.00 89.06 686 ALA A CA 1
ATOM 5122 C C . ALA A 1 686 ? -19.630 11.730 40.934 1.00 89.06 686 ALA A C 1
ATOM 5124 O O . ALA A 1 686 ? -20.098 10.656 40.573 1.00 89.06 686 ALA A O 1
ATOM 5125 N N . SER A 1 687 ? -19.642 12.077 42.224 1.00 90.44 687 SER A N 1
ATOM 5126 C CA . SER A 1 687 ? -20.263 11.213 43.233 1.00 90.44 687 SER A CA 1
ATOM 5127 C C . SER A 1 687 ? -21.779 11.153 43.032 1.00 90.44 687 SER A C 1
ATOM 5129 O O . SER A 1 687 ? -22.437 12.194 43.037 1.00 90.44 687 SER A O 1
ATOM 5131 N N . TYR A 1 688 ? -22.311 9.934 42.936 1.00 90.00 688 TYR A N 1
ATOM 5132 C CA . TYR A 1 688 ? -23.742 9.663 42.806 1.00 90.00 688 TYR A CA 1
ATOM 5133 C C . TYR A 1 688 ? -24.355 9.294 44.166 1.00 90.00 688 TYR A C 1
ATOM 5135 O O . TYR A 1 688 ? -25.059 10.104 44.775 1.00 90.00 688 TYR A O 1
ATOM 5143 N N . ASP A 1 689 ? -24.010 8.121 44.713 1.00 88.94 689 ASP A N 1
ATOM 5144 C CA . ASP A 1 689 ? -24.354 7.718 46.082 1.00 88.94 689 ASP A CA 1
ATOM 5145 C C . ASP A 1 689 ? -23.102 7.316 46.866 1.00 88.94 689 ASP A C 1
ATOM 5147 O O . ASP A 1 689 ? -22.580 6.220 46.735 1.00 88.94 689 ASP A O 1
ATOM 5151 N N . SER A 1 690 ? -22.637 8.194 47.756 1.00 86.19 690 SER A N 1
ATOM 5152 C CA . SER A 1 690 ? -21.464 7.928 48.608 1.00 86.19 690 SER A CA 1
ATOM 5153 C C . SER A 1 690 ? -21.689 6.881 49.714 1.00 86.19 690 SER A C 1
ATOM 5155 O O . SER A 1 690 ? -20.750 6.512 50.432 1.00 86.19 690 SER A O 1
ATOM 5157 N N . SER A 1 691 ? -22.925 6.416 49.911 1.00 86.00 691 SER A N 1
ATOM 5158 C CA . SER A 1 691 ? -23.263 5.472 50.974 1.00 86.00 691 SER A CA 1
ATOM 5159 C C . SER A 1 691 ? -22.527 4.160 50.752 1.00 86.00 691 SER A C 1
ATOM 5161 O O . SER A 1 691 ? -22.731 3.511 49.745 1.00 86.00 691 SER A O 1
ATOM 5163 N N . GLY A 1 692 ? -21.687 3.713 51.690 1.00 82.38 692 GLY A N 1
ATOM 5164 C CA . GLY A 1 692 ? -20.981 2.424 51.594 1.00 82.38 692 GLY A CA 1
ATOM 5165 C C . GLY A 1 692 ? -20.012 2.306 50.410 1.00 82.38 692 GLY A C 1
ATOM 5166 O O . GLY A 1 692 ? -19.771 1.198 49.944 1.00 82.38 692 GLY A O 1
ATOM 5167 N N . CYS A 1 693 ? -19.501 3.426 49.907 1.00 88.75 693 CYS A N 1
ATOM 5168 C CA . CYS A 1 693 ? -18.479 3.462 48.868 1.00 88.75 693 CYS A CA 1
ATOM 5169 C C . CYS A 1 693 ? -17.077 3.550 49.472 1.00 88.75 693 CYS A C 1
ATOM 5171 O O . CYS A 1 693 ? -16.860 4.146 50.532 1.00 88.75 693 CYS A O 1
ATOM 5173 N N . GLY A 1 694 ? -16.127 2.933 48.778 1.00 85.88 694 GLY A N 1
ATOM 5174 C CA . GLY A 1 694 ? -14.701 3.060 49.022 1.00 85.88 694 GLY A CA 1
ATOM 5175 C C . GLY A 1 694 ? -14.140 4.464 48.788 1.00 85.88 694 GLY A C 1
ATOM 5176 O O . GLY A 1 694 ? -14.846 5.395 48.401 1.00 85.88 694 GLY A O 1
ATOM 5177 N N . ASN A 1 695 ? -12.834 4.615 49.013 1.00 88.31 695 ASN A N 1
ATOM 5178 C CA . ASN A 1 695 ? -12.110 5.822 48.604 1.00 88.31 695 ASN A CA 1
ATOM 5179 C C . ASN A 1 695 ? -12.146 5.942 47.069 1.00 88.31 695 ASN A C 1
ATOM 5181 O O . ASN A 1 695 ? -12.036 4.921 46.401 1.00 88.31 695 ASN A O 1
ATOM 5185 N N . SER A 1 696 ? -12.245 7.157 46.516 1.00 86.94 696 SER A N 1
ATOM 5186 C CA . SER A 1 696 ? -12.256 7.389 45.062 1.00 86.94 696 SER A CA 1
ATOM 5187 C C . SER A 1 696 ? -11.070 6.744 44.329 1.00 86.94 696 SER A C 1
ATOM 5189 O O . SER A 1 696 ? -11.224 6.313 43.201 1.00 86.94 696 SER A O 1
ATOM 5191 N N . ALA A 1 697 ? -9.914 6.585 44.985 1.00 88.38 697 ALA A N 1
ATOM 5192 C CA . ALA A 1 697 ? -8.747 5.887 44.431 1.00 88.38 697 ALA A CA 1
ATOM 5193 C C . ALA A 1 697 ? -8.935 4.366 44.212 1.00 88.38 697 ALA A C 1
ATOM 5195 O O . ALA A 1 697 ? -8.002 3.701 43.777 1.00 88.38 697 ALA A O 1
ATOM 5196 N N . GLN A 1 698 ? -10.086 3.799 44.588 1.00 89.62 698 GLN A N 1
ATOM 5197 C CA . GLN A 1 698 ? -10.443 2.391 44.367 1.00 89.62 698 GLN A CA 1
ATOM 5198 C C . GLN A 1 698 ? -11.274 2.180 43.096 1.00 89.62 698 GLN A C 1
ATOM 5200 O O . GLN A 1 698 ? -11.652 1.045 42.819 1.00 89.62 698 GLN A O 1
ATOM 5205 N N . TYR A 1 699 ? -11.572 3.255 42.366 1.00 94.31 699 TYR A N 1
ATOM 5206 C CA . TYR A 1 699 ? -12.378 3.228 41.154 1.00 94.31 699 TYR A CA 1
ATOM 5207 C C . TYR A 1 699 ? -11.566 3.724 39.964 1.00 94.31 699 TYR A C 1
ATOM 5209 O O . TYR A 1 699 ? -10.619 4.500 40.124 1.00 94.31 699 TYR A O 1
ATOM 5217 N N . VAL A 1 700 ? -11.961 3.263 38.785 1.00 95.00 700 VAL A N 1
ATOM 5218 C CA . VAL A 1 700 ? -11.462 3.722 37.492 1.00 95.00 700 VAL A CA 1
ATOM 5219 C C . VAL A 1 700 ? -12.530 4.638 36.912 1.00 95.00 700 VAL A C 1
ATOM 5221 O O . VAL A 1 700 ? -13.695 4.261 36.874 1.00 95.00 700 VAL A O 1
ATOM 5224 N N . PHE A 1 701 ? -12.146 5.854 36.538 1.00 94.00 701 PHE A N 1
ATOM 5225 C CA . PHE A 1 701 ? -13.054 6.822 35.923 1.00 94.00 701 PHE A CA 1
ATOM 5226 C C . PHE A 1 701 ? -13.001 6.707 34.397 1.00 94.00 701 PHE A C 1
ATOM 5228 O O . PHE A 1 701 ? -11.975 6.255 33.878 1.00 94.00 701 PHE A O 1
ATOM 5235 N N . PRO A 1 702 ? -14.068 7.119 33.692 1.00 93.12 702 PRO A N 1
ATOM 5236 C CA . PRO A 1 702 ? -14.166 6.953 32.249 1.00 93.12 702 PRO A CA 1
ATOM 5237 C C . PRO A 1 702 ? -13.091 7.728 31.496 1.00 93.12 702 PRO A C 1
ATOM 5239 O O . PRO A 1 702 ? -12.659 8.805 31.919 1.00 93.12 702 PRO A O 1
ATOM 5242 N N . THR A 1 703 ? -12.716 7.185 30.340 1.00 94.44 703 THR A N 1
ATOM 5243 C CA . THR A 1 703 ? -11.783 7.806 29.397 1.00 94.44 703 THR A CA 1
ATOM 5244 C C . THR A 1 703 ? -12.372 9.103 28.853 1.00 94.44 703 THR A C 1
ATOM 5246 O O . THR A 1 703 ? -11.706 10.138 28.852 1.00 94.44 703 THR A O 1
ATOM 5249 N N . PHE A 1 704 ? -13.651 9.079 28.469 1.00 93.25 704 PHE A N 1
ATOM 5250 C CA . PHE A 1 704 ? -14.399 10.280 28.119 1.00 93.25 704 PHE A CA 1
ATOM 5251 C C . PHE A 1 704 ? -15.885 10.147 28.466 1.00 93.25 704 PHE A C 1
ATOM 5253 O O . PHE A 1 704 ? -16.399 9.063 28.750 1.00 93.25 704 PHE A O 1
ATOM 5260 N N . ARG A 1 705 ? -16.567 11.294 28.461 1.00 91.19 705 ARG A N 1
ATOM 5261 C CA . ARG A 1 705 ? -17.997 11.420 28.746 1.00 91.19 705 ARG A CA 1
ATOM 5262 C C . ARG A 1 705 ? -18.736 11.989 27.547 1.00 91.19 705 ARG A C 1
ATOM 5264 O O . ARG A 1 705 ? -18.263 12.949 26.941 1.00 91.19 705 ARG A O 1
ATOM 5271 N N . HIS A 1 706 ? -19.911 11.443 27.263 1.00 90.38 706 HIS A N 1
ATOM 5272 C CA . HIS A 1 706 ? -20.817 11.934 26.237 1.00 90.38 706 HIS A CA 1
ATOM 5273 C C . HIS A 1 706 ? -21.980 12.705 26.871 1.00 90.38 706 HIS A C 1
ATOM 5275 O O . HIS A 1 706 ? -22.794 12.145 27.604 1.00 90.38 706 HIS A O 1
ATOM 5281 N N . THR A 1 707 ? -22.066 14.007 26.599 1.00 86.31 707 THR A N 1
ATOM 5282 C CA . THR A 1 707 ? -23.066 14.881 27.226 1.00 86.31 707 THR A CA 1
ATOM 5283 C C . THR A 1 707 ? -24.462 14.682 26.636 1.00 86.31 707 THR A C 1
ATOM 5285 O O . THR A 1 707 ? -24.683 14.891 25.442 1.00 86.31 707 THR A O 1
ATOM 5288 N N . LEU A 1 708 ? -25.444 14.415 27.501 1.00 85.69 708 LEU A N 1
ATOM 5289 C CA . LEU A 1 708 ? -26.842 14.164 27.125 1.00 85.69 708 LEU A CA 1
ATOM 5290 C C . LEU A 1 708 ? -27.634 15.469 26.927 1.00 85.69 708 LEU A C 1
ATOM 5292 O O . LEU A 1 708 ? -28.548 15.818 27.681 1.00 85.69 708 LEU A O 1
ATOM 5296 N N . SER A 1 709 ? -27.240 16.256 25.925 1.00 82.75 709 SER A N 1
ATOM 5297 C CA . SER A 1 709 ? -27.890 17.524 25.570 1.00 82.75 709 SER A CA 1
ATOM 5298 C C . SER A 1 709 ? -28.086 17.659 24.057 1.00 82.75 709 SER A C 1
ATOM 5300 O O . SER A 1 709 ? -27.634 16.821 23.290 1.00 82.75 709 SER A O 1
ATOM 5302 N N . ALA A 1 710 ? -28.805 18.695 23.608 1.00 80.94 710 ALA A N 1
ATOM 5303 C CA . ALA A 1 710 ? -29.050 18.957 22.180 1.00 80.94 710 ALA A CA 1
ATOM 5304 C C . ALA A 1 710 ? -29.718 17.802 21.394 1.00 80.94 710 ALA A C 1
ATOM 5306 O O . ALA A 1 710 ? -29.558 17.707 20.184 1.00 80.94 710 ALA A O 1
ATOM 5307 N N . GLY A 1 711 ? -30.519 16.971 22.071 1.00 82.81 711 GLY A N 1
ATOM 5308 C CA . GLY A 1 711 ? -31.203 15.820 21.468 1.00 82.81 711 GLY A CA 1
ATOM 5309 C C . GLY A 1 711 ? -30.559 14.473 21.799 1.00 82.81 711 GLY A C 1
ATOM 5310 O O . GLY A 1 711 ? -31.232 13.459 21.637 1.00 82.81 711 GLY A O 1
ATOM 5311 N N . ASN A 1 712 ? -29.332 14.474 22.331 1.00 88.25 712 ASN A N 1
ATOM 5312 C CA . ASN A 1 712 ? -28.639 13.263 22.766 1.00 88.25 712 ASN A CA 1
ATOM 5313 C C . ASN A 1 712 ? -29.261 12.694 24.049 1.00 88.25 712 ASN A C 1
ATOM 5315 O O . ASN A 1 712 ? -29.704 13.455 24.919 1.00 88.25 712 ASN A O 1
ATOM 5319 N N . CYS A 1 713 ? -29.311 11.368 24.165 1.00 88.62 713 CYS A N 1
ATOM 5320 C CA . CYS A 1 713 ? -29.932 10.681 25.298 1.00 88.62 713 CYS A CA 1
ATOM 5321 C C . CYS A 1 713 ? -29.285 9.352 25.704 1.00 88.62 713 CYS A C 1
ATOM 5323 O O . CYS A 1 713 ? -29.580 8.890 26.806 1.00 88.62 713 CYS A O 1
ATOM 5325 N N . SER A 1 714 ? -28.514 8.707 24.826 1.00 91.06 714 SER A N 1
ATOM 5326 C CA . SER A 1 714 ? -27.909 7.407 25.108 1.00 91.06 714 SER A CA 1
ATOM 5327 C C . SER A 1 714 ? -26.825 7.094 24.088 1.00 91.06 714 SER A C 1
ATOM 5329 O O . SER A 1 714 ? -27.112 6.990 22.896 1.00 91.06 714 SER A O 1
ATOM 5331 N N . ILE A 1 715 ? -25.614 6.831 24.560 1.00 92.38 715 ILE A N 1
ATOM 5332 C CA . ILE A 1 715 ? -24.514 6.354 23.737 1.00 92.38 715 ILE A CA 1
ATOM 5333 C C . ILE A 1 715 ? -24.782 4.923 23.262 1.00 92.38 715 ILE A C 1
ATOM 5335 O O . ILE A 1 715 ? -25.204 4.043 24.017 1.00 92.38 715 ILE A O 1
ATOM 5339 N N . ILE A 1 716 ? -24.507 4.692 21.990 1.00 92.38 716 ILE A N 1
ATOM 5340 C CA . ILE A 1 716 ? -24.402 3.392 21.351 1.00 92.38 716 ILE A CA 1
ATOM 5341 C C . ILE A 1 716 ? -22.927 3.209 21.032 1.00 92.38 716 ILE A C 1
ATOM 5343 O O . ILE A 1 716 ? -22.353 3.974 20.256 1.00 92.38 716 ILE A O 1
ATOM 5347 N N . GLY A 1 717 ? -22.299 2.226 21.673 1.00 84.50 717 GLY A N 1
ATOM 5348 C CA . GLY A 1 717 ? -20.897 1.914 21.411 1.00 84.50 717 GLY A CA 1
ATOM 5349 C C . GLY A 1 717 ? -20.667 1.436 19.982 1.00 84.50 717 GLY A C 1
ATOM 5350 O O . GLY A 1 717 ? -21.587 0.934 19.332 1.00 84.50 717 GLY A O 1
ATOM 5351 N N . GLY A 1 718 ? -19.429 1.572 19.522 1.00 91.69 718 GLY A N 1
ATOM 5352 C CA . GLY A 1 718 ? -18.997 1.101 18.213 1.00 91.69 718 GLY A CA 1
ATOM 5353 C C . GLY A 1 718 ? -17.596 0.512 18.269 1.00 91.69 718 GLY A C 1
ATOM 5354 O O . GLY A 1 718 ? -17.311 -0.336 19.120 1.00 91.69 718 GLY A O 1
ATOM 5355 N N . HIS A 1 719 ? -16.735 0.938 17.354 1.00 94.81 719 HIS A N 1
ATOM 5356 C CA . HIS A 1 719 ? -15.432 0.329 17.117 1.00 94.81 719 HIS A CA 1
ATOM 5357 C C . HIS A 1 719 ? -14.354 1.396 16.959 1.00 94.81 719 HIS A C 1
ATOM 5359 O O . HIS A 1 719 ? -14.618 2.479 16.441 1.00 94.81 719 HIS A O 1
ATOM 5365 N N . VAL A 1 720 ? -13.130 1.064 17.373 1.00 94.44 720 VAL A N 1
ATOM 5366 C CA . VAL A 1 720 ? -11.950 1.749 16.840 1.00 94.44 720 VAL A CA 1
ATOM 5367 C C . VAL A 1 720 ? -11.866 1.394 15.362 1.00 94.44 720 VAL A C 1
ATOM 5369 O O . VAL A 1 720 ? -11.870 0.207 15.019 1.00 94.44 720 VAL A O 1
ATOM 5372 N N . TYR A 1 721 ? -11.872 2.406 14.502 1.00 91.94 721 TYR A N 1
ATOM 5373 C CA . TYR A 1 721 ? -11.818 2.202 13.064 1.00 91.94 721 TYR A CA 1
ATOM 5374 C C . TYR A 1 721 ? -10.418 1.737 12.657 1.00 91.94 721 TYR A C 1
ATOM 5376 O O . TYR A 1 721 ? -9.415 2.376 12.982 1.00 91.94 721 TYR A O 1
ATOM 5384 N N . ARG A 1 722 ? -10.376 0.584 11.989 1.00 87.50 722 ARG A N 1
ATOM 5385 C CA . ARG A 1 722 ? -9.166 -0.078 11.475 1.00 87.50 722 ARG A CA 1
ATOM 5386 C C . ARG A 1 722 ? -9.333 -0.481 10.005 1.00 87.50 722 ARG A C 1
ATOM 5388 O O . ARG A 1 722 ? -8.588 -1.326 9.529 1.00 87.50 722 ARG A O 1
ATOM 5395 N N . GLY A 1 723 ? -10.357 0.064 9.343 1.00 79.69 723 GLY A N 1
ATOM 5396 C CA . GLY A 1 723 ? -10.572 -0.120 7.916 1.00 79.69 723 GLY A CA 1
ATOM 5397 C C . GLY A 1 723 ? -9.700 0.814 7.097 1.00 79.69 723 GLY A C 1
ATOM 5398 O O . GLY A 1 723 ? -9.150 1.783 7.616 1.00 79.69 723 GLY A O 1
ATOM 5399 N N . CYS A 1 724 ? -9.626 0.545 5.802 1.00 74.44 724 CYS A N 1
ATOM 5400 C CA . CYS A 1 724 ? -8.729 1.248 4.894 1.00 74.44 724 CYS A CA 1
ATOM 5401 C C . CYS A 1 724 ? -9.426 2.264 3.997 1.00 74.44 724 CYS A C 1
ATOM 5403 O O . CYS A 1 724 ? -8.772 3.133 3.426 1.00 74.44 724 CYS A O 1
ATOM 5405 N N . SER A 1 725 ? -10.752 2.196 3.891 1.00 73.19 725 SER A N 1
ATOM 5406 C CA . SER A 1 725 ? -11.487 3.046 2.955 1.00 73.19 725 SER A CA 1
ATOM 5407 C C . SER A 1 725 ? -11.645 4.486 3.452 1.00 73.19 725 SER A C 1
ATOM 5409 O O . SER A 1 725 ? -11.834 5.385 2.644 1.00 73.19 725 SER A O 1
ATOM 5411 N N . ILE A 1 726 ? -11.566 4.736 4.762 1.00 77.00 726 ILE A N 1
ATOM 5412 C CA . ILE A 1 726 ? -11.816 6.045 5.383 1.00 77.00 726 ILE A CA 1
ATOM 5413 C C . ILE A 1 726 ? -10.629 6.462 6.274 1.00 77.00 726 ILE A C 1
ATOM 5415 O O . ILE A 1 726 ? -10.736 6.391 7.503 1.00 77.00 726 ILE A O 1
ATOM 5419 N N . PRO A 1 727 ? -9.507 6.933 5.696 1.00 70.12 727 PRO A N 1
ATOM 5420 C CA . PRO A 1 727 ? -8.318 7.310 6.469 1.00 70.12 727 PRO A CA 1
ATOM 5421 C C . PRO A 1 727 ? -8.603 8.303 7.606 1.00 70.12 727 PRO A C 1
ATOM 5423 O O . PRO A 1 727 ? -8.115 8.128 8.719 1.00 70.12 727 PRO A O 1
ATOM 5426 N N . LEU A 1 728 ? -9.530 9.249 7.385 1.00 74.56 728 LEU A N 1
ATOM 5427 C CA . LEU A 1 728 ? -9.992 10.232 8.379 1.00 74.56 728 LEU A CA 1
ATOM 5428 C C . LEU A 1 728 ? -10.417 9.621 9.728 1.00 74.56 728 LEU A C 1
ATOM 5430 O O . LEU A 1 728 ? -10.306 10.264 10.775 1.00 74.56 728 LEU A O 1
ATOM 5434 N N . LEU A 1 729 ? -10.958 8.403 9.718 1.00 83.69 729 LEU A N 1
ATOM 5435 C CA . LEU A 1 729 ? -11.427 7.741 10.931 1.00 83.69 729 LEU A CA 1
ATOM 5436 C C . LEU A 1 729 ? -10.364 6.837 11.564 1.00 83.69 729 LEU A C 1
ATOM 5438 O O . LEU A 1 729 ? -10.598 6.367 12.677 1.00 83.69 729 LEU A O 1
ATOM 5442 N N . SER A 1 730 ? -9.214 6.609 10.919 1.00 84.75 730 SER A N 1
ATOM 5443 C CA . SER A 1 730 ? -8.191 5.657 11.375 1.00 84.75 730 SER A CA 1
ATOM 5444 C C . SER A 1 730 ? -7.784 5.882 12.828 1.00 84.75 730 SER A C 1
ATOM 5446 O O . SER A 1 730 ? -7.532 7.000 13.275 1.00 84.75 730 SER A O 1
ATOM 5448 N N . GLY A 1 731 ? -7.818 4.803 13.615 1.00 85.62 731 GLY A N 1
ATOM 5449 C CA . GLY A 1 731 ? -7.479 4.819 15.038 1.00 85.62 731 GLY A CA 1
ATOM 5450 C C . GLY A 1 731 ? -8.490 5.535 15.944 1.00 85.62 731 GLY A C 1
ATOM 5451 O O . GLY A 1 731 ? -8.334 5.512 17.168 1.00 85.62 731 GLY A O 1
ATOM 5452 N N . ARG A 1 732 ? -9.557 6.130 15.396 1.00 91.81 732 ARG A N 1
ATOM 5453 C CA . ARG A 1 732 ? -10.594 6.823 16.171 1.00 91.81 732 ARG A CA 1
ATOM 5454 C C . ARG A 1 732 ? -11.686 5.848 16.600 1.00 91.81 732 ARG A C 1
ATOM 5456 O O . ARG A 1 732 ? -12.120 4.988 15.835 1.00 91.81 732 ARG A O 1
ATOM 5463 N N . PHE A 1 733 ? -12.172 5.991 17.832 1.00 95.50 733 PHE A N 1
ATOM 5464 C CA . PHE A 1 733 ? -13.324 5.235 18.326 1.00 95.50 733 PHE A CA 1
ATOM 5465 C C . PHE A 1 733 ? -14.619 5.878 17.831 1.00 95.50 733 PHE A C 1
ATOM 5467 O O . PHE A 1 733 ? -15.005 6.948 18.307 1.00 95.50 733 PHE A O 1
ATOM 5474 N N . VAL A 1 734 ? -15.289 5.228 16.882 1.00 95.56 734 VAL A N 1
ATOM 5475 C CA . VAL A 1 734 ? -16.539 5.700 16.278 1.00 95.56 734 VAL A CA 1
ATOM 5476 C C . VAL A 1 734 ? -17.728 5.169 17.074 1.00 95.56 734 VAL A C 1
ATOM 5478 O O . VAL A 1 734 ? -17.823 3.973 17.359 1.00 95.56 734 VAL A O 1
ATOM 5481 N N . TYR A 1 735 ? -18.645 6.059 17.443 1.00 95.06 735 TYR A N 1
ATOM 5482 C CA . TYR A 1 735 ? -19.826 5.755 18.252 1.00 95.06 735 TYR A CA 1
ATOM 5483 C C . TYR A 1 735 ? -21.022 6.614 17.822 1.00 95.06 735 TYR A C 1
ATOM 5485 O O . TYR A 1 735 ? -20.871 7.584 17.084 1.00 95.06 735 TYR A O 1
ATOM 5493 N N . ALA A 1 736 ? -22.226 6.282 18.284 1.00 93.19 736 ALA A N 1
ATOM 5494 C CA . ALA A 1 736 ? -23.430 7.047 17.957 1.00 93.19 736 ALA A CA 1
ATOM 5495 C C . ALA A 1 736 ? -24.240 7.409 19.205 1.00 93.19 736 ALA A C 1
ATOM 5497 O O . ALA A 1 736 ? -24.099 6.779 20.250 1.00 93.19 736 ALA A O 1
ATOM 5498 N N . ASP A 1 737 ? -25.116 8.405 19.095 1.00 92.25 737 ASP A N 1
ATOM 5499 C CA . ASP A 1 737 ? -26.207 8.604 20.049 1.00 92.25 737 ASP A CA 1
ATOM 5500 C C . ASP A 1 737 ? -27.516 8.037 19.488 1.00 92.25 737 ASP A C 1
ATOM 5502 O O . ASP A 1 737 ? -27.927 8.336 18.366 1.00 92.25 737 ASP A O 1
ATOM 5506 N N . TYR A 1 738 ? -28.201 7.236 20.300 1.00 90.75 738 TYR A N 1
ATOM 5507 C CA . TYR A 1 738 ? -29.449 6.575 19.936 1.00 90.75 738 TYR A CA 1
ATOM 5508 C C . TYR A 1 738 ? -30.572 7.561 19.591 1.00 90.75 738 TYR A C 1
ATOM 5510 O O . TYR A 1 738 ? -31.269 7.379 18.594 1.00 90.75 738 TYR A O 1
ATOM 5518 N N . CYS A 1 739 ? -30.805 8.590 20.413 1.00 87.50 739 CYS A N 1
ATOM 5519 C CA . CYS A 1 739 ? -31.975 9.457 20.247 1.00 87.50 739 CYS A CA 1
ATOM 5520 C C . CYS A 1 739 ? -31.808 10.460 19.118 1.00 87.50 739 CYS A C 1
ATOM 5522 O O . CYS A 1 739 ? -32.777 10.749 18.414 1.00 87.50 739 CYS A O 1
ATOM 5524 N N . SER A 1 740 ? -30.621 11.047 18.996 1.00 87.62 740 SER A N 1
ATOM 5525 C CA . SER A 1 740 ? -30.354 12.029 17.954 1.00 87.62 740 SER A CA 1
ATOM 5526 C C . SER A 1 740 ? -29.987 11.372 16.625 1.00 87.62 740 SER A C 1
ATOM 5528 O O . SER A 1 740 ? -30.124 12.023 15.590 1.00 87.62 740 SER A O 1
ATOM 5530 N N . GLY A 1 741 ? -29.552 10.106 16.648 1.00 86.88 741 GLY A N 1
ATOM 5531 C CA . GLY A 1 741 ? -29.031 9.396 15.479 1.00 86.88 741 GLY A CA 1
ATOM 5532 C C . GLY A 1 741 ? -27.677 9.931 15.009 1.00 86.88 741 GLY A C 1
ATOM 5533 O O . GLY A 1 741 ? -27.233 9.585 13.921 1.00 86.88 741 GLY A O 1
ATOM 5534 N N . ARG A 1 742 ? -27.037 10.801 15.802 1.00 89.25 742 ARG A N 1
ATOM 5535 C CA . ARG A 1 742 ? -25.779 11.466 15.450 1.00 89.25 742 ARG A CA 1
ATOM 5536 C C . ARG A 1 742 ? -24.604 10.524 15.646 1.00 89.25 742 ARG A C 1
ATOM 5538 O O . ARG A 1 742 ? -24.572 9.780 16.628 1.00 89.25 742 ARG A O 1
ATOM 5545 N N . VAL A 1 743 ? -23.641 10.599 14.737 1.00 91.25 743 VAL A N 1
ATOM 5546 C CA . VAL A 1 743 ? -22.426 9.781 14.751 1.00 91.25 743 VAL A CA 1
ATOM 5547 C C . VAL A 1 743 ? -21.242 10.659 15.126 1.00 91.25 743 VAL A C 1
ATOM 5549 O O . VAL A 1 743 ? -21.097 11.780 14.644 1.00 91.25 743 VAL A O 1
ATOM 5552 N N . TYR A 1 744 ? -20.412 10.142 16.020 1.00 93.06 744 TYR A N 1
ATOM 5553 C CA . TYR A 1 744 ? -19.266 10.821 16.593 1.00 93.06 744 TYR A CA 1
ATOM 5554 C C . TYR A 1 744 ? -18.022 9.946 16.477 1.00 93.06 744 TYR A C 1
ATOM 5556 O O . TYR A 1 744 ? -18.118 8.719 16.421 1.00 93.06 744 TYR A O 1
ATOM 5564 N N . SER A 1 745 ? -16.852 10.569 16.544 1.00 93.88 745 SER A N 1
ATOM 5565 C CA . SER A 1 745 ? -15.591 9.868 16.769 1.00 93.88 745 SER A CA 1
ATOM 5566 C C . SER A 1 745 ? -14.845 10.470 17.957 1.00 93.88 745 SER A C 1
ATOM 5568 O O . SER A 1 745 ? -14.926 11.671 18.215 1.00 93.88 745 SER A O 1
ATOM 5570 N N . TYR A 1 746 ? -14.129 9.628 18.698 1.00 94.25 746 TYR A N 1
ATOM 5571 C CA . TYR A 1 746 ? -13.198 10.027 19.749 1.00 94.25 746 TYR A CA 1
ATOM 5572 C C . TYR A 1 746 ? -11.774 9.669 19.328 1.00 94.25 746 TYR A C 1
ATOM 5574 O O . TYR A 1 746 ? -11.509 8.507 19.018 1.00 94.25 746 TYR A O 1
ATOM 5582 N N . ASN A 1 747 ? -10.865 10.642 19.348 1.00 89.75 747 ASN A N 1
ATOM 5583 C CA . ASN A 1 747 ? -9.450 10.414 19.080 1.00 89.75 747 ASN A CA 1
ATOM 5584 C C . ASN A 1 747 ? -8.708 10.073 20.390 1.00 89.75 747 ASN A C 1
ATOM 5586 O O . ASN A 1 747 ? -8.603 10.934 21.270 1.00 89.75 747 ASN A O 1
ATOM 5590 N N . PRO A 1 748 ? -8.165 8.850 20.548 1.00 82.62 748 PRO A N 1
ATOM 5591 C CA . PRO A 1 748 ? -7.427 8.468 21.750 1.00 82.62 748 PRO A CA 1
ATOM 5592 C C . PRO A 1 748 ? -6.102 9.225 21.935 1.00 82.62 748 PRO A C 1
ATOM 5594 O O . PRO A 1 748 ? -5.629 9.329 23.067 1.00 82.62 748 PRO A O 1
ATOM 5597 N N . ALA A 1 749 ? -5.505 9.748 20.856 1.00 76.75 749 ALA A N 1
ATOM 5598 C CA . ALA A 1 749 ? -4.200 10.407 20.891 1.00 76.75 749 ALA A CA 1
ATOM 5599 C C . ALA A 1 749 ? -4.258 11.784 21.573 1.00 76.75 749 ALA A C 1
ATOM 5601 O O . ALA A 1 749 ? -3.412 12.107 22.410 1.00 76.75 749 ALA A O 1
ATOM 5602 N N . ASP A 1 750 ? -5.282 12.588 21.265 1.00 81.88 750 ASP A N 1
ATOM 5603 C CA . ASP A 1 750 ? -5.422 13.957 21.784 1.00 81.88 750 ASP A CA 1
ATOM 5604 C C . ASP A 1 750 ? -6.679 14.188 22.647 1.00 81.88 750 ASP A C 1
ATOM 5606 O O . ASP A 1 750 ? -6.797 15.216 23.325 1.00 81.88 750 ASP A O 1
ATOM 5610 N N . GLY A 1 751 ? -7.596 13.217 22.681 1.00 86.06 751 GLY A N 1
ATOM 5611 C CA . GLY A 1 751 ? -8.844 13.265 23.435 1.00 86.06 751 GLY A CA 1
ATOM 5612 C C . GLY A 1 751 ? -9.949 14.112 22.798 1.00 86.06 751 GLY A C 1
ATOM 5613 O O . GLY A 1 751 ? -10.907 14.463 23.495 1.00 86.06 751 GLY A O 1
ATOM 5614 N N . SER A 1 752 ? -9.822 14.484 21.522 1.00 87.56 752 SER A N 1
ATOM 5615 C CA . SER A 1 752 ? -10.844 15.231 20.788 1.00 87.56 752 SER A CA 1
ATOM 5616 C C . SER A 1 752 ? -12.077 14.373 20.474 1.00 87.56 752 SER A C 1
ATOM 5618 O O . SER A 1 752 ? -12.002 13.152 20.340 1.00 87.56 752 SER A O 1
ATOM 5620 N N . ILE A 1 753 ? -13.240 15.030 20.400 1.00 91.56 753 ILE A N 1
ATOM 5621 C CA . ILE A 1 753 ? -14.505 14.432 19.961 1.00 91.56 753 ILE A CA 1
ATOM 5622 C C . ILE A 1 753 ? -15.002 15.238 18.770 1.00 91.56 753 ILE A C 1
ATOM 5624 O O . ILE A 1 753 ? -15.166 16.456 18.881 1.00 91.56 753 ILE A O 1
ATOM 5628 N N . GLU A 1 754 ? -15.284 14.550 17.672 1.00 90.69 754 GLU A N 1
ATOM 5629 C CA . GLU A 1 754 ? -15.811 15.130 16.437 1.00 90.69 754 GLU A CA 1
ATOM 5630 C C . GLU A 1 754 ? -17.191 14.557 16.125 1.00 90.69 754 GLU A C 1
ATOM 5632 O O . GLU A 1 754 ? -17.524 13.441 16.525 1.00 90.69 754 GLU A O 1
ATOM 5637 N N . ASP A 1 755 ? -18.020 15.363 15.470 1.00 89.75 755 ASP A N 1
ATOM 5638 C CA . ASP A 1 755 ? -19.389 15.028 15.092 1.00 89.75 755 ASP A CA 1
ATOM 5639 C C . ASP A 1 755 ? -19.451 14.915 13.573 1.00 89.75 755 ASP A C 1
ATOM 5641 O O . ASP A 1 755 ? -19.393 15.930 12.887 1.00 89.75 755 ASP A O 1
ATOM 5645 N N . HIS A 1 756 ? -19.577 13.688 13.076 1.00 86.88 756 HIS A N 1
ATOM 5646 C CA . HIS A 1 756 ? -19.538 13.368 11.647 1.00 86.88 756 HIS A CA 1
ATOM 5647 C C . HIS A 1 756 ? -20.930 13.339 11.016 1.00 86.88 756 HIS A C 1
ATOM 5649 O O . HIS A 1 756 ? -21.115 12.849 9.907 1.00 86.88 756 HIS A O 1
ATOM 5655 N N . THR A 1 757 ? -21.957 13.813 11.729 1.00 83.94 757 THR A N 1
ATOM 5656 C CA . THR A 1 757 ? -23.336 13.708 11.238 1.00 83.94 757 THR A CA 1
ATOM 5657 C C . THR A 1 757 ? -23.518 14.439 9.908 1.00 83.94 757 THR A C 1
ATOM 5659 O O . THR A 1 757 ? -24.236 13.943 9.052 1.00 83.94 757 THR A O 1
ATOM 5662 N N . GLU A 1 758 ? -22.904 15.610 9.724 1.00 79.00 758 GLU A N 1
ATOM 5663 C CA . GLU A 1 758 ? -23.024 16.362 8.465 1.00 79.00 758 GLU A CA 1
ATOM 5664 C C . GLU A 1 758 ? -22.244 15.682 7.330 1.00 79.00 758 GLU A C 1
ATOM 5666 O O . GLU A 1 758 ? -22.781 15.569 6.227 1.00 79.00 758 GLU A O 1
ATOM 5671 N N . ASP A 1 759 ? -21.063 15.137 7.636 1.00 75.81 759 ASP A N 1
ATOM 5672 C CA . ASP A 1 759 ? -20.210 14.390 6.706 1.00 75.81 759 ASP A CA 1
ATOM 5673 C C . ASP A 1 759 ? -20.976 13.217 6.085 1.00 75.81 759 ASP A C 1
ATOM 5675 O O . ASP A 1 759 ? -20.895 12.995 4.884 1.00 75.81 759 ASP A O 1
ATOM 5679 N N . LEU A 1 760 ? -21.828 12.532 6.856 1.00 72.81 760 LEU A N 1
ATOM 5680 C CA . LEU A 1 760 ? -22.656 11.414 6.384 1.00 72.81 760 LEU A CA 1
ATOM 5681 C C . LEU A 1 760 ? -23.724 11.781 5.320 1.00 72.81 760 LEU A C 1
ATOM 5683 O O . LEU A 1 760 ? -24.601 10.968 5.017 1.00 72.81 760 LEU A O 1
ATOM 5687 N N . GLY A 1 761 ? -23.716 13.008 4.779 1.00 63.88 761 GLY A N 1
ATOM 5688 C CA . GLY A 1 761 ? -24.690 13.488 3.790 1.00 63.88 761 GLY A CA 1
ATOM 5689 C C . GLY A 1 761 ? -26.102 13.600 4.370 1.00 63.88 761 GLY A C 1
ATOM 5690 O O . GLY A 1 761 ? -27.106 13.369 3.691 1.00 63.88 761 GLY A O 1
ATOM 5691 N N . TRP A 1 762 ? -26.193 13.877 5.670 1.00 59.59 762 TRP A N 1
ATOM 5692 C CA . TRP A 1 762 ? -27.375 13.565 6.462 1.00 59.59 762 TRP A CA 1
ATOM 5693 C C . TRP A 1 762 ? -28.562 14.511 6.231 1.00 59.59 762 TRP A C 1
ATOM 5695 O O . TRP A 1 762 ? -28.768 15.492 6.948 1.00 59.59 762 TRP A O 1
ATOM 5705 N N . GLU A 1 763 ? -29.454 14.136 5.312 1.00 47.91 763 GLU A N 1
ATOM 5706 C CA . GLU A 1 763 ? -30.836 14.629 5.259 1.00 47.91 763 GLU A CA 1
ATOM 5707 C C . GLU A 1 763 ? -31.806 13.657 5.966 1.00 47.91 763 GLU A C 1
ATOM 5709 O O . GLU A 1 763 ? -32.666 13.031 5.357 1.00 47.91 763 GLU A O 1
ATOM 5714 N N . SER A 1 764 ? -31.749 13.548 7.298 1.00 52.28 764 SER A N 1
ATOM 5715 C CA . SER A 1 764 ? -32.840 13.010 8.153 1.00 52.28 764 SER A CA 1
ATOM 5716 C C . SER A 1 764 ? -33.342 11.561 7.925 1.00 52.28 764 SER A C 1
ATOM 5718 O O . SER A 1 764 ? -34.332 11.173 8.549 1.00 52.28 764 SER A O 1
ATOM 5720 N N . ALA A 1 765 ? -32.700 10.753 7.076 1.00 54.34 765 ALA A N 1
ATOM 5721 C CA . ALA A 1 765 ? -33.308 9.537 6.522 1.00 54.34 765 ALA A CA 1
ATOM 5722 C C . ALA A 1 765 ? -33.185 8.250 7.371 1.00 54.34 765 ALA A C 1
ATOM 5724 O O . ALA A 1 765 ? -34.042 7.378 7.231 1.00 54.34 765 ALA A O 1
ATOM 5725 N N . LEU A 1 766 ? -32.183 8.100 8.255 1.00 67.44 766 LEU A N 1
ATOM 5726 C CA . LEU A 1 766 ? -31.914 6.795 8.894 1.00 67.44 766 LEU A CA 1
ATOM 5727 C C . LEU A 1 766 ? -32.626 6.527 10.223 1.00 67.44 766 LEU A C 1
ATOM 5729 O O . LEU A 1 766 ? -32.863 5.362 10.539 1.00 67.44 766 LEU A O 1
ATOM 5733 N N . GLY A 1 767 ? -33.035 7.554 10.968 1.00 79.69 767 GLY A N 1
ATOM 5734 C CA . GLY A 1 767 ? -33.656 7.376 12.287 1.00 79.69 767 GLY A CA 1
ATOM 5735 C C . GLY A 1 767 ? -32.638 7.146 13.411 1.00 79.69 767 GLY A C 1
ATOM 5736 O O . GLY A 1 767 ? -31.534 7.687 13.369 1.00 79.69 767 GLY A O 1
ATOM 5737 N N . SER A 1 768 ? -33.026 6.394 14.442 1.00 89.06 768 SER A N 1
ATOM 5738 C CA . SER A 1 768 ? -32.164 6.082 15.589 1.00 89.06 768 SER A CA 1
ATOM 5739 C C . SER A 1 768 ? -31.146 5.003 15.225 1.00 89.06 768 SER A C 1
ATOM 5741 O O . SER A 1 768 ? -31.509 3.963 14.678 1.00 89.06 768 SER A O 1
ATOM 5743 N N . ILE A 1 769 ? -29.877 5.208 15.581 1.00 91.31 769 ILE A N 1
ATOM 5744 C CA . ILE A 1 769 ? -28.835 4.184 15.428 1.00 91.31 769 ILE A CA 1
ATOM 5745 C C . ILE A 1 769 ? -28.923 3.207 16.608 1.00 91.31 769 ILE A C 1
ATOM 5747 O O . ILE A 1 769 ? -28.981 3.626 17.761 1.00 91.31 769 ILE A O 1
ATOM 5751 N N . LEU A 1 770 ? -28.970 1.904 16.325 1.00 91.25 770 LEU A N 1
ATOM 5752 C CA . LEU A 1 770 ? -29.109 0.817 17.305 1.00 91.25 770 LEU A CA 1
ATOM 5753 C C . LEU A 1 770 ? -27.780 0.115 17.609 1.00 91.25 770 LEU A C 1
ATOM 5755 O O . LEU A 1 770 ? -27.583 -0.393 18.718 1.00 91.25 770 LEU A O 1
ATOM 5759 N N . SER A 1 771 ? -26.877 0.086 16.627 1.00 93.62 771 SER A N 1
ATOM 5760 C CA . SER A 1 771 ? -25.528 -0.470 16.731 1.00 93.62 771 SER A CA 1
ATOM 5761 C C . SER A 1 771 ? -24.645 0.100 15.625 1.00 93.62 771 SER A C 1
ATOM 5763 O O . SER A 1 771 ? -25.137 0.506 14.573 1.00 93.62 771 SER A O 1
ATOM 5765 N N . ILE A 1 772 ? -23.339 0.054 15.847 1.00 94.75 772 ILE A N 1
ATOM 5766 C CA . ILE A 1 772 ? -22.335 0.122 14.787 1.00 94.75 772 ILE A CA 1
ATOM 5767 C C . ILE A 1 772 ? -21.692 -1.262 14.728 1.00 94.75 772 ILE A C 1
ATOM 5769 O O . ILE A 1 772 ? -21.451 -1.856 15.780 1.00 94.75 772 ILE A O 1
ATOM 5773 N N . GLY A 1 773 ? -21.520 -1.807 13.530 1.00 92.50 773 GLY A N 1
ATOM 5774 C CA . GLY A 1 773 ? -20.812 -3.065 13.296 1.00 92.50 773 GLY A CA 1
ATOM 5775 C C . GLY A 1 773 ? -19.627 -2.862 12.360 1.00 92.50 773 GLY A C 1
ATOM 5776 O O . GLY A 1 773 ? -19.484 -1.783 11.783 1.00 92.50 773 GLY A O 1
ATOM 5777 N N . ARG A 1 774 ? -18.800 -3.898 12.205 1.00 90.25 774 ARG A N 1
ATOM 5778 C CA . ARG A 1 774 ? -17.679 -3.913 11.258 1.00 90.25 774 ARG A CA 1
ATOM 5779 C C . ARG A 1 774 ? -17.603 -5.217 10.469 1.00 90.25 774 ARG A C 1
ATOM 5781 O O . ARG A 1 774 ? -17.970 -6.273 11.000 1.00 90.25 774 ARG A O 1
ATOM 5788 N N . ASP A 1 775 ? -17.110 -5.155 9.241 1.00 86.19 775 ASP A N 1
ATOM 5789 C CA . ASP A 1 775 ? -16.718 -6.350 8.488 1.00 86.19 775 ASP A CA 1
ATOM 5790 C C . ASP A 1 775 ? -15.281 -6.797 8.819 1.00 86.19 775 ASP A C 1
ATOM 5792 O O . ASP A 1 775 ? -14.671 -6.318 9.783 1.00 86.19 775 ASP A O 1
ATOM 5796 N N . THR A 1 776 ? -14.783 -7.794 8.083 1.00 82.69 776 THR A N 1
ATOM 5797 C CA . THR A 1 776 ? -13.427 -8.338 8.245 1.00 82.69 776 THR A CA 1
ATOM 5798 C C . THR A 1 776 ? -12.339 -7.364 7.825 1.00 82.69 776 THR A C 1
ATOM 5800 O O . THR A 1 776 ? -11.226 -7.477 8.332 1.00 82.69 776 THR A O 1
ATOM 5803 N N . ASP A 1 777 ? -12.671 -6.410 6.958 1.00 80.75 777 ASP A N 1
ATOM 5804 C CA . ASP A 1 777 ? -11.741 -5.414 6.431 1.00 80.75 777 ASP A CA 1
ATOM 5805 C C . ASP A 1 777 ? -11.690 -4.173 7.331 1.00 80.75 777 ASP A C 1
ATOM 5807 O O . ASP A 1 777 ? -10.922 -3.254 7.081 1.00 80.75 777 ASP A O 1
ATOM 5811 N N . GLY A 1 778 ? -12.478 -4.150 8.413 1.00 85.00 778 GLY A N 1
ATOM 5812 C CA . GLY A 1 778 ? -12.515 -3.056 9.381 1.00 85.00 778 GLY A CA 1
ATOM 5813 C C . GLY A 1 778 ? -13.457 -1.916 8.995 1.00 85.00 778 GLY A C 1
ATOM 5814 O O . GLY A 1 778 ? -13.516 -0.917 9.719 1.00 85.00 778 GLY A O 1
ATOM 5815 N N . GLU A 1 779 ? -14.221 -2.074 7.914 1.00 87.62 779 GLU A N 1
ATOM 5816 C CA . GLU A 1 779 ? -15.168 -1.079 7.416 1.00 87.62 779 GLU A CA 1
ATOM 5817 C C . GLU A 1 779 ? -16.432 -1.051 8.279 1.00 87.62 779 GLU A C 1
ATOM 5819 O O . GLU A 1 779 ? -16.878 -2.080 8.796 1.00 87.62 779 GLU A O 1
ATOM 5824 N N . LEU A 1 780 ? -17.016 0.137 8.472 1.00 91.88 780 LEU A N 1
ATOM 5825 C CA . LEU A 1 780 ? -18.113 0.331 9.426 1.00 91.88 780 LEU A CA 1
ATOM 5826 C C . LEU A 1 780 ? -19.487 0.287 8.777 1.00 91.88 780 LEU A C 1
ATOM 5828 O O . LEU A 1 780 ? -19.718 0.801 7.684 1.00 91.88 780 LEU A O 1
ATOM 5832 N N . TYR A 1 781 ? -20.437 -0.239 9.546 1.00 92.25 781 TYR A N 1
ATOM 5833 C CA . TYR A 1 781 ? -21.838 -0.338 9.172 1.00 92.25 781 TYR A CA 1
ATOM 5834 C C . TYR A 1 781 ? -22.717 0.268 10.264 1.00 92.25 781 TYR A C 1
ATOM 5836 O O . TYR A 1 781 ? -22.643 -0.121 11.434 1.00 92.25 781 TYR A O 1
ATOM 5844 N N . LEU A 1 782 ? -23.592 1.192 9.878 1.00 92.75 782 LEU A N 1
ATOM 5845 C CA . LEU A 1 782 ? -24.612 1.776 10.739 1.00 92.75 782 LEU A CA 1
ATOM 5846 C C . LEU A 1 782 ? -25.887 0.928 10.691 1.00 92.75 782 LEU A C 1
ATOM 5848 O O . LEU A 1 782 ? -26.456 0.689 9.624 1.00 92.75 782 LEU A O 1
ATOM 5852 N N . VAL A 1 783 ? -26.350 0.498 11.865 1.00 92.75 783 VAL A N 1
ATOM 5853 C CA . VAL A 1 783 ? -27.567 -0.304 12.047 1.00 92.75 783 VAL A CA 1
ATOM 5854 C C . VAL A 1 783 ? -28.672 0.603 12.583 1.00 92.75 783 VAL A C 1
ATOM 5856 O O . VAL A 1 783 ? -28.542 1.118 13.695 1.00 92.75 783 VAL A O 1
ATOM 5859 N N . SER A 1 784 ? -29.760 0.797 11.837 1.00 89.81 784 SER A N 1
ATOM 5860 C CA . SER A 1 784 ? -30.821 1.745 12.205 1.00 89.81 784 SER A CA 1
ATOM 5861 C C . SER A 1 784 ? -32.135 1.097 12.658 1.00 89.81 784 SER A C 1
ATOM 5863 O O . SER A 1 784 ? -32.485 -0.027 12.287 1.00 89.81 784 SER A O 1
ATOM 5865 N N . ASP A 1 785 ? -32.924 1.847 13.430 1.00 87.62 785 ASP A N 1
ATOM 5866 C CA . ASP A 1 785 ? -34.261 1.451 13.886 1.00 87.62 785 ASP A CA 1
ATOM 5867 C C . ASP A 1 785 ? -35.319 1.431 12.773 1.00 87.62 785 ASP A C 1
ATOM 5869 O O . ASP A 1 785 ? -36.342 0.754 12.899 1.00 87.62 785 ASP A O 1
ATOM 5873 N N . SER A 1 786 ? -35.043 2.105 11.654 1.00 84.38 786 SER A N 1
ATOM 5874 C CA . SER A 1 786 ? -35.811 2.009 10.410 1.00 84.38 786 SER A CA 1
ATOM 5875 C C . SER A 1 786 ? -35.666 0.647 9.717 1.00 84.38 786 SER A C 1
ATOM 5877 O O . SER A 1 786 ? -36.380 0.377 8.749 1.00 84.38 786 SER A O 1
ATOM 5879 N N . GLY A 1 787 ? -34.801 -0.233 10.237 1.00 84.50 787 GLY A N 1
ATOM 5880 C CA . GLY A 1 787 ? -34.582 -1.580 9.719 1.00 84.50 787 GLY A CA 1
ATOM 5881 C C . GLY A 1 787 ? -33.579 -1.631 8.571 1.00 84.50 787 GLY A C 1
ATOM 5882 O O . GLY A 1 787 ? -33.616 -2.588 7.796 1.00 84.50 787 GLY A O 1
ATOM 5883 N N . GLY A 1 788 ? -32.739 -0.600 8.436 1.00 85.50 788 GLY A N 1
ATOM 5884 C CA . GLY A 1 788 ? -31.720 -0.481 7.401 1.00 85.50 788 GLY A CA 1
ATOM 5885 C C . GLY A 1 788 ? -30.304 -0.664 7.944 1.00 85.50 788 GLY A C 1
ATOM 5886 O O . GLY A 1 788 ? -30.006 -0.278 9.075 1.00 85.50 788 GLY A O 1
ATOM 5887 N N . ILE A 1 789 ? -29.436 -1.235 7.114 1.00 89.12 789 ILE A N 1
ATOM 5888 C CA . ILE A 1 789 ? -27.990 -1.336 7.330 1.00 89.12 789 ILE A CA 1
ATOM 5889 C C . ILE A 1 789 ? -27.311 -0.520 6.247 1.00 89.12 789 ILE A C 1
ATOM 5891 O O . ILE A 1 789 ? -27.614 -0.715 5.070 1.00 89.12 789 ILE A O 1
ATOM 5895 N N . HIS A 1 790 ? -26.409 0.371 6.643 1.00 88.19 790 HIS A N 1
ATOM 5896 C CA . HIS A 1 790 ? -25.690 1.233 5.712 1.00 88.19 790 HIS A CA 1
ATOM 5897 C C . HIS A 1 790 ? -24.195 1.133 5.972 1.00 88.19 790 HIS A C 1
ATOM 5899 O O . HIS A 1 790 ? -23.777 1.305 7.116 1.00 88.19 790 HIS A O 1
ATOM 5905 N N . ARG A 1 791 ? -23.406 0.854 4.938 1.00 88.31 791 ARG A N 1
ATOM 5906 C CA . ARG A 1 791 ? -21.947 0.918 4.993 1.00 88.31 791 ARG A CA 1
ATOM 5907 C C . ARG A 1 791 ? -21.520 2.381 4.911 1.00 88.31 791 ARG A C 1
ATOM 5909 O O . ARG A 1 791 ? -22.074 3.138 4.115 1.00 88.31 791 ARG A O 1
ATOM 5916 N N . VAL A 1 792 ? -20.572 2.778 5.750 1.00 87.38 792 VAL A N 1
ATOM 5917 C CA . VAL A 1 792 ? -19.914 4.083 5.631 1.00 87.38 792 VAL A CA 1
ATOM 5918 C C . VAL A 1 792 ? -18.844 3.950 4.555 1.00 87.38 792 VAL A C 1
ATOM 5920 O O . VAL A 1 792 ? -18.021 3.043 4.637 1.00 87.38 792 VAL A O 1
ATOM 5923 N N . ILE A 1 793 ? -18.875 4.814 3.546 1.00 78.06 793 ILE A N 1
ATOM 5924 C CA . ILE A 1 793 ? -17.906 4.815 2.445 1.00 78.06 793 ILE A CA 1
ATOM 5925 C C . ILE A 1 793 ? -17.244 6.196 2.337 1.00 78.06 793 ILE A C 1
ATOM 5927 O O . ILE A 1 793 ? -17.866 7.193 2.712 1.00 78.06 793 ILE A O 1
ATOM 5931 N N . PRO A 1 794 ? -15.994 6.291 1.851 1.00 68.06 794 PRO A N 1
ATOM 5932 C CA . PRO A 1 794 ? -15.389 7.584 1.544 1.00 68.06 794 PRO A CA 1
ATOM 5933 C C . PRO A 1 794 ? -16.136 8.259 0.391 1.00 68.06 794 PRO A C 1
ATOM 5935 O O . PRO A 1 794 ? -16.561 7.596 -0.560 1.00 68.06 794 PRO A O 1
ATOM 5938 N N . GLU A 1 795 ? -16.263 9.586 0.423 1.00 56.47 795 GLU A N 1
ATOM 5939 C CA . GLU A 1 795 ? -16.566 10.327 -0.796 1.00 56.47 795 GLU A CA 1
ATOM 5940 C C . GLU A 1 795 ? -15.405 10.123 -1.767 1.00 56.47 795 GLU A C 1
ATOM 5942 O O . GLU A 1 795 ? -14.271 10.536 -1.522 1.00 56.47 795 GLU A O 1
ATOM 5947 N N . VAL A 1 796 ? -15.686 9.460 -2.886 1.00 40.03 796 VAL A N 1
ATOM 5948 C CA . VAL A 1 796 ? -14.748 9.407 -4.000 1.00 40.03 796 VAL A CA 1
ATOM 5949 C C . VAL A 1 796 ? -14.703 10.815 -4.587 1.00 40.03 796 VAL A C 1
ATOM 5951 O O . VAL A 1 796 ? -15.528 11.164 -5.433 1.00 40.03 796 VAL A O 1
ATOM 5954 N N . ILE A 1 797 ? -13.744 11.635 -4.147 1.00 38.47 797 ILE A N 1
ATOM 5955 C CA . ILE A 1 797 ? -13.346 12.823 -4.900 1.00 38.47 797 ILE A CA 1
ATOM 5956 C C . ILE A 1 797 ? -12.740 12.293 -6.200 1.00 38.47 797 ILE A C 1
ATOM 5958 O O . ILE A 1 797 ? -11.558 11.960 -6.285 1.00 38.47 797 ILE A O 1
ATOM 5962 N N . GLY A 1 798 ? -13.584 12.146 -7.221 1.00 32.66 798 GLY A N 1
ATOM 5963 C CA . GLY A 1 798 ? -13.120 11.941 -8.584 1.00 32.66 798 GLY A CA 1
ATOM 5964 C C . GLY A 1 798 ? -12.153 13.069 -8.971 1.00 32.66 798 GLY A C 1
ATOM 5965 O O . GLY A 1 798 ? -12.204 14.153 -8.384 1.00 32.66 798 GLY A O 1
ATOM 5966 N N . PRO A 1 799 ? -11.250 12.845 -9.938 1.00 26.12 799 PRO A N 1
ATOM 5967 C CA . PRO A 1 799 ? -10.244 13.831 -10.315 1.00 26.12 799 PRO A CA 1
ATOM 5968 C C . PRO A 1 799 ? -10.881 15.205 -10.565 1.00 26.12 799 PRO A C 1
ATOM 5970 O O . PRO A 1 799 ? -11.811 15.336 -11.358 1.00 26.12 799 PRO A O 1
ATOM 5973 N N . VAL A 1 800 ? -10.362 16.238 -9.895 1.00 27.83 800 VAL A N 1
ATOM 5974 C CA . VAL A 1 800 ? -10.722 17.633 -10.169 1.00 27.83 800 VAL A CA 1
ATOM 5975 C C . VAL A 1 800 ? -10.355 17.945 -11.623 1.00 27.83 800 VAL A C 1
ATOM 5977 O O . VAL A 1 800 ? -9.179 17.957 -11.987 1.00 27.83 800 VAL A O 1
ATOM 5980 N N . CYS A 1 801 ? -11.350 18.225 -12.461 1.00 31.59 801 CYS A N 1
ATOM 5981 C CA . CYS A 1 801 ? -11.146 18.781 -13.798 1.00 31.59 801 CYS A CA 1
ATOM 5982 C C . CYS A 1 801 ? -11.216 20.321 -13.736 1.00 31.59 801 CYS A C 1
ATOM 5984 O O . CYS A 1 801 ? -12.310 20.873 -13.782 1.00 31.59 801 CYS A O 1
ATOM 5986 N N . GLY A 1 802 ? -10.078 21.028 -13.631 1.00 44.09 802 GLY A N 1
ATOM 5987 C CA . GLY A 1 802 ? -10.021 22.496 -13.805 1.00 44.09 802 GLY A CA 1
ATOM 5988 C C . GLY A 1 802 ? -8.928 23.238 -13.021 1.00 44.09 802 GLY A C 1
ATOM 5989 O O . GLY A 1 802 ? -8.304 22.677 -12.122 1.00 44.09 802 GLY A O 1
ATOM 5990 N N . ASN A 1 803 ? -8.672 24.509 -13.380 1.00 40.72 803 ASN A N 1
ATOM 5991 C CA . ASN A 1 803 ? -7.613 25.350 -12.786 1.00 40.72 803 ASN A CA 1
ATOM 5992 C C . ASN A 1 803 ? -8.099 26.285 -11.654 1.00 40.72 803 ASN A C 1
ATOM 5994 O O . ASN A 1 803 ? -7.277 26.969 -11.035 1.00 40.72 803 ASN A O 1
ATOM 5998 N N . GLY A 1 804 ? -9.405 26.313 -11.365 1.00 40.75 804 GLY A N 1
ATOM 5999 C CA . GLY A 1 804 ? -9.975 26.961 -10.185 1.00 40.75 804 GLY A CA 1
ATOM 6000 C C . GLY A 1 804 ? -10.081 28.488 -10.261 1.00 40.75 804 GLY A C 1
ATOM 6001 O O . GLY A 1 804 ? -10.150 29.139 -9.212 1.00 40.75 804 GLY A O 1
ATOM 6002 N N . ILE A 1 805 ? -10.079 29.095 -11.458 1.00 46.12 805 ILE A N 1
ATOM 6003 C CA . ILE A 1 805 ? -10.188 30.555 -11.634 1.00 46.12 805 ILE A CA 1
ATOM 6004 C C . ILE A 1 805 ? -11.306 30.908 -12.626 1.00 46.12 805 ILE A C 1
ATOM 6006 O O . ILE A 1 805 ? -11.213 30.605 -13.803 1.00 46.12 805 ILE A O 1
ATOM 6010 N N . VAL A 1 806 ? -12.315 31.658 -12.163 1.00 45.72 806 VAL A N 1
ATOM 6011 C CA . VAL A 1 806 ? -13.375 32.243 -13.011 1.00 45.72 806 VAL A CA 1
ATOM 6012 C C . VAL A 1 806 ? -12.890 33.562 -13.634 1.00 45.72 806 VAL A C 1
ATOM 6014 O O . VAL A 1 806 ? -12.597 34.516 -12.899 1.00 45.72 806 VAL A O 1
ATOM 6017 N N . GLU A 1 807 ? -12.835 33.658 -14.967 1.00 52.72 807 GLU A N 1
ATOM 6018 C CA . GLU A 1 807 ? -12.367 34.844 -15.703 1.00 52.72 807 GLU A CA 1
ATOM 6019 C C . GLU A 1 807 ? -13.504 35.781 -16.187 1.00 52.72 807 GLU A C 1
ATOM 6021 O O . GLU A 1 807 ? -14.705 35.515 -16.080 1.00 52.72 807 GLU A O 1
ATOM 6026 N N . GLU A 1 808 ? -13.142 36.981 -16.669 1.00 40.62 808 GLU A N 1
ATOM 6027 C CA . GLU A 1 808 ? -14.092 38.059 -16.987 1.00 40.62 808 GLU A CA 1
ATOM 6028 C C . GLU A 1 808 ? -14.938 37.740 -18.240 1.00 40.62 808 GLU A C 1
ATOM 6030 O O . GLU A 1 808 ? -14.571 38.058 -19.371 1.00 40.62 808 GLU A O 1
ATOM 6035 N N . GLY A 1 809 ? -16.113 37.147 -18.016 1.00 45.03 809 GLY A N 1
ATOM 6036 C CA . GLY A 1 809 ? -17.039 36.676 -19.053 1.00 45.03 809 GLY A CA 1
ATOM 6037 C C . GLY A 1 809 ? -17.761 35.380 -18.669 1.00 45.03 809 GLY A C 1
ATOM 6038 O O . GLY A 1 809 ? -18.805 35.080 -19.248 1.00 45.03 809 GLY A O 1
ATOM 6039 N N . GLU A 1 810 ? -17.249 34.677 -17.658 1.00 50.81 810 GLU A N 1
ATOM 6040 C CA . GLU A 1 810 ? -17.738 33.391 -17.158 1.00 50.81 810 GLU A CA 1
ATOM 6041 C C . GLU A 1 810 ? -18.648 33.543 -15.929 1.00 50.81 810 GLU A C 1
ATOM 6043 O O . GLU A 1 810 ? -18.636 34.557 -15.226 1.00 50.81 810 GLU A O 1
ATOM 6048 N N . SER A 1 811 ? -19.488 32.531 -15.687 1.00 41.31 811 SER A N 1
ATOM 6049 C CA . SER A 1 811 ? -20.364 32.451 -14.501 1.00 41.31 811 SER A CA 1
ATOM 6050 C C . SER A 1 811 ? -19.943 31.345 -13.514 1.00 41.31 811 SER A C 1
ATOM 6052 O O . SER A 1 811 ? -20.358 31.405 -12.357 1.00 41.31 811 SER A O 1
ATOM 6054 N N . CYS A 1 812 ? -19.146 30.369 -13.974 1.00 47.03 812 CYS A N 1
ATOM 6055 C CA . CYS A 1 812 ? -18.544 29.212 -13.285 1.00 47.03 812 CYS A CA 1
ATOM 6056 C C . CYS A 1 812 ? -17.400 28.641 -14.168 1.00 47.03 812 CYS A C 1
ATOM 6058 O O . CYS A 1 812 ? -17.359 28.996 -15.344 1.00 47.03 812 CYS A O 1
ATOM 6060 N N . ASP A 1 813 ? -16.515 27.800 -13.613 1.00 48.41 813 ASP A N 1
ATOM 6061 C CA . ASP A 1 813 ? -15.385 27.108 -14.289 1.00 48.41 813 ASP A CA 1
ATOM 6062 C C . ASP A 1 813 ? -15.833 25.695 -14.741 1.00 48.41 813 ASP A C 1
ATOM 6064 O O . ASP A 1 813 ? -16.443 24.985 -13.939 1.00 48.41 813 ASP A O 1
ATOM 6068 N N . ASP A 1 814 ? -15.614 25.322 -16.011 1.00 49.50 814 ASP A N 1
ATOM 6069 C CA . ASP A 1 814 ? -16.069 24.073 -16.662 1.00 49.50 814 ASP A CA 1
ATOM 6070 C C . ASP A 1 814 ? -14.923 23.174 -17.179 1.00 49.50 814 ASP A C 1
ATOM 6072 O O . ASP A 1 814 ? -15.155 22.208 -17.910 1.00 49.50 814 ASP A O 1
ATOM 6076 N N . GLY A 1 815 ? -13.685 23.439 -16.751 1.00 55.19 815 GLY A N 1
ATOM 6077 C CA . GLY A 1 815 ? -12.595 22.470 -16.855 1.00 55.19 815 GLY A CA 1
ATOM 6078 C C . GLY A 1 815 ? -11.908 22.355 -18.221 1.00 55.19 815 GLY A C 1
ATOM 6079 O O . GLY A 1 815 ? -11.229 21.354 -18.457 1.00 55.19 815 GLY A O 1
ATOM 6080 N N . ASN A 1 816 ? -12.013 23.350 -19.113 1.00 48.28 816 ASN A N 1
ATOM 6081 C CA . ASN A 1 816 ? -11.237 23.387 -20.361 1.00 48.28 816 ASN A CA 1
ATOM 6082 C C . ASN A 1 816 ? -10.351 24.653 -20.500 1.00 48.28 816 ASN A C 1
ATOM 6084 O O . ASN A 1 816 ? -10.520 25.638 -19.791 1.00 48.28 816 ASN A O 1
ATOM 6088 N N . GLU A 1 817 ? -9.352 24.623 -21.395 1.00 39.28 817 GLU A N 1
ATOM 6089 C CA . GLU A 1 817 ? -8.369 25.716 -21.572 1.00 39.28 817 GLU A CA 1
ATOM 6090 C C . GLU A 1 817 ? -8.761 26.772 -22.640 1.00 39.28 817 GLU A C 1
ATOM 6092 O O . GLU A 1 817 ? -7.915 27.574 -23.058 1.00 39.28 817 GLU A O 1
ATOM 6097 N N . LEU A 1 818 ? -9.998 26.777 -23.158 1.00 41.44 818 LEU A N 1
ATOM 6098 C CA . LEU A 1 818 ? -10.415 27.631 -24.280 1.00 41.44 818 LEU A CA 1
ATOM 6099 C C . LEU A 1 818 ? -11.132 28.915 -23.819 1.00 41.44 818 LEU A C 1
ATOM 6101 O O . LEU A 1 818 ? -12.247 28.862 -23.317 1.00 41.44 818 LEU A O 1
ATOM 6105 N N . PRO A 1 819 ? -10.582 30.115 -24.097 1.00 35.91 819 PRO A N 1
ATOM 6106 C CA . PRO A 1 819 ? -11.217 31.358 -23.668 1.00 35.91 819 PRO A CA 1
ATOM 6107 C C . PRO A 1 819 ? -12.546 31.649 -24.389 1.00 35.91 819 PRO A C 1
ATOM 6109 O O . PRO A 1 819 ? -12.567 31.846 -25.612 1.00 35.91 819 PRO A O 1
ATOM 6112 N N . GLY A 1 820 ? -13.625 31.834 -23.619 1.00 40.44 820 GLY A N 1
ATOM 6113 C CA . GLY A 1 820 ? -14.865 32.484 -24.065 1.00 40.44 820 GLY A CA 1
ATOM 6114 C C . GLY A 1 820 ? -15.888 31.595 -24.779 1.00 40.44 820 GLY A C 1
ATOM 6115 O O . GLY A 1 820 ? -16.646 32.104 -25.612 1.00 40.44 820 GLY A O 1
ATOM 6116 N N . ASP A 1 821 ? -15.924 30.302 -24.475 1.00 47.94 821 ASP A N 1
ATOM 6117 C CA . ASP A 1 821 ? -16.917 29.347 -24.981 1.00 47.94 821 ASP A CA 1
ATOM 6118 C C . ASP A 1 821 ? -18.168 29.202 -24.095 1.00 47.94 821 ASP A C 1
ATOM 6120 O O . ASP A 1 821 ? -19.138 28.582 -24.532 1.00 47.94 821 ASP A O 1
ATOM 6124 N N . GLY A 1 822 ? -18.196 29.842 -22.922 1.00 38.25 822 GLY A N 1
ATOM 6125 C CA . GLY A 1 822 ? -19.288 29.704 -21.961 1.00 38.25 822 GLY A CA 1
ATOM 6126 C C . GLY A 1 822 ? -20.699 29.749 -22.568 1.00 38.25 822 GLY A C 1
ATOM 6127 O O . GLY A 1 822 ? -21.088 30.746 -23.183 1.00 38.25 822 GLY A O 1
ATOM 6128 N N . CYS A 1 823 ? -21.465 28.671 -22.343 1.00 40.59 823 CYS A N 1
ATOM 6129 C CA . CYS A 1 823 ? -22.935 28.551 -22.216 1.00 40.59 823 CYS A CA 1
ATOM 6130 C C . CYS A 1 823 ? -23.318 27.061 -22.398 1.00 40.59 823 CYS A C 1
ATOM 6132 O O . CYS A 1 823 ? -22.977 26.486 -23.419 1.00 40.59 823 CYS A O 1
ATOM 6134 N N . PHE A 1 824 ? -24.137 26.406 -21.564 1.00 31.28 824 PHE A N 1
ATOM 6135 C CA . PHE A 1 824 ? -25.500 26.817 -21.217 1.00 31.28 824 PHE A CA 1
ATOM 6136 C C . PHE A 1 824 ? -26.100 25.860 -20.148 1.00 31.28 824 PHE A C 1
ATOM 6138 O O . PHE A 1 824 ? -26.470 24.744 -20.475 1.00 31.28 824 PHE A O 1
ATOM 6145 N N . GLN A 1 825 ? -26.298 26.354 -18.916 1.00 30.14 825 GLN A N 1
ATOM 6146 C CA . GLN A 1 825 ? -26.930 25.694 -17.746 1.00 30.14 825 GLN A CA 1
ATOM 6147 C C . GLN A 1 825 ? -26.113 24.608 -17.024 1.00 30.14 825 GLN A C 1
ATOM 6149 O O . GLN A 1 825 ? -25.949 23.505 -17.515 1.00 30.14 825 GLN A O 1
ATOM 6154 N N . CYS A 1 826 ? -25.715 24.911 -15.784 1.00 37.50 826 CYS A N 1
ATOM 6155 C CA . CYS A 1 826 ? -25.212 23.956 -14.798 1.00 37.50 826 CYS A CA 1
ATOM 6156 C C . CYS A 1 826 ? -26.326 22.980 -14.376 1.00 37.50 826 CYS A C 1
ATOM 6158 O O . CYS A 1 826 ? -27.036 23.217 -13.396 1.00 37.50 826 CYS A O 1
ATOM 6160 N N . ALA A 1 827 ? -26.503 21.914 -15.144 1.00 29.95 827 ALA A N 1
ATOM 6161 C CA . ALA A 1 827 ? -27.101 20.666 -14.701 1.00 29.95 827 ALA A CA 1
ATOM 6162 C C . ALA A 1 827 ? -26.056 19.579 -14.955 1.00 29.95 827 ALA A C 1
ATOM 6164 O O . ALA A 1 827 ? -25.344 19.664 -15.950 1.00 29.95 827 ALA A O 1
ATOM 6165 N N . GLU A 1 828 ? -25.937 18.628 -14.033 1.00 35.84 828 GLU A N 1
ATOM 6166 C CA . GLU A 1 828 ? -25.034 17.482 -14.137 1.00 35.84 828 GLU A CA 1
ATOM 6167 C C . GLU A 1 828 ? -25.010 16.895 -15.555 1.00 35.84 828 GLU A C 1
ATOM 6169 O O . GLU A 1 828 ? -26.048 16.499 -16.092 1.00 35.84 828 GLU A O 1
ATOM 6174 N N . GLU A 1 829 ? -23.820 16.819 -16.148 1.00 29.03 829 GLU A N 1
ATOM 6175 C CA . GLU A 1 829 ? -23.563 15.943 -17.287 1.00 29.03 829 GLU A CA 1
ATOM 6176 C C . GLU A 1 829 ? -23.523 14.514 -16.725 1.00 29.03 829 GLU A C 1
ATOM 6178 O O . GLU A 1 829 ? -22.495 14.015 -16.272 1.00 29.03 829 GLU A O 1
ATOM 6183 N N . THR A 1 830 ? -24.691 13.878 -16.657 1.00 42.50 830 THR A N 1
ATOM 6184 C CA . THR A 1 830 ? -24.830 12.458 -16.326 1.00 42.50 830 THR A CA 1
ATOM 6185 C C . THR A 1 830 ? -24.073 11.640 -17.375 1.00 42.50 830 THR A C 1
ATOM 6187 O O . THR A 1 830 ? -24.443 11.661 -18.549 1.00 42.50 830 THR A O 1
ATOM 6190 N N . GLY A 1 831 ? -23.023 10.928 -16.965 1.00 55.06 831 GLY A N 1
ATOM 6191 C CA . GLY A 1 831 ? -22.129 10.111 -17.798 1.00 55.06 831 GLY A CA 1
ATOM 6192 C C . GLY A 1 831 ? -22.770 8.870 -18.427 1.00 55.06 831 GLY A C 1
ATOM 6193 O O . GLY A 1 831 ? -22.318 7.765 -18.209 1.00 55.06 831 GLY A O 1
ATOM 6194 N N . SER A 1 832 ? -23.839 9.033 -19.194 1.00 71.00 832 SER A N 1
ATOM 6195 C CA . SER A 1 832 ? -24.378 8.002 -20.097 1.00 71.00 832 SER A CA 1
ATOM 6196 C C . SER A 1 832 ? -25.062 8.610 -21.319 1.00 71.00 832 SER A C 1
ATOM 6198 O O . SER A 1 832 ? -25.762 7.911 -22.043 1.00 71.00 832 SER A O 1
ATOM 6200 N N . ASP A 1 833 ? -24.898 9.917 -21.546 1.00 79.50 833 ASP A N 1
ATOM 6201 C CA . ASP A 1 833 ? -25.564 10.623 -22.642 1.00 79.50 833 ASP A CA 1
ATOM 6202 C C . ASP A 1 833 ? -25.074 10.188 -24.033 1.00 79.50 833 ASP A C 1
ATOM 6204 O O . ASP A 1 833 ? -25.824 10.145 -25.007 1.00 79.50 833 ASP A O 1
ATOM 6208 N N . LEU A 1 834 ? -23.793 9.838 -24.125 1.00 82.12 834 LEU A N 1
ATOM 6209 C CA . LEU A 1 834 ? -23.172 9.377 -25.356 1.00 82.12 834 LEU A CA 1
ATOM 6210 C C . LEU A 1 834 ? -22.833 7.900 -25.226 1.00 82.12 834 LEU A C 1
ATOM 6212 O O . LEU A 1 834 ? -22.563 7.388 -24.139 1.00 82.12 834 LEU A O 1
ATOM 6216 N N . CYS A 1 835 ? -22.799 7.218 -26.359 1.00 83.69 835 CYS A N 1
ATOM 6217 C CA . CYS A 1 835 ? -22.287 5.874 -26.457 1.00 83.69 835 CYS A CA 1
ATOM 6218 C C . CYS A 1 835 ? -20.838 5.837 -25.957 1.00 83.69 835 CYS A C 1
ATOM 6220 O O . CYS A 1 835 ? -20.521 4.989 -25.142 1.00 83.69 835 CYS A O 1
ATOM 6222 N N . GLU A 1 836 ? -19.950 6.772 -26.311 1.00 81.38 836 GLU A N 1
ATOM 6223 C CA . GLU A 1 836 ? -18.563 6.725 -25.810 1.00 81.38 836 GLU A CA 1
ATOM 6224 C C . GLU A 1 836 ? -18.444 6.888 -24.289 1.00 81.38 836 GLU A C 1
ATOM 6226 O O . GLU A 1 836 ? -17.406 6.553 -23.719 1.00 81.38 836 GLU A O 1
ATOM 6231 N N . THR A 1 837 ? -19.492 7.398 -23.639 1.00 77.06 837 THR A N 1
ATOM 6232 C CA . THR A 1 837 ? -19.545 7.625 -22.196 1.00 77.06 837 THR A CA 1
ATOM 6233 C C . THR A 1 837 ? -20.524 6.696 -21.487 1.00 77.06 837 THR A C 1
ATOM 6235 O O . THR A 1 837 ? -20.887 6.980 -20.358 1.00 77.06 837 THR A O 1
ATOM 6238 N N . ALA A 1 838 ? -20.958 5.597 -22.109 1.00 80.44 838 ALA A N 1
ATOM 6239 C CA . ALA A 1 838 ? -21.945 4.692 -21.526 1.00 80.44 838 ALA A CA 1
ATOM 6240 C C . ALA A 1 838 ? -21.529 4.121 -20.158 1.00 80.44 838 ALA A C 1
ATOM 6242 O O . ALA A 1 838 ? -20.388 3.695 -19.970 1.00 80.44 838 ALA A O 1
ATOM 6243 N N . TYR A 1 839 ? -22.491 3.997 -19.242 1.00 83.12 839 TYR A N 1
ATOM 6244 C CA . TYR A 1 839 ? -22.260 3.362 -17.942 1.00 83.12 839 TYR A CA 1
ATOM 6245 C C . TYR A 1 839 ? -22.201 1.841 -18.050 1.00 83.12 839 TYR A C 1
ATOM 6247 O O . TYR A 1 839 ? -23.007 1.234 -18.746 1.00 83.12 839 TYR A O 1
ATOM 6255 N N . GLU A 1 840 ? -21.310 1.187 -17.317 1.00 82.31 840 GLU A N 1
ATOM 6256 C CA . GLU A 1 840 ? -21.409 -0.263 -17.144 1.00 82.31 840 GLU A CA 1
ATOM 6257 C C . GLU A 1 840 ? -22.645 -0.602 -16.295 1.00 82.31 840 GLU A C 1
ATOM 6259 O O . GLU A 1 840 ? -22.868 0.006 -15.247 1.00 82.31 840 GLU A O 1
ATOM 6264 N N . VAL A 1 841 ? -23.491 -1.529 -16.762 1.00 80.38 841 VAL A N 1
ATOM 6265 C CA . VAL A 1 841 ? -24.675 -1.937 -15.992 1.00 80.38 841 VAL A CA 1
ATOM 6266 C C . VAL A 1 841 ? -24.284 -2.791 -14.796 1.00 80.38 841 VAL A C 1
ATOM 6268 O O . VAL A 1 841 ? -23.494 -3.727 -14.913 1.00 80.38 841 VAL A O 1
ATOM 6271 N N . VAL A 1 842 ? -24.949 -2.558 -13.668 1.00 73.75 842 VAL A N 1
ATOM 6272 C CA . VAL A 1 842 ? -24.957 -3.496 -12.542 1.00 73.75 842 VAL A CA 1
ATOM 6273 C C . VAL A 1 842 ? -26.115 -4.482 -12.685 1.00 73.75 842 VAL A C 1
ATOM 6275 O O . VAL A 1 842 ? -27.158 -4.169 -13.265 1.00 73.75 842 VAL A O 1
ATOM 6278 N N . LEU A 1 843 ? -25.957 -5.699 -12.161 1.00 77.94 843 LEU A N 1
ATOM 6279 C CA . LEU A 1 843 ? -27.077 -6.636 -12.063 1.00 77.94 843 LEU A CA 1
ATOM 6280 C C . LEU A 1 843 ? -28.079 -6.122 -11.021 1.00 77.94 843 LEU A C 1
ATOM 6282 O O . LEU A 1 843 ? -27.696 -5.693 -9.938 1.00 77.94 843 LEU A O 1
ATOM 6286 N N . GLY A 1 844 ? -29.367 -6.182 -11.342 1.00 70.81 844 GLY A N 1
ATOM 6287 C CA . GLY A 1 844 ? -30.418 -5.505 -10.590 1.00 70.81 844 GLY A CA 1
ATOM 6288 C C . GLY A 1 844 ? -30.810 -4.177 -11.234 1.00 70.81 844 GLY A C 1
ATOM 6289 O O . GLY A 1 844 ? -30.857 -4.058 -12.458 1.00 70.81 844 GLY A O 1
ATOM 6290 N N . ASP A 1 845 ? -31.166 -3.198 -10.415 1.00 83.62 845 ASP A N 1
ATOM 6291 C CA . ASP A 1 845 ? -31.799 -1.958 -10.859 1.00 83.62 845 ASP A CA 1
ATOM 6292 C C . ASP A 1 845 ? -30.769 -0.864 -11.179 1.00 83.62 845 ASP A C 1
ATOM 6294 O O . ASP A 1 845 ? -29.985 -0.467 -10.325 1.00 83.62 845 ASP A O 1
ATOM 6298 N N . ASN A 1 846 ? -30.813 -0.335 -12.405 1.00 84.56 846 ASN A N 1
ATOM 6299 C CA . ASN A 1 846 ? -29.977 0.773 -12.872 1.00 84.56 846 ASN A CA 1
ATOM 6300 C C . ASN A 1 846 ? -30.862 2.005 -13.088 1.00 84.56 846 ASN A C 1
ATOM 6302 O O . ASN A 1 846 ? -31.735 1.999 -13.958 1.00 84.56 8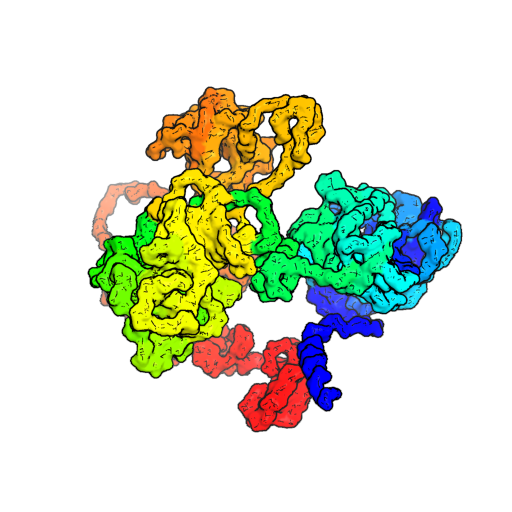46 ASN A O 1
ATOM 6306 N N . LEU A 1 847 ? -30.678 3.062 -12.299 1.00 80.56 847 LEU A N 1
ATOM 6307 C CA . LEU A 1 847 ? -31.460 4.291 -12.455 1.00 80.56 847 LEU A CA 1
ATOM 6308 C C . LEU A 1 847 ? -31.012 5.064 -13.699 1.00 80.56 847 LEU A C 1
ATOM 6310 O O . LEU A 1 847 ? -29.821 5.169 -13.979 1.00 80.56 847 LEU A O 1
ATOM 6314 N N . PHE A 1 848 ? -31.962 5.646 -14.430 1.00 85.69 848 PHE A N 1
ATOM 6315 C CA . PHE A 1 848 ? -31.670 6.466 -15.603 1.00 85.69 848 PHE A CA 1
ATOM 6316 C C . PHE A 1 848 ? -32.605 7.672 -15.716 1.00 85.69 848 PHE A C 1
ATOM 6318 O O . PHE A 1 848 ? -33.726 7.666 -15.203 1.00 85.69 848 PHE A O 1
ATOM 6325 N N . ASN A 1 849 ? -32.170 8.708 -16.442 1.00 83.38 849 ASN A N 1
ATOM 6326 C CA . ASN A 1 849 ? -33.023 9.830 -16.825 1.00 83.38 849 ASN A CA 1
ATOM 6327 C C . ASN A 1 849 ? -32.653 10.380 -18.208 1.00 83.38 849 ASN A C 1
ATOM 6329 O O . ASN A 1 849 ? -31.611 10.997 -18.384 1.00 83.38 849 ASN A O 1
ATOM 6333 N N . THR A 1 850 ? -33.546 10.231 -19.185 1.00 87.62 850 THR A N 1
ATOM 6334 C CA . THR A 1 850 ? -33.324 10.701 -20.567 1.00 87.62 850 THR A CA 1
ATOM 6335 C C . THR A 1 850 ? -33.686 12.178 -20.772 1.00 87.62 850 THR A C 1
ATOM 6337 O O . THR A 1 850 ? -33.540 12.730 -21.862 1.00 87.62 850 THR A O 1
ATOM 6340 N N . SER A 1 851 ? -34.168 12.868 -19.730 1.00 84.38 851 SER A N 1
ATOM 6341 C CA . SER A 1 851 ? -34.632 14.264 -19.818 1.00 84.38 851 SER A CA 1
ATOM 6342 C C . SER A 1 851 ? -33.513 15.286 -20.024 1.00 84.38 851 SER A C 1
ATOM 6344 O O . SER A 1 851 ? -33.811 16.440 -20.344 1.00 84.38 851 SER A O 1
ATOM 6346 N N . SER A 1 852 ? -32.253 14.912 -19.832 1.00 74.44 852 SER A N 1
ATOM 6347 C CA . SER A 1 852 ? -31.064 15.710 -20.166 1.00 74.44 852 SER A CA 1
ATOM 6348 C C . SER A 1 852 ? -30.327 15.172 -21.394 1.00 74.44 852 SER A C 1
ATOM 6350 O O . SER A 1 852 ? -29.604 15.943 -22.012 1.00 74.44 852 SER A O 1
ATOM 6352 N N . ALA A 1 853 ? -30.642 13.954 -21.841 1.00 80.12 853 ALA A N 1
ATOM 6353 C CA . ALA A 1 853 ? -29.868 13.247 -22.850 1.00 80.12 853 ALA A CA 1
ATOM 6354 C C . ALA A 1 853 ? -29.983 13.804 -24.292 1.00 80.12 853 ALA A C 1
ATOM 6356 O O . ALA A 1 853 ? -30.802 14.682 -24.584 1.00 80.12 853 ALA A O 1
ATOM 6357 N N . SER A 1 854 ? -29.199 13.286 -25.224 1.00 79.69 854 SER A N 1
ATOM 6358 C CA . SER A 1 854 ? -29.084 13.654 -26.623 1.00 79.69 854 SER A CA 1
ATOM 6359 C C . SER A 1 854 ? -29.166 12.397 -27.498 1.00 79.69 854 SER A C 1
ATOM 6361 O O . SER A 1 854 ? -29.152 11.268 -27.019 1.00 79.69 854 SER A O 1
ATOM 6363 N N . ALA A 1 855 ? -29.399 12.580 -28.797 1.00 73.25 855 ALA A N 1
ATOM 6364 C CA . ALA A 1 855 ? -29.468 11.472 -29.747 1.00 73.25 855 ALA A CA 1
ATOM 6365 C C . ALA A 1 855 ? -28.179 11.445 -30.557 1.00 73.25 855 ALA A C 1
ATOM 6367 O O . ALA A 1 855 ? -27.953 12.333 -31.385 1.00 73.25 855 ALA A O 1
ATOM 6368 N N . GLU A 1 856 ? -27.347 10.439 -30.326 1.00 69.56 856 GLU A N 1
ATOM 6369 C CA . GLU A 1 856 ? -26.036 10.361 -30.967 1.00 69.56 856 GLU A CA 1
ATOM 6370 C C . GLU A 1 856 ? -26.060 9.530 -32.260 1.00 69.56 856 GLU A C 1
ATOM 6372 O O . GLU A 1 856 ? -25.601 9.975 -33.317 1.00 69.56 856 GLU A O 1
ATOM 6377 N N . LEU A 1 857 ? -26.656 8.334 -32.214 1.00 76.19 857 LEU A N 1
ATOM 6378 C CA . LEU A 1 857 ? -26.754 7.444 -33.371 1.00 76.19 857 LEU A CA 1
ATOM 6379 C C . LEU A 1 857 ? -28.078 7.625 -34.119 1.00 76.19 857 LEU A C 1
ATOM 6381 O O . LEU A 1 857 ? -29.097 8.028 -33.561 1.00 76.19 857 LEU A O 1
ATOM 6385 N N . ALA A 1 858 ? -28.097 7.254 -35.399 1.00 80.50 858 ALA A N 1
ATOM 6386 C CA . ALA A 1 858 ? -29.348 7.173 -36.150 1.00 80.50 858 ALA A CA 1
ATOM 6387 C C . ALA A 1 858 ? -30.318 6.156 -35.517 1.00 80.50 858 ALA A C 1
ATOM 6389 O O . ALA A 1 858 ? -29.890 5.215 -34.837 1.00 80.50 858 ALA A O 1
ATOM 6390 N N . ASP A 1 859 ? -31.614 6.338 -35.774 1.00 84.50 859 ASP A N 1
ATOM 6391 C CA . ASP A 1 859 ? -32.666 5.440 -35.297 1.00 84.50 859 ASP A CA 1
ATOM 6392 C C . ASP A 1 859 ? -32.344 3.977 -35.677 1.00 84.50 859 ASP A C 1
ATOM 6394 O O . ASP A 1 859 ? -31.995 3.705 -36.838 1.00 84.50 859 ASP A O 1
ATOM 6398 N N . PRO A 1 860 ? -32.422 3.027 -34.724 1.00 83.12 860 PRO A N 1
ATOM 6399 C CA . PRO A 1 860 ? -32.191 1.616 -35.004 1.00 83.12 860 PRO A CA 1
ATOM 6400 C C . PRO A 1 860 ? -33.201 1.064 -36.015 1.00 83.12 860 PRO A C 1
ATOM 6402 O O . PRO A 1 860 ? -34.304 1.572 -36.196 1.00 83.12 860 PRO A O 1
ATOM 6405 N N . SER A 1 861 ? -32.814 -0.019 -36.691 1.00 79.81 861 SER A N 1
ATOM 6406 C CA . SER A 1 861 ? -33.719 -0.736 -37.589 1.00 79.81 861 SER A CA 1
ATOM 6407 C C . SER A 1 861 ? -34.706 -1.592 -36.795 1.00 79.81 861 SER A C 1
ATOM 6409 O O . SER A 1 861 ? -34.305 -2.546 -36.132 1.00 79.81 861 SER A O 1
ATOM 6411 N N . ASP A 1 862 ? -36.003 -1.342 -36.964 1.00 76.19 862 ASP A N 1
ATOM 6412 C CA . ASP A 1 862 ? -37.068 -2.120 -36.314 1.00 76.19 862 ASP A CA 1
ATOM 6413 C C . ASP A 1 862 ? -37.257 -3.537 -36.902 1.00 76.19 862 ASP A C 1
ATOM 6415 O O . ASP A 1 862 ? -38.137 -4.290 -36.478 1.00 76.19 862 ASP A O 1
ATOM 6419 N N . GLU A 1 863 ? -36.458 -3.944 -37.897 1.00 80.25 863 GLU A N 1
ATOM 6420 C CA . GLU A 1 863 ? -36.607 -5.242 -38.577 1.00 80.25 863 GLU A CA 1
ATOM 6421 C C . GLU A 1 863 ? -36.492 -6.450 -37.626 1.00 80.25 863 GLU A C 1
ATOM 6423 O O . GLU A 1 863 ? -37.137 -7.479 -37.869 1.00 80.25 863 GLU A O 1
ATOM 6428 N N . LEU A 1 864 ? -35.714 -6.316 -36.543 1.00 75.31 864 LEU A N 1
ATOM 6429 C CA . LEU A 1 864 ? -35.511 -7.343 -35.511 1.00 75.31 864 LEU A CA 1
ATOM 6430 C C . LEU A 1 864 ? -36.631 -7.382 -34.456 1.00 75.31 864 LEU A C 1
ATOM 6432 O O . LEU A 1 864 ? -36.734 -8.359 -33.716 1.00 75.31 864 LEU A O 1
ATOM 6436 N N . CYS A 1 865 ? -37.501 -6.368 -34.409 1.00 79.62 865 CYS A N 1
ATOM 6437 C CA . CYS A 1 865 ? -38.429 -6.117 -33.299 1.00 79.62 865 CYS A CA 1
ATOM 6438 C C . CYS A 1 865 ? -39.870 -6.046 -33.801 1.00 79.62 865 CYS A C 1
ATOM 6440 O O . CYS A 1 865 ? -40.611 -5.077 -33.648 1.00 79.62 865 CYS A O 1
ATOM 6442 N N . GLN A 1 866 ? -40.276 -7.125 -34.474 1.00 75.62 866 GLN A N 1
ATOM 6443 C CA . GLN A 1 866 ? -41.581 -7.197 -35.119 1.00 75.62 866 GLN A CA 1
ATOM 6444 C C . GLN A 1 866 ? -42.714 -7.204 -34.091 1.00 75.62 866 GLN A C 1
ATOM 6446 O O . GLN A 1 866 ? -42.857 -8.137 -33.304 1.00 75.62 866 GLN A O 1
ATOM 6451 N N . GLY A 1 867 ? -43.582 -6.197 -34.180 1.00 73.75 867 GLY A N 1
ATOM 6452 C CA . GLY A 1 867 ? -44.758 -6.074 -33.319 1.00 73.75 867 GLY A CA 1
ATOM 6453 C C . GLY A 1 867 ? -44.545 -5.224 -32.068 1.00 73.75 867 GLY A C 1
ATOM 6454 O O . GLY A 1 867 ? -45.467 -5.165 -31.260 1.00 73.75 867 GLY A O 1
ATOM 6455 N N . THR A 1 868 ? -43.391 -4.565 -31.939 1.00 79.88 868 THR A N 1
ATOM 6456 C CA . THR A 1 868 ? -43.130 -3.511 -30.949 1.00 79.88 868 THR A CA 1
ATOM 6457 C C . THR A 1 868 ? -43.107 -2.150 -31.644 1.00 79.88 868 THR A C 1
ATOM 6459 O O . THR A 1 868 ? -42.644 -2.061 -32.783 1.00 79.88 868 THR A O 1
ATOM 6462 N N . TYR A 1 869 ? -43.604 -1.101 -30.999 1.00 82.19 869 TYR A N 1
ATOM 6463 C CA . TYR A 1 869 ? -43.555 0.276 -31.476 1.00 82.19 869 TYR A CA 1
ATOM 6464 C C . TYR A 1 869 ? -42.366 0.978 -30.812 1.00 82.19 869 TYR A C 1
ATOM 6466 O O . TYR A 1 869 ? -42.389 1.258 -29.626 1.00 82.19 869 TYR A O 1
ATOM 6474 N N . LEU A 1 870 ? -41.303 1.214 -31.581 1.00 79.88 870 LEU A N 1
ATOM 6475 C CA . LEU A 1 870 ? -40.045 1.769 -31.073 1.00 79.88 870 LEU A CA 1
ATOM 6476 C C . LEU A 1 870 ? -39.849 3.263 -31.381 1.00 79.88 870 LEU A C 1
ATOM 6478 O O . LEU A 1 870 ? -38.973 3.867 -30.790 1.00 79.88 870 LEU A O 1
ATOM 6482 N N . ASP A 1 871 ? -40.624 3.822 -32.326 1.00 83.44 871 ASP A N 1
ATOM 6483 C CA . ASP A 1 871 ? -40.480 5.161 -32.943 1.00 83.44 871 ASP A CA 1
ATOM 6484 C C . ASP A 1 871 ? -39.486 6.101 -32.233 1.00 83.44 871 ASP A C 1
ATOM 6486 O O . ASP A 1 871 ? -39.861 6.883 -31.365 1.00 83.44 871 ASP A O 1
ATOM 6490 N N . TRP A 1 872 ? -38.210 6.039 -32.623 1.00 87.50 872 TRP A N 1
ATOM 6491 C CA . TRP A 1 872 ? -37.127 6.798 -31.987 1.00 87.50 872 TRP A CA 1
ATOM 6492 C C . TRP A 1 872 ? -37.110 8.276 -32.406 1.00 87.50 872 TRP A C 1
ATOM 6494 O O . TRP A 1 872 ? -36.183 9.015 -32.068 1.00 87.50 872 TRP A O 1
ATOM 6504 N N . GLN A 1 873 ? -38.125 8.748 -33.142 1.00 82.19 873 GLN A N 1
ATOM 6505 C CA . GLN A 1 873 ? -38.154 10.101 -33.677 1.00 82.19 873 GLN A CA 1
ATOM 6506 C C . GLN A 1 873 ? -38.088 11.155 -32.559 1.00 82.19 873 GLN A C 1
ATOM 6508 O O . GLN A 1 873 ? -39.069 11.430 -31.870 1.00 82.19 873 GLN A O 1
ATOM 6513 N N . GLY A 1 874 ? -36.934 11.819 -32.446 1.00 75.31 874 GLY A N 1
ATOM 6514 C CA . GLY A 1 874 ? -36.690 12.827 -31.411 1.00 75.31 874 GLY A CA 1
ATOM 6515 C C . GLY A 1 874 ? -36.431 12.243 -30.020 1.00 75.31 874 GLY A C 1
ATOM 6516 O O . GLY A 1 874 ? -36.513 12.998 -29.051 1.00 75.31 874 GLY A O 1
ATOM 6517 N N . SER A 1 875 ? -36.140 10.939 -29.938 1.00 84.19 875 SER A N 1
ATOM 6518 C CA . SER A 1 875 ? -35.662 10.263 -28.731 1.00 84.19 875 SER A CA 1
ATOM 6519 C C . SER A 1 875 ? -34.383 10.913 -28.214 1.00 84.19 875 SER A C 1
ATOM 6521 O O . SER A 1 875 ? -33.654 11.570 -28.955 1.00 84.19 875 SER A O 1
ATOM 6523 N N . ARG A 1 876 ? -34.159 10.770 -26.914 1.00 87.75 876 ARG A N 1
ATOM 6524 C CA . ARG A 1 876 ? -32.984 11.237 -26.184 1.00 87.75 876 ARG A CA 1
ATOM 6525 C C . ARG A 1 876 ? -32.464 10.016 -25.461 1.00 87.75 876 ARG A C 1
ATOM 6527 O O . ARG A 1 876 ? -33.241 9.382 -24.746 1.00 87.75 876 ARG A O 1
ATOM 6534 N N . ASP A 1 877 ? -31.217 9.658 -25.709 1.00 88.25 877 ASP A N 1
ATOM 6535 C CA . ASP A 1 877 ? -30.781 8.293 -25.483 1.00 88.25 877 ASP A CA 1
ATOM 6536 C C . ASP A 1 877 ? -29.728 8.247 -24.396 1.00 88.25 877 ASP A C 1
ATOM 6538 O O . ASP A 1 877 ? -28.764 8.998 -24.425 1.00 88.25 877 ASP A O 1
ATOM 6542 N N . VAL A 1 878 ? -29.917 7.340 -23.451 1.00 91.62 878 VAL A N 1
ATOM 6543 C CA . VAL A 1 878 ? -28.897 6.994 -22.468 1.00 91.62 878 VAL A CA 1
ATOM 6544 C C . VAL A 1 878 ? -28.324 5.628 -22.805 1.00 91.62 878 VAL A C 1
ATOM 6546 O O . VAL A 1 878 ? -29.032 4.732 -23.283 1.00 91.62 878 VAL A O 1
ATOM 6549 N N . TRP A 1 879 ? -27.030 5.485 -22.570 1.00 93.56 879 TRP A N 1
ATOM 6550 C CA . TRP A 1 879 ? -26.239 4.345 -22.985 1.00 93.56 879 TRP A CA 1
ATOM 6551 C C . TRP A 1 879 ? -25.663 3.600 -21.794 1.00 93.56 879 TRP A C 1
ATOM 6553 O O . TRP A 1 879 ? -25.139 4.194 -20.852 1.00 93.56 879 TRP A O 1
ATOM 6563 N N . PHE A 1 880 ? -25.705 2.275 -21.893 1.00 94.12 880 PHE A N 1
ATOM 6564 C CA . PHE A 1 880 ? -25.017 1.385 -20.977 1.00 94.12 880 PHE A CA 1
ATOM 6565 C C . PHE A 1 880 ? -24.191 0.327 -21.713 1.00 94.12 880 PHE A C 1
ATOM 6567 O O . PHE A 1 880 ? -24.462 0.017 -22.873 1.00 94.12 880 PHE A O 1
ATOM 6574 N N . THR A 1 881 ? -23.218 -0.270 -21.030 1.00 93.75 881 THR A N 1
ATOM 6575 C CA . THR A 1 881 ? -22.425 -1.415 -21.493 1.00 93.75 881 THR A CA 1
ATOM 6576 C C . THR A 1 881 ? -22.647 -2.630 -20.605 1.00 93.75 881 THR A C 1
ATOM 6578 O O . THR A 1 881 ? -22.959 -2.512 -19.424 1.00 93.75 881 THR A O 1
ATOM 6581 N N . PHE A 1 882 ? -22.506 -3.816 -21.188 1.00 91.75 882 PHE A N 1
ATOM 6582 C CA . PHE A 1 882 ? -22.537 -5.093 -20.494 1.00 91.75 882 PHE A CA 1
ATOM 6583 C C . PHE A 1 882 ? -21.501 -6.032 -21.123 1.00 91.75 882 PHE A C 1
ATOM 6585 O O . PHE A 1 882 ? -21.623 -6.400 -22.294 1.00 91.75 882 PHE A O 1
ATOM 6592 N N . ASN A 1 883 ? -20.490 -6.423 -20.343 1.00 88.31 883 ASN A N 1
ATOM 6593 C CA . ASN A 1 883 ? -19.399 -7.301 -20.771 1.00 88.31 883 ASN A CA 1
ATOM 6594 C C . ASN A 1 883 ? -19.478 -8.641 -20.017 1.00 88.31 883 ASN A C 1
ATOM 6596 O O . ASN A 1 883 ? -18.895 -8.790 -18.943 1.00 88.31 883 ASN A O 1
ATOM 6600 N N . PRO A 1 884 ? -20.229 -9.631 -20.525 1.00 78.94 884 PRO A N 1
ATOM 6601 C CA . PRO A 1 884 ? -20.347 -10.926 -19.876 1.00 78.94 884 PRO A CA 1
ATOM 6602 C C . PRO A 1 884 ? -19.005 -11.673 -19.852 1.00 78.94 884 PRO A C 1
ATOM 6604 O O . PRO A 1 884 ? -18.397 -11.952 -20.886 1.00 78.94 884 PRO A O 1
ATOM 6607 N N . THR A 1 885 ? -18.570 -12.073 -18.657 1.00 71.25 885 THR A N 1
ATOM 6608 C CA . THR A 1 885 ? -17.388 -12.932 -18.457 1.00 71.25 885 THR A CA 1
ATOM 6609 C C . THR A 1 885 ? -17.662 -14.405 -18.777 1.00 71.25 885 THR A C 1
ATOM 6611 O O . THR A 1 885 ? -16.744 -15.157 -19.090 1.00 71.25 885 THR A O 1
ATOM 6614 N N . LEU A 1 886 ? -18.932 -14.816 -18.746 1.00 67.62 886 LEU A N 1
ATOM 6615 C CA . LEU A 1 886 ? -19.421 -16.151 -19.107 1.00 67.62 886 LEU A CA 1
ATOM 6616 C C . LEU A 1 886 ? -20.505 -16.032 -20.177 1.00 67.62 886 LEU A C 1
ATOM 6618 O O . LEU A 1 886 ? -21.108 -14.979 -20.304 1.00 67.62 886 LEU A O 1
ATOM 6622 N N . SER A 1 887 ? -20.794 -17.092 -20.931 1.00 79.25 887 SER A N 1
ATOM 6623 C CA . SER A 1 887 ? -21.940 -17.064 -21.852 1.00 79.25 887 SER A CA 1
ATOM 6624 C C . SER A 1 887 ? -23.226 -17.343 -21.071 1.00 79.25 887 SER A C 1
ATOM 6626 O O . SER A 1 887 ? -23.249 -18.193 -20.180 1.00 79.25 887 SER A O 1
ATOM 6628 N N . GLY A 1 888 ? -24.326 -16.669 -21.389 1.00 79.88 888 GLY A N 1
ATOM 6629 C CA . GLY A 1 888 ? -25.541 -16.783 -20.586 1.00 79.88 888 GLY A CA 1
ATOM 6630 C C . GLY A 1 888 ? -26.760 -16.113 -21.197 1.00 79.88 888 GLY A C 1
ATOM 6631 O O . GLY A 1 888 ? -26.798 -15.800 -22.385 1.00 79.88 888 GLY A O 1
ATOM 6632 N N . ALA A 1 889 ? -27.794 -15.936 -20.382 1.00 85.56 889 ALA A N 1
ATOM 6633 C CA . ALA A 1 889 ? -29.061 -15.343 -20.784 1.00 85.56 889 ALA A CA 1
ATOM 6634 C C . ALA A 1 889 ? -29.262 -13.989 -20.088 1.00 85.56 889 ALA A C 1
ATOM 6636 O O . ALA A 1 889 ? -29.524 -13.935 -18.886 1.00 85.56 889 ALA A O 1
ATOM 6637 N N . LEU A 1 890 ? -29.174 -12.905 -20.858 1.00 92.75 890 LEU A N 1
ATOM 6638 C CA . LEU A 1 890 ? -29.416 -11.529 -20.428 1.00 92.75 890 LEU A CA 1
ATOM 6639 C C . LEU A 1 890 ? -30.902 -11.167 -20.569 1.00 92.75 890 LEU A C 1
ATOM 6641 O O . LEU A 1 890 ? -31.525 -11.389 -21.611 1.00 92.75 890 LEU A O 1
ATOM 6645 N N . SER A 1 891 ? -31.482 -10.577 -19.532 1.00 93.31 891 SER A N 1
ATOM 6646 C CA . SER A 1 891 ? -32.819 -9.986 -19.554 1.00 93.31 891 SER A CA 1
ATOM 6647 C C . SER A 1 891 ? -32.765 -8.547 -19.054 1.00 93.31 891 SER A C 1
ATOM 6649 O O . SER A 1 891 ? -32.160 -8.265 -18.026 1.00 93.31 891 SER A O 1
ATOM 6651 N N . LEU A 1 892 ? -33.437 -7.657 -19.774 1.00 95.69 892 LEU A N 1
ATOM 6652 C CA . LEU A 1 892 ? -33.490 -6.219 -19.539 1.00 95.69 892 LEU A CA 1
ATOM 6653 C C . LEU A 1 892 ? -34.961 -5.801 -19.452 1.00 95.69 892 LEU A C 1
ATOM 6655 O O . LEU A 1 892 ? -35.747 -6.195 -20.318 1.00 95.69 892 LEU A O 1
ATOM 6659 N N . SER A 1 893 ? -35.349 -5.020 -18.447 1.00 94.44 893 SER A N 1
ATOM 6660 C CA . SER A 1 893 ? -36.710 -4.479 -18.311 1.00 94.44 893 SER A CA 1
ATOM 6661 C C . SER A 1 893 ? -36.671 -3.032 -17.840 1.00 94.44 893 SER A C 1
ATOM 6663 O O . SER A 1 893 ? -35.919 -2.711 -16.931 1.00 94.44 893 SER A O 1
ATOM 6665 N N . THR A 1 894 ? -37.501 -2.166 -18.416 1.00 95.50 894 THR A N 1
ATOM 6666 C CA . THR A 1 894 ? -37.703 -0.787 -17.935 1.00 95.50 894 THR A CA 1
ATOM 6667 C C . THR A 1 894 ? -38.994 -0.636 -17.122 1.00 95.50 894 THR A C 1
ATOM 6669 O O . THR A 1 894 ? -39.554 0.455 -17.031 1.00 95.50 894 THR A O 1
ATOM 6672 N N . CYS A 1 895 ? -39.530 -1.743 -16.595 1.00 93.69 895 CYS A N 1
ATOM 6673 C CA . CYS A 1 895 ? -40.775 -1.768 -15.829 1.00 93.69 895 CYS A CA 1
ATOM 6674 C C . CYS A 1 895 ? -40.660 -0.954 -14.529 1.00 93.69 895 CYS A C 1
ATOM 6676 O O . CYS A 1 895 ? -40.144 -1.428 -13.522 1.00 93.69 895 CYS A O 1
ATOM 6678 N N . ASP A 1 896 ? -41.235 0.244 -14.534 1.00 90.69 896 ASP A N 1
ATOM 6679 C CA . ASP A 1 896 ? -41.318 1.146 -13.391 1.00 90.69 896 ASP A CA 1
ATOM 6680 C C . ASP A 1 896 ? -42.638 1.928 -13.455 1.00 90.69 896 ASP A C 1
ATOM 6682 O O . ASP A 1 896 ? -42.900 2.684 -14.390 1.00 90.69 896 ASP A O 1
ATOM 6686 N N . GLY A 1 897 ? -43.490 1.772 -12.439 1.00 85.69 897 GLY A N 1
ATOM 6687 C CA . GLY A 1 897 ? -44.806 2.412 -12.364 1.00 85.69 897 GLY A CA 1
ATOM 6688 C C . GLY A 1 897 ? -44.794 3.946 -12.399 1.00 85.69 897 GLY A C 1
ATOM 6689 O O . GLY A 1 897 ? -45.855 4.541 -12.612 1.00 85.69 897 GLY A O 1
ATOM 6690 N N . GLY A 1 898 ? -43.637 4.578 -12.180 1.00 84.50 898 GLY A N 1
ATOM 6691 C CA . GLY A 1 898 ? -43.428 6.024 -12.278 1.00 84.50 898 GLY A CA 1
ATOM 6692 C C . GLY A 1 898 ? -42.827 6.515 -13.600 1.00 84.50 898 GLY A C 1
ATOM 6693 O O . GLY A 1 898 ? -42.723 7.730 -13.775 1.00 84.50 898 GLY A O 1
ATOM 6694 N N . SER A 1 899 ? -42.447 5.616 -14.512 1.00 90.31 899 SER A N 1
ATOM 6695 C CA . SER A 1 899 ? -41.706 5.962 -15.730 1.00 90.31 899 SER A CA 1
ATOM 6696 C C . SER A 1 899 ? -42.622 6.281 -16.933 1.00 90.31 899 SER A C 1
ATOM 6698 O O . SER A 1 899 ? -43.832 6.481 -16.784 1.00 90.31 899 SER A O 1
ATOM 6700 N N . TYR A 1 900 ? -42.044 6.392 -18.129 1.00 92.94 900 TYR A N 1
ATOM 6701 C CA . TYR A 1 900 ? -42.682 6.834 -19.380 1.00 92.94 900 TYR A CA 1
ATOM 6702 C C . TYR A 1 900 ? -42.621 5.749 -20.476 1.00 92.94 900 TYR A C 1
ATOM 6704 O O . TYR A 1 900 ? -42.137 4.642 -20.224 1.00 92.94 900 TYR A O 1
ATOM 6712 N N . ASP A 1 901 ? -43.160 6.037 -21.667 1.00 93.38 901 ASP A N 1
ATOM 6713 C CA . ASP A 1 901 ? -43.147 5.119 -22.813 1.00 93.38 901 ASP A CA 1
ATOM 6714 C C . ASP A 1 901 ? -41.709 4.966 -23.341 1.00 93.38 901 ASP A C 1
ATOM 6716 O O . ASP A 1 901 ? -41.131 5.891 -23.923 1.00 93.38 901 ASP A O 1
ATOM 6720 N N . THR A 1 902 ? -41.095 3.818 -23.055 1.00 94.38 902 THR A N 1
ATOM 6721 C CA . THR A 1 902 ? -39.647 3.607 -23.234 1.00 94.38 902 THR A CA 1
ATOM 6722 C C . THR A 1 902 ? -39.382 2.750 -24.455 1.00 94.38 902 THR A C 1
ATOM 6724 O O . THR A 1 902 ? -40.150 1.845 -24.760 1.00 94.38 902 THR A O 1
ATOM 6727 N N . SER A 1 903 ? -38.246 2.976 -25.107 1.00 93.12 903 SER A N 1
ATOM 6728 C CA . SER A 1 903 ? -37.730 2.144 -26.194 1.00 93.12 903 SER A CA 1
ATOM 6729 C C . SER A 1 903 ? -36.333 1.639 -25.850 1.00 93.12 903 SER A C 1
ATOM 6731 O O . SER A 1 903 ? -35.502 2.387 -25.340 1.00 93.12 903 SER A O 1
ATOM 6733 N N . LEU A 1 904 ? -36.074 0.358 -26.109 1.00 94.38 904 LEU A N 1
ATOM 6734 C CA . LEU A 1 904 ? -34.838 -0.321 -25.729 1.00 94.38 904 LEU A CA 1
ATOM 6735 C C . LEU A 1 904 ? -34.212 -1.019 -26.933 1.00 94.38 904 LEU A C 1
ATOM 6737 O O . LEU A 1 904 ? -34.883 -1.766 -27.650 1.00 94.38 904 LEU A O 1
ATOM 6741 N N . ALA A 1 905 ? -32.911 -0.823 -27.123 1.00 94.44 905 ALA A N 1
ATOM 6742 C CA . ALA A 1 905 ? -32.106 -1.492 -28.135 1.00 94.44 905 ALA A CA 1
ATOM 6743 C C . ALA A 1 905 ? -30.824 -2.063 -27.516 1.00 94.44 905 ALA A C 1
ATOM 6745 O O . ALA A 1 905 ? -30.182 -1.428 -26.690 1.00 94.44 905 ALA A O 1
ATOM 6746 N N . LEU A 1 906 ? -30.458 -3.272 -27.929 1.00 95.62 906 LEU A N 1
ATOM 6747 C CA . LEU A 1 906 ? -29.251 -3.981 -27.526 1.00 95.62 906 LEU A CA 1
ATOM 6748 C C . LEU A 1 906 ? -28.373 -4.183 -28.758 1.00 95.62 906 LEU A C 1
ATOM 6750 O O . LEU A 1 906 ? -28.825 -4.740 -29.764 1.00 95.62 906 LEU A O 1
ATOM 6754 N N . TYR A 1 907 ? -27.121 -3.763 -28.661 1.00 95.25 907 TYR A N 1
ATOM 6755 C CA . TYR A 1 907 ? -26.105 -3.883 -29.694 1.00 95.25 907 TYR A CA 1
ATOM 6756 C C . TYR A 1 907 ? -24.957 -4.783 -29.231 1.00 95.25 907 TYR A C 1
ATOM 6758 O O . TYR A 1 907 ? -2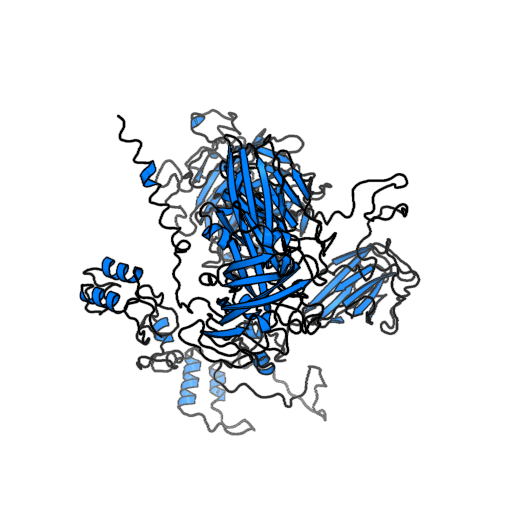4.755 -4.961 -28.035 1.00 95.25 907 TYR A O 1
ATOM 6766 N N . GLN A 1 908 ? -24.199 -5.315 -30.187 1.00 95.06 908 GLN A N 1
ATOM 6767 C CA . GLN A 1 908 ? -22.940 -6.030 -29.975 1.00 95.06 908 GLN A CA 1
ATOM 6768 C C . GLN A 1 908 ? -21.823 -5.340 -30.771 1.00 95.06 908 GLN A C 1
ATOM 6770 O O . GLN A 1 908 ? -22.044 -4.958 -31.928 1.00 95.06 908 GLN A O 1
ATOM 6775 N N . GLY A 1 909 ? -20.643 -5.187 -30.168 1.00 88.81 909 GLY A N 1
ATOM 6776 C CA . GLY A 1 909 ? -19.437 -4.668 -30.819 1.00 88.81 909 GLY A CA 1
ATOM 6777 C C . GLY A 1 909 ? -18.483 -3.935 -29.869 1.00 88.81 909 GLY A C 1
ATOM 6778 O O . GLY A 1 909 ? -18.880 -3.480 -28.801 1.00 88.81 909 GLY A O 1
ATOM 6779 N N . ASP A 1 910 ? -17.231 -3.773 -30.301 1.00 83.62 910 ASP A N 1
ATOM 6780 C CA . ASP A 1 910 ? -16.132 -3.264 -29.458 1.00 83.62 910 ASP A CA 1
ATOM 6781 C C . ASP A 1 910 ? -16.067 -1.724 -29.367 1.00 83.62 910 ASP A C 1
ATOM 6783 O O . ASP A 1 910 ? -15.287 -1.171 -28.597 1.00 83.62 910 ASP A O 1
ATOM 6787 N N . SER A 1 911 ? -16.839 -1.000 -30.188 1.00 86.88 911 SER A N 1
ATOM 6788 C CA . SER A 1 911 ? -16.895 0.470 -30.168 1.00 86.88 911 SER A CA 1
ATOM 6789 C C . SER A 1 911 ? -18.190 1.014 -30.775 1.00 86.88 911 SER A C 1
ATOM 6791 O O . SER A 1 911 ? -18.798 0.365 -31.630 1.00 86.88 911 SER A O 1
ATOM 6793 N N . CYS A 1 912 ? -18.562 2.252 -30.425 1.00 84.38 912 CYS A N 1
ATOM 6794 C CA . CYS A 1 912 ? -19.755 2.960 -30.925 1.00 84.38 912 CYS A CA 1
ATOM 6795 C C . CYS A 1 912 ? -19.852 2.998 -32.458 1.00 84.38 912 CYS A C 1
ATOM 6797 O O . CYS A 1 912 ? -20.928 2.869 -33.045 1.00 84.38 912 CYS A O 1
ATOM 6799 N N . SER A 1 913 ? -18.703 3.066 -33.137 1.00 83.38 913 SER A N 1
ATOM 6800 C CA . SER A 1 913 ? -18.621 3.052 -34.603 1.00 83.38 913 SER A CA 1
ATOM 6801 C C . SER A 1 913 ? -18.844 1.674 -35.252 1.00 83.38 913 SER A C 1
ATOM 6803 O O . SER A 1 913 ? -18.997 1.586 -36.474 1.00 83.38 913 SER A O 1
ATOM 6805 N N . GLN A 1 914 ? -18.850 0.602 -34.456 1.00 85.06 914 GLN A N 1
ATOM 6806 C CA . GLN A 1 914 ? -18.911 -0.797 -34.892 1.00 85.06 914 GLN A CA 1
ATOM 6807 C C . GLN A 1 914 ? -20.134 -1.552 -34.349 1.00 85.06 914 GLN A C 1
ATOM 6809 O O . GLN A 1 914 ? -20.253 -2.754 -34.586 1.00 85.06 914 GLN A O 1
ATOM 6814 N N . LEU A 1 915 ? -21.055 -0.863 -33.670 1.00 90.69 915 LEU A N 1
ATOM 6815 C CA . LEU A 1 915 ? -22.228 -1.478 -33.055 1.00 90.69 915 LEU A CA 1
ATOM 6816 C C . LEU A 1 915 ? -23.187 -2.088 -34.080 1.00 90.69 915 LEU A C 1
ATOM 6818 O O . LEU A 1 915 ? -23.653 -1.432 -35.016 1.00 90.69 915 LEU A O 1
ATOM 6822 N N . VAL A 1 916 ? -23.545 -3.350 -33.850 1.00 92.00 916 VAL A N 1
ATOM 6823 C CA . VAL A 1 916 ? -24.554 -4.085 -34.616 1.00 92.00 916 VAL A CA 1
ATOM 6824 C C . VAL A 1 916 ? -25.755 -4.349 -33.718 1.00 92.00 916 VAL A C 1
ATOM 6826 O O . VAL A 1 916 ? -25.606 -4.923 -32.648 1.00 92.00 916 VAL A O 1
ATOM 6829 N N . LEU A 1 917 ? -26.954 -3.941 -34.144 1.00 92.56 917 LEU A N 1
ATOM 6830 C CA . LEU A 1 917 ? -28.191 -4.183 -33.392 1.00 92.56 917 LEU A CA 1
ATOM 6831 C C . LEU A 1 917 ? -28.498 -5.686 -33.351 1.00 92.56 917 LEU A C 1
ATOM 6833 O O . LEU A 1 917 ? -28.610 -6.314 -34.406 1.00 92.56 917 LEU A O 1
ATOM 6837 N N . VAL A 1 918 ? -28.672 -6.244 -32.152 1.00 93.44 918 VAL A N 1
ATOM 6838 C CA . VAL A 1 918 ? -28.915 -7.679 -31.935 1.00 93.44 918 VAL A CA 1
ATOM 6839 C C . VAL A 1 918 ? -30.266 -7.986 -31.278 1.00 93.44 918 VAL A C 1
ATOM 6841 O O . VAL A 1 918 ? -30.829 -9.053 -31.529 1.00 93.44 918 VAL A O 1
ATOM 6844 N N . ALA A 1 919 ? -30.844 -7.050 -30.517 1.00 92.94 919 ALA A N 1
ATOM 6845 C CA . ALA A 1 919 ? -32.218 -7.134 -30.010 1.00 92.94 919 ALA A CA 1
ATOM 6846 C C . ALA A 1 919 ? -32.810 -5.742 -29.737 1.00 92.94 919 ALA A C 1
ATOM 6848 O O . ALA A 1 919 ? -32.083 -4.770 -29.581 1.00 92.94 919 ALA A O 1
ATOM 6849 N N . CYS A 1 920 ? -34.134 -5.633 -29.667 1.00 93.75 920 CYS A N 1
ATOM 6850 C CA . CYS A 1 920 ? -34.837 -4.419 -29.244 1.00 93.75 920 CYS A CA 1
ATOM 6851 C C . CYS A 1 920 ? -36.269 -4.733 -28.768 1.00 93.75 920 CYS A C 1
ATOM 6853 O O . CYS A 1 920 ? -36.799 -5.825 -29.001 1.00 93.75 920 CYS A O 1
ATOM 6855 N N . ASN A 1 921 ? -36.894 -3.787 -28.068 1.00 92.88 921 ASN A N 1
ATOM 6856 C CA . ASN A 1 921 ? -38.297 -3.836 -27.657 1.00 92.88 921 ASN A CA 1
ATOM 6857 C C . ASN A 1 921 ? -38.790 -2.432 -27.268 1.00 92.88 921 ASN A C 1
ATOM 6859 O O . ASN A 1 921 ? -37.996 -1.668 -26.741 1.00 92.88 921 ASN A O 1
ATOM 6863 N N . GLY A 1 922 ? -40.066 -2.120 -27.523 1.00 90.00 922 GLY A N 1
ATOM 6864 C CA . GLY A 1 922 ? -40.716 -0.849 -27.146 1.00 90.00 922 GLY A CA 1
ATOM 6865 C C . GLY A 1 922 ? -42.078 -1.005 -26.456 1.00 90.00 922 GLY A C 1
ATOM 6866 O O . GLY A 1 922 ? -42.675 -0.029 -26.048 1.00 90.00 922 GLY A O 1
ATOM 6867 N N . ASP A 1 923 ? -42.597 -2.234 -26.326 1.00 89.69 923 ASP A N 1
ATOM 6868 C CA . ASP A 1 923 ? -43.937 -2.500 -25.768 1.00 89.69 923 ASP A CA 1
ATOM 6869 C C . ASP A 1 923 ? -43.990 -3.869 -25.075 1.00 89.69 923 ASP A C 1
ATOM 6871 O O . ASP A 1 923 ? -44.675 -4.817 -25.486 1.00 89.69 923 ASP A O 1
ATOM 6875 N N . GLY A 1 924 ? -43.210 -4.002 -24.016 1.00 84.50 924 GLY A N 1
ATOM 6876 C CA . GLY A 1 924 ? -43.228 -5.117 -23.090 1.00 84.50 924 GLY A CA 1
ATOM 6877 C C . GLY A 1 924 ? -44.625 -5.381 -22.520 1.00 84.50 924 GLY A C 1
ATOM 6878 O O . GLY A 1 924 ? -45.462 -4.496 -22.335 1.00 84.50 924 GLY A O 1
ATOM 6879 N N . SER A 1 925 ? -44.902 -6.652 -22.229 1.00 80.44 925 SER A N 1
ATOM 6880 C CA . SER A 1 925 ? -46.116 -7.057 -21.520 1.00 80.44 925 SER A CA 1
ATOM 6881 C C . SER A 1 925 ? -45.843 -8.242 -20.597 1.00 80.44 925 SER A C 1
ATOM 6883 O O . SER A 1 925 ? -44.984 -9.076 -20.883 1.00 80.44 925 SER A O 1
ATOM 6885 N N . GLY A 1 926 ? -46.609 -8.340 -19.506 1.00 70.69 926 GLY A N 1
ATOM 6886 C CA . GLY A 1 926 ? -46.577 -9.487 -18.591 1.00 70.69 926 GLY A CA 1
ATOM 6887 C C . GLY A 1 926 ? -46.054 -9.203 -17.182 1.00 70.69 926 GLY A C 1
ATOM 6888 O O . GLY A 1 926 ? -46.210 -10.072 -16.327 1.00 70.69 926 GLY A O 1
ATOM 6889 N N . GLU A 1 927 ? -45.515 -8.012 -16.911 1.00 80.38 927 GLU A N 1
ATOM 6890 C CA . GLU A 1 927 ? -45.044 -7.607 -15.578 1.00 80.38 927 GLU A CA 1
ATOM 6891 C C . GLU A 1 927 ? -46.066 -6.691 -14.877 1.00 80.38 927 GLU A C 1
ATOM 6893 O O . GLU A 1 927 ? -46.757 -5.884 -15.503 1.00 80.38 927 GLU A O 1
ATOM 6898 N N . SER A 1 928 ? -46.250 -6.881 -13.566 1.00 80.75 928 SER A N 1
ATOM 6899 C CA . SER A 1 928 ? -47.213 -6.121 -12.761 1.00 80.75 928 SER A CA 1
ATOM 6900 C C . SER A 1 928 ? -46.533 -4.949 -12.068 1.00 80.75 928 SER A C 1
ATOM 6902 O O . SER A 1 928 ? -45.532 -5.161 -11.397 1.00 80.75 928 SER A O 1
ATOM 6904 N N . GLY A 1 929 ? -47.132 -3.758 -12.131 1.00 83.94 929 GLY A N 1
ATOM 6905 C CA . GLY A 1 929 ? -46.586 -2.555 -11.491 1.00 83.94 929 GLY A CA 1
ATOM 6906 C C . GLY A 1 929 ? -45.845 -1.613 -12.440 1.00 83.94 929 GLY A C 1
ATOM 6907 O O . GLY A 1 929 ? -45.430 -0.557 -11.989 1.00 83.94 929 GLY A O 1
ATOM 6908 N N . CYS A 1 930 ? -45.745 -1.951 -13.728 1.00 88.62 930 CYS A N 1
ATOM 6909 C CA . CYS A 1 930 ? -45.089 -1.122 -14.740 1.00 88.62 930 CYS A CA 1
ATOM 6910 C C . CYS A 1 930 ? -45.957 0.051 -15.209 1.00 88.62 930 CYS A C 1
ATOM 6912 O O . CYS A 1 930 ? -47.196 -0.003 -15.165 1.00 88.62 930 CYS A O 1
ATOM 6914 N N . GLN A 1 931 ? -45.297 1.067 -15.756 1.00 92.25 931 GLN A N 1
ATOM 6915 C CA . GLN A 1 931 ? -45.901 2.060 -16.630 1.00 92.25 931 GLN A CA 1
ATOM 6916 C C . GLN A 1 931 ? -46.496 1.425 -17.898 1.00 92.25 931 GLN A C 1
ATOM 6918 O O . GLN A 1 931 ? -46.237 0.270 -18.250 1.00 92.25 931 GLN A O 1
ATOM 6923 N N . ALA A 1 932 ? -47.346 2.184 -18.590 1.00 86.56 932 ALA A N 1
ATOM 6924 C CA . ALA A 1 932 ? -47.836 1.765 -19.897 1.00 86.56 932 ALA A CA 1
ATOM 6925 C C . ALA A 1 932 ? -46.678 1.778 -20.907 1.00 86.56 932 ALA A C 1
ATOM 6927 O O . ALA A 1 932 ? -45.939 2.753 -20.934 1.00 86.56 932 ALA A O 1
ATOM 6928 N N . TYR A 1 933 ? -46.571 0.725 -21.727 1.00 89.75 933 TYR A N 1
ATOM 6929 C CA . TYR A 1 933 ? -45.588 0.631 -22.821 1.00 89.75 933 TYR A CA 1
ATOM 6930 C C . TYR A 1 933 ? -44.121 0.701 -22.333 1.00 89.75 933 TYR A C 1
ATOM 6932 O O . TYR A 1 933 ? -43.272 1.414 -22.851 1.00 89.75 933 TYR A O 1
ATOM 6940 N N . TYR A 1 934 ? -43.817 -0.047 -21.268 1.00 93.25 934 TYR A N 1
ATOM 6941 C CA . TYR A 1 934 ? -42.432 -0.300 -20.860 1.00 93.25 934 TYR A CA 1
ATOM 6942 C C . TYR A 1 934 ? -41.716 -1.178 -21.895 1.00 93.25 934 TYR A C 1
ATOM 6944 O O . TYR A 1 934 ? -42.364 -1.875 -22.666 1.00 93.25 934 TYR A O 1
ATOM 6952 N N . SER A 1 935 ? -40.392 -1.223 -21.877 1.00 94.56 935 SER A N 1
ATOM 6953 C CA . SER A 1 935 ? -39.566 -2.043 -22.761 1.00 94.56 935 SER A CA 1
ATOM 6954 C C . SER A 1 935 ? -39.003 -3.267 -22.051 1.00 94.56 935 SER A C 1
ATOM 6956 O O . SER A 1 935 ? -38.617 -3.202 -20.886 1.00 94.56 935 SER A O 1
ATOM 6958 N N . ARG A 1 936 ? -38.918 -4.401 -22.758 1.00 92.50 936 ARG A N 1
ATOM 6959 C CA . ARG A 1 936 ? -38.345 -5.637 -22.208 1.00 92.50 936 ARG A CA 1
ATOM 6960 C C . ARG A 1 936 ? -37.667 -6.524 -23.251 1.00 92.50 936 ARG A C 1
ATOM 6962 O O . ARG A 1 936 ? -38.296 -6.946 -24.220 1.00 92.50 936 ARG A O 1
ATOM 6969 N N . ILE A 1 937 ? -36.421 -6.908 -22.988 1.00 93.19 937 ILE A N 1
ATOM 6970 C CA . ILE A 1 937 ? -35.684 -7.976 -23.683 1.00 93.19 937 ILE A CA 1
ATOM 6971 C C . ILE A 1 937 ? -35.513 -9.127 -22.689 1.00 93.19 937 ILE A C 1
ATOM 6973 O O . ILE A 1 937 ? -35.255 -8.901 -21.513 1.00 93.19 937 ILE A O 1
ATOM 6977 N N . SER A 1 938 ? -35.722 -10.379 -23.091 1.00 89.88 938 SER A N 1
ATOM 6978 C CA . SER A 1 938 ? -35.744 -11.493 -22.129 1.00 89.88 938 SER A CA 1
ATOM 6979 C C . SER A 1 938 ? -35.034 -12.721 -22.638 1.00 89.88 938 SER A C 1
ATOM 6981 O O . SER A 1 938 ? -35.343 -13.203 -23.727 1.00 89.88 938 SER A O 1
ATOM 6983 N N . ASN A 1 939 ? -34.158 -13.257 -21.792 1.00 84.50 939 ASN A N 1
ATOM 6984 C CA . ASN A 1 939 ? -33.325 -14.421 -22.058 1.00 84.50 939 ASN A CA 1
ATOM 6985 C C . ASN A 1 939 ? -32.579 -14.316 -23.399 1.00 84.50 939 ASN A C 1
ATOM 6987 O O . ASN A 1 939 ? -32.509 -15.290 -24.151 1.00 84.50 939 ASN A O 1
ATOM 6991 N N . PHE A 1 940 ? -32.079 -13.123 -23.723 1.00 91.75 940 PHE A N 1
ATOM 6992 C CA . PHE A 1 940 ? -31.231 -12.908 -24.883 1.00 91.75 940 PHE A CA 1
ATOM 6993 C C . PHE A 1 940 ? -29.880 -13.587 -24.642 1.00 91.75 940 PHE A C 1
ATOM 6995 O O . PHE A 1 940 ? -29.267 -13.386 -23.598 1.00 91.75 940 PHE A O 1
ATOM 7002 N N . SER A 1 941 ? -29.449 -14.435 -25.575 1.00 88.88 941 SER A N 1
ATOM 7003 C CA . SER A 1 941 ? -28.187 -15.164 -25.432 1.00 88.88 941 SER A CA 1
ATOM 7004 C C . SER A 1 941 ? -27.027 -14.205 -25.649 1.00 88.88 941 SER A C 1
ATOM 7006 O O . SER A 1 941 ? -26.966 -13.563 -26.694 1.00 88.88 941 SER A O 1
ATOM 7008 N N . VAL A 1 942 ? -26.129 -14.138 -24.678 1.00 87.38 942 VAL A N 1
ATOM 7009 C CA . VAL A 1 942 ? -24.898 -13.349 -24.727 1.00 87.38 942 VAL A CA 1
ATOM 7010 C C . VAL A 1 942 ? -23.704 -14.283 -24.562 1.00 87.38 942 VAL A C 1
ATOM 7012 O O . VAL A 1 942 ? -23.784 -15.262 -23.818 1.00 87.38 942 VAL A O 1
ATOM 7015 N N . ASP A 1 943 ? -22.625 -13.995 -25.276 1.00 82.81 943 ASP A N 1
ATOM 7016 C CA . ASP A 1 943 ? -21.415 -14.818 -25.340 1.00 82.81 943 ASP A CA 1
ATOM 7017 C C . ASP A 1 943 ? -20.279 -14.199 -24.511 1.00 82.81 943 ASP A C 1
ATOM 7019 O O . ASP A 1 943 ? -20.119 -12.981 -24.488 1.00 82.81 943 ASP A O 1
ATOM 7023 N N . ALA A 1 944 ? -19.496 -15.047 -23.840 1.00 78.88 944 ALA A N 1
ATOM 7024 C CA . ALA A 1 944 ? -18.368 -14.635 -23.004 1.00 78.88 944 ALA A CA 1
ATOM 7025 C C . ALA A 1 944 ? -17.312 -13.862 -23.808 1.00 78.88 944 ALA A C 1
ATOM 7027 O O . ALA A 1 944 ? -16.899 -14.317 -24.875 1.00 78.88 944 ALA A O 1
ATOM 7028 N N . GLY A 1 945 ? -16.826 -12.748 -23.258 1.00 75.38 945 GLY A N 1
ATOM 7029 C CA . GLY A 1 945 ? -15.760 -11.944 -23.865 1.00 75.38 945 GLY A CA 1
ATOM 7030 C C . GLY A 1 945 ? -16.207 -11.045 -25.022 1.00 75.38 945 GLY A C 1
ATOM 7031 O O . GLY A 1 945 ? -15.369 -10.372 -25.612 1.00 75.38 945 GLY A O 1
ATOM 7032 N N . GLU A 1 946 ? -17.504 -11.009 -25.334 1.00 86.50 946 GLU A N 1
ATOM 7033 C CA . GLU A 1 946 ? -18.097 -10.083 -26.303 1.00 86.50 946 GLU A CA 1
ATOM 7034 C C . GLU A 1 946 ? -18.689 -8.860 -25.588 1.00 86.50 946 GLU A C 1
ATOM 7036 O O . GLU A 1 946 ? -19.289 -8.999 -24.524 1.00 86.50 946 GLU A O 1
ATOM 7041 N N . SER A 1 947 ? -18.589 -7.670 -26.186 1.00 90.38 947 SER A N 1
ATOM 7042 C CA . SER A 1 947 ? -19.148 -6.436 -25.615 1.00 90.38 947 SER A CA 1
ATOM 7043 C C . SER A 1 947 ? -20.559 -6.143 -26.121 1.00 90.38 947 SER A C 1
ATOM 7045 O O . SER A 1 947 ? -20.803 -6.078 -27.333 1.00 90.38 947 SER A O 1
ATOM 7047 N N . TYR A 1 948 ? -21.486 -5.906 -25.190 1.00 95.69 948 TYR A N 1
ATOM 7048 C CA . TYR A 1 948 ? -22.866 -5.522 -25.482 1.00 95.69 948 TYR A CA 1
ATOM 7049 C C . TYR A 1 948 ? -23.156 -4.096 -25.019 1.00 95.69 948 TYR A C 1
ATOM 7051 O O . TYR A 1 948 ? -22.690 -3.665 -23.969 1.00 95.69 948 TYR A O 1
ATOM 7059 N N . TRP A 1 949 ? -23.970 -3.376 -25.788 1.00 95.94 949 TRP A N 1
ATOM 7060 C CA . TRP A 1 949 ? -24.338 -1.984 -25.521 1.00 95.94 949 TRP A CA 1
ATOM 7061 C C . TRP A 1 949 ? -25.851 -1.835 -25.488 1.00 95.94 949 TRP A C 1
ATOM 7063 O O . TRP A 1 949 ? -26.548 -2.281 -26.399 1.00 95.94 949 TRP A O 1
ATOM 7073 N N . ILE A 1 950 ? -26.372 -1.201 -24.449 1.00 96.38 950 ILE A N 1
ATOM 7074 C CA . ILE A 1 950 ? -27.798 -1.013 -24.213 1.00 96.38 950 ILE A CA 1
ATOM 7075 C C . ILE A 1 950 ? -28.113 0.461 -24.444 1.00 96.38 950 ILE A C 1
ATOM 7077 O O . ILE A 1 950 ? -27.657 1.322 -23.702 1.00 96.38 950 ILE A O 1
ATOM 7081 N N . ARG A 1 951 ? -28.912 0.752 -25.468 1.00 94.44 951 ARG A N 1
ATOM 7082 C CA . ARG A 1 951 ? -29.438 2.089 -25.752 1.00 94.44 951 ARG A CA 1
ATOM 7083 C C . ARG A 1 951 ? -30.870 2.165 -25.259 1.00 94.44 951 ARG A C 1
ATOM 7085 O O . ARG A 1 951 ? -31.711 1.363 -25.680 1.00 94.44 951 ARG A O 1
ATOM 7092 N N . LEU A 1 952 ? -31.152 3.139 -24.409 1.00 94.62 952 LEU A N 1
ATOM 7093 C CA . LEU A 1 952 ? -32.473 3.374 -23.847 1.00 94.62 952 LEU A CA 1
ATOM 7094 C C . LEU A 1 952 ? -32.941 4.776 -24.219 1.00 94.62 952 LEU A C 1
ATOM 7096 O O . LEU A 1 952 ? -32.267 5.759 -23.935 1.00 94.62 952 LEU A O 1
ATOM 7100 N N . GLY A 1 953 ? -34.117 4.857 -24.828 1.00 92.94 953 GLY A N 1
ATOM 7101 C CA . GLY A 1 953 ? -34.778 6.106 -25.184 1.00 92.94 953 GLY A CA 1
ATOM 7102 C C . GLY A 1 953 ? -36.281 6.035 -24.941 1.00 92.94 953 GLY A C 1
ATOM 7103 O O . GLY A 1 953 ? -36.760 5.230 -24.135 1.00 92.94 953 GLY A O 1
ATOM 7104 N N . GLY A 1 954 ? -37.043 6.855 -25.660 1.00 92.06 954 GLY A N 1
ATOM 7105 C CA . GLY A 1 954 ? -38.499 6.918 -25.526 1.00 92.06 954 GLY A CA 1
ATOM 7106 C C . GLY A 1 954 ? -39.238 7.011 -26.850 1.00 92.06 954 GLY A C 1
ATOM 7107 O O . GLY A 1 954 ? -38.740 7.575 -27.827 1.00 92.06 954 GLY A O 1
ATOM 7108 N N . TYR A 1 955 ? -40.463 6.485 -26.865 1.00 91.00 955 TYR A N 1
ATOM 7109 C CA . TYR A 1 955 ? -41.320 6.505 -28.045 1.00 91.00 955 TYR A CA 1
ATOM 7110 C C . TYR A 1 955 ? -41.694 7.949 -28.421 1.00 91.00 955 TYR A C 1
ATOM 7112 O O . TYR A 1 955 ? -42.204 8.719 -27.606 1.00 91.00 955 TYR A O 1
ATOM 7120 N N . ASN A 1 956 ? -41.457 8.335 -29.676 1.00 90.25 956 ASN A N 1
ATOM 7121 C CA . ASN A 1 956 ? -41.763 9.648 -30.250 1.00 90.25 956 ASN A CA 1
ATOM 7122 C C . ASN A 1 956 ? -41.221 10.826 -29.400 1.00 90.25 956 ASN A C 1
ATOM 7124 O O . ASN A 1 956 ? -41.874 11.866 -29.241 1.00 90.25 956 ASN A O 1
ATOM 7128 N N . GLY A 1 957 ? -40.021 10.644 -28.840 1.00 84.69 957 GLY A N 1
ATOM 7129 C CA . GLY A 1 957 ? -39.310 11.664 -28.069 1.00 84.69 957 GLY A CA 1
ATOM 7130 C C . GLY A 1 957 ? -39.820 11.867 -26.644 1.00 84.69 957 GLY A C 1
ATOM 7131 O O . GLY A 1 957 ? -39.546 12.914 -26.048 1.00 84.69 957 GLY A O 1
ATOM 7132 N N . GLU A 1 958 ? -40.580 10.915 -26.093 1.00 91.81 958 GLU A N 1
ATOM 7133 C CA . GLU A 1 958 ? -40.824 10.889 -24.651 1.00 91.81 958 GLU A CA 1
ATOM 7134 C C . GLU A 1 958 ? -39.504 10.744 -23.881 1.00 91.81 958 GLU A C 1
ATOM 7136 O O . GLU A 1 958 ? -38.561 10.095 -24.327 1.00 91.81 958 GLU A O 1
ATOM 7141 N N . ALA A 1 959 ? -39.425 11.411 -22.733 1.00 91.00 959 ALA A N 1
ATOM 7142 C CA . ALA A 1 959 ? -38.244 11.418 -21.887 1.00 91.00 959 ALA A CA 1
ATOM 7143 C C . ALA A 1 959 ? -38.652 11.570 -20.421 1.00 91.00 959 ALA A C 1
ATOM 7145 O O . ALA A 1 959 ? -39.682 12.180 -20.108 1.00 91.00 959 ALA A O 1
ATOM 7146 N N . GLY A 1 960 ? -37.836 11.036 -19.522 1.00 85.44 960 GLY A N 1
ATOM 7147 C CA . GLY A 1 960 ? -38.140 10.997 -18.099 1.00 85.44 960 GLY A CA 1
ATOM 7148 C C . GLY A 1 960 ? -37.143 10.148 -17.324 1.00 85.44 960 GLY A C 1
ATOM 7149 O O . GLY A 1 960 ? -36.197 9.605 -17.895 1.00 85.44 960 GLY A O 1
ATOM 7150 N N . ALA A 1 961 ? -37.376 10.034 -16.019 1.00 87.62 961 ALA A N 1
ATOM 7151 C CA . ALA A 1 961 ? -36.637 9.119 -15.160 1.00 87.62 961 ALA A CA 1
ATOM 7152 C C . ALA A 1 961 ? -37.272 7.718 -15.161 1.00 87.62 961 ALA A C 1
ATOM 7154 O O . ALA A 1 961 ? -38.469 7.562 -15.433 1.00 87.62 961 ALA A O 1
ATOM 7155 N N . GLY A 1 962 ? -36.474 6.705 -14.852 1.00 88.00 962 GLY A N 1
ATOM 7156 C CA . GLY A 1 962 ? -36.934 5.334 -14.672 1.00 88.00 962 GLY A CA 1
ATOM 7157 C C . GLY A 1 962 ? -35.818 4.412 -14.199 1.00 88.00 962 GLY A C 1
ATOM 7158 O O . GLY A 1 962 ? -34.695 4.852 -13.949 1.00 88.00 962 GLY A O 1
ATOM 7159 N N . THR A 1 963 ? -36.139 3.125 -14.120 1.00 90.50 963 THR A N 1
ATOM 7160 C CA . THR A 1 963 ? -35.204 2.065 -13.736 1.00 90.50 963 THR A CA 1
ATOM 7161 C C . THR A 1 963 ? -35.058 1.052 -14.865 1.00 90.50 963 THR A C 1
ATOM 7163 O O . THR A 1 963 ? -36.057 0.573 -15.400 1.00 90.50 963 THR A O 1
ATOM 7166 N N . LEU A 1 964 ? -33.821 0.721 -15.232 1.00 94.38 964 LEU A N 1
ATOM 7167 C CA . LEU A 1 964 ? -33.452 -0.400 -16.090 1.00 94.38 964 LEU A CA 1
ATOM 7168 C C . LEU A 1 964 ? -33.039 -1.580 -15.198 1.00 94.38 964 LEU A C 1
ATOM 7170 O O . LEU A 1 964 ? -31.929 -1.622 -14.673 1.00 94.38 964 LEU A O 1
ATOM 7174 N N . SER A 1 965 ? -33.929 -2.552 -15.036 1.00 90.88 965 SER A N 1
ATOM 7175 C CA . SER A 1 965 ? -33.639 -3.803 -14.339 1.00 90.88 965 SER A CA 1
ATOM 7176 C C . SER A 1 965 ? -32.901 -4.766 -15.268 1.00 90.88 965 SER A C 1
ATOM 7178 O O . SER A 1 965 ? -33.429 -5.184 -16.306 1.00 90.88 965 SER A O 1
ATOM 7180 N N . VAL A 1 966 ? -31.692 -5.153 -14.878 1.00 92.50 966 VAL A N 1
ATOM 7181 C CA . VAL A 1 966 ? -30.814 -6.078 -15.594 1.00 92.50 966 VAL A CA 1
ATOM 7182 C C . VAL A 1 966 ? -30.725 -7.378 -14.807 1.00 92.50 966 VAL A C 1
ATOM 7184 O O . VAL A 1 966 ? -30.384 -7.394 -13.632 1.00 92.50 966 VAL A O 1
ATOM 7187 N N . SER A 1 967 ? -31.024 -8.503 -15.446 1.00 84.81 967 SER A N 1
ATOM 7188 C CA . SER A 1 967 ? -30.803 -9.825 -14.859 1.00 84.81 967 SER A CA 1
ATOM 7189 C C . SER A 1 967 ? -30.045 -10.698 -15.836 1.00 84.81 967 SER A C 1
ATOM 7191 O O . SER A 1 967 ? -30.316 -10.706 -17.036 1.00 84.81 967 SER A O 1
ATOM 7193 N N . TYR A 1 968 ? -29.081 -11.434 -15.310 1.00 84.19 968 TYR A N 1
ATOM 7194 C CA . TYR A 1 968 ? -28.186 -12.257 -16.092 1.00 84.19 968 TYR A CA 1
ATOM 7195 C C . TYR A 1 968 ? -28.103 -13.632 -15.441 1.00 84.19 968 TYR A C 1
ATOM 7197 O O . TYR A 1 968 ? -27.763 -13.753 -14.268 1.00 84.19 968 TYR A O 1
ATOM 7205 N N . ALA A 1 969 ? -28.469 -14.664 -16.193 1.00 68.94 969 ALA A N 1
ATOM 7206 C CA . ALA A 1 969 ? -28.280 -16.046 -15.783 1.00 68.94 969 ALA A CA 1
ATOM 7207 C C . ALA A 1 969 ? -27.122 -16.612 -16.601 1.00 68.94 969 ALA A C 1
ATOM 7209 O O . ALA A 1 969 ? -27.305 -16.959 -17.774 1.00 68.94 969 ALA A O 1
ATOM 7210 N N . SER A 1 970 ? -25.933 -16.671 -16.002 1.00 55.03 970 SER A N 1
ATOM 7211 C CA . SER A 1 970 ? -24.807 -17.391 -16.589 1.00 55.03 970 SER A CA 1
ATOM 7212 C C . SER A 1 970 ? -25.199 -18.854 -16.791 1.00 55.03 970 SER A C 1
ATOM 7214 O O . SER A 1 970 ? -25.898 -19.455 -15.974 1.00 55.03 970 SER A O 1
ATOM 7216 N N . ARG A 1 971 ? -24.790 -19.432 -17.920 1.00 53.28 971 ARG A N 1
ATOM 7217 C CA . ARG A 1 971 ? -24.643 -20.883 -18.006 1.00 53.28 971 ARG A CA 1
ATOM 7218 C C . ARG A 1 971 ? -23.218 -21.177 -17.575 1.00 53.28 971 ARG A C 1
ATOM 7220 O O . ARG A 1 971 ? -22.300 -20.573 -18.130 1.00 53.28 971 ARG A O 1
ATOM 7227 N N . GLY A 1 972 ? -23.035 -22.059 -16.597 1.00 52.16 972 GLY A N 1
ATOM 7228 C CA . GLY A 1 972 ? -21.705 -22.561 -16.286 1.00 52.16 972 GLY A CA 1
ATOM 7229 C C . GLY A 1 972 ? -21.067 -23.169 -17.533 1.00 52.16 972 GLY A C 1
ATOM 7230 O O . GLY A 1 972 ? -21.756 -23.641 -18.447 1.00 52.16 972 GLY A O 1
ATOM 7231 N N . ILE A 1 973 ? -19.741 -23.090 -17.596 1.00 61.09 973 ILE A N 1
ATOM 7232 C CA . ILE A 1 973 ? -18.968 -23.786 -18.620 1.00 61.09 973 ILE A CA 1
ATOM 7233 C C . ILE A 1 973 ? -19.217 -25.283 -18.389 1.00 61.09 973 ILE A C 1
ATOM 7235 O O . ILE A 1 973 ? -19.132 -25.752 -17.262 1.00 61.09 973 ILE A O 1
ATOM 7239 N N . ASP A 1 974 ? -19.666 -25.976 -19.431 1.00 64.69 974 ASP A N 1
ATOM 7240 C CA . ASP A 1 974 ? -19.858 -27.433 -19.493 1.00 64.69 974 ASP A CA 1
ATOM 7241 C C . ASP A 1 974 ? -19.036 -27.880 -20.704 1.00 64.69 974 ASP A C 1
ATOM 7243 O O . ASP A 1 974 ? -19.524 -27.977 -21.844 1.00 64.69 974 ASP A O 1
ATOM 7247 N N . CYS A 1 975 ? -17.725 -27.956 -20.495 1.00 67.25 975 CYS A N 1
ATOM 7248 C CA . CYS A 1 975 ? -16.762 -28.150 -21.567 1.00 67.25 975 CYS A CA 1
ATOM 7249 C C . CYS A 1 975 ? -16.826 -29.583 -22.122 1.00 67.25 975 CYS A C 1
ATOM 7251 O O . CYS A 1 975 ? -16.662 -29.787 -23.334 1.00 67.25 975 CYS A O 1
ATOM 7253 N N . ASN A 1 976 ? -17.161 -30.562 -21.274 1.00 66.56 976 ASN A N 1
ATOM 7254 C CA . ASN A 1 976 ? -17.317 -31.973 -21.637 1.00 66.56 976 ASN A CA 1
ATOM 7255 C C . ASN A 1 976 ? -18.707 -32.288 -22.247 1.00 66.56 976 ASN A C 1
ATOM 7257 O O . ASN A 1 976 ? -18.901 -33.347 -22.857 1.00 66.56 976 ASN A O 1
ATOM 7261 N N . LYS A 1 977 ? -19.645 -31.331 -22.187 1.00 68.31 977 LYS A N 1
ATOM 7262 C CA . LYS A 1 977 ? -21.012 -31.371 -22.736 1.00 68.31 977 LYS A CA 1
ATOM 7263 C C . LYS A 1 977 ? -21.869 -32.481 -22.141 1.00 68.31 977 LYS A C 1
ATOM 7265 O O . LYS A 1 977 ? -22.737 -33.030 -22.840 1.00 68.31 977 LYS A O 1
ATOM 7270 N N . ASN A 1 978 ? -21.623 -32.847 -20.888 1.00 67.56 978 ASN A N 1
ATOM 7271 C CA . ASN A 1 978 ? -22.358 -33.905 -20.206 1.00 67.56 978 ASN A CA 1
ATOM 7272 C C . ASN A 1 978 ? -23.694 -33.397 -19.604 1.00 67.56 978 ASN A C 1
ATOM 7274 O O . ASN A 1 978 ? -24.547 -34.209 -19.225 1.00 67.56 978 ASN A O 1
ATOM 7278 N N . GLY A 1 979 ? -23.934 -32.079 -19.628 1.00 56.34 979 GLY A N 1
ATOM 7279 C CA . GLY A 1 979 ? -25.130 -31.426 -19.098 1.00 56.34 979 GLY A CA 1
ATOM 7280 C C . GLY A 1 979 ? -25.051 -31.071 -17.610 1.00 56.34 979 GLY A C 1
ATOM 7281 O O . GLY A 1 979 ? -26.085 -30.705 -17.041 1.00 56.34 979 GLY A O 1
ATOM 7282 N N . ILE A 1 980 ? -23.873 -31.206 -17.005 1.00 60.84 980 ILE A N 1
ATOM 7283 C CA . ILE A 1 980 ? -23.473 -30.794 -15.660 1.00 60.84 980 ILE A CA 1
ATOM 7284 C C . ILE A 1 980 ? -22.359 -29.757 -15.855 1.00 60.84 980 ILE A C 1
ATOM 7286 O O . ILE A 1 980 ? -21.562 -29.860 -16.775 1.00 60.84 980 ILE A O 1
ATOM 7290 N N . GLU A 1 981 ? -22.372 -28.684 -15.072 1.00 66.94 981 GLU A N 1
ATOM 7291 C CA . GLU A 1 981 ? -21.380 -27.613 -15.225 1.00 66.94 981 GLU A CA 1
ATOM 7292 C C . GLU A 1 981 ? -20.029 -28.071 -14.666 1.00 66.94 981 GLU A C 1
ATOM 7294 O O . GLU A 1 981 ? -20.006 -28.762 -13.655 1.00 66.94 981 GLU A O 1
ATOM 7299 N N . ASP A 1 982 ? -18.918 -27.641 -15.254 1.00 63.34 982 ASP A N 1
ATOM 7300 C CA . ASP A 1 982 ? -17.552 -28.053 -14.909 1.00 63.34 982 ASP A CA 1
ATOM 7301 C C . ASP A 1 982 ? -17.259 -27.892 -13.409 1.00 63.34 982 ASP A C 1
ATOM 7303 O O . ASP A 1 982 ? -16.737 -28.791 -12.757 1.00 63.34 982 ASP A O 1
ATOM 7307 N N . ALA A 1 983 ? -17.693 -26.778 -12.813 1.00 60.31 983 ALA A N 1
ATOM 7308 C CA . ALA A 1 983 ? -17.558 -26.542 -11.376 1.00 60.31 983 ALA A CA 1
ATOM 7309 C C . ALA A 1 983 ? -18.369 -27.539 -10.525 1.00 60.31 983 ALA A C 1
ATOM 7311 O O . ALA A 1 983 ? -17.945 -27.901 -9.429 1.00 60.31 983 ALA A O 1
ATOM 7312 N N . LEU A 1 984 ? -19.523 -27.999 -11.018 1.00 63.59 984 LEU A N 1
ATOM 7313 C CA . LEU A 1 984 ? -20.327 -29.053 -10.392 1.00 63.59 984 LEU A CA 1
ATOM 7314 C C . LEU A 1 984 ? -19.744 -30.444 -10.668 1.00 63.59 984 LEU A C 1
ATOM 7316 O O . LEU A 1 984 ? -19.785 -31.286 -9.778 1.00 63.59 984 LEU A O 1
ATOM 7320 N N . ASP A 1 985 ? -19.153 -30.675 -11.839 1.00 70.81 985 ASP A N 1
ATOM 7321 C CA . ASP A 1 985 ? -18.429 -31.906 -12.155 1.00 70.81 985 ASP A CA 1
ATOM 7322 C C . ASP A 1 985 ? -17.215 -32.088 -11.234 1.00 70.81 985 ASP A C 1
ATOM 7324 O O . ASP A 1 985 ? -16.981 -33.191 -10.739 1.00 70.81 985 ASP A O 1
ATOM 7328 N N . LEU A 1 986 ? -16.490 -31.008 -10.931 1.00 67.69 986 LEU A N 1
ATOM 7329 C CA . LEU A 1 986 ? -15.368 -31.021 -9.989 1.00 67.69 986 LEU A CA 1
ATOM 7330 C C . LEU A 1 986 ? -15.842 -31.097 -8.531 1.00 67.69 986 LEU A C 1
ATOM 7332 O O . LEU A 1 986 ? -15.325 -31.899 -7.752 1.00 67.69 986 LEU A O 1
ATOM 7336 N N . ALA A 1 987 ? -16.869 -30.329 -8.153 1.00 61.53 987 ALA A N 1
ATOM 7337 C CA . ALA A 1 987 ? -17.394 -30.327 -6.786 1.00 61.53 987 ALA A CA 1
ATOM 7338 C C . ALA A 1 987 ? -18.101 -31.640 -6.398 1.00 61.53 987 ALA A C 1
ATOM 7340 O O . ALA A 1 987 ? -18.067 -32.037 -5.231 1.00 61.53 987 ALA A O 1
ATOM 7341 N N . GLU A 1 988 ? -18.735 -32.327 -7.352 1.00 63.00 988 GLU A N 1
ATOM 7342 C CA . GLU A 1 988 ? -19.372 -33.635 -7.143 1.00 63.00 988 GLU A CA 1
ATOM 7343 C C . GLU A 1 988 ? -18.442 -34.820 -7.478 1.00 63.00 988 GLU A C 1
ATOM 7345 O O . GLU A 1 988 ? -18.874 -35.975 -7.396 1.00 63.00 988 GLU A O 1
ATOM 7350 N N . ALA A 1 989 ? -17.168 -34.552 -7.806 1.00 66.31 989 ALA A N 1
ATOM 7351 C CA . ALA A 1 989 ? -16.151 -35.536 -8.201 1.00 66.31 989 ALA A CA 1
ATOM 7352 C C . ALA A 1 989 ? -16.592 -36.450 -9.363 1.00 66.31 989 ALA A C 1
ATOM 7354 O O . ALA A 1 989 ? -16.275 -37.644 -9.410 1.00 66.31 989 ALA A O 1
ATOM 7355 N N . LEU A 1 990 ? -17.372 -35.893 -10.287 1.00 62.88 990 LEU A N 1
ATOM 7356 C CA . LEU A 1 990 ? -17.789 -36.534 -11.530 1.00 62.88 990 LEU A CA 1
ATOM 7357 C C . LEU A 1 990 ? -16.700 -36.424 -12.612 1.00 62.88 990 LEU A C 1
ATOM 7359 O O . LEU A 1 990 ? -16.624 -37.318 -13.458 1.00 62.88 990 LEU A O 1
ATOM 7363 N N . SER A 1 991 ? -15.817 -35.421 -12.505 1.00 71.81 991 SER A N 1
ATOM 7364 C CA . SER A 1 991 ? -14.599 -35.249 -13.311 1.00 71.81 991 SER A CA 1
ATOM 7365 C C . SER A 1 991 ? -13.394 -34.851 -12.436 1.00 71.81 991 SER A C 1
ATOM 7367 O O . SER A 1 991 ? -13.559 -34.486 -11.272 1.00 71.81 991 SER A O 1
ATOM 7369 N N . PHE A 1 992 ? -12.175 -34.967 -12.976 1.00 69.44 992 PHE A N 1
ATOM 7370 C CA . PHE A 1 992 ? -10.913 -34.632 -12.292 1.00 69.44 992 PHE A CA 1
ATOM 7371 C C . PHE A 1 992 ? -10.314 -33.337 -12.846 1.00 69.44 992 PHE A C 1
ATOM 7373 O O . PHE A 1 992 ? -10.549 -33.021 -14.006 1.00 69.44 992 PHE A O 1
ATOM 7380 N N . ASP A 1 993 ? -9.562 -32.614 -12.020 1.00 65.50 993 ASP A N 1
ATOM 7381 C CA . ASP A 1 993 ? -8.815 -31.401 -12.375 1.00 65.50 993 ASP A CA 1
ATOM 7382 C C . ASP A 1 993 ? -7.398 -31.535 -11.803 1.00 65.50 993 ASP A C 1
ATOM 7384 O O . ASP A 1 993 ? -7.118 -31.178 -10.655 1.00 65.50 993 ASP A O 1
ATOM 7388 N N . CYS A 1 994 ? -6.516 -32.177 -12.569 1.00 67.25 994 CYS A N 1
ATOM 7389 C CA . CYS A 1 994 ? -5.183 -32.549 -12.104 1.00 67.25 994 CYS A CA 1
ATOM 7390 C C . CYS A 1 994 ? -4.221 -31.376 -11.926 1.00 67.25 994 CYS A C 1
ATOM 7392 O O . CYS A 1 994 ? -3.265 -31.479 -11.156 1.00 67.25 994 CYS A O 1
ATOM 7394 N N . ASN A 1 995 ? -4.417 -30.296 -12.677 1.00 64.62 995 ASN A N 1
ATOM 7395 C CA . ASN A 1 995 ? -3.564 -29.111 -12.631 1.00 64.62 995 ASN A CA 1
ATOM 7396 C C . ASN A 1 995 ? -4.179 -27.989 -11.770 1.00 64.62 995 ASN A C 1
ATOM 7398 O O . ASN A 1 995 ? -3.577 -26.919 -11.669 1.00 64.62 995 ASN A O 1
ATOM 7402 N N . ALA A 1 996 ? -5.319 -28.263 -11.120 1.00 61.47 996 ALA A N 1
ATOM 7403 C CA . ALA A 1 996 ? -6.058 -27.367 -10.238 1.00 61.47 996 ALA A CA 1
ATOM 7404 C C . ALA A 1 996 ? -6.437 -26.032 -10.904 1.00 61.47 996 ALA A C 1
ATOM 7406 O O . ALA A 1 996 ? -6.499 -24.993 -10.239 1.00 61.47 996 ALA A O 1
ATOM 7407 N N . ASN A 1 997 ? -6.653 -26.039 -12.224 1.00 68.19 997 ASN A N 1
ATOM 7408 C CA . ASN A 1 997 ? -7.010 -24.844 -12.989 1.00 68.19 997 ASN A CA 1
ATOM 7409 C C . ASN A 1 997 ? -8.532 -24.610 -13.066 1.00 68.19 997 ASN A C 1
ATOM 7411 O O . ASN A 1 997 ? -8.968 -23.660 -13.720 1.00 68.19 997 ASN A O 1
ATOM 7415 N N . LEU A 1 998 ? -9.322 -25.445 -12.381 1.00 60.09 998 LEU A N 1
ATOM 7416 C CA . LEU A 1 998 ? -10.784 -25.466 -12.340 1.00 60.09 998 LEU A CA 1
ATOM 7417 C C . LEU A 1 998 ? -11.450 -25.848 -13.674 1.00 60.09 998 LEU A C 1
ATOM 7419 O O . LEU A 1 998 ? -12.630 -25.554 -13.882 1.00 60.09 998 LEU A O 1
ATOM 7423 N N . ILE A 1 999 ? -10.718 -26.534 -14.557 1.00 70.19 999 ILE A N 1
ATOM 7424 C CA . ILE A 1 999 ? -11.197 -27.105 -15.818 1.00 70.19 999 ILE A CA 1
ATOM 7425 C C . ILE A 1 999 ? -11.060 -28.636 -15.741 1.00 70.19 999 ILE A C 1
ATOM 7427 O O . ILE A 1 999 ? -9.976 -29.147 -15.478 1.00 70.19 999 ILE A O 1
ATOM 7431 N N . PRO A 1 1000 ? -12.129 -29.409 -16.006 1.00 75.12 1000 PRO A N 1
ATOM 7432 C CA . PRO A 1 1000 ? -12.042 -30.861 -16.072 1.00 75.12 1000 PRO A CA 1
ATOM 7433 C C . PRO A 1 1000 ? -10.959 -31.349 -17.046 1.00 75.12 1000 PRO A C 1
ATOM 7435 O O . PRO A 1 1000 ? -10.883 -30.899 -18.191 1.00 75.12 1000 PRO A O 1
ATOM 7438 N N . ASP A 1 1001 ? -10.174 -32.349 -16.646 1.00 68.06 1001 ASP A N 1
ATOM 7439 C CA . ASP A 1 1001 ? -9.053 -32.896 -17.419 1.00 68.06 1001 ASP A CA 1
ATOM 7440 C C . ASP A 1 1001 ? -9.474 -33.378 -18.810 1.00 68.06 1001 ASP A C 1
ATOM 7442 O O . ASP A 1 1001 ? -8.732 -33.273 -19.781 1.00 68.06 1001 ASP A O 1
ATOM 7446 N N . GLU A 1 1002 ? -10.694 -33.889 -18.952 1.00 66.00 1002 GLU A N 1
ATOM 7447 C CA . GLU A 1 1002 ? -11.249 -34.302 -20.245 1.00 66.00 1002 GLU A CA 1
ATOM 7448 C C . GLU A 1 1002 ? -11.415 -33.140 -21.242 1.00 66.00 1002 GLU A C 1
ATOM 7450 O O . GLU A 1 1002 ? -11.433 -33.358 -22.460 1.00 66.00 1002 GLU A O 1
ATOM 7455 N N . CYS A 1 1003 ? -11.454 -31.907 -20.745 1.00 67.81 1003 CYS A N 1
ATOM 7456 C CA . CYS A 1 1003 ? -11.453 -30.682 -21.531 1.00 67.81 1003 CYS A CA 1
ATOM 7457 C C . CYS A 1 1003 ? -10.039 -30.155 -21.777 1.00 67.81 1003 CYS A C 1
ATOM 7459 O O . CYS A 1 1003 ? -9.742 -29.729 -22.897 1.00 67.81 1003 CYS A O 1
ATOM 7461 N N . ASP A 1 1004 ? -9.139 -30.294 -20.804 1.00 65.81 1004 ASP A N 1
ATOM 7462 C CA . ASP A 1 1004 ? -7.721 -29.951 -20.957 1.00 65.81 1004 ASP A CA 1
ATOM 7463 C C . ASP A 1 1004 ? -6.955 -30.906 -21.883 1.00 65.81 1004 ASP A C 1
ATOM 7465 O O . ASP A 1 1004 ? -6.042 -30.511 -22.615 1.00 65.81 1004 ASP A O 1
ATOM 7469 N N . ILE A 1 1005 ? -7.349 -32.176 -21.926 1.00 61.75 1005 ILE A N 1
ATOM 7470 C CA . ILE A 1 1005 ? -6.816 -33.167 -22.866 1.00 61.75 1005 ILE A CA 1
ATOM 7471 C C . ILE A 1 1005 ? -7.253 -32.828 -24.299 1.00 61.75 1005 ILE A C 1
ATOM 7473 O O . ILE A 1 1005 ? -6.517 -33.080 -25.257 1.00 61.75 1005 ILE A O 1
ATOM 7477 N N . GLN A 1 1006 ? -8.431 -32.219 -24.471 1.00 52.59 1006 GLN A N 1
ATOM 7478 C CA . GLN A 1 1006 ? -8.933 -31.805 -25.780 1.00 52.59 1006 GLN A CA 1
ATOM 7479 C C . GLN A 1 1006 ? -8.218 -30.547 -26.316 1.00 52.59 1006 GLN A C 1
ATOM 7481 O O . GLN A 1 1006 ? -8.114 -30.387 -27.536 1.00 52.59 1006 GLN A O 1
ATOM 7486 N N . SER A 1 1007 ? -7.685 -29.697 -25.431 1.00 52.25 1007 SER A N 1
ATOM 7487 C CA . SER A 1 1007 ? -6.889 -28.499 -25.747 1.00 52.25 1007 SER A CA 1
ATOM 7488 C C . SER A 1 1007 ? -5.365 -28.730 -25.707 1.00 52.25 1007 SER A C 1
ATOM 7490 O O . SER A 1 1007 ? -4.622 -27.946 -26.299 1.00 52.25 1007 SER A O 1
ATOM 7492 N N . GLY A 1 1008 ? -4.899 -29.839 -25.118 1.00 50.12 1008 GLY A N 1
ATOM 7493 C CA . GLY A 1 1008 ? -3.501 -30.289 -25.129 1.00 50.12 1008 GLY A CA 1
ATOM 7494 C C . GLY A 1 1008 ? -2.644 -29.802 -23.954 1.00 50.12 1008 GLY A C 1
ATOM 7495 O O . GLY A 1 1008 ? -1.429 -29.696 -24.120 1.00 50.12 1008 GLY A O 1
ATOM 7496 N N . VAL A 1 1009 ? -3.258 -29.497 -22.804 1.00 48.69 1009 VAL A N 1
ATOM 7497 C CA . VAL A 1 1009 ? -2.623 -28.811 -21.656 1.00 48.69 1009 VAL A CA 1
ATOM 7498 C C . VAL A 1 1009 ? -2.568 -29.610 -20.338 1.00 48.69 1009 VAL A C 1
ATOM 7500 O O . VAL A 1 1009 ? -1.965 -29.114 -19.391 1.00 48.69 1009 VAL A O 1
ATOM 7503 N N . SER A 1 1010 ? -3.078 -30.851 -20.260 1.00 52.84 1010 SER A N 1
ATOM 7504 C CA . SER A 1 1010 ? -3.016 -31.688 -19.032 1.00 52.84 1010 SER A CA 1
ATOM 7505 C C . SER A 1 1010 ? -2.462 -33.115 -19.259 1.00 52.84 1010 SER A C 1
ATOM 7507 O O . SER A 1 1010 ? -2.420 -33.616 -20.389 1.00 52.84 1010 SER A O 1
ATOM 7509 N N . VAL A 1 1011 ? -2.004 -33.757 -18.172 1.00 53.31 1011 VAL A N 1
ATOM 7510 C CA . VAL A 1 1011 ? -1.455 -35.126 -18.077 1.00 53.31 1011 VAL A CA 1
ATOM 7511 C C . VAL A 1 1011 ? -2.448 -36.010 -17.305 1.00 53.31 1011 VAL A C 1
ATOM 7513 O O . VAL A 1 1011 ? -2.843 -35.666 -16.202 1.00 53.31 1011 VAL A O 1
ATOM 7516 N N . ASP A 1 1012 ? -2.825 -37.163 -17.870 1.00 52.06 1012 ASP A N 1
ATOM 7517 C CA . ASP A 1 1012 ? -3.789 -38.127 -17.299 1.00 52.06 1012 ASP A CA 1
ATOM 7518 C C . ASP A 1 1012 ? -3.331 -38.717 -15.947 1.00 52.06 1012 ASP A C 1
ATOM 7520 O O . ASP A 1 1012 ? -2.400 -39.527 -15.900 1.00 52.06 1012 ASP A O 1
ATOM 7524 N N . CYS A 1 1013 ? -4.012 -38.356 -14.852 1.00 50.69 1013 CYS A N 1
ATOM 7525 C CA . CYS A 1 1013 ? -3.716 -38.866 -13.506 1.00 50.69 1013 CYS A CA 1
ATOM 7526 C C . CYS A 1 1013 ? -4.495 -40.129 -13.113 1.00 50.69 1013 CYS A C 1
ATOM 7528 O O . CYS A 1 1013 ? -4.229 -40.700 -12.055 1.00 50.69 1013 CYS A O 1
ATOM 7530 N N . ALA A 1 1014 ? -5.454 -40.594 -13.921 1.00 52.69 1014 ALA A N 1
ATOM 7531 C CA . ALA A 1 1014 ? -6.306 -41.729 -13.558 1.00 52.69 1014 ALA A CA 1
ATOM 7532 C C . ALA A 1 1014 ? -5.703 -43.091 -13.953 1.00 52.69 1014 ALA A C 1
ATOM 7534 O O . ALA A 1 1014 ? -6.238 -44.140 -13.582 1.00 52.69 1014 ALA A O 1
ATOM 7535 N N . GLY A 1 1015 ? -4.596 -43.111 -14.707 1.00 44.84 1015 GLY A N 1
ATOM 7536 C CA . GLY A 1 1015 ? -3.886 -44.342 -15.078 1.00 44.84 1015 GLY A CA 1
ATOM 7537 C C . GLY A 1 1015 ? -4.730 -45.343 -15.885 1.00 44.84 1015 GLY A C 1
ATOM 7538 O O . GLY A 1 1015 ? -4.410 -46.536 -15.926 1.00 44.84 1015 GLY A O 1
ATOM 7539 N N . GLY A 1 1016 ? -5.811 -44.885 -16.524 1.00 49.22 1016 GLY A N 1
ATOM 7540 C CA . GLY A 1 1016 ? -6.747 -45.686 -17.316 1.00 49.22 1016 GLY A CA 1
ATOM 7541 C C . GLY A 1 1016 ? -6.968 -45.089 -18.712 1.00 49.22 1016 GLY A C 1
ATOM 7542 O O . GLY A 1 1016 ? -6.659 -43.932 -18.942 1.00 49.22 1016 GLY A O 1
ATOM 7543 N N . PRO A 1 1017 ? -7.495 -45.844 -19.695 1.00 40.88 1017 PRO A N 1
ATOM 7544 C CA . PRO A 1 1017 ? -7.671 -45.315 -21.042 1.00 40.88 1017 PRO A CA 1
ATOM 7545 C C . PRO A 1 1017 ? -8.921 -44.425 -21.106 1.00 40.88 1017 PRO A C 1
ATOM 7547 O O . PRO A 1 1017 ? -10.009 -44.922 -21.403 1.00 40.88 1017 PRO A O 1
ATOM 7550 N N . ILE A 1 1018 ? -8.774 -43.120 -20.867 1.00 39.31 1018 ILE A N 1
ATOM 7551 C CA . ILE A 1 1018 ? -9.780 -42.115 -21.238 1.00 39.31 1018 ILE A CA 1
ATOM 7552 C C . ILE A 1 1018 ? -9.105 -41.073 -22.133 1.00 39.31 1018 ILE A C 1
ATOM 7554 O O . ILE A 1 1018 ? -8.267 -40.291 -21.712 1.00 39.31 1018 ILE A O 1
ATOM 7558 N N . GLY A 1 1019 ? -9.441 -41.147 -23.420 1.00 36.41 1019 GLY A N 1
ATOM 7559 C CA . GLY A 1 1019 ? -8.811 -40.394 -24.500 1.00 36.41 1019 GLY A CA 1
ATOM 7560 C C . GLY A 1 1019 ? -9.201 -40.987 -25.851 1.00 36.41 1019 GLY A C 1
ATOM 7561 O O . GLY A 1 1019 ? -8.362 -41.544 -26.544 1.00 36.41 1019 GLY A O 1
ATOM 7562 N N . ASP A 1 1020 ? -10.507 -40.988 -26.128 1.00 28.67 1020 ASP A N 1
ATOM 7563 C CA . ASP A 1 1020 ? -11.187 -41.089 -27.432 1.00 28.67 1020 ASP A CA 1
ATOM 7564 C C . ASP A 1 1020 ? -12.686 -41.224 -27.078 1.00 28.67 1020 ASP A C 1
ATOM 7566 O O . ASP A 1 1020 ? -13.084 -42.151 -26.378 1.00 28.67 1020 ASP A O 1
ATOM 7570 N N . ILE A 1 1021 ? -13.594 -40.327 -27.468 1.00 29.70 1021 ILE A N 1
ATOM 7571 C CA . ILE A 1 1021 ? -14.204 -40.326 -28.800 1.00 29.70 1021 ILE A CA 1
ATOM 7572 C C . ILE A 1 1021 ? -14.935 -38.987 -29.010 1.00 29.70 1021 ILE A C 1
ATOM 7574 O O . ILE A 1 1021 ? -16.002 -38.748 -28.448 1.00 29.70 1021 ILE A O 1
ATOM 7578 N N . ALA A 1 1022 ? -14.467 -38.201 -29.979 1.00 29.02 1022 ALA A N 1
ATOM 7579 C CA . ALA A 1 1022 ? -15.355 -37.453 -30.858 1.00 29.02 1022 ALA A CA 1
ATOM 7580 C C . ALA A 1 1022 ? -15.368 -38.139 -32.230 1.00 29.02 1022 ALA A C 1
ATOM 7582 O O . ALA A 1 1022 ? -14.517 -37.879 -33.074 1.00 29.02 1022 ALA A O 1
ATOM 7583 N N . ALA A 1 1023 ? -16.349 -39.016 -32.460 1.00 31.02 1023 ALA A N 1
ATOM 7584 C CA . ALA A 1 1023 ? -16.873 -39.328 -33.793 1.00 31.02 1023 ALA A CA 1
ATOM 7585 C C . ALA A 1 1023 ? -18.195 -40.114 -33.706 1.00 31.02 1023 ALA A C 1
ATOM 7587 O O . ALA A 1 1023 ? -18.280 -41.276 -34.102 1.00 31.02 1023 ALA A O 1
ATOM 7588 N N . GLY A 1 1024 ? -19.258 -39.444 -33.255 1.00 33.72 1024 GLY A N 1
ATOM 7589 C CA . GLY A 1 1024 ? -20.621 -39.790 -33.660 1.00 33.72 1024 GLY A CA 1
ATOM 7590 C C . GLY A 1 1024 ? -21.542 -40.349 -32.578 1.00 33.72 1024 GLY A C 1
ATOM 7591 O O . GLY A 1 1024 ? -21.766 -41.552 -32.514 1.00 33.72 1024 GLY A O 1
ATOM 7592 N N . ALA A 1 1025 ? -22.233 -39.457 -31.870 1.00 26.84 1025 ALA A N 1
ATOM 7593 C CA . ALA A 1 1025 ? -23.612 -39.691 -31.453 1.00 26.84 1025 ALA A CA 1
ATOM 7594 C C . ALA A 1 1025 ? -24.348 -38.346 -31.380 1.00 26.84 1025 ALA A C 1
ATOM 7596 O O . ALA A 1 1025 ? -24.040 -37.476 -30.577 1.00 26.84 1025 ALA A O 1
ATOM 7597 N N . MET A 1 1026 ? -25.283 -38.163 -32.309 1.00 26.92 1026 MET A N 1
ATOM 7598 C CA . MET A 1 1026 ? -26.189 -37.024 -32.393 1.00 26.92 1026 MET A CA 1
ATOM 7599 C C . MET A 1 1026 ? -27.131 -36.964 -31.182 1.00 26.92 1026 MET A C 1
ATOM 7601 O O . MET A 1 1026 ? -27.683 -37.991 -30.797 1.00 26.92 1026 MET A O 1
ATOM 7605 N N . LEU A 1 1027 ? -27.362 -35.737 -30.702 1.00 26.59 1027 LEU A N 1
ATOM 7606 C CA . LEU A 1 1027 ? -28.644 -35.148 -30.284 1.00 26.59 1027 LEU A CA 1
ATOM 7607 C C . LEU A 1 1027 ? -29.771 -36.126 -29.915 1.00 26.59 1027 LEU A C 1
ATOM 7609 O O . LEU A 1 1027 ? -30.273 -36.829 -30.789 1.00 26.59 1027 LEU A O 1
ATOM 7613 N N . LEU A 1 1028 ? -30.323 -35.977 -28.706 1.00 28.00 1028 LEU A N 1
ATOM 7614 C CA . LEU A 1 1028 ? -31.780 -35.914 -28.520 1.00 28.00 1028 LEU A CA 1
ATOM 7615 C C . LEU A 1 1028 ? -32.141 -35.223 -27.196 1.00 28.00 1028 LEU A C 1
ATOM 7617 O O . LEU A 1 1028 ? -32.211 -35.834 -26.134 1.00 28.00 1028 LEU A O 1
ATOM 7621 N N . SER A 1 1029 ? -32.429 -33.927 -27.323 1.00 26.45 1029 SER A N 1
ATOM 7622 C CA . SER A 1 1029 ? -33.226 -33.137 -26.392 1.00 26.45 1029 SER A CA 1
ATOM 7623 C C . SER A 1 1029 ? -34.600 -33.772 -26.165 1.00 26.45 1029 SER A C 1
ATOM 7625 O O . SER A 1 1029 ? -35.214 -34.307 -27.095 1.00 26.45 1029 SER A O 1
ATOM 7627 N N . ALA A 1 1030 ? -35.138 -33.607 -24.962 1.00 34.00 1030 ALA A N 1
ATOM 7628 C CA . ALA A 1 1030 ? -36.531 -33.884 -24.655 1.00 34.00 1030 ALA A CA 1
ATOM 7629 C C . ALA A 1 1030 ? -37.482 -33.128 -25.604 1.00 34.00 1030 ALA A C 1
ATOM 7631 O O . ALA A 1 1030 ? -37.443 -31.905 -25.674 1.00 34.00 1030 ALA A O 1
ATOM 7632 N N . ASN A 1 1031 ? -38.360 -33.852 -26.308 1.00 27.69 1031 ASN A N 1
ATOM 7633 C CA . ASN A 1 1031 ? -39.756 -33.455 -26.507 1.00 27.69 1031 ASN A CA 1
ATOM 7634 C C . ASN A 1 1031 ? -40.598 -34.616 -27.057 1.00 27.69 1031 ASN A C 1
ATOM 7636 O O . ASN A 1 1031 ? -40.277 -35.269 -28.046 1.00 27.69 1031 ASN A O 1
ATOM 7640 N N . CYS A 1 1032 ? -41.701 -34.865 -26.357 1.00 27.22 1032 CYS A N 1
ATOM 7641 C CA . CYS A 1 1032 ? -42.658 -35.945 -26.556 1.00 27.22 1032 CYS A CA 1
ATOM 7642 C C . CYS A 1 1032 ? -43.195 -36.058 -27.995 1.00 27.22 1032 CYS A C 1
ATOM 7644 O O . CYS A 1 1032 ? -43.900 -35.170 -28.471 1.00 27.22 1032 CYS A O 1
ATOM 7646 N N . ALA A 1 1033 ? -43.037 -37.235 -28.607 1.00 25.91 1033 ALA A N 1
ATOM 7647 C CA . ALA A 1 1033 ? -43.954 -37.730 -29.628 1.00 25.91 1033 ALA A CA 1
ATOM 7648 C C . ALA A 1 1033 ? -44.722 -38.930 -29.066 1.00 25.91 1033 ALA A C 1
ATOM 7650 O O . ALA A 1 1033 ? -44.216 -40.044 -29.016 1.00 25.91 1033 ALA A O 1
ATOM 7651 N N . GLY A 1 1034 ? -45.956 -38.662 -28.637 1.00 27.44 1034 GLY A N 1
ATOM 7652 C CA . GLY A 1 1034 ? -47.072 -39.600 -28.710 1.00 27.44 1034 GLY A CA 1
ATOM 7653 C C . GLY A 1 1034 ? -46.821 -41.006 -28.177 1.00 27.44 1034 GLY A C 1
ATOM 7654 O O . GLY A 1 1034 ? -46.466 -41.922 -28.913 1.00 27.44 1034 GLY A O 1
ATOM 7655 N N . CYS A 1 1035 ? -47.202 -41.199 -26.918 1.00 30.64 1035 CYS A N 1
ATOM 7656 C CA . CYS A 1 1035 ? -47.745 -42.466 -26.454 1.00 30.64 1035 CYS A CA 1
ATOM 7657 C C . CYS A 1 1035 ? -48.727 -43.032 -27.499 1.00 30.64 1035 CYS A C 1
ATOM 7659 O O . CYS A 1 1035 ? -49.820 -42.497 -27.639 1.00 30.64 1035 CYS A O 1
ATOM 7661 N N . HIS A 1 1036 ? -48.308 -44.048 -28.258 1.00 30.44 1036 HIS A N 1
ATOM 7662 C CA . HIS A 1 1036 ? -49.038 -45.244 -28.705 1.00 30.44 1036 HIS A CA 1
ATOM 7663 C C . HIS A 1 1036 ? -48.244 -45.910 -29.845 1.00 30.44 1036 HIS A C 1
ATOM 7665 O O . HIS A 1 1036 ? -47.957 -45.289 -30.863 1.00 30.44 1036 HIS A O 1
ATOM 7671 N N . ASN A 1 1037 ? -47.924 -47.199 -29.699 1.00 43.56 1037 ASN A N 1
ATOM 7672 C CA . ASN A 1 1037 ? -47.344 -48.012 -30.774 1.00 43.56 1037 ASN A CA 1
ATOM 7673 C C . ASN A 1 1037 ? -48.277 -48.028 -32.011 1.00 43.56 1037 ASN A C 1
ATOM 7675 O O . ASN A 1 1037 ? -49.496 -47.931 -31.861 1.00 43.56 1037 ASN A O 1
ATOM 7679 N N . VAL A 1 1038 ? -47.696 -48.157 -33.210 1.00 42.47 1038 VAL A N 1
ATOM 7680 C CA . VAL A 1 1038 ? -48.223 -47.758 -34.542 1.00 42.47 1038 VAL A CA 1
ATOM 7681 C C . VAL A 1 1038 ? -49.598 -48.289 -35.014 1.00 42.47 1038 VAL A C 1
ATOM 7683 O O . VAL A 1 1038 ? -50.006 -47.960 -36.126 1.00 42.47 1038 VAL A O 1
ATOM 7686 N N . ASP A 1 1039 ? -50.355 -49.058 -34.232 1.00 33.28 1039 ASP A N 1
ATOM 7687 C CA . ASP A 1 1039 ? -51.622 -49.662 -34.680 1.00 33.28 1039 ASP A CA 1
ATOM 7688 C C . ASP A 1 1039 ? -52.741 -49.813 -33.630 1.00 33.28 1039 ASP A C 1
ATOM 7690 O O . ASP A 1 1039 ? -53.759 -50.433 -33.927 1.00 33.28 1039 ASP A O 1
ATOM 7694 N N . GLY A 1 1040 ? -52.638 -49.204 -32.445 1.00 40.31 1040 GLY A N 1
ATOM 7695 C CA . GLY A 1 1040 ? -53.776 -49.058 -31.529 1.00 40.31 1040 GLY A CA 1
ATOM 7696 C C . GLY A 1 1040 ? -54.548 -50.348 -31.200 1.00 40.31 1040 GLY A C 1
ATOM 7697 O O . GLY A 1 1040 ? -55.660 -50.547 -31.681 1.00 40.31 1040 GLY A O 1
ATOM 7698 N N . SER A 1 1041 ? -54.054 -51.173 -30.271 1.00 31.06 1041 SER A N 1
ATOM 7699 C CA . SER A 1 1041 ? -54.929 -52.030 -29.448 1.00 31.06 1041 SER A CA 1
ATOM 7700 C C . SER A 1 1041 ? -54.258 -52.533 -28.156 1.00 31.06 1041 SER A C 1
ATOM 7702 O O . SER A 1 1041 ? -53.201 -53.140 -28.207 1.00 31.06 1041 SER A O 1
ATOM 7704 N N . GLY A 1 1042 ? -54.919 -52.291 -27.007 1.00 26.91 1042 GLY A N 1
ATOM 7705 C CA . GLY A 1 1042 ? -54.821 -53.001 -25.707 1.00 26.91 1042 GLY A CA 1
ATOM 7706 C C . GLY A 1 1042 ? -53.452 -53.022 -24.996 1.00 26.91 1042 GLY A C 1
ATOM 7707 O O . GLY A 1 1042 ? -52.510 -53.620 -25.475 1.00 26.91 1042 GLY A O 1
ATOM 7708 N N . GLY A 1 1043 ? -53.230 -52.456 -23.807 1.00 26.81 1043 GLY A N 1
ATOM 7709 C CA . GLY A 1 1043 ? -54.064 -52.459 -22.607 1.00 26.81 1043 GLY A CA 1
ATOM 7710 C C . GLY A 1 1043 ? -53.622 -53.570 -21.640 1.00 26.81 1043 GLY A C 1
ATOM 7711 O O . GLY A 1 1043 ? -53.989 -54.720 -21.869 1.00 26.81 1043 GLY A O 1
ATOM 7712 N N . LYS A 1 1044 ? -52.890 -53.215 -20.563 1.00 28.17 1044 LYS A N 1
ATOM 7713 C CA . LYS A 1 1044 ? -53.130 -53.619 -19.150 1.00 28.17 1044 LYS A CA 1
ATOM 7714 C C . LYS A 1 1044 ? -51.996 -53.196 -18.191 1.00 28.17 1044 LYS A C 1
ATOM 7716 O O . LYS A 1 1044 ? -50.949 -53.819 -18.131 1.00 28.17 1044 LYS A O 1
ATOM 7721 N N . THR A 1 1045 ? -52.282 -52.138 -17.427 1.00 31.41 1045 THR A N 1
ATOM 7722 C CA . THR A 1 1045 ? -52.139 -52.012 -15.958 1.00 31.41 1045 THR A CA 1
ATOM 7723 C C . THR A 1 1045 ? -51.145 -52.932 -15.236 1.00 31.41 1045 THR A C 1
ATOM 7725 O O . THR A 1 1045 ? -51.490 -54.094 -15.076 1.00 31.41 1045 THR A O 1
ATOM 7728 N N . TRP A 1 1046 ? -50.049 -52.385 -14.689 1.00 26.39 1046 TRP A N 1
ATOM 7729 C CA . TRP A 1 1046 ? -49.553 -52.571 -13.302 1.00 26.39 1046 TRP A CA 1
ATOM 7730 C C . TRP A 1 1046 ? -48.490 -51.483 -13.004 1.00 26.39 1046 TRP A C 1
ATOM 7732 O O . TRP A 1 1046 ? -47.535 -51.379 -13.768 1.00 26.39 1046 TRP A O 1
ATOM 7742 N N . PRO A 1 1047 ? -48.616 -50.665 -11.940 1.00 34.22 1047 PRO A N 1
ATOM 7743 C CA . PRO A 1 1047 ? -47.535 -49.789 -11.492 1.00 34.22 1047 PRO A CA 1
ATOM 7744 C C . PRO A 1 1047 ? -46.533 -50.605 -10.658 1.00 34.22 1047 PRO A C 1
ATOM 7746 O O . PRO A 1 1047 ? -46.939 -51.341 -9.758 1.00 34.22 1047 PRO A O 1
ATOM 7749 N N . GLY A 1 1048 ? -45.235 -50.485 -10.939 1.00 29.05 1048 GLY A N 1
ATOM 7750 C CA . GLY A 1 1048 ? -44.167 -51.089 -10.135 1.00 29.05 1048 GLY A CA 1
ATOM 7751 C C . GLY A 1 1048 ? -43.045 -50.074 -9.882 1.00 29.05 1048 GLY A C 1
ATOM 7752 O O . GLY A 1 1048 ? -42.578 -49.485 -10.854 1.00 29.05 1048 GLY A O 1
ATOM 7753 N N . PRO A 1 1049 ? -42.624 -49.829 -8.625 1.00 31.59 1049 PRO A N 1
ATOM 7754 C CA . PRO A 1 1049 ? -41.585 -48.853 -8.309 1.00 31.59 1049 PRO A CA 1
ATOM 7755 C C . PRO A 1 1049 ? -40.166 -49.420 -8.486 1.00 31.59 1049 PRO A C 1
ATOM 7757 O O . PRO A 1 1049 ? -39.961 -50.637 -8.494 1.00 31.59 1049 PRO A O 1
ATOM 7760 N N . SER A 1 1050 ? -39.211 -48.489 -8.589 1.00 38.91 1050 SER A N 1
ATOM 7761 C CA . SER A 1 1050 ? -37.750 -48.649 -8.526 1.00 38.91 1050 SER A CA 1
ATOM 7762 C C . SER A 1 1050 ? -37.269 -49.759 -7.577 1.00 38.91 1050 SER A C 1
ATOM 7764 O O . SER A 1 1050 ? -37.845 -49.990 -6.510 1.00 38.91 1050 SER A O 1
ATOM 7766 N N . ILE A 1 1051 ? -36.163 -50.414 -7.952 1.00 39.53 1051 ILE A N 1
ATOM 7767 C CA . ILE A 1 1051 ? -35.528 -51.528 -7.228 1.00 39.53 1051 ILE A CA 1
ATOM 7768 C C . ILE A 1 1051 ? -35.151 -51.169 -5.778 1.00 39.53 1051 ILE A C 1
ATOM 7770 O O . ILE A 1 1051 ? -35.079 -52.062 -4.936 1.00 39.53 1051 ILE A O 1
ATOM 7774 N N . ARG A 1 1052 ? -35.038 -49.868 -5.462 1.00 42.69 1052 ARG A N 1
ATOM 7775 C CA . ARG A 1 1052 ? -34.781 -49.349 -4.106 1.00 42.69 1052 ARG A CA 1
ATOM 7776 C C . ARG A 1 1052 ? -35.912 -49.626 -3.100 1.00 42.69 1052 ARG A C 1
ATOM 7778 O O . ARG A 1 1052 ? -35.685 -49.494 -1.908 1.00 42.69 1052 ARG A O 1
ATOM 7785 N N . ASN A 1 1053 ? -37.104 -50.049 -3.546 1.00 38.66 1053 ASN A N 1
ATOM 7786 C CA . ASN A 1 1053 ? -38.264 -50.306 -2.673 1.00 38.66 1053 ASN A CA 1
ATOM 7787 C C . ASN A 1 1053 ? -38.679 -51.789 -2.547 1.00 38.66 1053 ASN A C 1
ATOM 7789 O O . ASN A 1 1053 ? -39.830 -52.082 -2.209 1.00 38.66 1053 ASN A O 1
ATOM 7793 N N . LYS A 1 1054 ? -37.782 -52.753 -2.805 1.00 43.19 1054 LYS A N 1
ATOM 7794 C CA . LYS A 1 1054 ? -38.065 -54.192 -2.602 1.00 43.19 1054 LYS A CA 1
ATOM 7795 C C . LYS A 1 1054 ? -37.320 -54.768 -1.400 1.00 43.19 1054 LYS A C 1
ATOM 7797 O O . LYS A 1 1054 ? -36.178 -54.425 -1.133 1.00 43.19 1054 LYS A O 1
ATOM 7802 N N . THR A 1 1055 ? -37.971 -55.682 -0.681 1.00 48.81 1055 THR A N 1
ATOM 7803 C CA . THR A 1 1055 ? -37.391 -56.356 0.489 1.00 48.81 1055 THR A CA 1
ATOM 7804 C C . THR A 1 1055 ? -36.426 -57.475 0.083 1.00 48.81 1055 THR A C 1
ATOM 7806 O O . THR A 1 1055 ? -36.589 -58.103 -0.967 1.00 48.81 1055 THR A O 1
ATOM 7809 N N . ARG A 1 1056 ? -35.463 -57.784 0.965 1.00 45.84 1056 ARG A N 1
ATOM 7810 C CA . ARG A 1 1056 ? -34.429 -58.831 0.806 1.00 45.84 1056 ARG A CA 1
ATOM 7811 C C . ARG A 1 1056 ? -34.989 -60.181 0.322 1.00 45.84 1056 ARG A C 1
ATOM 7813 O O . ARG A 1 1056 ? -34.379 -60.855 -0.500 1.00 45.84 1056 ARG A O 1
ATOM 7820 N N . THR A 1 1057 ? -36.192 -60.557 0.762 1.00 45.78 1057 THR A N 1
ATOM 7821 C CA . THR A 1 1057 ? -36.855 -61.818 0.382 1.00 45.78 1057 THR A CA 1
ATOM 7822 C C . THR A 1 1057 ? -37.398 -61.813 -1.054 1.00 45.78 1057 THR A C 1
ATOM 7824 O O . THR A 1 1057 ? -37.446 -62.862 -1.692 1.00 45.78 1057 THR A O 1
ATOM 7827 N N . MET A 1 1058 ? -37.790 -60.650 -1.591 1.00 47.72 1058 MET A N 1
ATOM 7828 C CA . MET A 1 1058 ? -38.301 -60.539 -2.965 1.00 47.72 1058 MET A CA 1
ATOM 7829 C C . MET A 1 1058 ? -37.174 -60.623 -3.997 1.00 47.72 1058 MET A C 1
ATOM 7831 O O . MET A 1 1058 ? -37.361 -61.262 -5.029 1.00 47.72 1058 MET A O 1
ATOM 7835 N N . ILE A 1 1059 ? -36.004 -60.051 -3.697 1.00 51.84 1059 ILE A N 1
ATOM 7836 C CA . ILE A 1 1059 ? -34.819 -60.106 -4.568 1.00 51.84 1059 ILE A CA 1
ATOM 7837 C C . ILE A 1 1059 ? -34.260 -61.537 -4.614 1.00 51.84 1059 ILE A C 1
ATOM 7839 O O . ILE A 1 1059 ? -34.078 -62.088 -5.697 1.00 51.84 1059 ILE A O 1
ATOM 7843 N N . ALA A 1 1060 ? -34.143 -62.204 -3.460 1.00 49.03 1060 ALA A N 1
ATOM 7844 C CA . ALA A 1 1060 ? -33.717 -63.605 -3.388 1.00 49.03 1060 ALA A CA 1
ATOM 7845 C C . ALA A 1 1060 ? -34.648 -64.572 -4.156 1.00 49.03 1060 ALA A C 1
ATOM 7847 O O . ALA A 1 1060 ? -34.193 -65.562 -4.723 1.00 49.03 1060 ALA A O 1
ATOM 7848 N N . SER A 1 1061 ? -35.954 -64.279 -4.229 1.00 48.03 1061 SER A N 1
ATOM 7849 C CA . SER A 1 1061 ? -36.915 -65.108 -4.979 1.00 48.03 1061 SER A CA 1
ATOM 7850 C C . SER A 1 1061 ? -36.832 -64.953 -6.505 1.00 48.03 1061 SER A C 1
ATOM 7852 O O . SER A 1 1061 ? -37.284 -65.840 -7.228 1.00 48.03 1061 SER A O 1
ATOM 7854 N N . MET A 1 1062 ? -36.244 -63.855 -6.996 1.00 49.62 1062 MET A N 1
ATOM 7855 C CA . MET A 1 1062 ? -36.072 -63.579 -8.429 1.00 49.62 1062 MET A CA 1
ATOM 7856 C C . MET A 1 1062 ? -34.827 -64.261 -9.014 1.00 49.62 1062 MET A C 1
ATOM 7858 O O . MET A 1 1062 ? -34.821 -64.595 -10.192 1.00 49.62 1062 MET A O 1
ATOM 7862 N N . VAL A 1 1063 ? -33.826 -64.552 -8.179 1.00 50.72 1063 VAL A N 1
ATOM 7863 C CA . VAL A 1 1063 ? -32.598 -65.276 -8.560 1.00 50.72 1063 VAL A CA 1
ATOM 7864 C C . VAL A 1 1063 ? -32.836 -66.794 -8.703 1.00 50.72 1063 VAL A C 1
ATOM 7866 O O . VAL A 1 1063 ? -32.080 -67.484 -9.376 1.00 50.72 1063 VAL A O 1
ATOM 7869 N N . TYR A 1 1064 ? -33.929 -67.333 -8.144 1.00 48.00 1064 TYR A N 1
ATOM 7870 C CA . TYR A 1 1064 ? -34.180 -68.783 -8.053 1.00 48.00 1064 TYR A CA 1
ATOM 7871 C C . TYR A 1 1064 ? -35.293 -69.346 -8.972 1.00 48.00 1064 TYR A C 1
ATOM 7873 O O . TYR A 1 1064 ? -35.739 -70.476 -8.758 1.00 48.00 1064 TYR A O 1
ATOM 7881 N N . SER A 1 1065 ? -35.756 -68.627 -10.008 1.00 43.66 1065 SER A N 1
ATOM 7882 C CA . SER A 1 1065 ? -36.807 -69.129 -10.924 1.00 43.66 1065 SER A CA 1
ATOM 7883 C C . SER A 1 1065 ? -36.377 -69.143 -12.405 1.00 43.66 1065 SER A C 1
ATOM 7885 O O . SER A 1 1065 ? -36.386 -68.097 -13.048 1.00 43.66 1065 SER A O 1
ATOM 7887 N N . PRO A 1 1066 ? -36.042 -70.310 -12.996 1.00 42.47 1066 PRO A N 1
ATOM 7888 C CA . PRO A 1 1066 ? -35.455 -70.379 -14.341 1.00 42.47 1066 PRO A CA 1
ATOM 7889 C C . PRO A 1 1066 ? -36.432 -70.312 -15.533 1.00 42.47 1066 PRO A C 1
ATOM 7891 O O . PRO A 1 1066 ? -36.038 -70.714 -16.626 1.00 42.47 1066 PRO A O 1
ATOM 7894 N N . THR A 1 1067 ? -37.703 -69.907 -15.387 1.00 43.81 1067 THR A N 1
ATOM 7895 C CA . THR A 1 1067 ? -38.704 -70.192 -16.448 1.00 43.81 1067 THR A CA 1
ATOM 7896 C C . THR A 1 1067 ? -39.477 -69.036 -17.081 1.00 43.81 1067 THR A C 1
ATOM 7898 O O . THR A 1 1067 ? -40.217 -69.327 -18.011 1.00 43.81 1067 THR A O 1
ATOM 7901 N N . ASP A 1 1068 ? -39.285 -67.762 -16.721 1.00 42.00 1068 ASP A N 1
ATOM 7902 C CA . ASP A 1 1068 ? -40.080 -66.668 -17.328 1.00 42.00 1068 ASP A CA 1
ATOM 7903 C C . ASP A 1 1068 ? -39.273 -65.411 -17.730 1.00 42.00 1068 ASP A C 1
ATOM 7905 O O . ASP A 1 1068 ? -39.639 -64.290 -17.383 1.00 42.00 1068 ASP A O 1
ATOM 7909 N N . HIS A 1 1069 ? -38.211 -65.562 -18.535 1.00 32.44 1069 HIS A N 1
ATOM 7910 C CA . HIS A 1 1069 ? -37.627 -64.432 -19.281 1.00 32.44 1069 HIS A CA 1
ATOM 7911 C C . HIS A 1 1069 ? -37.334 -64.780 -20.758 1.00 32.44 1069 HIS A C 1
ATOM 7913 O O . HIS A 1 1069 ? -36.501 -65.646 -21.038 1.00 32.44 1069 HIS A O 1
ATOM 7919 N N . PRO A 1 1070 ? -37.969 -64.097 -21.735 1.00 39.91 1070 PRO A N 1
ATOM 7920 C CA . PRO A 1 1070 ? -37.607 -64.188 -23.144 1.00 39.91 1070 PRO A CA 1
ATOM 7921 C C . PRO A 1 1070 ? -36.387 -63.289 -23.397 1.00 39.91 1070 PRO A C 1
ATOM 7923 O O . PRO A 1 1070 ? -36.529 -62.120 -23.741 1.00 39.91 1070 PRO A O 1
ATOM 7926 N N . GLY A 1 1071 ? -35.188 -63.828 -23.166 1.00 38.56 1071 GLY A N 1
ATOM 7927 C CA . GLY A 1 1071 ? -33.933 -63.090 -23.366 1.00 38.56 1071 GLY A CA 1
ATOM 7928 C C . GLY A 1 1071 ? -32.637 -63.900 -23.258 1.00 38.56 1071 GLY A C 1
ATOM 7929 O O . GLY A 1 1071 ? -31.648 -63.492 -23.851 1.00 38.56 1071 GLY A O 1
ATOM 7930 N N . GLY A 1 1072 ? -32.632 -65.066 -22.601 1.00 34.38 1072 GLY A N 1
ATOM 7931 C CA . GLY A 1 1072 ? -31.438 -65.921 -22.489 1.00 34.38 1072 GLY A CA 1
ATOM 7932 C C . GLY A 1 1072 ? -31.013 -66.181 -21.041 1.00 34.38 1072 GLY A C 1
ATOM 7933 O O . GLY A 1 1072 ? -31.362 -65.423 -20.144 1.00 34.38 1072 GLY A O 1
ATOM 7934 N N . SER A 1 1073 ? -30.325 -67.306 -20.828 1.00 36.16 1073 SER A N 1
ATOM 7935 C CA . SER A 1 1073 ? -29.899 -67.847 -19.526 1.00 36.16 1073 SER A CA 1
ATOM 7936 C C . SER A 1 1073 ? -28.714 -67.082 -18.923 1.00 36.16 1073 SER A C 1
ATOM 7938 O O . SER A 1 1073 ? -27.789 -66.724 -19.651 1.00 36.16 1073 SER A O 1
ATOM 7940 N N . PHE A 1 1074 ? -28.704 -66.898 -17.598 1.00 42.59 1074 PHE A N 1
ATOM 7941 C CA . PHE A 1 1074 ? -27.541 -66.425 -16.837 1.00 42.59 1074 PHE A CA 1
ATOM 7942 C C . PHE A 1 1074 ? -26.641 -67.618 -16.483 1.00 42.59 1074 PHE A C 1
ATOM 7944 O O . PHE A 1 1074 ? -26.696 -68.146 -15.376 1.00 42.59 1074 PHE A O 1
ATOM 7951 N N . ASP A 1 1075 ? -25.817 -68.060 -17.430 1.00 42.25 1075 ASP A N 1
ATOM 7952 C CA . ASP A 1 1075 ? -24.918 -69.212 -17.242 1.00 42.25 1075 ASP A CA 1
ATOM 7953 C C . ASP A 1 1075 ? -23.525 -68.826 -16.689 1.00 42.25 1075 ASP A C 1
ATOM 7955 O O . ASP A 1 1075 ? -22.553 -69.543 -16.919 1.00 42.25 1075 ASP A O 1
ATOM 7959 N N . GLN A 1 1076 ? -23.389 -67.704 -15.972 1.00 43.69 1076 GLN A N 1
ATOM 7960 C CA . GLN A 1 1076 ? -22.093 -67.240 -15.444 1.00 43.69 1076 GLN A CA 1
ATOM 7961 C C . GLN A 1 1076 ? -22.181 -66.584 -14.059 1.00 43.69 1076 GLN A C 1
ATOM 7963 O O . GLN A 1 1076 ? -21.622 -65.520 -13.849 1.00 43.69 1076 GLN A O 1
ATOM 7968 N N . PHE A 1 1077 ? -22.871 -67.211 -13.107 1.00 42.00 1077 PHE A N 1
ATOM 7969 C CA . PHE A 1 1077 ? -22.619 -66.919 -11.692 1.00 42.00 1077 PHE A CA 1
ATOM 7970 C C . PHE A 1 1077 ? -21.824 -68.083 -11.110 1.00 42.00 1077 PHE A C 1
ATOM 7972 O O . PHE A 1 1077 ? -22.316 -69.213 -11.020 1.00 42.00 1077 PHE A O 1
ATOM 7979 N N . THR A 1 1078 ? -20.561 -67.824 -10.799 1.00 49.38 1078 THR A N 1
ATOM 7980 C CA . THR A 1 1078 ? -19.698 -68.750 -10.074 1.00 49.38 1078 THR A CA 1
ATOM 7981 C C . THR A 1 1078 ? -20.120 -68.819 -8.605 1.00 49.38 1078 THR A C 1
ATOM 7983 O O . THR A 1 1078 ? -20.971 -68.065 -8.130 1.00 49.38 1078 THR A O 1
ATOM 7986 N N . GLN A 1 1079 ? -19.565 -69.782 -7.872 1.00 46.28 1079 GLN A N 1
ATOM 7987 C CA . GLN A 1 1079 ? -19.859 -69.931 -6.447 1.00 46.28 1079 GLN A CA 1
ATOM 7988 C C . GLN A 1 1079 ? -19.319 -68.747 -5.622 1.00 46.28 1079 GLN A C 1
ATOM 7990 O O . GLN A 1 1079 ? -19.858 -68.479 -4.551 1.00 46.28 1079 GLN A O 1
ATOM 7995 N N . ASP A 1 1080 ? -18.333 -68.028 -6.166 1.00 43.81 1080 ASP A N 1
ATOM 7996 C CA . ASP A 1 1080 ? -17.737 -66.825 -5.583 1.00 43.81 1080 ASP A CA 1
ATOM 7997 C C . ASP A 1 1080 ? -18.636 -65.599 -5.830 1.00 43.81 1080 ASP A C 1
ATOM 7999 O O . ASP A 1 1080 ? -18.961 -64.897 -4.881 1.00 43.81 1080 ASP A O 1
ATOM 8003 N N . ASP A 1 1081 ? -19.218 -65.450 -7.028 1.00 45.72 1081 ASP A N 1
ATOM 8004 C CA . ASP A 1 1081 ? -20.188 -64.370 -7.321 1.00 45.72 1081 ASP A CA 1
ATOM 8005 C C . ASP A 1 1081 ? -21.445 -64.449 -6.430 1.00 45.72 1081 ASP A C 1
ATOM 8007 O O . ASP A 1 1081 ? -22.083 -63.446 -6.098 1.00 45.72 1081 ASP A O 1
ATOM 8011 N N . LEU A 1 1082 ? -21.827 -65.669 -6.034 1.00 49.91 1082 LEU A N 1
ATOM 8012 C CA . LEU A 1 1082 ? -22.930 -65.896 -5.102 1.00 49.91 1082 LEU A CA 1
ATOM 8013 C C . LEU A 1 1082 ? -22.538 -65.568 -3.650 1.00 49.91 1082 LEU A C 1
ATOM 8015 O O . LEU A 1 1082 ? -23.389 -65.115 -2.885 1.00 49.91 1082 LEU A O 1
ATOM 8019 N N . ALA A 1 1083 ? -21.274 -65.787 -3.277 1.00 47.09 1083 ALA A N 1
ATOM 8020 C CA . ALA A 1 1083 ? -20.741 -65.465 -1.956 1.00 47.09 1083 ALA A CA 1
ATOM 8021 C C . ALA A 1 1083 ? -20.549 -63.950 -1.784 1.00 47.09 1083 ALA A C 1
ATOM 8023 O O . ALA A 1 1083 ? -20.911 -63.416 -0.736 1.00 47.09 1083 ALA A O 1
ATOM 8024 N N . ASP A 1 1084 ? -20.104 -63.257 -2.832 1.00 48.00 1084 ASP A N 1
ATOM 8025 C CA . ASP A 1 1084 ? -19.955 -61.800 -2.863 1.00 48.00 1084 ASP A CA 1
ATOM 8026 C C . ASP A 1 1084 ? -21.313 -61.099 -2.770 1.00 48.00 1084 ASP A C 1
ATOM 8028 O O . ASP A 1 1084 ? -21.490 -60.158 -1.996 1.00 48.00 1084 ASP A O 1
ATOM 8032 N N . LEU A 1 1085 ? -22.329 -61.614 -3.473 1.00 48.62 1085 LEU A N 1
ATOM 8033 C CA . LEU A 1 1085 ? -23.691 -61.090 -3.380 1.00 48.62 1085 LEU A CA 1
ATOM 8034 C C . LEU A 1 1085 ? -24.321 -61.348 -1.999 1.00 48.62 1085 LEU A C 1
ATOM 8036 O O . LEU A 1 1085 ? -25.057 -60.503 -1.486 1.00 48.62 1085 LEU A O 1
ATOM 8040 N N . GLU A 1 1086 ? -24.051 -62.496 -1.370 1.00 52.22 1086 GLU A N 1
ATOM 8041 C CA . GLU A 1 1086 ? -24.534 -62.787 -0.014 1.00 52.22 1086 GLU A CA 1
ATOM 8042 C C . GLU A 1 1086 ? -23.804 -61.969 1.065 1.00 52.22 1086 GLU A C 1
ATOM 8044 O O . GLU A 1 1086 ? -24.458 -61.553 2.028 1.00 52.22 1086 GLU A O 1
ATOM 8049 N N . ALA A 1 1087 ? -22.509 -61.685 0.886 1.00 49.44 1087 ALA A N 1
ATOM 8050 C CA . ALA A 1 1087 ? -21.700 -60.834 1.761 1.00 49.44 1087 ALA A CA 1
ATOM 8051 C C . ALA A 1 1087 ? -22.111 -59.355 1.658 1.00 49.44 1087 ALA A C 1
ATOM 8053 O O . ALA A 1 1087 ? -22.418 -58.733 2.677 1.00 49.44 1087 ALA A O 1
ATOM 8054 N N . TYR A 1 1088 ? -22.274 -58.840 0.436 1.00 50.41 1088 TYR A N 1
ATOM 8055 C CA . TYR A 1 1088 ? -22.764 -57.484 0.164 1.00 50.41 1088 TYR A CA 1
ATOM 8056 C C . TYR A 1 1088 ? -24.167 -57.241 0.752 1.00 50.41 1088 TYR A C 1
ATOM 8058 O O . TYR A 1 1088 ? -24.461 -56.196 1.331 1.00 50.41 1088 TYR A O 1
ATOM 8066 N N . LEU A 1 1089 ? -25.051 -58.245 0.685 1.00 50.16 1089 LEU A N 1
ATOM 8067 C CA . LEU A 1 1089 ? -26.395 -58.177 1.275 1.00 50.16 1089 LEU A CA 1
ATOM 8068 C C . LEU A 1 1089 ? -26.421 -58.402 2.801 1.00 50.16 1089 LEU A C 1
ATOM 8070 O O . LEU A 1 1089 ? -27.488 -58.249 3.413 1.00 50.16 1089 LEU A O 1
ATOM 8074 N N . ALA A 1 1090 ? -25.313 -58.825 3.419 1.00 48.47 1090 ALA A N 1
ATOM 8075 C CA . ALA A 1 1090 ? -25.213 -59.080 4.855 1.00 48.47 1090 ALA A CA 1
ATOM 8076 C C . ALA A 1 1090 ? -24.626 -57.904 5.648 1.00 48.47 1090 ALA A C 1
ATOM 8078 O O . ALA A 1 1090 ? -25.065 -57.724 6.785 1.00 48.47 1090 ALA A O 1
ATOM 8079 N N . ASP A 1 1091 ? -23.718 -57.110 5.069 1.00 49.12 1091 ASP A N 1
ATOM 8080 C CA . ASP A 1 1091 ? -23.088 -55.967 5.755 1.00 49.12 1091 ASP A CA 1
ATOM 8081 C C . ASP A 1 1091 ? -23.661 -54.587 5.370 1.00 49.12 1091 ASP A C 1
ATOM 8083 O O . ASP A 1 1091 ? -23.427 -53.615 6.077 1.00 49.12 1091 ASP A O 1
ATOM 8087 N N . GLY A 1 1092 ? -24.482 -54.504 4.315 1.00 49.97 1092 GLY A N 1
ATOM 8088 C CA . GLY A 1 1092 ? -25.072 -53.237 3.868 1.00 49.97 1092 GLY A CA 1
ATOM 8089 C C . GLY A 1 1092 ? -24.246 -52.466 2.832 1.00 49.97 1092 GLY A C 1
ATOM 8090 O O . GLY A 1 1092 ? -24.648 -51.360 2.480 1.00 49.97 1092 GLY A O 1
ATOM 8091 N N . GLY A 1 1093 ? -23.172 -53.053 2.299 1.00 52.75 1093 GLY A N 1
ATOM 8092 C CA . GLY A 1 1093 ? -22.386 -52.539 1.178 1.00 52.75 1093 GLY A CA 1
ATOM 8093 C C . GLY A 1 1093 ? -21.047 -51.891 1.545 1.00 52.75 1093 GLY A C 1
ATOM 8094 O O . GLY A 1 1093 ? -20.665 -50.948 0.860 1.00 52.75 1093 GLY A O 1
ATOM 8095 N N . SER A 1 1094 ? -20.329 -52.364 2.573 1.00 51.03 1094 SER A N 1
ATOM 8096 C CA . SER A 1 1094 ? -19.087 -51.728 3.076 1.00 51.03 1094 SER A CA 1
ATOM 8097 C C . SER A 1 1094 ? -17.744 -52.407 2.720 1.00 51.03 1094 SER A C 1
ATOM 8099 O O . SER A 1 1094 ? -16.755 -52.210 3.415 1.00 51.03 1094 SER A O 1
ATOM 8101 N N . GLY A 1 1095 ? -17.661 -53.138 1.603 1.00 51.25 1095 GLY A N 1
ATOM 8102 C CA . GLY A 1 1095 ? -16.430 -53.197 0.785 1.00 51.25 1095 GLY A CA 1
ATOM 8103 C C . GLY A 1 1095 ? -15.145 -53.866 1.322 1.00 51.25 1095 GLY A C 1
ATOM 8104 O O . GLY A 1 1095 ? -14.078 -53.489 0.851 1.00 51.25 1095 GLY A O 1
ATOM 8105 N N . ALA A 1 1096 ? -15.180 -54.848 2.234 1.00 47.97 1096 ALA A N 1
ATOM 8106 C CA . ALA A 1 1096 ? -13.964 -55.575 2.664 1.00 47.97 1096 ALA A CA 1
ATOM 8107 C C . ALA A 1 1096 ? -13.993 -57.088 2.355 1.00 47.97 1096 ALA A C 1
ATOM 8109 O O . ALA A 1 1096 ? -15.022 -57.750 2.532 1.00 47.97 1096 ALA A O 1
ATOM 8110 N N . ARG A 1 1097 ? -12.845 -57.646 1.934 1.00 48.91 1097 ARG A N 1
ATOM 8111 C CA . ARG A 1 1097 ? -12.617 -59.087 1.705 1.00 48.91 1097 ARG A CA 1
ATOM 8112 C C . ARG A 1 1097 ? -12.439 -59.904 3.004 1.00 48.91 1097 ARG A C 1
ATOM 8114 O O . ARG A 1 1097 ? -12.294 -59.350 4.094 1.00 48.91 1097 ARG A O 1
ATOM 8121 N N . PRO A 1 1098 ? -12.452 -61.256 2.928 1.00 41.88 1098 PRO A N 1
ATOM 8122 C CA . PRO A 1 1098 ? -12.434 -62.143 4.103 1.00 41.88 1098 PRO A CA 1
ATOM 8123 C C . PRO A 1 1098 ? -11.131 -62.198 4.924 1.00 41.88 1098 PRO A C 1
ATOM 8125 O O . PRO A 1 1098 ? -11.104 -62.894 5.940 1.00 41.88 1098 PRO A O 1
ATOM 8128 N N . ASP A 1 1099 ? -10.049 -61.549 4.494 1.00 54.12 1099 ASP A N 1
ATOM 8129 C CA . ASP A 1 1099 ? -8.754 -61.507 5.193 1.00 54.12 1099 ASP A CA 1
ATOM 8130 C C . ASP A 1 1099 ? -8.670 -60.402 6.262 1.00 54.12 1099 ASP A C 1
ATOM 8132 O O . ASP A 1 1099 ? -7.736 -60.399 7.065 1.00 54.12 1099 ASP A O 1
ATOM 8136 N N . GLY A 1 1100 ? -9.683 -59.534 6.345 1.00 55.66 1100 GLY A N 1
ATOM 8137 C CA . GLY A 1 1100 ? -9.783 -58.492 7.366 1.00 55.66 1100 GLY A CA 1
ATOM 8138 C C . GLY A 1 1100 ? -8.920 -57.261 7.091 1.00 55.66 1100 GLY A C 1
ATOM 8139 O O . GLY A 1 1100 ? -8.813 -56.411 7.974 1.00 55.66 1100 GLY A O 1
ATOM 8140 N N . ILE A 1 1101 ? -8.335 -57.159 5.894 1.00 55.28 1101 ILE A N 1
ATOM 8141 C CA . ILE A 1 1101 ? -7.625 -55.976 5.404 1.00 55.28 1101 ILE A CA 1
ATOM 8142 C C . ILE A 1 1101 ? -8.545 -55.303 4.367 1.00 55.28 1101 ILE A C 1
ATOM 8144 O O . ILE A 1 1101 ? -9.031 -55.990 3.470 1.00 55.28 1101 ILE A O 1
ATOM 8148 N N . PRO A 1 1102 ? -8.856 -53.999 4.483 1.00 55.03 1102 PRO A N 1
ATOM 8149 C CA . PRO A 1 1102 ? -9.659 -53.296 3.479 1.00 55.03 1102 PRO A CA 1
ATOM 8150 C C . PRO A 1 1102 ? -9.011 -53.371 2.088 1.00 55.03 1102 PRO A C 1
ATOM 8152 O O . PRO A 1 1102 ? -7.794 -53.235 1.992 1.00 55.03 1102 PRO A O 1
ATOM 8155 N N . ASP A 1 1103 ? -9.794 -53.526 1.011 1.00 56.91 1103 ASP A N 1
ATOM 8156 C CA . ASP A 1 1103 ? -9.249 -53.629 -0.361 1.00 56.91 1103 ASP A CA 1
ATOM 8157 C C . ASP A 1 1103 ? -8.419 -52.379 -0.745 1.00 56.91 1103 ASP A C 1
ATOM 8159 O O . ASP A 1 1103 ? -7.450 -52.485 -1.494 1.00 56.91 1103 ASP A O 1
ATOM 8163 N N . SER A 1 1104 ? -8.729 -51.211 -0.162 1.00 57.03 1104 SER A N 1
ATOM 8164 C CA . SER A 1 1104 ? -7.957 -49.963 -0.299 1.00 57.03 1104 SER A CA 1
ATOM 8165 C C . SER A 1 1104 ? -6.566 -50.004 0.342 1.00 57.03 1104 SER A C 1
ATOM 8167 O O . SER A 1 1104 ? -5.733 -49.166 0.031 1.00 57.03 1104 SER A O 1
ATOM 8169 N N . CYS A 1 1105 ? -6.319 -50.953 1.246 1.00 61.75 1105 CYS A N 1
ATOM 8170 C CA . CYS A 1 1105 ? -5.042 -51.136 1.936 1.00 61.75 1105 CYS A CA 1
ATOM 8171 C C . CYS A 1 1105 ? -4.166 -52.224 1.305 1.00 61.75 1105 CYS A C 1
ATOM 8173 O O . CYS A 1 1105 ? -3.157 -52.616 1.887 1.00 61.75 1105 CYS A O 1
ATOM 8175 N N . GLN A 1 1106 ? -4.568 -52.758 0.150 1.00 59.44 1106 GLN A N 1
ATOM 8176 C CA . GLN A 1 1106 ? -3.850 -53.807 -0.582 1.00 59.44 1106 GLN A CA 1
ATOM 8177 C C . GLN A 1 1106 ? -3.380 -53.334 -1.968 1.00 59.44 1106 GLN A C 1
ATOM 8179 O O . GLN A 1 1106 ? -2.873 -54.129 -2.763 1.00 59.44 1106 GLN A O 1
ATOM 8184 N N . SER A 1 1107 ? -3.564 -52.049 -2.283 1.00 62.69 1107 SER A N 1
ATOM 8185 C CA . SER A 1 1107 ? -3.109 -51.430 -3.528 1.00 62.69 1107 SER A CA 1
ATOM 8186 C C . SER A 1 1107 ? -1.675 -50.915 -3.399 1.00 62.69 1107 SER A C 1
ATOM 8188 O O . SER A 1 1107 ? -1.370 -50.168 -2.482 1.00 62.69 1107 SER A O 1
ATOM 8190 N N . SER A 1 1108 ? -0.808 -51.289 -4.342 1.00 55.09 1108 SER A N 1
ATOM 8191 C CA . SER A 1 1108 ? 0.557 -50.754 -4.481 1.00 55.09 1108 SER A CA 1
ATOM 8192 C C . SER A 1 1108 ? 0.518 -49.222 -4.625 1.00 55.09 1108 SER A C 1
ATOM 8194 O O . SER A 1 1108 ? -0.337 -48.755 -5.384 1.00 55.09 1108 SER A O 1
ATOM 8196 N N . PRO A 1 1109 ? 1.394 -48.450 -3.948 1.00 60.81 1109 PRO A N 1
ATOM 8197 C CA . PRO A 1 1109 ? 2.722 -48.823 -3.421 1.00 60.81 1109 PRO A CA 1
ATOM 8198 C C . PRO A 1 1109 ? 2.731 -49.540 -2.050 1.00 60.81 1109 PRO A C 1
ATOM 8200 O O . PRO A 1 1109 ? 1.944 -49.220 -1.166 1.00 60.81 1109 PRO A O 1
ATOM 8203 N N . ASP A 1 1110 ? 3.595 -50.554 -1.920 1.00 73.75 1110 ASP A N 1
ATOM 8204 C CA . ASP A 1 1110 ? 3.934 -51.289 -0.680 1.00 73.75 1110 ASP A CA 1
ATOM 8205 C C . ASP A 1 1110 ? 5.453 -51.486 -0.710 1.00 73.75 1110 ASP A C 1
ATOM 8207 O O . ASP A 1 1110 ? 5.980 -52.445 -1.285 1.00 73.75 1110 ASP A O 1
ATOM 8211 N N . CYS A 1 1111 ? 6.160 -50.474 -0.232 1.00 73.12 1111 CYS A N 1
ATOM 8212 C CA . CYS A 1 1111 ? 7.595 -50.315 -0.421 1.00 73.12 1111 CYS A CA 1
ATOM 8213 C C . CYS A 1 1111 ? 8.433 -51.276 0.434 1.00 73.12 1111 CYS A C 1
ATOM 8215 O O . CYS A 1 1111 ? 9.572 -51.591 0.077 1.00 73.12 1111 CYS A O 1
ATOM 8217 N N . ASN A 1 1112 ? 7.873 -51.780 1.536 1.00 70.12 1112 ASN A N 1
ATOM 8218 C CA . ASN A 1 1112 ? 8.527 -52.741 2.424 1.00 70.12 1112 ASN A CA 1
ATOM 8219 C C . ASN A 1 1112 ? 8.066 -54.200 2.190 1.00 70.12 1112 ASN A C 1
ATOM 8221 O O . ASN A 1 1112 ? 8.539 -55.114 2.876 1.00 70.12 1112 ASN A O 1
ATOM 8225 N N . GLU A 1 1113 ? 7.211 -54.415 1.183 1.00 75.12 1113 GLU A N 1
ATOM 8226 C CA . GLU A 1 1113 ? 6.669 -55.697 0.713 1.00 75.12 1113 GLU A CA 1
ATOM 8227 C C . GLU A 1 1113 ? 5.959 -56.522 1.806 1.00 75.12 1113 GLU A C 1
ATOM 8229 O O . GLU A 1 1113 ? 5.988 -57.763 1.786 1.00 75.12 1113 GLU A O 1
ATOM 8234 N N . ASN A 1 1114 ? 5.338 -55.871 2.794 1.00 75.38 1114 ASN A N 1
ATOM 8235 C CA . ASN A 1 1114 ? 4.714 -56.575 3.919 1.00 75.38 1114 ASN A CA 1
ATOM 8236 C C . ASN A 1 1114 ? 3.243 -56.971 3.682 1.00 75.38 1114 ASN A C 1
ATOM 8238 O O . ASN A 1 1114 ? 2.673 -57.729 4.478 1.00 75.38 1114 ASN A O 1
ATOM 8242 N N . GLY A 1 1115 ? 2.663 -56.548 2.559 1.00 71.75 1115 GLY A N 1
ATOM 8243 C CA . GLY A 1 1115 ? 1.298 -56.845 2.137 1.00 71.75 1115 GLY A CA 1
ATOM 8244 C C . GLY A 1 1115 ? 0.252 -55.827 2.599 1.00 71.75 1115 GLY A C 1
ATOM 8245 O O . GLY A 1 1115 ? -0.940 -56.096 2.426 1.00 71.75 1115 GLY A O 1
ATOM 8246 N N . ILE A 1 1116 ? 0.672 -54.701 3.184 1.00 74.25 1116 ILE A N 1
ATOM 8247 C CA . ILE A 1 1116 ? -0.153 -53.539 3.529 1.00 74.25 1116 ILE A CA 1
ATOM 8248 C C . ILE A 1 1116 ? 0.403 -52.348 2.748 1.00 74.25 1116 ILE A C 1
ATOM 8250 O O . ILE A 1 1116 ? 1.598 -52.098 2.777 1.00 74.25 1116 ILE A O 1
ATOM 8254 N N . SER A 1 1117 ? -0.455 -51.615 2.043 1.00 81.06 1117 SER A N 1
ATOM 8255 C CA . SER A 1 1117 ? -0.028 -50.441 1.279 1.00 81.06 1117 SER A CA 1
ATOM 8256 C C . SER A 1 1117 ? 0.519 -49.341 2.185 1.00 81.06 1117 SER A C 1
ATOM 8258 O O . SER A 1 1117 ? -0.075 -49.073 3.237 1.00 81.06 1117 SER A O 1
ATOM 8260 N N . ASP A 1 1118 ? 1.513 -48.615 1.693 1.00 76.94 1118 ASP A N 1
ATOM 8261 C CA . ASP A 1 1118 ? 2.198 -47.504 2.359 1.00 76.94 1118 ASP A CA 1
ATOM 8262 C C . ASP A 1 1118 ? 1.211 -46.511 3.005 1.00 76.94 1118 ASP A C 1
ATOM 8264 O O . ASP A 1 1118 ? 1.280 -46.213 4.199 1.00 76.94 1118 ASP A O 1
ATOM 8268 N N . ALA A 1 1119 ? 0.177 -46.109 2.261 1.00 72.56 1119 ALA A N 1
ATOM 8269 C CA . ALA A 1 1119 ? -0.861 -45.187 2.728 1.00 72.56 1119 ALA A CA 1
ATOM 8270 C C . ALA A 1 1119 ? -1.663 -45.700 3.942 1.00 72.56 1119 ALA A C 1
ATOM 8272 O O . ALA A 1 1119 ? -2.093 -44.919 4.791 1.00 72.56 1119 ALA A O 1
ATOM 8273 N N . CYS A 1 1120 ? -1.868 -47.014 4.059 1.00 76.38 1120 CYS A N 1
ATOM 8274 C CA . CYS A 1 1120 ? -2.559 -47.595 5.210 1.00 76.38 1120 CYS A CA 1
ATOM 8275 C C . CYS A 1 1120 ? -1.626 -47.812 6.402 1.00 76.38 1120 CYS A C 1
ATOM 8277 O O . CYS A 1 1120 ? -2.089 -47.784 7.545 1.00 76.38 1120 CYS A O 1
ATOM 8279 N N . GLU A 1 1121 ? -0.324 -47.984 6.177 1.00 76.69 1121 GLU A N 1
ATOM 8280 C CA . GLU A 1 1121 ? 0.658 -47.980 7.260 1.00 76.69 1121 GLU A CA 1
ATOM 8281 C C . GLU A 1 1121 ? 0.789 -46.589 7.889 1.00 76.69 1121 GLU A C 1
ATOM 8283 O O . GLU A 1 1121 ? 0.756 -46.482 9.117 1.00 76.69 1121 GLU A O 1
ATOM 8288 N N . LEU A 1 1122 ? 0.810 -45.533 7.068 1.00 74.25 1122 LEU A N 1
ATOM 8289 C CA . LEU A 1 1122 ? 0.799 -44.138 7.522 1.00 74.25 1122 LEU A CA 1
ATOM 8290 C C . LEU A 1 1122 ? -0.532 -43.762 8.182 1.00 74.25 1122 LEU A C 1
ATOM 8292 O O . LEU A 1 1122 ? -0.560 -43.262 9.305 1.00 74.25 1122 LEU A O 1
ATOM 8296 N N . GLY A 1 1123 ? -1.656 -44.106 7.549 1.00 65.94 1123 GLY A N 1
ATOM 8297 C CA . GLY A 1 1123 ? -2.993 -43.819 8.077 1.00 65.94 1123 GLY A CA 1
ATOM 8298 C C . GLY A 1 1123 ? -3.329 -44.553 9.383 1.00 65.94 1123 GLY A C 1
ATOM 8299 O O . GLY A 1 1123 ? -4.189 -44.104 10.141 1.00 65.94 1123 GLY A O 1
ATOM 8300 N N . SER A 1 1124 ? -2.657 -45.673 9.671 1.00 69.12 1124 SER A N 1
ATOM 8301 C CA . SER A 1 1124 ? -2.800 -46.405 10.939 1.00 69.12 1124 SER A CA 1
ATOM 8302 C C . SER A 1 1124 ? -1.737 -46.055 11.989 1.00 69.12 1124 SER A C 1
ATOM 8304 O O . SER A 1 1124 ? -1.868 -46.491 13.137 1.00 69.12 1124 SER A O 1
ATOM 8306 N N . GLY A 1 1125 ? -0.712 -45.274 11.623 1.00 63.22 1125 GLY A N 1
ATOM 8307 C CA . GLY A 1 1125 ? 0.437 -44.941 12.472 1.00 63.22 1125 GLY A CA 1
ATOM 8308 C C . GLY A 1 1125 ? 1.395 -46.112 12.719 1.00 63.22 1125 GLY A C 1
ATOM 8309 O O . GLY A 1 1125 ? 2.119 -46.117 13.714 1.00 63.22 1125 GLY A O 1
ATOM 8310 N N . ALA A 1 1126 ? 1.361 -47.140 11.866 1.00 69.75 1126 ALA A N 1
ATOM 8311 C CA . ALA A 1 1126 ? 2.258 -48.293 11.940 1.00 69.75 1126 ALA A CA 1
ATOM 8312 C C . ALA A 1 1126 ? 3.667 -47.981 11.397 1.00 69.75 1126 ALA A C 1
ATOM 8314 O O . ALA A 1 1126 ? 4.630 -48.625 11.814 1.00 69.75 1126 ALA A O 1
ATOM 8315 N N . GLN A 1 1127 ? 3.774 -46.987 10.514 1.00 76.19 1127 GLN A N 1
ATOM 8316 C CA . GLN A 1 1127 ? 5.012 -46.371 10.031 1.00 76.19 1127 GLN A CA 1
ATOM 8317 C C . GLN A 1 1127 ? 4.899 -44.843 10.156 1.00 76.19 1127 GLN A C 1
ATOM 8319 O O . GLN A 1 1127 ? 3.794 -44.323 10.328 1.00 76.19 1127 GLN A O 1
ATOM 8324 N N . VAL A 1 1128 ? 6.032 -44.141 10.101 1.00 65.88 1128 VAL A N 1
ATOM 8325 C CA . VAL A 1 1128 ? 6.109 -42.674 10.190 1.00 65.88 1128 VAL A CA 1
ATOM 8326 C C . VAL A 1 1128 ? 6.478 -42.113 8.814 1.00 65.88 1128 VAL A C 1
ATOM 8328 O O . VAL A 1 1128 ? 7.216 -42.763 8.078 1.00 65.88 1128 VAL A O 1
ATOM 8331 N N . ASP A 1 1129 ? 5.906 -40.963 8.474 1.00 63.62 1129 ASP A N 1
ATOM 8332 C CA . ASP A 1 1129 ? 6.259 -40.122 7.326 1.00 63.62 1129 ASP A CA 1
ATOM 8333 C C . ASP A 1 1129 ? 6.506 -38.722 7.900 1.00 63.62 1129 ASP A C 1
ATOM 8335 O O . ASP A 1 1129 ? 5.561 -38.000 8.239 1.00 63.62 1129 ASP A O 1
ATOM 8339 N N . GLN A 1 1130 ? 7.773 -38.403 8.173 1.00 60.47 1130 GLN A N 1
ATOM 8340 C CA . GLN A 1 1130 ? 8.143 -37.153 8.842 1.00 60.47 1130 GLN A CA 1
ATOM 8341 C C . GLN A 1 1130 ? 8.153 -35.954 7.894 1.00 60.47 1130 GLN A C 1
ATOM 8343 O O . GLN A 1 1130 ? 7.918 -34.836 8.354 1.00 60.47 1130 GLN A O 1
ATOM 8348 N N . ASN A 1 1131 ? 8.382 -36.169 6.595 1.00 52.94 1131 ASN A N 1
ATOM 8349 C CA . ASN A 1 1131 ? 8.444 -35.100 5.592 1.00 52.94 1131 ASN A CA 1
ATOM 8350 C C . ASN A 1 1131 ? 7.114 -34.884 4.837 1.00 52.94 1131 ASN A C 1
ATOM 8352 O O . ASN A 1 1131 ? 7.013 -33.968 4.021 1.00 52.94 1131 ASN A O 1
ATOM 8356 N N . TRP A 1 1132 ? 6.093 -35.687 5.153 1.00 51.94 1132 TRP A N 1
ATOM 8357 C CA . TRP A 1 1132 ? 4.718 -35.621 4.649 1.00 51.94 1132 TRP A CA 1
ATOM 8358 C C . TRP A 1 1132 ? 4.612 -35.810 3.132 1.00 51.94 1132 TRP A C 1
ATOM 8360 O O . TRP A 1 1132 ? 3.671 -35.319 2.501 1.00 51.94 1132 TRP A O 1
ATOM 8370 N N . ASN A 1 1133 ? 5.563 -36.521 2.526 1.00 62.91 1133 ASN A N 1
ATOM 8371 C CA . ASN A 1 1133 ? 5.573 -36.753 1.083 1.00 62.91 1133 ASN A CA 1
ATOM 8372 C C . ASN A 1 1133 ? 4.731 -37.970 0.648 1.00 62.91 1133 ASN A C 1
ATOM 8374 O O . ASN A 1 1133 ? 4.633 -38.256 -0.549 1.00 62.91 1133 ASN A O 1
ATOM 8378 N N . GLY A 1 1134 ? 4.100 -38.673 1.595 1.00 62.22 1134 GLY A N 1
ATOM 8379 C CA . GLY A 1 1134 ? 3.217 -39.808 1.347 1.00 62.22 1134 GLY A CA 1
ATOM 8380 C C . GLY A 1 1134 ? 3.928 -41.158 1.216 1.00 62.22 1134 GLY A C 1
ATOM 8381 O O . GLY A 1 1134 ? 3.268 -42.142 0.864 1.00 62.22 1134 GLY A O 1
ATOM 8382 N N . ILE A 1 1135 ? 5.235 -41.232 1.494 1.00 71.88 1135 ILE A N 1
ATOM 8383 C CA . ILE A 1 1135 ? 6.044 -42.457 1.508 1.00 71.88 1135 ILE A CA 1
ATOM 8384 C C . ILE A 1 1135 ? 6.551 -42.693 2.943 1.00 71.88 1135 ILE A C 1
ATOM 8386 O O . ILE A 1 1135 ? 7.120 -41.792 3.543 1.00 71.88 1135 ILE A O 1
ATOM 8390 N N . PRO A 1 1136 ? 6.391 -43.897 3.527 1.00 74.56 1136 PRO A N 1
ATOM 8391 C CA . PRO A 1 1136 ? 6.964 -44.212 4.831 1.00 74.56 1136 PRO A CA 1
ATOM 8392 C C . PRO A 1 1136 ? 8.476 -43.973 4.881 1.00 74.56 1136 PRO A C 1
ATOM 8394 O O . PRO A 1 1136 ? 9.191 -44.486 4.023 1.00 74.56 1136 PRO A O 1
ATOM 8397 N N . ASP A 1 1137 ? 8.981 -43.329 5.938 1.00 65.25 1137 ASP A N 1
ATOM 8398 C CA . ASP A 1 1137 ? 10.412 -43.017 6.126 1.00 65.25 1137 ASP A CA 1
ATOM 8399 C C . ASP A 1 1137 ? 11.296 -44.275 5.990 1.00 65.25 1137 ASP A C 1
ATOM 8401 O O . ASP A 1 1137 ? 12.410 -44.247 5.472 1.00 65.25 1137 ASP A O 1
ATOM 8405 N N . ALA A 1 1138 ? 10.779 -45.438 6.411 1.00 63.91 1138 ALA A N 1
ATOM 8406 C CA . ALA A 1 1138 ? 11.451 -46.737 6.292 1.00 63.91 1138 ALA A CA 1
ATOM 8407 C C . ALA A 1 1138 ? 11.704 -47.187 4.837 1.00 63.91 1138 ALA A C 1
ATOM 8409 O O . ALA A 1 1138 ? 12.461 -48.134 4.598 1.00 63.91 1138 ALA A O 1
ATOM 8410 N N . CYS A 1 1139 ? 11.048 -46.537 3.885 1.00 65.81 1139 CYS A N 1
ATOM 8411 C CA . CYS A 1 1139 ? 11.106 -46.788 2.456 1.00 65.81 1139 CYS A CA 1
ATOM 8412 C C . CYS A 1 1139 ? 11.771 -45.667 1.667 1.00 65.81 1139 CYS A C 1
ATOM 8414 O O . CYS A 1 1139 ? 11.991 -45.809 0.460 1.00 65.81 1139 CYS A O 1
ATOM 8416 N N . GLU A 1 1140 ? 12.142 -44.592 2.348 1.00 67.38 1140 GLU A N 1
ATOM 8417 C CA . GLU A 1 1140 ? 12.940 -43.536 1.772 1.00 67.38 1140 GLU A CA 1
ATOM 8418 C C . GLU A 1 1140 ? 14.409 -43.937 1.795 1.00 67.38 1140 GLU A C 1
ATOM 8420 O O . GLU A 1 1140 ? 15.034 -44.144 2.837 1.00 67.38 1140 GLU A O 1
ATOM 8425 N N . SER A 1 1141 ? 15.010 -44.030 0.614 1.00 49.53 1141 SER A N 1
ATOM 8426 C CA . SER A 1 1141 ? 16.463 -44.034 0.511 1.00 49.53 1141 SER A CA 1
ATOM 8427 C C . SER A 1 1141 ? 16.974 -42.595 0.617 1.00 49.53 1141 SER A C 1
ATOM 8429 O O . SER A 1 1141 ? 17.418 -42.036 -0.383 1.00 49.53 1141 SER A O 1
ATOM 8431 N N . ASN A 1 1142 ? 16.903 -41.986 1.805 1.00 49.84 1142 ASN A N 1
ATOM 8432 C CA . ASN A 1 1142 ? 17.524 -40.682 2.043 1.00 49.84 1142 ASN A CA 1
ATOM 8433 C C . ASN A 1 1142 ? 19.048 -40.838 2.011 1.00 49.84 1142 ASN A C 1
ATOM 8435 O O . ASN A 1 1142 ? 19.655 -41.544 2.820 1.00 49.84 1142 ASN A O 1
ATOM 8439 N N . ASN A 1 1143 ? 19.687 -40.170 1.052 1.00 54.59 1143 ASN A N 1
ATOM 8440 C CA . ASN A 1 1143 ? 21.141 -40.170 0.887 1.00 54.59 1143 ASN A CA 1
ATOM 8441 C C . ASN A 1 1143 ? 21.864 -39.246 1.887 1.00 54.59 1143 ASN A C 1
ATOM 8443 O O . ASN A 1 1143 ? 23.066 -39.019 1.736 1.00 54.59 1143 ASN A O 1
ATOM 8447 N N . CYS A 1 1144 ? 21.180 -38.736 2.920 1.00 66.31 1144 CYS A N 1
ATOM 8448 C CA . CYS A 1 1144 ? 21.772 -37.786 3.861 1.00 66.31 1144 CYS A CA 1
ATOM 8449 C C . CYS A 1 1144 ? 21.306 -37.957 5.322 1.00 66.31 1144 CYS A C 1
ATOM 8451 O O . CYS A 1 1144 ? 20.631 -37.091 5.860 1.00 66.31 1144 CYS A O 1
ATOM 8453 N N . PRO A 1 1145 ? 21.707 -39.036 6.020 1.00 69.75 1145 PRO A N 1
ATOM 8454 C CA . PRO A 1 1145 ? 21.298 -39.292 7.412 1.00 69.75 1145 PRO A CA 1
ATOM 8455 C C . PRO A 1 1145 ? 21.735 -38.240 8.451 1.00 69.75 1145 PRO A C 1
ATOM 8457 O O . PRO A 1 1145 ? 21.410 -38.377 9.622 1.00 69.75 1145 PRO A O 1
ATOM 8460 N N . ALA A 1 1146 ? 22.548 -37.259 8.058 1.00 80.38 1146 ALA A N 1
ATOM 8461 C CA . ALA A 1 1146 ? 23.125 -36.250 8.943 1.00 80.38 1146 ALA A CA 1
ATOM 8462 C C . ALA A 1 1146 ? 22.434 -34.877 8.843 1.00 80.38 1146 ALA A C 1
ATOM 8464 O O . ALA A 1 1146 ? 22.859 -33.965 9.548 1.00 80.38 1146 ALA A O 1
ATOM 8465 N N . ASP A 1 1147 ? 21.433 -34.744 7.969 1.00 84.94 1147 ASP A N 1
ATOM 8466 C CA . ASP A 1 1147 ? 20.512 -33.605 7.915 1.00 84.94 1147 ASP A CA 1
ATOM 8467 C C . ASP A 1 1147 ? 19.363 -33.898 8.886 1.00 84.94 1147 ASP A C 1
ATOM 8469 O O . ASP A 1 1147 ? 18.514 -34.752 8.634 1.00 84.94 1147 ASP A O 1
ATOM 8473 N N . LEU A 1 1148 ? 19.443 -33.287 10.063 1.00 81.50 1148 LEU A N 1
ATOM 8474 C CA . LEU A 1 1148 ? 18.591 -33.560 11.214 1.00 81.50 1148 LEU A CA 1
ATOM 8475 C C . LEU A 1 1148 ? 17.457 -32.544 11.352 1.00 81.50 1148 LEU A C 1
ATOM 8477 O O . LEU A 1 1148 ? 16.513 -32.805 12.098 1.00 81.50 1148 LEU A O 1
ATOM 8481 N N . ASP A 1 1149 ? 17.544 -31.396 10.679 1.00 79.19 1149 ASP A N 1
ATOM 8482 C CA . ASP A 1 1149 ? 16.473 -30.398 10.636 1.00 79.19 1149 ASP A CA 1
ATOM 8483 C C . ASP A 1 1149 ? 15.638 -30.443 9.338 1.00 79.19 1149 ASP A C 1
ATOM 8485 O O . ASP A 1 1149 ? 14.603 -29.777 9.257 1.00 79.19 1149 ASP A O 1
ATOM 8489 N N . GLY A 1 1150 ? 16.031 -31.285 8.374 1.00 71.31 1150 GLY A N 1
ATOM 8490 C CA . GLY A 1 1150 ? 15.264 -31.608 7.171 1.00 71.31 1150 GLY A CA 1
ATOM 8491 C C . GLY A 1 1150 ? 15.345 -30.536 6.087 1.00 71.31 1150 GLY A C 1
ATOM 8492 O O . GLY A 1 1150 ? 14.471 -30.475 5.219 1.00 71.31 1150 GLY A O 1
ATOM 8493 N N . ASN A 1 1151 ? 16.358 -29.667 6.142 1.00 75.50 1151 ASN A N 1
ATOM 8494 C CA . ASN A 1 1151 ? 16.526 -28.552 5.211 1.00 75.50 1151 ASN A CA 1
ATOM 8495 C C . ASN A 1 1151 ? 17.364 -28.908 3.958 1.00 75.50 1151 ASN A C 1
ATOM 8497 O O . ASN A 1 1151 ? 17.630 -28.038 3.124 1.00 75.50 1151 ASN A O 1
ATOM 8501 N N . ALA A 1 1152 ? 17.758 -30.179 3.810 1.00 74.56 1152 ALA A N 1
ATOM 8502 C CA . ALA A 1 1152 ? 18.625 -30.729 2.765 1.00 74.56 1152 ALA A CA 1
ATOM 8503 C C . ALA A 1 1152 ? 20.088 -30.232 2.792 1.00 74.56 1152 ALA A C 1
ATOM 8505 O O . ALA A 1 1152 ? 20.818 -30.375 1.801 1.00 74.56 1152 ALA A O 1
ATOM 8506 N N . VAL A 1 1153 ? 20.557 -29.681 3.916 1.00 81.25 1153 VAL A N 1
ATOM 8507 C CA . VAL A 1 1153 ? 21.913 -29.150 4.115 1.00 81.25 1153 VAL A CA 1
ATOM 8508 C C . VAL A 1 1153 ? 22.444 -29.530 5.496 1.00 81.25 1153 VAL A C 1
ATOM 8510 O O . VAL A 1 1153 ? 21.956 -29.058 6.506 1.00 81.25 1153 VAL A O 1
ATOM 8513 N N . VAL A 1 1154 ? 23.544 -30.288 5.549 1.00 87.25 1154 VAL A N 1
ATOM 8514 C CA . VAL A 1 1154 ? 24.221 -30.597 6.820 1.00 87.25 1154 VAL A CA 1
ATOM 8515 C C . VAL A 1 1154 ? 25.094 -29.415 7.248 1.00 87.25 1154 VAL A C 1
ATOM 8517 O O . VAL A 1 1154 ? 26.169 -29.197 6.671 1.00 87.25 1154 VAL A O 1
ATOM 8520 N N . ASP A 1 1155 ? 24.681 -28.664 8.266 1.00 89.88 1155 ASP A N 1
ATOM 8521 C CA . ASP A 1 1155 ? 25.384 -27.474 8.737 1.00 89.88 1155 ASP A CA 1
ATOM 8522 C C . ASP A 1 1155 ? 25.459 -27.310 10.277 1.00 89.88 1155 ASP A C 1
ATOM 8524 O O . ASP A 1 1155 ? 25.518 -28.263 11.062 1.00 89.88 1155 ASP A O 1
ATOM 8528 N N . GLY A 1 1156 ? 25.626 -26.064 10.734 1.00 88.75 1156 GLY A N 1
ATOM 8529 C CA . GLY A 1 1156 ? 25.734 -25.733 12.151 1.00 88.75 1156 GLY A CA 1
ATOM 8530 C C . GLY A 1 1156 ? 24.470 -26.022 12.955 1.00 88.75 1156 GLY A C 1
ATOM 8531 O O . GLY A 1 1156 ? 24.582 -26.203 14.173 1.00 88.75 1156 GLY A O 1
ATOM 8532 N N . MET A 1 1157 ? 23.307 -26.066 12.306 1.00 85.62 1157 MET A N 1
ATOM 8533 C CA . MET A 1 1157 ? 22.028 -26.350 12.939 1.00 85.62 1157 MET A CA 1
ATOM 8534 C C . MET A 1 1157 ? 21.926 -27.837 13.294 1.00 85.62 1157 MET A C 1
ATOM 8536 O O . MET A 1 1157 ? 21.690 -28.150 14.463 1.00 85.62 1157 MET A O 1
ATOM 8540 N N . ASP A 1 1158 ? 22.311 -28.742 12.395 1.00 89.69 1158 ASP A N 1
ATOM 8541 C CA . ASP A 1 1158 ? 22.367 -30.190 12.663 1.00 89.69 1158 ASP A CA 1
ATOM 8542 C C . ASP A 1 1158 ? 23.406 -30.541 13.727 1.00 89.69 1158 ASP A C 1
ATOM 8544 O O . ASP A 1 1158 ? 23.168 -31.322 14.655 1.00 89.69 1158 ASP A O 1
ATOM 8548 N N . LEU A 1 1159 ? 24.575 -29.890 13.664 1.00 91.62 1159 LEU A N 1
ATOM 8549 C CA . LEU A 1 1159 ? 25.604 -30.037 14.691 1.00 91.62 1159 LEU A CA 1
ATOM 8550 C C . LEU A 1 1159 ? 25.079 -29.648 16.078 1.00 91.62 1159 LEU A C 1
ATOM 8552 O O . LEU A 1 1159 ? 25.483 -30.233 17.089 1.00 91.62 1159 LEU A O 1
ATOM 8556 N N . SER A 1 1160 ? 24.192 -28.655 16.143 1.00 87.38 1160 SER A N 1
ATOM 8557 C CA . SER A 1 1160 ? 23.595 -28.230 17.403 1.00 87.38 1160 SER A CA 1
ATOM 8558 C C . SER A 1 1160 ? 22.680 -29.308 17.994 1.00 87.38 1160 SER A C 1
ATOM 8560 O O . SER A 1 1160 ? 22.710 -29.495 19.212 1.00 87.38 1160 SER A O 1
ATOM 8562 N N . ILE A 1 1161 ? 21.984 -30.086 17.156 1.00 86.50 1161 ILE A N 1
ATOM 8563 C CA . ILE A 1 1161 ? 21.116 -31.205 17.557 1.00 86.50 1161 ILE A CA 1
ATOM 8564 C C . ILE A 1 1161 ? 21.954 -32.362 18.126 1.00 86.50 1161 ILE A C 1
ATOM 8566 O O . ILE A 1 1161 ? 21.678 -32.846 19.228 1.00 86.50 1161 ILE A O 1
ATOM 8570 N N . VAL A 1 1162 ? 23.064 -32.729 17.471 1.00 89.50 1162 VAL A N 1
ATOM 8571 C CA . VAL A 1 1162 ? 24.008 -33.747 17.988 1.00 89.50 1162 VAL A CA 1
ATOM 8572 C C . VAL A 1 1162 ? 24.645 -33.321 19.312 1.00 89.50 1162 VAL A C 1
ATOM 8574 O O . VAL A 1 1162 ? 24.779 -34.116 20.244 1.00 89.50 1162 VAL A O 1
ATOM 8577 N N . LEU A 1 1163 ? 25.033 -32.050 19.446 1.00 89.38 1163 LEU A N 1
ATOM 8578 C CA . LEU A 1 1163 ? 25.613 -31.550 20.695 1.00 89.38 1163 LEU A CA 1
ATOM 8579 C C . LEU A 1 1163 ? 24.574 -31.424 21.820 1.00 89.38 1163 LEU A C 1
ATOM 8581 O O . LEU A 1 1163 ? 24.926 -31.620 22.987 1.00 89.38 1163 LEU A O 1
ATOM 8585 N N . ALA A 1 1164 ? 23.318 -31.109 21.494 1.00 87.75 1164 ALA A N 1
ATOM 8586 C CA . ALA A 1 1164 ? 22.218 -31.019 22.453 1.00 87.75 1164 ALA A CA 1
ATOM 8587 C C . ALA A 1 1164 ? 21.811 -32.396 22.999 1.00 87.75 1164 ALA A C 1
ATOM 8589 O O . ALA A 1 1164 ? 21.514 -32.513 24.190 1.00 87.75 1164 ALA A O 1
ATOM 8590 N N . SER A 1 1165 ? 21.883 -33.430 22.161 1.00 86.12 1165 SER A N 1
ATOM 8591 C CA . SER A 1 1165 ? 21.499 -34.808 22.493 1.00 86.12 1165 SER A CA 1
ATOM 8592 C C . SER A 1 1165 ? 22.650 -35.654 23.054 1.00 86.12 1165 SER A C 1
ATOM 8594 O O . SER A 1 1165 ? 22.500 -36.860 23.248 1.00 86.12 1165 SER A O 1
ATOM 8596 N N . TRP A 1 1166 ? 23.802 -35.049 23.371 1.00 92.94 1166 TRP A N 1
ATOM 8597 C CA . TRP A 1 1166 ? 25.005 -35.783 23.773 1.00 92.94 1166 TRP A CA 1
ATOM 8598 C C . TRP A 1 1166 ? 24.765 -36.754 24.938 1.00 92.94 1166 TRP A C 1
ATOM 8600 O O . TRP A 1 1166 ? 24.344 -36.363 26.030 1.00 92.94 1166 TRP A O 1
ATOM 8610 N N . SER A 1 1167 ? 25.147 -38.019 24.744 1.00 88.06 1167 SER A N 1
ATOM 8611 C CA . SER A 1 1167 ? 24.939 -39.129 25.688 1.00 88.06 1167 SER A CA 1
ATOM 8612 C C . SER A 1 1167 ? 23.471 -39.501 25.951 1.00 88.06 1167 SER A C 1
ATOM 8614 O O . SER A 1 1167 ? 23.181 -40.092 26.998 1.00 88.06 1167 SER A O 1
ATOM 8616 N N . THR A 1 1168 ? 22.556 -39.170 25.037 1.00 85.19 1168 THR A N 1
ATOM 8617 C CA . THR A 1 1168 ? 21.143 -39.583 25.076 1.00 85.19 1168 THR A CA 1
ATOM 8618 C C . THR A 1 1168 ? 20.749 -40.356 23.814 1.00 85.19 1168 THR A C 1
ATOM 8620 O O . THR A 1 1168 ? 21.514 -40.392 22.857 1.00 85.19 1168 THR A O 1
ATOM 8623 N N . ASP A 1 1169 ? 19.596 -41.023 23.870 1.00 77.25 1169 ASP A N 1
ATOM 8624 C CA . ASP A 1 1169 ? 18.938 -41.699 22.744 1.00 77.25 1169 ASP A CA 1
ATOM 8625 C C . ASP A 1 1169 ? 17.855 -40.740 22.234 1.00 77.25 1169 ASP A C 1
ATOM 8627 O O . ASP A 1 1169 ? 16.799 -40.599 22.859 1.00 77.25 1169 ASP A O 1
ATOM 8631 N N . GLY A 1 1170 ? 18.201 -39.955 21.220 1.00 72.88 1170 GLY A N 1
ATOM 8632 C CA . GLY A 1 1170 ? 17.392 -38.868 20.673 1.00 72.88 1170 GLY A CA 1
ATOM 8633 C C . GLY A 1 1170 ? 17.944 -38.433 19.321 1.00 72.88 1170 GLY A C 1
ATOM 8634 O O . GLY A 1 1170 ? 18.894 -39.036 18.832 1.00 72.88 1170 GLY A O 1
ATOM 8635 N N . ASP A 1 1171 ? 17.395 -37.365 18.750 1.00 76.25 1171 ASP A N 1
ATOM 8636 C CA . ASP A 1 1171 ? 17.581 -36.991 17.335 1.00 76.25 1171 ASP A CA 1
ATOM 8637 C C . ASP A 1 1171 ? 19.046 -36.750 16.906 1.00 76.25 1171 ASP A C 1
ATOM 8639 O O . ASP A 1 1171 ? 19.344 -36.664 15.725 1.00 76.25 1171 ASP A O 1
ATOM 8643 N N . GLY A 1 1172 ? 19.992 -36.678 17.851 1.00 82.38 1172 GLY A N 1
ATOM 8644 C CA . GLY A 1 1172 ? 21.428 -36.620 17.565 1.00 82.38 1172 GLY A CA 1
ATOM 8645 C C . GLY A 1 1172 ? 22.134 -37.973 17.368 1.00 82.38 1172 GLY A C 1
ATOM 8646 O O . GLY A 1 1172 ? 23.331 -37.976 17.092 1.00 82.38 1172 GLY A O 1
ATOM 8647 N N . ASP A 1 1173 ? 21.470 -39.116 17.567 1.00 87.12 1173 ASP A N 1
ATOM 8648 C CA . ASP A 1 1173 ? 22.029 -40.462 17.333 1.00 87.12 1173 ASP A CA 1
ATOM 8649 C C . ASP A 1 1173 ? 21.852 -40.894 15.867 1.00 87.12 1173 ASP A C 1
ATOM 8651 O O . ASP A 1 1173 ? 20.962 -41.666 15.508 1.00 87.12 1173 ASP A O 1
ATOM 8655 N N . ILE A 1 1174 ? 22.722 -40.367 15.007 1.00 84.94 1174 ILE A N 1
ATOM 8656 C CA . ILE A 1 1174 ? 22.678 -40.549 13.548 1.00 84.94 1174 ILE A CA 1
ATOM 8657 C C . ILE A 1 1174 ? 22.930 -42.004 13.147 1.00 84.94 1174 ILE A C 1
ATOM 8659 O O . ILE A 1 1174 ? 22.417 -42.485 12.133 1.00 84.94 1174 ILE A O 1
ATOM 8663 N N . ASN A 1 1175 ? 23.760 -42.720 13.907 1.00 80.69 1175 ASN A N 1
ATOM 8664 C CA . ASN A 1 1175 ? 24.114 -44.097 13.580 1.00 80.69 1175 ASN A CA 1
ATOM 8665 C C . ASN A 1 1175 ? 23.157 -45.144 14.189 1.00 80.69 1175 ASN A C 1
ATOM 8667 O O . ASN A 1 1175 ? 23.230 -46.321 13.810 1.00 80.69 1175 ASN A O 1
ATOM 8671 N N . GLY A 1 1176 ? 22.250 -44.715 15.072 1.00 82.44 1176 GLY A N 1
ATOM 8672 C CA . GLY A 1 1176 ? 21.194 -45.529 15.665 1.00 82.44 1176 GLY A CA 1
ATOM 8673 C C . GLY A 1 1176 ? 21.707 -46.597 16.633 1.00 82.44 1176 GLY A C 1
ATOM 8674 O O . GLY A 1 1176 ? 21.101 -47.673 16.733 1.00 82.44 1176 GLY A O 1
ATOM 8675 N N . ASP A 1 1177 ? 22.839 -46.366 17.308 1.00 82.12 1177 ASP A N 1
ATOM 8676 C CA . ASP A 1 1177 ? 23.386 -47.306 18.301 1.00 82.12 1177 ASP A CA 1
ATOM 8677 C C . ASP A 1 1177 ? 22.828 -47.118 19.725 1.00 82.12 1177 ASP A C 1
ATOM 8679 O O . ASP A 1 1177 ? 23.160 -47.885 20.643 1.00 82.12 1177 ASP A O 1
ATOM 8683 N N . GLY A 1 1178 ? 21.910 -46.167 19.885 1.00 82.62 1178 GLY A N 1
ATOM 8684 C CA . GLY A 1 1178 ? 21.216 -45.790 21.107 1.00 82.62 1178 GLY A CA 1
ATOM 8685 C C . GLY A 1 1178 ? 21.978 -44.775 21.960 1.00 82.62 1178 GLY A C 1
ATOM 8686 O O . GLY A 1 1178 ? 21.646 -44.630 23.143 1.00 82.62 1178 GLY A O 1
ATOM 8687 N N . THR A 1 1179 ? 23.047 -44.146 21.448 1.00 86.00 1179 THR A N 1
ATOM 8688 C CA . THR A 1 1179 ? 23.817 -43.133 22.189 1.00 86.00 1179 THR A CA 1
ATOM 8689 C C . THR A 1 1179 ? 24.454 -42.076 21.279 1.00 86.00 1179 THR A C 1
ATOM 8691 O O . THR A 1 1179 ? 25.437 -42.358 20.611 1.00 86.00 1179 THR A O 1
ATOM 8694 N N . THR A 1 1180 ? 24.049 -40.806 21.391 1.00 90.69 1180 THR A N 1
ATOM 8695 C CA . THR A 1 1180 ? 24.755 -39.713 20.695 1.00 90.69 1180 THR A CA 1
ATOM 8696 C C . THR A 1 1180 ? 26.166 -39.494 21.259 1.00 90.69 1180 THR A C 1
ATOM 8698 O O . THR A 1 1180 ? 26.327 -39.060 22.413 1.00 90.69 1180 THR A O 1
ATOM 8701 N N . ASP A 1 1181 ? 27.205 -39.760 20.468 1.00 92.12 1181 ASP A N 1
ATOM 8702 C CA . ASP A 1 1181 ? 28.595 -39.615 20.889 1.00 92.12 1181 ASP A CA 1
ATOM 8703 C C . ASP A 1 1181 ? 29.556 -39.077 19.803 1.00 92.12 1181 ASP A C 1
ATOM 8705 O O . ASP A 1 1181 ? 29.191 -38.381 18.854 1.00 92.12 1181 ASP A O 1
ATOM 8709 N N . GLY A 1 1182 ? 30.860 -39.292 20.003 1.00 86.81 1182 GLY A N 1
ATOM 8710 C CA . GLY A 1 1182 ? 31.893 -38.820 19.083 1.00 86.81 1182 GLY A CA 1
ATOM 8711 C C . GLY A 1 1182 ? 31.824 -39.424 17.682 1.00 86.81 1182 GLY A C 1
ATOM 8712 O O . GLY A 1 1182 ? 32.474 -38.885 16.786 1.00 86.81 1182 GLY A O 1
ATOM 8713 N N . ILE A 1 1183 ? 31.097 -40.524 17.494 1.00 87.69 1183 ILE A N 1
ATOM 8714 C CA . ILE A 1 1183 ? 30.898 -41.174 16.202 1.00 87.69 1183 ILE A CA 1
ATOM 8715 C C . ILE A 1 1183 ? 29.847 -40.412 15.386 1.00 87.69 1183 ILE A C 1
ATOM 8717 O O . ILE A 1 1183 ? 30.119 -40.119 14.222 1.00 87.69 1183 ILE A O 1
ATOM 8721 N N . ASP A 1 1184 ? 28.748 -39.975 16.000 1.00 90.25 1184 ASP A N 1
ATOM 8722 C CA . ASP A 1 1184 ? 27.706 -39.161 15.348 1.00 90.25 1184 ASP A CA 1
ATOM 8723 C C . ASP A 1 1184 ? 28.227 -37.768 14.993 1.00 90.25 1184 ASP A C 1
ATOM 8725 O O . ASP A 1 1184 ? 28.066 -37.281 13.874 1.00 90.25 1184 ASP A O 1
ATOM 8729 N N . LEU A 1 1185 ? 29.003 -37.163 15.900 1.00 89.62 1185 LEU A N 1
ATOM 8730 C CA . LEU A 1 1185 ? 29.702 -35.906 15.620 1.00 89.62 1185 LEU A CA 1
ATOM 8731 C C . LEU A 1 1185 ? 30.652 -36.026 14.421 1.00 89.62 1185 LEU A C 1
ATOM 8733 O O . LEU A 1 1185 ? 30.821 -35.080 13.652 1.00 89.62 1185 LEU A O 1
ATOM 8737 N N . ALA A 1 1186 ? 31.303 -37.178 14.262 1.00 84.38 1186 ALA A N 1
ATOM 8738 C CA . ALA A 1 1186 ? 32.172 -37.419 13.119 1.00 84.38 1186 ALA A CA 1
ATOM 8739 C C . ALA A 1 1186 ? 31.385 -37.634 11.817 1.00 84.38 1186 ALA A C 1
ATOM 8741 O O . ALA A 1 1186 ? 31.937 -37.358 10.752 1.00 84.38 1186 ALA A O 1
ATOM 8742 N N . GLN A 1 1187 ? 30.133 -38.098 11.890 1.00 81.31 1187 GLN A N 1
ATOM 8743 C CA . GLN A 1 1187 ? 29.252 -38.230 10.731 1.00 81.31 1187 GLN A CA 1
ATOM 8744 C C . GLN A 1 1187 ? 28.777 -36.862 10.241 1.00 81.31 1187 GLN A C 1
ATOM 8746 O O . GLN A 1 1187 ? 29.039 -36.567 9.080 1.00 81.31 1187 GLN A O 1
ATOM 8751 N N . ILE A 1 1188 ? 28.270 -35.984 11.119 1.00 87.44 1188 ILE A N 1
ATOM 8752 C CA . ILE A 1 1188 ? 27.914 -34.596 10.747 1.00 87.44 1188 ILE A CA 1
ATOM 8753 C C . ILE A 1 1188 ? 29.093 -33.854 10.123 1.00 87.44 1188 ILE A C 1
ATOM 8755 O O . ILE A 1 1188 ? 28.996 -33.283 9.041 1.00 87.44 1188 ILE A O 1
ATOM 8759 N N . LEU A 1 1189 ? 30.258 -33.892 10.775 1.00 86.12 1189 LEU A N 1
ATOM 8760 C CA . LEU A 1 1189 ? 31.441 -33.205 10.252 1.00 86.12 1189 LEU A CA 1
ATOM 8761 C C . LEU A 1 1189 ? 31.980 -33.847 8.961 1.00 86.12 1189 LEU A C 1
ATOM 8763 O O . LEU A 1 1189 ? 32.762 -33.220 8.247 1.00 86.12 1189 LEU A O 1
ATOM 8767 N N . GLY A 1 1190 ? 31.612 -35.099 8.683 1.00 78.38 1190 GLY A N 1
ATOM 8768 C CA . GLY A 1 1190 ? 32.013 -35.845 7.494 1.00 78.38 1190 GLY A CA 1
ATOM 8769 C C . GLY A 1 1190 ? 31.119 -35.610 6.276 1.00 78.38 1190 GLY A C 1
ATOM 8770 O O . GLY A 1 1190 ? 31.583 -35.839 5.158 1.00 78.38 1190 GLY A O 1
ATOM 8771 N N . THR A 1 1191 ? 29.886 -35.147 6.482 1.00 80.44 1191 THR A N 1
ATOM 8772 C CA . THR A 1 1191 ? 28.869 -34.915 5.441 1.00 80.44 1191 THR A CA 1
ATOM 8773 C C . THR A 1 1191 ? 28.462 -33.445 5.312 1.00 80.44 1191 THR A C 1
ATOM 8775 O O . THR A 1 1191 ? 27.478 -33.158 4.649 1.00 80.44 1191 THR A O 1
ATOM 8778 N N . TRP A 1 1192 ? 29.231 -32.527 5.911 1.00 86.25 1192 TRP A N 1
ATOM 8779 C CA . TRP A 1 1192 ? 28.964 -31.084 5.927 1.00 86.25 1192 TRP A CA 1
ATOM 8780 C C . TRP A 1 1192 ? 28.746 -30.492 4.524 1.00 86.25 1192 TRP A C 1
ATOM 8782 O O . TRP A 1 1192 ? 29.643 -30.568 3.675 1.00 86.25 1192 TRP A O 1
ATOM 8792 N N . GLY A 1 1193 ? 27.601 -29.841 4.317 1.00 79.75 1193 GLY A N 1
ATOM 8793 C CA . GLY A 1 1193 ? 27.178 -29.239 3.053 1.00 79.75 1193 GLY A CA 1
ATOM 8794 C C . GLY A 1 1193 ? 25.842 -29.780 2.535 1.00 79.75 1193 GLY A C 1
ATOM 8795 O O . GLY A 1 1193 ? 25.167 -30.559 3.198 1.00 79.75 1193 GLY A O 1
ATOM 8796 N N . VAL A 1 1194 ? 25.463 -29.340 1.333 1.00 76.44 1194 VAL A N 1
ATOM 8797 C CA . VAL A 1 1194 ? 24.192 -29.704 0.687 1.00 76.44 1194 VAL A CA 1
ATOM 8798 C C . VAL A 1 1194 ? 24.156 -31.201 0.380 1.00 76.44 1194 VAL A C 1
ATOM 8800 O O . VAL A 1 1194 ? 25.100 -31.751 -0.201 1.00 76.44 1194 VAL A O 1
ATOM 8803 N N . CYS A 1 1195 ? 23.061 -31.851 0.755 1.00 65.69 1195 CYS A N 1
ATOM 8804 C CA . CYS A 1 1195 ? 22.805 -33.253 0.478 1.00 65.69 1195 CYS A CA 1
ATOM 8805 C C . CYS A 1 1195 ? 22.623 -33.457 -1.037 1.00 65.69 1195 CYS A C 1
ATOM 8807 O O . CYS A 1 1195 ? 21.786 -32.816 -1.668 1.00 65.69 1195 CYS A O 1
ATOM 8809 N N . ALA A 1 1196 ? 23.442 -34.314 -1.656 1.00 55.44 1196 ALA A N 1
ATOM 8810 C CA . ALA A 1 1196 ? 23.319 -34.603 -3.086 1.00 55.44 1196 ALA A CA 1
ATOM 8811 C C . ALA A 1 1196 ? 22.076 -35.480 -3.359 1.00 55.44 1196 ALA A C 1
ATOM 8813 O O . ALA A 1 1196 ? 21.829 -36.391 -2.562 1.00 55.44 1196 ALA A O 1
ATOM 8814 N N . PRO A 1 1197 ? 21.340 -35.240 -4.465 1.00 43.94 1197 PRO A N 1
ATOM 8815 C CA . PRO A 1 1197 ? 20.105 -35.956 -4.791 1.00 43.94 1197 PRO A CA 1
ATOM 8816 C C . PRO A 1 1197 ? 20.291 -37.467 -4.986 1.00 43.94 1197 PRO A C 1
ATOM 8818 O O . PRO A 1 1197 ? 21.388 -37.909 -5.419 1.00 43.94 1197 PRO A O 1
#

pLDDT: mean 80.06, std 20.29, range [23.77, 98.81]

Radius of gyration: 39.29 Å; chains: 1; bounding box: 98×108×92 Å

Sequence (1197 aa):
MTKIISIRAMLCLFLALTFSQIAANGGGGGGTDCDAATGADVIVGDLYDVTDYGSVGDRSAFAVGTYSCNIGTEPLEWISSNNLHPVISQNLYQIKDGSIKQLGQSWLKHGFFALQNNLCCPTCDSGSSSYLGVGCADPYSAGLNGSQTGLGPKFEVNPHTGVYPYPATDLNNTGNSIYKRLQARHSDLAQGGQFVVEGQYIAQDDAASGNQNNNSSWRPVGISGSGTNWSMSLQGSTQREDPAIRAWKYYDDSVELVDHQLQQDGLVIVGSKVIENSTGSWTYEYAIQNLNSERAIRSFTVPITPGANVNNLGFHDVDYHSGEPFDTADWSAQVTSNSVQWTTDTYASNPDANALRWGTLYNFSFTTDASPDNGSVLLGLFKPGPGPDVESVLIQTPGGTIGFIDCNGNGTSDFDDISSGGSSDCNANSVPDECEGVEDGLLPLEPVASGLSFPTHLSSLPGDAGRLYLTELGGLIRYEDPSSGASGVFLDITDRVSVGSHRGLLSMAFDPEFGSTNNHFFVSYTDSSGDSVISRFTASNLSYTNPGSEFTLLSVAQDAAINNGGGLAFGPDGKLYVGIGDGGISGDANRRSQDPQNLQGKILRLDPDNAPSFIPTDNPFVGNPAVRDEIWALGVRNPWRFSFDGNTGDLWISDPQAQSDDEVNVEMAGSGGGANYGWNCFEGDASYDSSGCGNSAQYVFPTFRHTLSAGNCSIIGGHVYRGCSIPLLSGRFVYADYCSGRVYSYNPADGSIEDHTEDLGWESALGSILSIGRDTDGELYLVSDSGGIHRVIPEVIGPVCGNGIVEEGESCDDGNELPGDGCFQCAEETGSDLCETAYEVVLGDNLFNTSSASAELADPSDELCQGTYLDWQGSRDVWFTFNPTLSGALSLSTCDGGSYDTSLALYQGDSCSQLVLVACNGDGSGESGCQAYYSRISNFSVDAGESYWIRLGGYNGEAGAGTLSVSYASRGIDCNKNGIEDALDLAEALSFDCNANLIPDECDIQSGVSVDCAGGPIGDIAAGAMLLSANCAGCHNVDGSGGKTWPGPSIRNKTRTMIASMVYSPTDHPGGSFDQFTQDDLADLEAYLADGGSGARPDGIPDSCQSSPDCNENGISDACELGSGAQVDQNWNGIPDACESNNCPADLDGNAVVDGMDLSIVLASWSTDGDGDINGDGTTDGIDLAQILGTWGVCAP